Protein AF-A0A3B3BVE2-F1 (afdb_monomer_lite)

Radius of gyration: 45.49 Å; chains: 1; bounding box: 140×100×118 Å

Secondary structure (DSSP, 8-state):
-HHHHHHHHHHHHTTS-TTS-EEEEEEEEETTEEEEEEETTTEEEEEEGGGS-SSTTHHHHHHHH--TT-EEEEEEEEEEETTEEEEE--HHHHHHHHTT---SSGGG--TT-EEEEEEEEEETTEEEEE-GGG-EEEEETTTS-SSPPS-STTT--TT-EEEEEEEEEETTTTEEEEE--GGGS-PPTTHHHHHHHHHHHHHHHHHHHHHTSS--HHHHHHHH--TT-EEEEEEEEEETTEEEEE-TT-TT-EEEEEGGGGTT----TT-EEEEEEEEEETTTTEEEE---HHHHSPPPP--TT-EEEEEEEEE-SSEEEEEEGGG--EEEEES-SSTT----SGGGS--TT-EEEEEEEEEEETTTTSEEEEE-------------TT-S-PPPPPTT-EEEEEEEEE-SSEEEEEETTS-EEEEEGGGSS-GGG--TT--GGGGSPTT-EEEEEEEEEEEEE-TTS-TTTSTT-EEEEEEEE--GGGS-TT-------HHHHHTT--TT-EEEEEEEEEETTTTEEEEEEETTEEEEEEHHHH-S-GGGGG-GGGTS-TT-EEEEEEEEEEETTEEEEEESSS--S--TT-EEEEEEEEEETTTEEEEEPGGG-EEEEEGGGS-SS--TTGGGG--TT-EEEEEEEEEETTEEEEE--HHHH-TTS----SS----SGGG--TT-EEEEEEEEEETTEEEEESSSS-EEEE-TTTS-SB--SSHHHHHHHS-TT-EEEEEEEEEETTTTEEEEE--HHHHTS--SS-GGG-PPB---THHHHHHHHHHTTSSSSS--------------------------------------------------------------S---S---TT-----------------------------HHHHHHHHHHHHHHHHHHHHHTT-TTPPP-SHHHHHHHHHH-TT-HHHHHHHHHHHHHTT-HHHHHHHHHHHHHHS-TT-HHHHHHHHHHHHHHHHHHS-HHHHHHHHHHHHHHS-HHHHHHHHHHHHHHTT-HHHHHHHHHHHHHH-TT-HHHHHHHHHHHHHTT-HHHHHHHHHHHHHHS-HHHHHHHHHHHHHHHHHHS-HHHHHHHHHHHHHH-TT-HHHHHHHHHHHHHHS-HHHHHHHHHHHHTS---HHHHHHHHHHHHHHHHHHS-HHHHHHHHHHHHHHHHHHHHTTT-

pLDDT: mean 73.51, std 19.44, range [20.23, 94.06]

Structure (mmCIF, N/CA/C/O backbone):
data_AF-A0A3B3BVE2-F1
#
_entry.id   AF-A0A3B3BVE2-F1
#
loop_
_atom_site.group_PDB
_atom_site.id
_atom_site.type_symbol
_atom_site.label_atom_id
_atom_site.label_alt_id
_atom_site.label_comp_id
_atom_site.label_asym_id
_atom_site.label_entity_id
_atom_site.label_seq_id
_atom_site.pdbx_PDB_ins_code
_atom_site.Cartn_x
_atom_site.Cartn_y
_atom_site.Cartn_z
_atom_site.occupancy
_atom_site.B_iso_or_equiv
_atom_site.auth_seq_id
_atom_site.auth_comp_id
_atom_site.auth_asym_id
_atom_site.auth_atom_id
_atom_site.pdbx_PDB_model_num
ATOM 1 N N . MET A 1 1 ? -17.505 -46.685 -29.308 1.00 40.78 1 MET A N 1
ATOM 2 C CA . MET A 1 1 ? -16.064 -46.373 -29.452 1.00 40.78 1 MET A CA 1
ATOM 3 C C . MET A 1 1 ? -15.797 -44.874 -29.292 1.00 40.78 1 MET A C 1
ATOM 5 O O . MET A 1 1 ? -15.303 -44.512 -28.237 1.00 40.78 1 MET A O 1
ATOM 9 N N . PHE A 1 2 ? -16.202 -43.997 -30.226 1.00 32.66 2 PHE A N 1
ATOM 10 C CA . PHE A 1 2 ? -15.977 -42.533 -30.130 1.00 32.66 2 PHE A CA 1
ATOM 11 C C . PHE A 1 2 ? -16.432 -41.899 -28.797 1.00 32.66 2 PHE A C 1
ATOM 13 O O . PHE A 1 2 ? -15.668 -41.173 -28.171 1.00 32.66 2 PHE A O 1
ATOM 20 N N . VAL A 1 3 ? -17.637 -42.238 -28.315 1.00 38.22 3 VAL A N 1
ATOM 21 C CA . VAL A 1 3 ? -18.172 -41.732 -27.031 1.00 38.22 3 VAL A CA 1
ATOM 22 C C . VAL A 1 3 ? -17.287 -42.119 -25.839 1.00 38.22 3 VAL A C 1
ATOM 24 O O . VAL A 1 3 ? -17.034 -41.290 -24.974 1.00 38.22 3 VAL A O 1
ATOM 27 N N . CYS A 1 4 ? -16.738 -43.339 -25.820 1.00 32.22 4 CYS A N 1
ATOM 28 C CA . CYS A 1 4 ? -15.815 -43.791 -24.773 1.00 32.22 4 CYS A CA 1
ATOM 29 C C . CYS A 1 4 ? -14.507 -42.983 -24.780 1.00 32.22 4 CYS A C 1
ATOM 31 O O . CYS A 1 4 ? -13.952 -42.716 -23.720 1.00 32.22 4 CYS A O 1
ATOM 33 N N . PHE A 1 5 ? -14.041 -42.566 -25.962 1.00 35.00 5 PHE A N 1
ATOM 34 C CA . PHE A 1 5 ? -12.843 -41.738 -26.112 1.00 35.00 5 PHE A CA 1
ATOM 35 C C . PHE A 1 5 ? -13.049 -40.330 -25.526 1.00 35.00 5 PHE A C 1
ATOM 37 O O . PHE A 1 5 ? -12.175 -39.831 -24.821 1.00 35.00 5 PHE A O 1
ATOM 44 N N . LEU A 1 6 ? -14.231 -39.725 -25.721 1.00 37.25 6 LEU A N 1
ATOM 45 C CA . LEU A 1 6 ? -14.599 -38.493 -25.009 1.00 37.25 6 LEU A CA 1
ATOM 46 C C . LEU A 1 6 ? -14.728 -38.731 -23.497 1.00 37.25 6 LEU A C 1
ATOM 48 O O . LEU A 1 6 ? -14.179 -37.957 -22.719 1.00 37.25 6 LEU A O 1
ATOM 52 N N . PHE A 1 7 ? -15.405 -39.799 -23.066 1.00 33.47 7 PHE A N 1
ATOM 53 C CA . PHE A 1 7 ? -15.639 -40.056 -21.639 1.00 33.47 7 PHE A CA 1
ATOM 54 C C . PHE A 1 7 ? -14.341 -40.302 -20.850 1.00 33.47 7 PHE A C 1
ATOM 56 O O . PHE A 1 7 ? -14.232 -39.865 -19.705 1.00 33.47 7 PHE A O 1
ATOM 63 N N . LEU A 1 8 ? -13.339 -40.939 -21.466 1.00 35.56 8 LEU A N 1
ATOM 64 C CA . LEU A 1 8 ? -11.986 -41.060 -20.912 1.00 35.56 8 LEU A CA 1
ATOM 65 C C . LEU A 1 8 ? -11.240 -39.715 -20.926 1.00 35.56 8 LEU A C 1
ATOM 67 O O . LEU A 1 8 ? -10.664 -39.333 -19.912 1.00 35.56 8 LEU A O 1
ATOM 71 N N . SER A 1 9 ? -11.310 -38.959 -22.028 1.00 36.03 9 SER A N 1
ATOM 72 C CA . SER A 1 9 ? -10.666 -37.641 -22.145 1.00 36.03 9 SER A CA 1
ATOM 73 C C . SER A 1 9 ? -11.160 -36.638 -21.088 1.00 36.03 9 SER A C 1
ATOM 75 O O . SER A 1 9 ? -10.347 -35.999 -20.415 1.00 36.03 9 SER A O 1
ATOM 77 N N . LEU A 1 10 ? -12.478 -36.540 -20.872 1.00 34.50 10 LEU A N 1
ATOM 78 C CA . LEU A 1 10 ? -13.056 -35.646 -19.862 1.00 34.50 10 LEU A CA 1
ATOM 79 C C . LEU A 1 10 ? -12.710 -36.071 -18.423 1.00 34.50 10 LEU A C 1
ATOM 81 O O . LEU A 1 10 ? -12.356 -35.214 -17.614 1.00 34.50 10 LEU A O 1
ATOM 85 N N . ASN A 1 11 ? -12.744 -37.372 -18.107 1.00 34.22 11 ASN A N 1
ATOM 86 C CA . ASN A 1 11 ? -12.433 -37.870 -16.757 1.00 34.22 11 ASN A CA 1
ATOM 87 C C . ASN A 1 11 ? -10.931 -37.912 -16.422 1.00 34.22 11 ASN A C 1
ATOM 89 O O . ASN A 1 11 ? -10.573 -38.125 -15.261 1.00 34.22 11 ASN A O 1
ATOM 93 N N . PHE A 1 12 ? -10.043 -37.688 -17.397 1.00 39.94 12 PHE A N 1
ATOM 94 C CA . PHE A 1 12 ? -8.608 -37.558 -17.135 1.00 39.94 12 PHE A CA 1
ATOM 95 C C . PHE A 1 12 ? -8.149 -36.101 -16.967 1.00 39.94 12 PHE A C 1
ATOM 97 O O . PHE A 1 12 ? -7.270 -35.814 -16.151 1.00 39.94 12 PHE A O 1
ATOM 104 N N . LEU A 1 13 ? -8.799 -35.148 -17.647 1.00 40.28 13 LEU A N 1
ATOM 105 C CA . LEU A 1 13 ? -8.526 -33.709 -17.498 1.00 40.28 13 LEU A CA 1
ATOM 106 C C . LEU A 1 13 ? -8.767 -33.179 -16.068 1.00 40.28 13 LEU A C 1
ATOM 108 O O . LEU A 1 13 ? -8.146 -32.190 -15.669 1.00 40.28 13 LEU A O 1
ATOM 112 N N . SER A 1 14 ? -9.610 -33.850 -15.280 1.00 41.38 14 SER A N 1
ATOM 113 C CA . SER A 1 14 ? -9.799 -33.608 -13.841 1.00 41.38 14 SER A CA 1
ATOM 114 C C . SER A 1 14 ? -8.719 -34.254 -12.952 1.00 41.38 14 SER A C 1
ATOM 116 O O . SER A 1 14 ? -8.477 -33.785 -11.840 1.00 41.38 14 SER A O 1
ATOM 118 N N . ASN A 1 15 ? -8.047 -35.307 -13.429 1.00 36.84 15 ASN A N 1
ATOM 119 C CA . ASN A 1 15 ? -7.231 -36.227 -12.622 1.00 36.84 15 ASN A CA 1
ATOM 120 C C . ASN A 1 15 ? -5.725 -35.889 -12.602 1.00 36.84 15 ASN A C 1
ATOM 122 O O . ASN A 1 15 ? -4.990 -36.234 -11.661 1.00 36.84 15 ASN A O 1
ATOM 126 N N . VAL A 1 16 ? -5.258 -35.143 -13.609 1.00 46.97 16 VAL A N 1
ATOM 127 C CA . VAL A 1 16 ? -3.958 -34.460 -13.568 1.00 46.97 16 VAL A CA 1
ATOM 128 C C . VAL A 1 16 ? -4.049 -33.335 -12.534 1.00 46.97 16 VAL A C 1
ATOM 130 O O . VAL A 1 16 ? -4.433 -32.215 -12.863 1.00 46.97 16 VAL A O 1
ATOM 133 N N . SER A 1 17 ? -3.698 -33.573 -11.270 1.00 47.09 17 SER A N 1
ATOM 134 C CA . SER A 1 17 ? -3.596 -32.488 -10.281 1.00 47.09 17 SER A CA 1
ATOM 135 C C . SER A 1 17 ? -2.361 -31.617 -10.558 1.00 47.09 17 SER A C 1
ATOM 137 O O . SER A 1 17 ? -1.359 -32.093 -11.086 1.00 47.09 17 SER A O 1
ATOM 139 N N . ALA A 1 18 ? -2.410 -30.322 -10.226 1.00 50.25 18 ALA A N 1
ATOM 140 C CA . ALA A 1 18 ? -1.317 -29.381 -10.530 1.00 50.25 18 ALA A CA 1
ATOM 141 C C . ALA A 1 18 ? -0.024 -29.614 -9.714 1.00 50.25 18 ALA A C 1
ATOM 143 O O . ALA A 1 18 ? 0.969 -28.936 -9.943 1.00 50.25 18 ALA A O 1
ATOM 144 N N . ILE A 1 19 ? -0.050 -30.558 -8.767 1.00 50.97 19 ILE A N 1
ATOM 145 C CA . ILE A 1 19 ? 1.005 -30.812 -7.771 1.00 50.97 19 ILE A CA 1
ATOM 146 C C . ILE A 1 19 ? 1.781 -32.109 -8.093 1.00 50.97 19 ILE A C 1
ATOM 148 O O . ILE A 1 19 ? 2.886 -32.316 -7.597 1.00 50.97 19 ILE A O 1
ATOM 152 N N . LYS A 1 20 ? 1.246 -32.990 -8.954 1.00 60.72 20 LYS A N 1
ATOM 153 C CA . LYS A 1 20 ? 1.970 -34.186 -9.414 1.00 60.72 20 LYS A CA 1
ATOM 154 C C . LYS A 1 20 ? 3.120 -33.778 -10.343 1.00 60.72 20 LYS A C 1
ATOM 156 O O . LYS A 1 20 ? 2.935 -32.962 -11.246 1.00 60.72 20 LYS A O 1
ATOM 161 N N . LYS A 1 21 ? 4.292 -34.387 -10.143 1.00 69.25 21 LYS A N 1
ATOM 162 C CA . LYS A 1 21 ? 5.414 -34.318 -11.090 1.00 69.25 21 LYS A CA 1
ATOM 163 C C . LYS A 1 21 ? 5.018 -35.043 -12.373 1.00 69.25 21 LYS A C 1
ATOM 165 O O . LYS A 1 21 ? 4.484 -36.146 -12.301 1.00 69.25 21 LYS A O 1
ATOM 170 N N . LEU A 1 22 ? 5.290 -34.424 -13.515 1.00 80.19 22 LEU A N 1
ATOM 171 C CA . LEU A 1 22 ? 4.999 -34.964 -14.838 1.00 80.19 22 LEU A CA 1
ATOM 172 C C . LEU A 1 22 ? 6.296 -35.216 -15.608 1.00 80.19 22 LEU A C 1
ATOM 174 O O . LEU A 1 22 ? 7.315 -34.547 -15.395 1.00 80.19 22 LEU A O 1
ATOM 178 N N . GLU A 1 23 ? 6.217 -36.159 -16.538 1.00 84.56 23 GLU A N 1
ATOM 179 C CA . GLU A 1 23 ? 7.204 -36.361 -17.591 1.00 84.56 23 GLU A CA 1
ATOM 180 C C . GLU A 1 23 ? 6.601 -35.882 -18.911 1.00 84.56 23 GLU A C 1
ATOM 182 O O . GLU A 1 23 ? 5.413 -36.082 -19.170 1.00 84.56 23 GLU A O 1
ATOM 187 N N . ALA A 1 24 ? 7.396 -35.190 -19.721 1.00 86.31 24 ALA A N 1
ATOM 188 C CA . ALA A 1 24 ? 6.939 -34.589 -20.966 1.00 86.31 24 ALA A CA 1
ATOM 189 C C . ALA A 1 24 ? 7.918 -34.915 -22.096 1.00 86.31 24 ALA A C 1
ATOM 191 O O . ALA A 1 24 ? 9.091 -34.544 -22.034 1.00 86.31 24 ALA A O 1
ATOM 192 N N . LYS A 1 25 ? 7.435 -35.612 -23.123 1.00 89.06 25 LYS A N 1
ATOM 193 C CA . LYS A 1 25 ? 8.209 -35.992 -24.305 1.00 89.06 25 LYS A CA 1
ATOM 194 C C . LYS A 1 25 ? 8.235 -34.835 -25.300 1.00 89.06 25 LYS A C 1
ATOM 196 O O . LYS A 1 25 ? 7.187 -34.292 -25.635 1.00 89.06 25 LYS A O 1
ATOM 201 N N . VAL A 1 26 ? 9.408 -34.446 -25.788 1.00 88.88 26 VAL A N 1
ATOM 202 C CA . VAL A 1 26 ? 9.546 -33.400 -26.806 1.00 88.88 26 VAL A CA 1
ATOM 203 C C . VAL A 1 26 ? 8.989 -33.912 -28.127 1.00 88.88 26 VAL A C 1
ATOM 205 O O . VAL A 1 26 ? 9.474 -34.902 -28.667 1.00 88.88 26 VAL A O 1
ATOM 208 N N . VAL A 1 27 ? 7.984 -33.218 -28.654 1.00 87.44 27 VAL A N 1
ATOM 209 C CA . VAL A 1 27 ? 7.403 -33.498 -29.973 1.00 87.44 27 VAL A CA 1
ATOM 210 C C . VAL A 1 27 ? 8.099 -32.658 -31.028 1.00 87.44 27 VAL A C 1
ATOM 212 O O . VAL A 1 27 ? 8.423 -33.165 -32.095 1.00 87.44 27 VAL A O 1
ATOM 215 N N . LYS A 1 28 ? 8.301 -31.365 -30.737 1.00 86.31 28 LYS A N 1
ATOM 216 C CA . LYS A 1 28 ? 8.787 -30.405 -31.725 1.00 86.31 28 LYS A CA 1
ATOM 217 C C . LYS A 1 28 ? 9.534 -29.226 -31.108 1.00 86.31 28 LYS A C 1
ATOM 219 O O . LYS A 1 28 ? 9.073 -28.620 -30.133 1.00 86.31 28 LYS A O 1
ATOM 224 N N . LYS A 1 29 ? 10.666 -28.853 -31.707 1.00 87.44 29 LYS A N 1
ATOM 225 C CA . LYS A 1 29 ? 11.490 -27.709 -31.279 1.00 87.44 29 LYS A CA 1
ATOM 226 C C . LYS A 1 29 ? 11.051 -26.425 -31.999 1.00 87.44 29 LYS A C 1
ATOM 228 O O . LYS A 1 29 ? 10.972 -26.373 -33.223 1.00 87.44 29 LYS A O 1
ATOM 233 N N . SER A 1 30 ? 10.766 -25.358 -31.246 1.00 84.25 30 SER A N 1
ATOM 234 C CA . SER A 1 30 ? 10.434 -24.032 -31.796 1.00 84.25 30 SER A CA 1
ATOM 235 C C . SER A 1 30 ? 11.276 -22.926 -31.154 1.00 84.25 30 SER A C 1
ATOM 237 O O . SER A 1 30 ? 11.745 -23.059 -30.024 1.00 84.25 30 SER A O 1
ATOM 239 N N . VAL A 1 31 ? 11.426 -21.794 -31.849 1.00 76.81 31 VAL A N 1
ATOM 240 C CA . VAL A 1 31 ? 12.252 -20.649 -31.408 1.00 76.81 31 VAL A CA 1
ATOM 241 C C . VAL A 1 31 ? 11.823 -20.090 -30.038 1.00 76.81 31 VAL A C 1
ATOM 243 O O . VAL A 1 31 ? 12.654 -19.589 -29.286 1.00 76.81 31 VAL A O 1
ATOM 246 N N . ASN A 1 32 ? 10.537 -20.208 -29.683 1.00 75.94 32 ASN A N 1
ATOM 247 C CA . ASN A 1 32 ? 9.976 -19.654 -28.443 1.00 75.94 32 ASN A CA 1
ATOM 248 C C . ASN A 1 32 ? 9.721 -20.713 -27.346 1.00 75.94 32 ASN A C 1
ATOM 250 O O . ASN A 1 32 ? 9.298 -20.363 -26.239 1.00 75.94 32 ASN A O 1
ATOM 254 N N . GLY A 1 33 ? 9.946 -21.999 -27.632 1.00 84.81 33 GLY A N 1
ATOM 255 C CA . GLY A 1 33 ? 9.706 -23.097 -26.693 1.00 84.81 33 GLY A CA 1
ATOM 256 C C . GLY A 1 33 ? 9.638 -24.470 -27.350 1.00 84.81 33 GLY A C 1
ATOM 257 O O . GLY A 1 33 ? 9.761 -24.605 -28.566 1.00 84.81 33 GLY A O 1
ATOM 258 N N . LEU A 1 34 ? 9.408 -25.489 -26.533 1.00 87.94 34 LEU A N 1
ATOM 259 C CA . LEU A 1 34 ? 9.203 -26.866 -26.970 1.00 87.94 34 LEU A CA 1
ATOM 260 C C . LEU A 1 34 ? 7.700 -27.181 -26.958 1.00 87.94 34 LEU A C 1
ATOM 262 O O . LEU A 1 34 ? 7.009 -26.878 -25.980 1.00 87.94 34 LEU A O 1
ATOM 266 N N . GLU A 1 35 ? 7.200 -27.782 -28.037 1.00 87.62 35 GLU A N 1
ATOM 267 C CA . GLU A 1 35 ? 5.908 -28.476 -28.043 1.00 87.62 35 GLU A CA 1
ATOM 268 C C . GLU A 1 35 ? 6.170 -29.882 -27.477 1.00 87.62 35 GLU A C 1
ATOM 270 O O . GLU A 1 35 ? 7.076 -30.580 -27.946 1.00 87.62 35 GLU A O 1
ATOM 275 N N . VAL A 1 36 ? 5.449 -30.265 -26.420 1.00 88.56 36 VAL A N 1
ATOM 276 C CA . VAL A 1 36 ? 5.723 -31.479 -25.635 1.00 88.56 36 VAL A CA 1
ATOM 277 C C . VAL A 1 36 ? 4.432 -32.222 -25.291 1.00 88.56 36 VAL A C 1
ATOM 279 O O . VAL A 1 36 ? 3.435 -31.588 -24.949 1.00 88.56 36 VAL A O 1
ATOM 282 N N . ASP A 1 37 ? 4.463 -33.550 -25.327 1.00 87.12 37 ASP A N 1
ATOM 283 C CA . ASP A 1 37 ? 3.342 -34.414 -24.949 1.00 87.12 37 ASP A CA 1
ATOM 284 C C . ASP A 1 37 ? 3.560 -34.946 -23.528 1.00 87.12 37 ASP A C 1
ATOM 286 O O . ASP A 1 37 ? 4.605 -35.520 -23.212 1.00 87.12 37 ASP A O 1
ATOM 290 N N . ILE A 1 38 ? 2.586 -34.718 -22.645 1.00 85.12 38 ILE A N 1
ATOM 291 C CA . ILE A 1 38 ? 2.624 -35.178 -21.251 1.00 85.12 38 ILE A CA 1
ATOM 292 C C . ILE A 1 38 ? 2.372 -36.687 -21.224 1.00 85.12 38 ILE A C 1
ATOM 294 O O . ILE A 1 38 ? 1.342 -37.146 -21.712 1.00 85.12 38 ILE A O 1
ATOM 298 N N . LEU A 1 39 ? 3.291 -37.443 -20.623 1.00 81.69 39 LEU A N 1
ATOM 299 C CA . LEU A 1 39 ? 3.178 -38.891 -20.456 1.00 81.69 39 LEU A CA 1
ATOM 300 C C . LEU A 1 39 ? 2.410 -39.240 -19.162 1.00 81.69 39 LEU A C 1
ATOM 302 O O . LEU A 1 39 ? 2.547 -38.518 -18.168 1.00 81.69 39 LEU A O 1
ATOM 306 N N . PRO A 1 40 ? 1.650 -40.354 -19.132 1.00 70.88 40 PRO A N 1
ATOM 307 C CA . PRO A 1 40 ? 1.493 -41.352 -20.200 1.00 70.88 40 PRO A CA 1
ATOM 308 C C . PRO A 1 40 ? 0.458 -41.000 -21.288 1.00 70.88 40 PRO A C 1
ATOM 310 O O . PRO A 1 40 ? 0.451 -41.647 -22.327 1.00 70.88 40 PRO A O 1
ATOM 313 N N . ASP A 1 41 ? -0.399 -40.001 -21.076 1.00 66.81 41 ASP A N 1
ATOM 314 C CA . ASP A 1 41 ? -1.655 -39.810 -21.831 1.00 66.81 41 ASP A CA 1
ATOM 315 C C . ASP A 1 41 ? -1.533 -38.977 -23.131 1.00 66.81 41 ASP A C 1
ATOM 317 O O . ASP A 1 41 ? -2.537 -38.524 -23.680 1.00 66.81 41 ASP A O 1
ATOM 321 N N . GLU A 1 42 ? -0.303 -38.734 -23.593 1.00 77.31 42 GLU A N 1
ATOM 322 C CA . GLU A 1 42 ? 0.082 -37.962 -24.792 1.00 77.31 42 GLU A CA 1
ATOM 323 C C . GLU A 1 42 ? -0.623 -36.590 -24.940 1.00 77.31 42 GLU A C 1
ATOM 325 O O . GLU A 1 42 ? -0.978 -36.137 -26.032 1.00 77.31 42 GLU A O 1
ATOM 330 N N . ILE A 1 43 ? -0.826 -35.883 -23.820 1.00 81.56 43 ILE A N 1
ATOM 331 C CA . ILE A 1 43 ? -1.524 -34.587 -23.816 1.00 81.56 43 ILE A CA 1
ATOM 332 C C . ILE A 1 43 ? -0.574 -33.465 -24.257 1.00 81.56 43 ILE A C 1
ATOM 334 O O . ILE A 1 43 ? 0.318 -33.066 -23.502 1.00 81.56 43 ILE A O 1
ATOM 338 N N . ARG A 1 44 ? -0.835 -32.893 -25.439 1.00 83.75 44 ARG A N 1
ATOM 339 C CA . ARG A 1 44 ? -0.111 -31.735 -25.994 1.00 83.75 44 ARG A CA 1
ATOM 340 C C . ARG A 1 44 ? -0.088 -30.529 -25.058 1.00 83.75 44 ARG A C 1
ATOM 342 O O . ARG A 1 44 ? -1.126 -29.989 -24.667 1.00 83.75 44 ARG A O 1
ATOM 349 N N . ALA A 1 45 ? 1.114 -30.035 -24.793 1.00 87.06 45 ALA A N 1
ATOM 350 C CA . ALA A 1 45 ? 1.387 -28.846 -24.004 1.00 87.06 45 ALA A CA 1
ATOM 351 C C . ALA A 1 45 ? 2.584 -28.054 -24.563 1.00 87.06 45 ALA A C 1
ATOM 353 O O . ALA A 1 45 ? 3.315 -28.506 -25.445 1.00 87.06 45 ALA A O 1
ATOM 354 N N . VAL A 1 46 ? 2.792 -26.843 -24.041 1.00 88.88 46 VAL A N 1
ATOM 355 C CA . VAL A 1 46 ? 3.925 -25.982 -24.414 1.00 88.88 46 VAL A CA 1
ATOM 356 C C . VAL A 1 46 ? 4.815 -25.729 -23.201 1.00 88.88 46 VAL A C 1
ATOM 358 O O . VAL A 1 46 ? 4.338 -25.301 -22.145 1.00 88.88 46 VAL A O 1
ATOM 361 N N . LEU A 1 47 ? 6.120 -25.938 -23.376 1.00 89.25 47 LEU A N 1
ATOM 362 C CA . LEU A 1 47 ? 7.177 -25.605 -22.421 1.00 89.25 47 LEU A CA 1
ATOM 363 C C . LEU A 1 47 ? 8.028 -24.458 -23.009 1.00 89.25 47 LEU A C 1
ATOM 365 O O . LEU A 1 47 ? 8.919 -24.713 -23.823 1.00 89.25 47 LEU A O 1
ATOM 369 N N . PRO A 1 48 ? 7.752 -23.182 -22.667 1.00 88.06 48 PRO A N 1
ATOM 370 C CA . PRO A 1 48 ? 8.483 -22.046 -23.228 1.00 88.06 48 PRO A CA 1
ATOM 371 C C . PRO A 1 48 ? 9.970 -22.089 -22.863 1.00 88.06 48 PRO A C 1
ATOM 373 O O . PRO A 1 48 ? 10.318 -22.498 -21.756 1.00 88.06 48 PRO A O 1
ATOM 376 N N . THR A 1 49 ? 10.853 -21.590 -23.734 1.00 86.38 49 THR A N 1
ATOM 377 C CA . THR A 1 49 ? 12.317 -21.667 -23.529 1.00 86.38 49 THR A CA 1
ATOM 378 C C . THR A 1 49 ? 12.753 -21.075 -22.183 1.00 86.38 49 THR A C 1
ATOM 380 O O . THR A 1 49 ? 13.588 -21.637 -21.483 1.00 86.38 49 THR A O 1
ATOM 383 N N . MET A 1 50 ? 12.112 -19.979 -21.763 1.00 85.94 50 MET A N 1
ATOM 384 C CA . MET A 1 50 ? 12.367 -19.302 -20.483 1.00 85.94 50 MET A CA 1
ATOM 385 C C . MET A 1 50 ? 11.889 -20.057 -19.226 1.00 85.94 50 MET A C 1
ATOM 387 O O . MET A 1 50 ? 12.077 -19.560 -18.120 1.00 85.94 50 MET A O 1
ATOM 391 N N . HIS A 1 51 ? 11.229 -21.208 -19.376 1.00 87.25 51 HIS A N 1
ATOM 392 C CA . HIS A 1 51 ? 10.741 -22.061 -18.286 1.00 87.25 51 HIS A CA 1
ATOM 393 C C . HIS A 1 51 ? 11.581 -23.341 -18.093 1.00 87.25 51 HIS A C 1
ATOM 395 O O . HIS A 1 51 ? 11.232 -24.179 -17.256 1.00 87.25 51 HIS A O 1
ATOM 401 N N . LEU A 1 52 ? 12.691 -23.485 -18.830 1.00 86.19 52 LEU A N 1
ATOM 402 C CA . LEU A 1 52 ? 13.613 -24.623 -18.725 1.00 86.19 52 LEU A CA 1
ATOM 403 C C . LEU A 1 52 ? 14.488 -24.594 -17.457 1.00 86.19 52 LEU A C 1
ATOM 405 O O . LEU A 1 52 ? 14.837 -25.660 -16.960 1.00 86.19 52 LEU A O 1
ATOM 409 N N . SER A 1 53 ? 14.817 -23.408 -16.932 1.00 85.62 53 SER A N 1
ATOM 410 C CA . SER A 1 53 ? 15.666 -23.203 -15.745 1.00 85.62 53 SER A CA 1
ATOM 411 C C . SER A 1 53 ? 15.324 -21.886 -15.025 1.00 85.62 53 SER A C 1
ATOM 413 O O . SER A 1 53 ? 14.704 -20.993 -15.607 1.00 85.62 53 SER A O 1
ATOM 415 N N . ASP A 1 54 ? 15.723 -21.755 -13.755 1.00 81.81 54 ASP A N 1
ATOM 416 C CA . ASP A 1 54 ? 15.728 -20.487 -13.000 1.00 81.81 54 ASP A CA 1
ATOM 417 C C . ASP A 1 54 ? 16.974 -19.610 -13.278 1.00 81.81 54 ASP A C 1
ATOM 419 O O . ASP A 1 54 ? 17.086 -18.487 -12.770 1.00 81.81 54 ASP A O 1
ATOM 423 N N . HIS A 1 55 ? 17.908 -20.101 -14.096 1.00 83.25 55 HIS A N 1
ATOM 424 C CA . HIS A 1 55 ? 19.064 -19.376 -14.616 1.00 83.25 55 HIS A CA 1
ATOM 425 C C . HIS A 1 55 ? 18.845 -19.063 -16.094 1.00 83.25 55 HIS A C 1
ATOM 427 O O . HIS A 1 55 ? 18.835 -19.955 -16.947 1.00 83.25 55 HIS A O 1
ATOM 433 N N . THR A 1 56 ? 18.684 -17.779 -16.422 1.00 81.62 56 THR A N 1
ATOM 434 C CA . THR A 1 56 ? 18.423 -17.341 -17.802 1.00 81.62 56 THR A CA 1
ATOM 435 C C . THR A 1 56 ? 19.549 -17.760 -18.755 1.00 81.62 56 THR A C 1
ATOM 437 O O . THR A 1 56 ? 19.274 -18.057 -19.915 1.00 81.62 56 THR A O 1
ATOM 440 N N . SER A 1 57 ? 20.797 -17.848 -18.268 1.00 81.25 57 SER A N 1
ATOM 441 C CA . SER A 1 57 ? 21.954 -18.321 -19.047 1.00 81.25 57 SER A CA 1
ATOM 442 C C . SER A 1 57 ? 21.888 -19.807 -19.427 1.00 81.25 57 SER A C 1
ATOM 444 O O . SER A 1 57 ? 22.382 -20.187 -20.485 1.00 81.25 57 SER A O 1
ATOM 446 N N . ASN A 1 58 ? 21.221 -20.645 -18.624 1.00 85.31 58 ASN A N 1
ATOM 447 C CA . ASN A 1 58 ? 21.063 -22.075 -18.908 1.00 85.31 58 ASN A CA 1
ATOM 448 C C . ASN A 1 58 ? 19.952 -22.362 -19.923 1.00 85.31 58 ASN A C 1
ATOM 450 O O . ASN A 1 58 ? 19.981 -23.402 -20.574 1.00 85.31 58 ASN A O 1
ATOM 454 N N . CYS A 1 59 ? 18.971 -21.470 -20.080 1.00 84.81 59 CYS A N 1
ATOM 455 C CA . CYS A 1 59 ? 17.806 -21.730 -20.928 1.00 84.81 59 CYS A CA 1
ATOM 456 C C . CYS A 1 59 ? 18.157 -21.963 -22.420 1.00 84.81 59 CYS A C 1
ATOM 458 O O . CYS A 1 59 ? 17.631 -22.926 -22.980 1.00 84.81 59 CYS A O 1
ATOM 460 N N . PRO A 1 60 ? 19.060 -21.190 -23.067 1.00 84.19 60 PRO A N 1
ATOM 461 C CA . PRO A 1 60 ? 19.520 -21.486 -24.428 1.00 84.19 60 PRO A CA 1
ATOM 462 C C . PRO A 1 60 ? 20.324 -22.791 -24.527 1.00 84.19 60 PRO A C 1
ATOM 464 O O . PRO A 1 60 ? 20.095 -23.575 -25.440 1.00 84.19 60 PRO A O 1
ATOM 467 N N . LEU A 1 61 ? 21.215 -23.058 -23.562 1.00 82.69 61 LEU A N 1
ATOM 468 C CA . LEU A 1 61 ? 22.018 -24.290 -23.500 1.00 82.69 61 LEU A CA 1
ATOM 469 C C . LEU A 1 61 ? 21.137 -25.547 -23.387 1.00 82.69 61 LEU A C 1
ATOM 471 O O . LEU A 1 61 ? 21.352 -26.528 -24.094 1.00 82.69 61 LEU A O 1
ATOM 475 N N . LEU A 1 62 ? 20.115 -25.500 -22.527 1.00 84.62 62 LEU A N 1
ATOM 476 C CA . LEU A 1 62 ? 19.138 -26.577 -22.350 1.00 84.62 62 LEU A CA 1
ATOM 477 C C . LEU A 1 62 ? 18.264 -26.770 -23.595 1.00 84.62 62 LEU A C 1
ATOM 479 O O . LEU A 1 62 ? 17.996 -27.905 -23.972 1.00 84.62 62 LEU A O 1
ATOM 483 N N . TRP A 1 63 ? 17.835 -25.684 -24.244 1.00 86.38 63 TRP A N 1
ATOM 484 C CA . TRP A 1 63 ? 17.072 -25.749 -25.495 1.00 86.38 63 TRP A CA 1
ATOM 485 C C . TRP A 1 63 ? 17.896 -26.326 -26.648 1.00 86.38 63 TRP A C 1
ATOM 487 O O . TRP A 1 63 ? 17.340 -27.017 -27.499 1.00 86.38 63 TRP A O 1
ATOM 497 N N . GLU A 1 64 ? 19.210 -26.087 -26.669 1.00 81.88 64 GLU A N 1
ATOM 498 C CA . GLU A 1 64 ? 20.069 -26.614 -27.726 1.00 81.88 64 GLU A CA 1
ATOM 499 C C . GLU A 1 64 ? 20.438 -28.088 -27.537 1.00 81.88 64 GLU A C 1
ATOM 501 O O . GLU A 1 64 ? 20.400 -28.839 -28.508 1.00 81.88 64 GLU A O 1
ATOM 506 N N . GLY A 1 65 ? 20.674 -28.535 -26.298 1.00 78.50 65 GLY A N 1
ATOM 507 C CA . GLY A 1 65 ? 20.905 -29.955 -26.002 1.00 78.50 65 GLY A CA 1
ATOM 508 C C . GLY A 1 65 ? 19.683 -30.866 -26.210 1.00 78.50 65 GLY A C 1
ATOM 509 O O . GLY A 1 65 ? 19.860 -32.060 -26.451 1.00 78.50 65 GLY A O 1
ATOM 510 N N . LEU A 1 66 ? 18.460 -30.322 -26.128 1.00 85.12 66 LEU A N 1
ATOM 511 C CA . LEU A 1 66 ? 17.205 -31.070 -26.288 1.00 85.12 66 LEU A CA 1
ATOM 512 C C . LEU A 1 66 ? 16.809 -31.253 -27.764 1.00 85.12 66 LEU A C 1
ATOM 514 O O . LEU A 1 66 ? 16.840 -30.312 -28.563 1.00 85.12 66 LEU A O 1
ATOM 518 N N . GLN A 1 67 ? 16.379 -32.470 -28.096 1.00 81.62 67 GLN A N 1
ATOM 519 C CA . GLN A 1 67 ? 15.955 -32.914 -29.425 1.00 81.62 67 GLN A CA 1
ATOM 520 C C . GLN A 1 67 ? 14.538 -33.510 -29.401 1.00 81.62 67 GLN A C 1
ATOM 522 O O . GLN A 1 67 ? 13.955 -33.764 -28.347 1.00 81.62 67 GLN A O 1
ATOM 527 N N . GLU A 1 68 ? 13.958 -33.709 -30.582 1.00 84.06 68 GLU A N 1
ATOM 528 C CA . GLU A 1 68 ? 12.630 -34.306 -30.745 1.00 84.06 68 GLU A CA 1
ATOM 529 C C . GLU A 1 68 ? 12.687 -35.804 -30.391 1.00 84.06 68 GLU A C 1
ATOM 531 O O . GLU A 1 68 ? 13.563 -36.531 -30.853 1.00 84.06 68 GLU A O 1
ATOM 536 N N . GLY A 1 69 ? 11.781 -36.252 -29.519 1.00 81.56 69 GLY A N 1
ATOM 537 C CA . GLY A 1 69 ? 11.786 -37.579 -28.895 1.00 81.56 69 GLY A CA 1
ATOM 538 C C . GLY A 1 69 ? 12.269 -37.617 -27.436 1.00 81.56 69 GLY A C 1
ATOM 539 O O . GLY A 1 69 ? 11.909 -38.560 -26.731 1.00 81.56 69 GLY A O 1
ATOM 540 N N . ASP A 1 70 ? 13.011 -36.608 -26.958 1.00 85.69 70 ASP A N 1
ATOM 541 C CA . ASP A 1 70 ? 13.568 -36.577 -25.592 1.00 85.69 70 ASP A CA 1
ATOM 542 C C . ASP A 1 70 ? 12.491 -36.527 -24.499 1.00 85.69 70 ASP A C 1
ATOM 544 O O . ASP A 1 70 ? 11.527 -35.773 -24.607 1.00 85.69 70 ASP A O 1
ATOM 548 N N . VAL A 1 71 ? 12.677 -37.256 -23.392 1.00 85.62 71 VAL A N 1
ATOM 549 C CA . VAL A 1 71 ? 11.775 -37.193 -22.226 1.00 85.62 71 VAL A CA 1
ATOM 550 C C . VAL A 1 71 ? 12.330 -36.242 -21.165 1.00 85.62 71 VAL A C 1
ATOM 552 O O . VAL A 1 71 ? 13.397 -36.461 -20.592 1.00 85.62 71 VAL A O 1
ATOM 555 N N . ILE A 1 72 ? 11.579 -35.182 -20.867 1.00 86.25 72 ILE A N 1
ATOM 556 C CA . ILE A 1 72 ? 11.899 -34.196 -19.833 1.00 86.25 72 ILE A CA 1
ATOM 557 C C . ILE A 1 72 ? 11.148 -34.565 -18.549 1.00 86.25 72 ILE A C 1
ATOM 559 O O . ILE A 1 72 ? 9.925 -34.451 -18.483 1.00 86.25 72 ILE A O 1
ATOM 563 N N . SER A 1 73 ? 11.880 -34.964 -17.509 1.00 83.50 73 SER A N 1
ATOM 564 C CA . SER A 1 73 ? 11.319 -35.276 -16.187 1.00 83.50 73 SER A CA 1
ATOM 565 C C . SER A 1 73 ? 11.211 -34.047 -15.268 1.00 83.50 73 SER A C 1
ATOM 567 O O . SER A 1 73 ? 11.821 -32.999 -15.510 1.00 83.50 73 SER A O 1
ATOM 569 N N . ASN A 1 74 ? 10.459 -34.198 -14.168 1.00 80.75 74 ASN A N 1
ATOM 570 C CA . ASN A 1 74 ? 10.229 -33.182 -13.125 1.00 80.75 74 ASN A CA 1
ATOM 571 C C . ASN A 1 74 ? 9.543 -31.891 -13.623 1.00 80.75 74 ASN A C 1
ATOM 573 O O . ASN A 1 74 ? 9.779 -30.804 -13.089 1.00 80.75 74 ASN A O 1
ATOM 577 N N . VAL A 1 75 ? 8.678 -32.014 -14.629 1.00 84.38 75 VAL A N 1
ATOM 578 C CA . VAL A 1 75 ? 7.910 -30.905 -15.209 1.00 84.38 75 VAL A CA 1
ATOM 579 C C . VAL A 1 75 ? 6.589 -30.723 -14.448 1.00 84.38 75 VAL A C 1
ATOM 581 O O . VAL A 1 75 ? 6.017 -31.691 -13.950 1.00 84.38 75 VAL A O 1
ATOM 584 N N . VAL A 1 76 ? 6.092 -29.487 -14.335 1.00 84.69 76 VAL A N 1
ATOM 585 C CA . VAL A 1 76 ? 4.833 -29.164 -13.633 1.00 84.69 76 VAL A CA 1
ATOM 586 C C . VAL A 1 76 ? 3.953 -28.226 -14.464 1.00 84.69 76 VAL A C 1
ATOM 588 O O . VAL A 1 76 ? 4.444 -27.365 -15.195 1.00 84.69 76 VAL A O 1
ATOM 591 N N . CYS A 1 77 ? 2.633 -28.393 -14.362 1.00 80.56 77 CYS A N 1
ATOM 592 C CA . CYS A 1 77 ? 1.636 -27.590 -15.069 1.00 80.56 77 CYS A CA 1
ATOM 593 C C . CYS A 1 77 ? 1.364 -26.252 -14.359 1.00 80.56 77 CYS A C 1
ATOM 595 O O . CYS A 1 77 ? 0.959 -26.235 -13.201 1.00 80.56 77 CYS A O 1
ATOM 597 N N . VAL A 1 78 ? 1.547 -25.135 -15.072 1.00 78.56 78 VAL A N 1
ATOM 598 C CA . VAL A 1 78 ? 1.449 -23.767 -14.523 1.00 78.56 78 VAL A CA 1
ATOM 599 C C . VAL A 1 78 ? 0.182 -23.040 -14.963 1.00 78.56 78 VAL A C 1
ATOM 601 O O . VAL A 1 78 ? -0.349 -22.224 -14.211 1.00 78.56 78 VAL A O 1
ATOM 604 N N . ASN A 1 79 ? -0.310 -23.301 -16.177 1.00 76.81 79 ASN A N 1
ATOM 605 C CA . ASN A 1 79 ? -1.518 -22.667 -16.704 1.00 76.81 79 ASN A CA 1
ATOM 606 C C . ASN A 1 79 ? -2.375 -23.681 -17.472 1.00 76.81 79 ASN A C 1
ATOM 608 O O . ASN A 1 79 ? -1.847 -24.509 -18.219 1.00 76.81 79 ASN A O 1
ATOM 612 N N . ARG A 1 80 ? -3.695 -23.601 -17.272 1.00 68.06 80 ARG A N 1
ATOM 613 C CA . ARG A 1 80 ? -4.707 -24.518 -17.809 1.00 68.06 80 ARG A CA 1
ATOM 614 C C . ARG A 1 80 ? -5.831 -23.723 -18.454 1.00 68.06 80 ARG A C 1
ATOM 616 O O . ARG A 1 80 ? -6.845 -23.430 -17.826 1.00 68.06 80 ARG A O 1
ATOM 623 N N . LYS A 1 81 ? -5.663 -23.376 -19.727 1.00 64.69 81 LYS A N 1
ATOM 624 C CA . LYS A 1 81 ? -6.766 -22.879 -20.561 1.00 64.69 81 LYS A CA 1
ATOM 625 C C . LYS A 1 81 ? -7.203 -24.019 -21.469 1.00 64.69 81 LYS A C 1
ATOM 627 O O . LYS A 1 81 ? -6.346 -24.758 -21.934 1.00 64.69 81 LYS A O 1
ATOM 632 N N . LYS A 1 82 ? -8.510 -24.144 -21.744 1.00 52.47 82 LYS A N 1
ATOM 633 C CA . LYS A 1 82 ? -9.135 -25.306 -22.425 1.00 52.47 82 LYS A CA 1
ATOM 634 C C . LYS A 1 82 ? -8.516 -25.723 -23.780 1.00 52.47 82 LYS A C 1
ATOM 636 O O . LYS A 1 82 ? -8.864 -26.781 -24.281 1.00 52.47 82 LYS A O 1
ATOM 641 N N . LEU A 1 83 ? -7.631 -24.910 -24.367 1.00 54.50 83 LEU A N 1
ATOM 642 C CA . LEU A 1 83 ? -6.901 -25.191 -25.611 1.00 54.50 83 LEU A CA 1
ATOM 643 C C . LEU A 1 83 ? -5.364 -25.120 -25.476 1.00 54.50 83 LEU A C 1
ATOM 645 O O . LEU A 1 83 ? -4.668 -25.646 -26.333 1.00 54.50 83 LEU A O 1
ATOM 649 N N . ASN A 1 84 ? -4.829 -24.489 -24.420 1.00 69.94 84 ASN A N 1
ATOM 650 C CA . ASN A 1 84 ? -3.393 -24.246 -24.239 1.00 69.94 84 ASN A CA 1
ATOM 651 C C . ASN A 1 84 ? -2.975 -24.602 -22.801 1.00 69.94 84 ASN A C 1
ATOM 653 O O . ASN A 1 84 ? -3.291 -23.866 -21.858 1.00 69.94 84 ASN A O 1
ATOM 657 N N . ILE A 1 85 ? -2.213 -25.687 -22.647 1.00 82.88 85 ILE A N 1
ATOM 658 C CA . ILE A 1 85 ? -1.546 -26.063 -21.393 1.00 82.88 85 ILE A CA 1
ATOM 659 C C . ILE A 1 85 ? -0.115 -25.516 -21.414 1.00 82.88 85 ILE A C 1
ATOM 661 O O . ILE A 1 85 ? 0.605 -25.684 -22.399 1.00 82.88 85 ILE A O 1
ATOM 665 N N . THR A 1 86 ? 0.311 -24.858 -20.332 1.00 85.81 86 THR A N 1
ATOM 666 C CA . THR A 1 86 ? 1.683 -24.336 -20.191 1.00 85.81 86 THR A CA 1
ATOM 667 C C . THR A 1 86 ? 2.406 -25.015 -19.035 1.00 85.81 86 THR A C 1
ATOM 669 O O . THR A 1 86 ? 1.883 -25.074 -17.918 1.00 85.81 86 THR A O 1
ATOM 672 N N . LEU A 1 87 ? 3.612 -25.509 -19.311 1.00 87.56 87 LEU A N 1
ATOM 673 C CA . LEU A 1 87 ? 4.450 -26.258 -18.379 1.00 87.56 87 LEU A CA 1
ATOM 674 C C . LEU A 1 87 ? 5.675 -25.456 -17.912 1.00 87.56 87 LEU A C 1
ATOM 676 O O . LEU A 1 87 ? 6.095 -24.497 -18.560 1.00 87.56 87 LEU A O 1
ATOM 680 N N . THR A 1 88 ? 6.276 -25.880 -16.797 1.00 87.38 88 THR A N 1
ATOM 681 C CA . THR A 1 88 ? 7.554 -25.363 -16.292 1.00 87.38 88 THR A CA 1
ATOM 682 C C . THR A 1 88 ? 8.456 -26.473 -15.764 1.00 87.38 88 THR A C 1
ATOM 684 O O . THR A 1 88 ? 7.974 -27.424 -15.151 1.00 87.38 88 THR A O 1
ATOM 687 N N . LYS A 1 89 ? 9.771 -26.316 -15.952 1.00 87.00 89 LYS A N 1
ATOM 688 C CA . LYS A 1 89 ? 10.819 -27.153 -15.338 1.00 87.00 89 LYS A CA 1
ATOM 689 C C . LYS A 1 89 ? 11.506 -26.454 -14.147 1.00 87.00 89 LYS A C 1
ATOM 691 O O . LYS A 1 89 ? 12.121 -27.113 -13.317 1.00 87.00 89 LYS A O 1
ATOM 696 N N . LYS A 1 90 ? 11.358 -25.123 -14.040 1.00 87.31 90 LYS A N 1
ATOM 697 C CA . LYS A 1 90 ? 11.932 -24.248 -12.993 1.00 87.31 90 LYS A CA 1
ATOM 698 C C . LYS A 1 90 ? 11.858 -24.818 -11.562 1.00 87.31 90 LYS A C 1
ATOM 700 O O . LYS A 1 90 ? 10.755 -24.863 -11.001 1.00 87.31 90 LYS A O 1
ATOM 705 N N . PRO A 1 91 ? 12.999 -25.178 -10.940 1.00 82.62 91 PRO A N 1
ATOM 706 C CA . PRO A 1 91 ? 13.048 -25.728 -9.585 1.00 82.62 91 PRO A CA 1
ATOM 707 C C . PRO A 1 91 ? 12.349 -24.892 -8.501 1.00 82.62 91 PRO A C 1
ATOM 709 O O . PRO A 1 91 ? 11.683 -25.466 -7.641 1.00 82.62 91 PRO A O 1
ATOM 712 N N . MET A 1 92 ? 12.459 -23.560 -8.533 1.00 81.56 92 MET A N 1
ATOM 713 C CA . MET A 1 92 ? 11.891 -22.677 -7.504 1.00 81.56 92 MET A CA 1
ATOM 714 C C . MET A 1 92 ? 10.371 -22.530 -7.621 1.00 81.56 92 MET A C 1
ATOM 716 O O . MET A 1 92 ? 9.679 -22.529 -6.605 1.00 81.56 92 MET A O 1
ATOM 720 N N . LEU A 1 93 ? 9.832 -22.466 -8.847 1.00 80.31 93 LEU A N 1
ATOM 721 C CA . LEU A 1 93 ? 8.378 -22.507 -9.056 1.00 80.31 93 LEU A CA 1
ATOM 722 C C . LEU A 1 93 ? 7.812 -23.890 -8.708 1.00 80.31 93 LEU A C 1
ATOM 724 O O . LEU A 1 93 ? 6.741 -23.965 -8.113 1.00 80.31 93 LEU A O 1
ATOM 728 N N . ARG A 1 94 ? 8.538 -24.976 -9.019 1.00 81.06 94 ARG A N 1
ATOM 729 C CA . ARG A 1 94 ? 8.146 -26.335 -8.616 1.00 81.06 94 ARG A CA 1
ATOM 730 C C . ARG A 1 94 ? 8.074 -26.468 -7.093 1.00 81.06 94 ARG A C 1
ATOM 732 O O . ARG A 1 94 ? 7.036 -26.894 -6.601 1.00 81.06 94 ARG A O 1
ATOM 739 N N . ARG A 1 95 ? 9.113 -26.048 -6.357 1.00 76.50 95 ARG A N 1
ATOM 740 C CA . ARG A 1 95 ? 9.101 -26.036 -4.881 1.00 76.50 95 ARG A CA 1
ATOM 741 C C . ARG A 1 95 ? 7.911 -25.256 -4.327 1.00 76.50 95 ARG A C 1
ATOM 743 O O . ARG A 1 95 ? 7.186 -25.785 -3.501 1.00 76.50 95 ARG A O 1
ATOM 750 N N . ALA A 1 96 ? 7.634 -24.061 -4.848 1.00 75.50 96 ALA A N 1
ATOM 751 C CA . ALA A 1 96 ? 6.497 -23.263 -4.390 1.00 75.50 96 ALA A CA 1
ATOM 752 C C . ALA A 1 96 ? 5.119 -23.923 -4.652 1.00 75.50 96 ALA A C 1
ATOM 754 O O . ALA A 1 96 ? 4.199 -23.719 -3.858 1.00 75.50 96 ALA A O 1
ATOM 755 N N . LEU A 1 97 ? 4.966 -24.727 -5.720 1.00 73.38 97 LEU A N 1
ATOM 756 C CA . LEU A 1 97 ? 3.763 -25.553 -5.942 1.00 73.38 97 LEU A CA 1
ATOM 757 C C . LEU A 1 97 ? 3.712 -26.792 -5.032 1.00 73.38 97 LEU A C 1
ATOM 759 O O . LEU A 1 97 ? 2.627 -27.154 -4.585 1.00 73.38 97 LEU A O 1
ATOM 763 N N . GLU A 1 98 ? 4.852 -27.426 -4.749 1.00 70.56 98 GLU A N 1
ATOM 764 C CA . GLU A 1 98 ? 4.960 -28.573 -3.830 1.00 70.56 98 GLU A CA 1
ATOM 765 C C . GLU A 1 98 ? 4.711 -28.158 -2.362 1.00 70.56 98 GLU A C 1
ATOM 767 O O . GLU A 1 98 ? 4.071 -28.891 -1.613 1.00 70.56 98 GLU A O 1
ATOM 772 N N . GLU A 1 99 ? 5.147 -26.957 -1.967 1.00 68.25 99 GLU A N 1
ATOM 773 C CA . GLU A 1 99 ? 4.987 -26.363 -0.627 1.00 68.25 99 GLU A CA 1
ATOM 774 C C . GLU A 1 99 ? 3.625 -25.660 -0.421 1.00 68.25 99 GLU A C 1
ATOM 776 O O . GLU A 1 99 ? 3.320 -25.203 0.680 1.00 68.25 99 GLU A O 1
ATOM 781 N N . GLY A 1 100 ? 2.794 -25.548 -1.467 1.00 63.22 100 GLY A N 1
ATOM 782 C CA . GLY A 1 100 ? 1.451 -24.954 -1.393 1.00 63.22 100 GLY A CA 1
ATOM 783 C C . GLY A 1 100 ? 1.403 -23.430 -1.195 1.00 63.22 100 GLY A C 1
ATOM 784 O O . GLY A 1 100 ? 0.332 -22.881 -0.944 1.00 63.22 100 GLY A O 1
ATOM 785 N N . ALA A 1 101 ? 2.528 -22.723 -1.328 1.00 58.44 101 ALA A N 1
ATOM 786 C CA . ALA A 1 101 ? 2.670 -21.291 -1.034 1.00 58.44 101 ALA A CA 1
ATOM 787 C C . ALA A 1 101 ? 2.127 -20.360 -2.148 1.00 58.44 101 ALA A C 1
ATOM 789 O O . ALA A 1 101 ? 2.739 -19.342 -2.481 1.00 58.44 101 ALA A O 1
ATOM 790 N N . ILE A 1 102 ? 1.014 -20.734 -2.791 1.00 66.75 102 ILE A N 1
ATOM 791 C CA . ILE A 1 102 ? 0.530 -20.135 -4.043 1.00 66.75 102 ILE A CA 1
ATOM 792 C C . ILE A 1 102 ? -0.997 -20.015 -4.041 1.00 66.75 102 ILE A C 1
ATOM 794 O O . ILE A 1 102 ? -1.701 -21.010 -3.890 1.00 66.75 102 ILE A O 1
ATOM 798 N N . ALA A 1 103 ? -1.487 -18.804 -4.317 1.00 69.56 103 ALA A N 1
ATOM 799 C CA . ALA A 1 103 ? -2.883 -18.552 -4.659 1.00 69.56 103 ALA A CA 1
ATOM 800 C C . ALA A 1 103 ? -3.217 -19.113 -6.056 1.00 69.56 103 ALA A C 1
ATOM 802 O O . ALA A 1 103 ? -2.520 -18.820 -7.033 1.00 69.56 103 ALA A O 1
ATOM 803 N N . LYS A 1 104 ? -4.285 -19.906 -6.147 1.00 71.88 104 LYS A N 1
ATOM 804 C CA . LYS A 1 104 ? -4.873 -20.438 -7.386 1.00 71.88 104 LYS A CA 1
ATOM 805 C C . LYS A 1 104 ? -5.762 -19.403 -8.058 1.00 71.88 104 LYS A C 1
ATOM 807 O O . LYS A 1 104 ? -5.678 -19.201 -9.266 1.00 71.88 104 LYS A O 1
ATOM 812 N N . ASP A 1 105 ? -6.571 -18.729 -7.248 1.00 74.25 105 ASP A N 1
ATOM 813 C CA . ASP A 1 105 ? -7.522 -17.712 -7.676 1.00 74.25 105 ASP A CA 1
ATOM 814 C C . ASP A 1 105 ? -7.232 -16.362 -7.025 1.00 74.25 105 ASP A C 1
ATOM 816 O O . ASP A 1 105 ? -6.615 -16.260 -5.964 1.00 74.25 105 ASP A O 1
ATOM 820 N N . PHE A 1 106 ? -7.713 -15.296 -7.664 1.00 76.88 106 PHE A N 1
ATOM 821 C CA . PHE A 1 106 ? -7.495 -13.924 -7.200 1.00 76.88 106 PHE A CA 1
ATOM 822 C C . PHE A 1 106 ? -8.031 -13.693 -5.772 1.00 76.88 106 PHE A C 1
ATOM 824 O O . PHE A 1 106 ? -7.433 -12.938 -5.013 1.00 76.88 106 PHE A O 1
ATOM 831 N N . SER A 1 107 ? -9.106 -14.388 -5.387 1.00 76.25 107 SER A N 1
ATOM 832 C CA . SER A 1 107 ? -9.720 -14.325 -4.052 1.00 76.25 107 SER A CA 1
ATOM 833 C C . SER A 1 107 ? -8.864 -14.917 -2.922 1.00 76.25 107 SER A C 1
ATOM 835 O O . SER A 1 107 ? -9.124 -14.628 -1.759 1.00 76.25 107 SER A O 1
ATOM 837 N N . GLU A 1 108 ? -7.850 -15.732 -3.235 1.00 77.94 108 GLU A N 1
ATOM 838 C CA . GLU A 1 108 ? -6.896 -16.263 -2.245 1.00 77.94 108 GLU A CA 1
ATOM 839 C C . GLU A 1 108 ? -5.706 -15.303 -2.013 1.00 77.94 108 GLU A C 1
ATOM 841 O O . GLU A 1 108 ? -4.935 -15.468 -1.064 1.00 77.94 108 GLU A O 1
ATOM 846 N N . VAL A 1 109 ? -5.537 -14.285 -2.867 1.00 79.19 109 VAL A N 1
ATOM 847 C CA . VAL A 1 109 ? -4.433 -13.320 -2.786 1.00 79.19 109 VAL A CA 1
ATOM 848 C C . VAL A 1 109 ? -4.711 -12.309 -1.671 1.00 79.19 109 VAL A C 1
ATOM 850 O O . VAL A 1 109 ? -5.691 -11.575 -1.714 1.00 79.19 109 VAL A O 1
ATOM 853 N N . THR A 1 110 ? -3.815 -12.211 -0.687 1.00 75.12 110 THR A N 1
ATOM 854 C CA . THR A 1 110 ? -3.955 -11.273 0.444 1.00 75.12 110 THR A CA 1
ATOM 855 C C . THR A 1 110 ? -2.792 -10.284 0.528 1.00 75.12 110 THR A C 1
ATOM 857 O O . THR A 1 110 ? -1.649 -10.591 0.180 1.00 75.12 110 THR A O 1
ATOM 860 N N . VAL A 1 111 ? -3.059 -9.059 0.994 1.00 79.81 111 VAL A N 1
ATOM 861 C CA . VAL A 1 111 ? -2.018 -8.027 1.145 1.00 79.81 111 VAL A CA 1
ATOM 862 C C . VAL A 1 111 ? -1.009 -8.452 2.216 1.00 79.81 111 VAL A C 1
ATOM 864 O O . VAL A 1 111 ? -1.369 -8.734 3.355 1.00 79.81 111 VAL A O 1
ATOM 867 N N . GLY A 1 112 ? 0.273 -8.478 1.848 1.00 75.31 112 GLY A N 1
ATOM 868 C CA . GLY A 1 112 ? 1.370 -8.993 2.669 1.00 75.31 112 GLY A CA 1
ATOM 869 C C . GLY A 1 112 ? 1.811 -10.422 2.329 1.00 75.31 112 GLY A C 1
ATOM 870 O O . GLY A 1 112 ? 2.923 -10.790 2.718 1.00 75.31 112 GLY A O 1
ATOM 871 N N . MET A 1 113 ? 1.010 -11.185 1.572 1.00 77.69 113 MET A N 1
ATOM 872 C CA . MET A 1 113 ? 1.371 -12.514 1.060 1.00 77.69 113 MET A CA 1
ATOM 873 C C . MET A 1 113 ? 2.625 -12.442 0.178 1.00 77.69 113 MET A C 1
ATOM 875 O O . MET A 1 113 ? 2.841 -11.457 -0.535 1.00 77.69 113 MET A O 1
ATOM 879 N N . GLN A 1 114 ? 3.449 -13.488 0.223 1.00 83.25 114 GLN A N 1
ATOM 880 C CA . GLN A 1 114 ? 4.626 -13.652 -0.631 1.00 83.25 114 GLN A CA 1
ATOM 881 C C . GLN A 1 114 ? 4.359 -14.780 -1.631 1.00 83.25 114 GLN A C 1
ATOM 883 O O . GLN A 1 114 ? 3.855 -15.831 -1.249 1.00 83.25 114 GLN A O 1
ATOM 888 N N . LEU A 1 115 ? 4.671 -14.535 -2.901 1.00 85.44 115 LEU A N 1
ATOM 889 C CA . LEU A 1 115 ? 4.418 -15.418 -4.037 1.00 85.44 115 LEU A CA 1
ATOM 890 C C . LEU A 1 115 ? 5.689 -15.526 -4.891 1.00 85.44 115 LEU A C 1
ATOM 892 O O . LEU A 1 115 ? 6.451 -14.562 -5.009 1.00 85.44 115 LEU A O 1
ATOM 896 N N . VAL A 1 116 ? 5.902 -16.679 -5.526 1.00 87.00 116 VAL A N 1
ATOM 897 C CA . VAL A 1 116 ? 6.993 -16.879 -6.496 1.00 87.00 116 VAL A CA 1
ATOM 898 C C . VAL A 1 116 ? 6.428 -16.765 -7.909 1.00 87.00 116 VAL A C 1
ATOM 900 O O . VAL A 1 116 ? 5.455 -17.437 -8.249 1.00 87.00 116 VAL A O 1
ATOM 903 N N . GLY A 1 117 ? 7.026 -15.905 -8.730 1.00 88.56 117 GLY A N 1
ATOM 904 C CA . GLY A 1 117 ? 6.588 -15.647 -10.102 1.00 88.56 117 GLY A CA 1
ATOM 905 C C . GLY A 1 117 ? 7.762 -15.440 -11.053 1.00 88.56 117 GLY A C 1
ATOM 906 O O . GLY A 1 117 ? 8.926 -15.619 -10.687 1.00 88.56 117 GLY A O 1
ATOM 907 N N . TRP A 1 118 ? 7.470 -15.056 -12.292 1.00 90.75 118 TRP A N 1
ATOM 908 C CA . TRP A 1 118 ? 8.483 -14.740 -13.298 1.00 90.75 118 TRP A CA 1
ATOM 909 C C . TRP A 1 118 ? 8.149 -13.459 -14.062 1.00 90.75 118 TRP A C 1
ATOM 911 O O . TRP A 1 118 ? 6.991 -13.075 -14.228 1.00 90.75 118 TRP A O 1
ATOM 921 N N . VAL A 1 119 ? 9.185 -12.777 -14.543 1.00 91.75 119 VAL A N 1
ATOM 922 C CA . VAL A 1 119 ? 9.054 -11.544 -15.322 1.00 91.75 119 VAL A CA 1
ATOM 923 C C . VAL A 1 119 ? 8.469 -11.859 -16.702 1.00 91.75 119 VAL A C 1
ATOM 925 O O . VAL A 1 119 ? 9.165 -12.372 -17.578 1.00 91.75 119 VAL A O 1
ATOM 928 N N . LYS A 1 120 ? 7.191 -11.526 -16.914 1.00 88.38 120 LYS A N 1
ATOM 929 C CA . LYS A 1 120 ? 6.494 -11.716 -18.198 1.00 88.38 120 LYS A CA 1
ATOM 930 C C . LYS A 1 120 ? 6.770 -10.573 -19.173 1.00 88.38 120 LYS A C 1
ATOM 932 O O . LYS A 1 120 ? 6.882 -10.802 -20.373 1.00 88.38 120 LYS A O 1
ATOM 937 N N . ASN A 1 121 ? 6.828 -9.335 -18.677 1.00 88.19 121 ASN A N 1
ATOM 938 C CA . ASN A 1 121 ? 7.030 -8.150 -19.512 1.00 88.19 121 ASN A CA 1
ATOM 939 C C . ASN A 1 121 ? 7.685 -7.006 -18.720 1.00 88.19 121 ASN A C 1
ATOM 941 O O . ASN A 1 121 ? 7.433 -6.847 -17.525 1.00 88.19 121 ASN A O 1
ATOM 945 N N . ILE A 1 122 ? 8.496 -6.190 -19.391 1.00 89.00 122 ILE A N 1
ATOM 946 C CA . ILE A 1 122 ? 9.252 -5.081 -18.799 1.00 89.00 122 ILE A CA 1
ATOM 947 C C . ILE A 1 122 ? 8.822 -3.777 -19.477 1.00 89.00 122 ILE A C 1
ATOM 949 O O . ILE A 1 122 ? 8.891 -3.652 -20.697 1.00 89.00 122 ILE A O 1
ATOM 953 N N . MET A 1 123 ? 8.377 -2.801 -18.684 1.00 86.88 123 MET A N 1
ATOM 954 C CA . MET A 1 123 ? 7.961 -1.476 -19.149 1.00 86.88 123 MET A CA 1
ATOM 955 C C . MET A 1 123 ? 8.767 -0.373 -18.442 1.00 86.88 123 MET A C 1
ATOM 957 O O . MET A 1 123 ? 9.174 -0.553 -17.292 1.00 86.88 123 MET A O 1
ATOM 961 N N . PRO A 1 124 ? 8.937 0.821 -19.046 1.00 80.38 124 PRO A N 1
ATOM 962 C CA . PRO A 1 124 ? 9.707 1.917 -18.437 1.00 80.38 124 PRO A CA 1
ATOM 963 C C . PRO A 1 124 ? 9.208 2.387 -17.057 1.00 80.38 124 PRO A C 1
ATOM 965 O O . PRO A 1 124 ? 9.961 3.011 -16.307 1.00 80.38 124 PRO A O 1
ATOM 968 N N . TYR A 1 125 ? 7.944 2.102 -16.721 1.00 80.75 125 TYR A N 1
ATOM 969 C CA . TYR A 1 125 ? 7.303 2.447 -15.447 1.00 80.75 125 TYR A CA 1
ATOM 970 C C . TYR A 1 125 ? 7.237 1.288 -14.434 1.00 80.75 125 TYR A C 1
ATOM 972 O O . TYR A 1 125 ? 6.985 1.532 -13.251 1.00 80.75 125 TYR A O 1
ATOM 980 N N . GLY A 1 126 ? 7.424 0.038 -14.869 1.00 85.88 126 GLY A N 1
ATOM 981 C CA . GLY A 1 126 ? 7.067 -1.135 -14.073 1.00 85.88 126 GLY A CA 1
ATOM 982 C C . GLY A 1 126 ? 7.411 -2.473 -14.729 1.00 85.88 126 GLY A C 1
ATOM 983 O O . GLY A 1 126 ? 7.447 -2.584 -15.952 1.00 85.88 126 GLY A O 1
ATOM 984 N N . VAL A 1 127 ? 7.628 -3.501 -13.913 1.00 89.88 127 VAL A N 1
ATOM 985 C CA . VAL A 1 127 ? 7.805 -4.891 -14.358 1.00 89.88 127 VAL A CA 1
ATOM 986 C C . VAL A 1 127 ? 6.523 -5.672 -14.078 1.00 89.88 127 VAL A C 1
ATOM 988 O O . VAL A 1 127 ? 5.997 -5.623 -12.967 1.00 89.88 127 VAL A O 1
ATOM 991 N N . PHE A 1 128 ? 6.017 -6.392 -15.077 1.00 91.81 128 PHE A N 1
ATOM 992 C CA . PHE A 1 128 ? 4.883 -7.300 -14.919 1.00 91.81 128 PHE A CA 1
ATOM 993 C C . PHE A 1 128 ? 5.392 -8.692 -14.560 1.00 91.81 128 PHE A C 1
ATOM 995 O O . PHE A 1 128 ? 6.099 -9.328 -15.349 1.00 91.81 128 PHE A O 1
ATOM 1002 N N . VAL A 1 129 ? 5.008 -9.153 -13.373 1.00 91.56 129 VAL A N 1
ATOM 1003 C CA . VAL A 1 129 ? 5.298 -10.493 -12.867 1.00 91.56 129 VAL A CA 1
ATOM 1004 C C . VAL A 1 129 ? 4.053 -11.348 -13.054 1.00 91.56 129 VAL A C 1
ATOM 1006 O O . VAL A 1 129 ? 2.960 -10.978 -12.623 1.00 91.56 129 VAL A O 1
ATOM 1009 N N . GLU A 1 130 ? 4.220 -12.476 -13.730 1.00 89.31 130 GLU A N 1
ATOM 1010 C CA . GLU A 1 130 ? 3.197 -13.506 -13.841 1.00 89.31 130 GLU A CA 1
ATOM 1011 C C . GLU A 1 130 ? 3.455 -14.589 -12.799 1.00 89.31 130 GLU A C 1
ATOM 1013 O O . GLU A 1 130 ? 4.600 -14.925 -12.487 1.00 89.31 130 GLU A O 1
ATOM 1018 N N . PHE A 1 131 ? 2.366 -15.096 -12.243 1.00 88.81 131 PHE A N 1
ATOM 1019 C CA . PHE A 1 131 ? 2.348 -16.156 -11.251 1.00 88.81 131 PHE A CA 1
ATOM 1020 C C . PHE A 1 131 ? 1.600 -17.366 -11.830 1.00 88.81 131 PHE A C 1
ATOM 1022 O O . PHE A 1 131 ? 0.909 -17.245 -12.854 1.00 88.81 131 PHE A O 1
ATOM 1029 N N . PRO A 1 132 ? 1.710 -18.549 -11.202 1.00 83.38 132 PRO A N 1
ATOM 1030 C CA . PRO A 1 132 ? 0.923 -19.713 -11.592 1.00 83.38 132 PRO A CA 1
ATOM 1031 C C . PRO A 1 132 ? -0.583 -19.428 -11.636 1.00 83.38 132 PRO A C 1
ATOM 1033 O O . PRO A 1 132 ? -1.069 -18.438 -11.089 1.00 83.38 132 PRO A O 1
ATOM 1036 N N . TYR A 1 133 ? -1.308 -20.257 -12.387 1.00 78.44 133 TYR A N 1
ATOM 1037 C CA . TYR A 1 133 ? -2.728 -20.087 -12.724 1.00 78.44 133 TYR A CA 1
ATOM 1038 C C . TYR A 1 133 ? -3.050 -18.827 -13.567 1.00 78.44 133 TYR A C 1
ATOM 1040 O O . TYR A 1 133 ? -4.164 -18.673 -14.062 1.00 78.44 133 TYR A O 1
ATOM 1048 N N . GLY A 1 134 ? -2.052 -17.985 -13.877 1.00 77.62 134 GLY A N 1
ATOM 1049 C CA . GLY A 1 134 ? -2.181 -16.826 -14.770 1.00 77.62 134 GLY A CA 1
ATOM 1050 C C . GLY A 1 134 ? -2.508 -15.510 -14.064 1.00 77.62 134 GLY A C 1
ATOM 1051 O O . GLY A 1 134 ? -2.929 -14.557 -14.724 1.00 77.62 134 GLY A O 1
ATOM 1052 N N . LEU A 1 135 ? -2.314 -15.449 -12.745 1.00 85.06 135 LEU A N 1
ATOM 1053 C CA . LEU A 1 135 ? -2.384 -14.213 -11.968 1.00 85.06 135 LEU A CA 1
ATOM 1054 C C . LEU A 1 135 ? -1.250 -13.253 -12.383 1.00 85.06 135 LEU A C 1
ATOM 1056 O O . LEU A 1 135 ? -0.124 -13.676 -12.652 1.00 85.06 135 LEU A O 1
ATOM 1060 N N . LEU A 1 136 ? -1.541 -11.949 -12.440 1.00 87.44 136 LEU A N 1
ATOM 1061 C CA . LEU A 1 136 ? -0.619 -10.914 -12.930 1.00 87.44 136 LEU A CA 1
ATOM 1062 C C . LEU A 1 136 ? -0.491 -9.760 -11.930 1.00 87.44 136 LEU A C 1
ATOM 1064 O O . LEU A 1 136 ? -1.449 -9.022 -11.696 1.00 87.44 136 LEU A O 1
ATOM 1068 N N . GLY A 1 137 ? 0.719 -9.576 -11.398 1.00 88.88 137 GLY A N 1
ATOM 1069 C CA . GLY A 1 137 ? 1.076 -8.466 -10.516 1.00 88.88 137 GLY A CA 1
ATOM 1070 C C . GLY A 1 137 ? 1.980 -7.444 -11.208 1.00 88.88 137 GLY A C 1
ATOM 1071 O O . GLY A 1 137 ? 2.815 -7.791 -12.048 1.00 88.88 137 GLY A O 1
ATOM 1072 N N . LEU A 1 138 ? 1.842 -6.169 -10.842 1.00 91.19 138 LEU A N 1
ATOM 1073 C CA . LEU A 1 138 ? 2.702 -5.086 -11.334 1.00 91.19 138 LEU A CA 1
ATOM 1074 C C . LEU A 1 138 ? 3.655 -4.602 -10.233 1.00 91.19 138 LEU A C 1
ATOM 1076 O O . LEU A 1 138 ? 3.213 -4.147 -9.179 1.00 91.19 138 LEU A O 1
ATOM 1080 N N . ALA A 1 139 ? 4.957 -4.642 -10.512 1.00 90.00 139 ALA A N 1
ATOM 1081 C CA . ALA A 1 139 ? 6.004 -4.022 -9.708 1.00 90.00 139 ALA A CA 1
ATOM 1082 C C . ALA A 1 139 ? 6.340 -2.623 -10.268 1.00 90.00 139 ALA A C 1
ATOM 1084 O O . ALA A 1 139 ? 7.078 -2.530 -11.254 1.00 90.00 139 ALA A O 1
ATOM 1085 N N . PRO A 1 140 ? 5.812 -1.517 -9.706 1.00 85.94 140 PRO A N 1
ATOM 1086 C CA . PRO A 1 140 ? 6.169 -0.168 -10.146 1.00 85.94 140 PRO A CA 1
ATOM 1087 C C . PRO A 1 140 ? 7.635 0.157 -9.822 1.00 85.94 140 PRO A C 1
ATOM 1089 O O . PRO A 1 140 ? 8.225 -0.421 -8.910 1.00 85.94 140 PRO A O 1
ATOM 1092 N N . LYS A 1 141 ? 8.226 1.133 -10.523 1.00 83.12 141 LYS A N 1
ATOM 1093 C CA . LYS A 1 141 ? 9.654 1.500 -10.393 1.00 83.12 141 LYS A CA 1
ATOM 1094 C C . LYS A 1 141 ? 10.133 1.827 -8.964 1.00 83.12 141 LYS A C 1
ATOM 1096 O O . LYS A 1 141 ? 11.306 1.636 -8.666 1.00 83.12 141 LYS A O 1
ATOM 1101 N N . SER A 1 142 ? 9.244 2.259 -8.069 1.00 79.00 142 SER A N 1
ATOM 1102 C CA . SER A 1 142 ? 9.521 2.501 -6.640 1.00 79.00 142 SER A CA 1
ATOM 1103 C C . SER A 1 142 ? 9.547 1.238 -5.758 1.00 79.00 142 SER A C 1
ATOM 1105 O O . SER A 1 142 ? 9.954 1.311 -4.598 1.00 79.00 142 SER A O 1
ATOM 1107 N N . ALA A 1 143 ? 9.107 0.093 -6.285 1.00 81.31 143 ALA A N 1
ATOM 1108 C CA . ALA A 1 143 ? 8.953 -1.174 -5.570 1.00 81.31 143 ALA A CA 1
ATOM 1109 C C . ALA A 1 143 ? 9.777 -2.328 -6.179 1.00 81.31 143 ALA A C 1
ATOM 1111 O O . ALA A 1 143 ? 9.713 -3.449 -5.685 1.00 81.31 143 ALA A O 1
ATOM 1112 N N . MET A 1 144 ? 10.561 -2.084 -7.235 1.00 80.94 144 MET A N 1
ATOM 1113 C CA . MET A 1 144 ? 11.396 -3.123 -7.857 1.00 80.94 144 MET A CA 1
ATOM 1114 C C . MET A 1 144 ? 12.647 -3.483 -7.042 1.00 80.94 144 MET A C 1
ATOM 1116 O O . MET A 1 144 ? 13.105 -4.617 -7.096 1.00 80.94 144 MET A O 1
ATOM 1120 N N . SER A 1 145 ? 13.241 -2.516 -6.341 1.00 80.69 145 SER A N 1
ATOM 1121 C CA . SER A 1 145 ? 14.558 -2.668 -5.714 1.00 80.69 145 SER A CA 1
ATOM 1122 C C . SER A 1 145 ? 14.806 -1.613 -4.640 1.00 80.69 145 SER A C 1
ATOM 1124 O O . SER A 1 145 ? 14.207 -0.538 -4.646 1.00 80.69 145 SER A O 1
ATOM 1126 N N . ASP A 1 146 ? 15.740 -1.904 -3.737 1.00 73.38 146 ASP A N 1
ATOM 1127 C CA . ASP A 1 146 ? 16.174 -0.985 -2.676 1.00 73.38 146 ASP A CA 1
ATOM 1128 C C . ASP A 1 146 ? 17.172 0.076 -3.194 1.00 73.38 146 ASP A C 1
ATOM 1130 O O . ASP A 1 146 ? 17.218 1.222 -2.728 1.00 73.38 146 ASP A O 1
ATOM 1134 N N . LYS A 1 147 ? 17.950 -0.284 -4.223 1.00 75.12 147 LYS A N 1
ATOM 1135 C CA . LYS A 1 147 ? 18.789 0.633 -5.012 1.00 75.12 147 LYS A CA 1
ATOM 1136 C C . LYS A 1 147 ? 17.934 1.364 -6.056 1.00 75.12 147 LYS A C 1
ATOM 1138 O O . LYS A 1 147 ? 16.883 0.869 -6.461 1.00 75.12 147 LYS A O 1
ATOM 1143 N N . PHE A 1 148 ? 18.369 2.551 -6.487 1.00 68.44 148 PHE A N 1
ATOM 1144 C CA . PHE A 1 148 ? 17.657 3.310 -7.523 1.00 68.44 148 PHE A CA 1
ATOM 1145 C C . PHE A 1 148 ? 18.023 2.774 -8.910 1.00 68.44 148 PHE A C 1
ATOM 1147 O O . PHE A 1 148 ? 19.194 2.760 -9.277 1.00 68.44 148 PHE A O 1
ATOM 1154 N N . ILE A 1 149 ? 17.018 2.368 -9.685 1.00 71.88 149 ILE A N 1
ATOM 1155 C CA . ILE A 1 149 ? 17.192 1.910 -11.065 1.00 71.88 149 ILE A CA 1
ATOM 1156 C C . ILE A 1 149 ? 17.060 3.102 -12.019 1.00 71.88 149 ILE A C 1
ATOM 1158 O O . ILE A 1 149 ? 16.006 3.737 -12.091 1.00 71.88 149 ILE A O 1
ATOM 1162 N N . SER A 1 150 ? 18.100 3.376 -12.805 1.00 69.31 150 SER A N 1
ATOM 1163 C CA . SER A 1 150 ? 18.054 4.348 -13.904 1.00 69.31 150 SER A CA 1
ATOM 1164 C C . SER A 1 150 ? 17.180 3.831 -15.054 1.00 69.31 150 SER A C 1
ATOM 1166 O O . SER A 1 150 ? 16.134 4.422 -15.334 1.00 69.31 150 SER A O 1
ATOM 1168 N N . ASP A 1 151 ? 17.538 2.687 -15.638 1.00 74.94 151 ASP A N 1
ATOM 1169 C CA . ASP A 1 151 ? 16.799 1.979 -16.689 1.00 74.94 151 ASP A CA 1
ATOM 1170 C C . ASP A 1 151 ? 16.365 0.578 -16.224 1.00 74.94 151 ASP A C 1
ATOM 1172 O O . ASP A 1 151 ? 17.159 -0.203 -15.708 1.00 74.94 151 ASP A O 1
ATOM 1176 N N . VAL A 1 152 ? 15.085 0.259 -16.421 1.00 79.31 152 VAL A N 1
ATOM 1177 C CA . VAL A 1 152 ? 14.480 -1.022 -16.020 1.00 79.31 152 VAL A CA 1
ATOM 1178 C C . VAL A 1 152 ? 14.964 -2.174 -16.911 1.00 79.31 152 VAL A C 1
ATOM 1180 O O . VAL A 1 152 ? 15.089 -3.307 -16.449 1.00 79.31 152 VAL A O 1
ATOM 1183 N N . THR A 1 153 ? 15.276 -1.881 -18.173 1.00 78.06 153 THR A N 1
ATOM 1184 C CA . THR A 1 153 ? 15.629 -2.868 -19.208 1.00 78.06 153 THR A CA 1
ATOM 1185 C C . THR A 1 153 ? 16.990 -3.525 -18.965 1.00 78.06 153 THR A C 1
ATOM 1187 O O . THR A 1 153 ? 17.212 -4.661 -19.370 1.00 78.06 153 THR A O 1
ATOM 1190 N N . SER A 1 154 ? 17.895 -2.828 -18.276 1.00 74.81 154 SER A N 1
ATOM 1191 C CA . SER A 1 154 ? 19.195 -3.349 -17.827 1.00 74.81 154 SER A CA 1
ATOM 1192 C C . SER A 1 154 ? 19.166 -3.960 -16.418 1.00 74.81 154 SER A C 1
ATOM 1194 O O . SER A 1 154 ? 20.143 -4.586 -16.006 1.00 74.81 154 SER A O 1
ATOM 1196 N N . ALA A 1 155 ? 18.061 -3.801 -15.682 1.00 76.62 155 ALA A N 1
ATOM 1197 C CA . ALA A 1 155 ? 17.900 -4.285 -14.312 1.00 76.62 155 ALA A CA 1
ATOM 1198 C C . ALA A 1 155 ? 17.314 -5.705 -14.222 1.00 76.62 155 ALA A C 1
ATOM 1200 O O . ALA A 1 155 ? 17.746 -6.494 -13.380 1.00 76.62 155 ALA A O 1
ATOM 1201 N N . PHE A 1 156 ? 16.346 -6.025 -15.086 1.00 83.31 156 PHE A N 1
ATOM 1202 C CA . PHE A 1 156 ? 15.634 -7.306 -15.112 1.00 83.31 156 PHE A CA 1
ATOM 1203 C C . PHE A 1 156 ? 15.677 -7.937 -16.504 1.00 83.31 156 PHE A C 1
ATOM 1205 O O . PHE A 1 156 ? 15.766 -7.236 -17.509 1.00 83.31 156 PHE A O 1
ATOM 1212 N N . GLN A 1 157 ? 15.564 -9.263 -16.565 1.00 84.00 157 GLN A N 1
ATOM 1213 C CA . GLN A 1 157 ? 15.462 -10.013 -17.820 1.00 84.00 157 GLN A CA 1
ATOM 1214 C C . GLN A 1 157 ? 14.070 -10.636 -17.975 1.00 84.00 157 GLN A C 1
ATOM 1216 O O . GLN A 1 157 ? 13.447 -11.045 -16.994 1.00 84.00 157 GLN A O 1
ATOM 1221 N N . LEU A 1 158 ? 13.582 -10.735 -19.215 1.00 87.38 158 LEU A N 1
ATOM 1222 C CA . LEU A 1 158 ? 12.364 -11.493 -19.515 1.00 87.38 158 LEU A CA 1
ATOM 1223 C C . LEU A 1 158 ? 12.572 -12.963 -19.132 1.00 87.38 158 LEU A C 1
ATOM 1225 O O . LEU A 1 158 ? 13.612 -13.545 -19.430 1.00 87.38 158 LEU A O 1
ATOM 1229 N N . GLY A 1 159 ? 11.594 -13.548 -18.446 1.00 84.12 159 GLY A N 1
ATOM 1230 C CA . GLY A 1 159 ? 11.685 -14.905 -17.918 1.00 84.12 159 GLY A CA 1
ATOM 1231 C C . GLY A 1 159 ? 12.446 -15.049 -16.596 1.00 84.12 159 GLY A C 1
ATOM 1232 O O . GLY A 1 159 ? 12.448 -16.147 -16.050 1.00 84.12 159 GLY A O 1
ATOM 1233 N N . GLN A 1 160 ? 13.041 -13.993 -16.027 1.00 87.31 160 GLN A N 1
ATOM 1234 C CA . GLN A 1 160 ? 13.700 -14.067 -14.714 1.00 87.31 160 GLN A CA 1
ATOM 1235 C C . GLN A 1 160 ? 12.698 -14.472 -13.618 1.00 87.31 160 GLN A C 1
ATOM 1237 O O . GLN A 1 160 ? 11.635 -13.860 -13.497 1.00 87.31 160 GLN A O 1
ATOM 1242 N N . THR A 1 161 ? 13.026 -15.484 -12.811 1.00 88.44 161 THR A N 1
ATOM 1243 C CA . THR A 1 161 ? 12.234 -15.863 -11.625 1.00 88.44 161 THR A CA 1
ATOM 1244 C C . THR A 1 161 ? 12.473 -14.866 -10.494 1.00 88.44 161 THR A C 1
ATOM 1246 O O . THR A 1 161 ? 13.615 -14.483 -10.239 1.00 88.44 161 THR A O 1
ATOM 1249 N N . VAL A 1 162 ? 11.405 -14.439 -9.819 1.00 89.38 162 VAL A N 1
ATOM 1250 C CA . VAL A 1 162 ? 11.441 -13.440 -8.743 1.00 89.38 162 VAL A CA 1
ATOM 1251 C C . VAL A 1 162 ? 10.497 -13.815 -7.600 1.00 89.38 162 VAL A C 1
ATOM 1253 O O . VAL A 1 162 ? 9.401 -14.337 -7.817 1.00 89.38 162 VAL A O 1
ATOM 1256 N N . PHE A 1 163 ? 10.905 -13.495 -6.373 1.00 87.44 163 PHE A N 1
ATOM 1257 C CA . PHE A 1 163 ? 9.992 -13.432 -5.232 1.00 87.44 163 PHE A CA 1
ATOM 1258 C C . PHE A 1 163 ? 9.228 -12.109 -5.276 1.00 87.44 163 PHE A C 1
ATOM 1260 O O . PHE A 1 163 ? 9.814 -11.065 -5.563 1.00 87.44 163 PHE A O 1
ATOM 1267 N N . ALA A 1 164 ? 7.939 -12.121 -4.966 1.00 87.81 164 ALA A N 1
ATOM 1268 C CA . ALA A 1 164 ? 7.113 -10.925 -4.989 1.00 87.81 164 ALA A CA 1
ATOM 1269 C C . ALA A 1 164 ? 6.164 -10.901 -3.793 1.00 87.81 164 ALA A C 1
ATOM 1271 O O . ALA A 1 164 ? 5.513 -11.896 -3.484 1.00 87.81 164 ALA A O 1
ATOM 1272 N N . LYS A 1 165 ? 6.058 -9.751 -3.130 1.00 86.62 165 LYS A N 1
ATOM 1273 C CA . LYS A 1 165 ? 5.144 -9.560 -2.001 1.00 86.62 165 LYS A CA 1
ATOM 1274 C C . LYS A 1 165 ? 4.008 -8.628 -2.386 1.00 86.62 165 LYS A C 1
ATOM 1276 O O . LYS A 1 165 ? 4.263 -7.540 -2.900 1.00 86.62 165 LYS A O 1
ATOM 1281 N N . VAL A 1 166 ? 2.770 -9.035 -2.127 1.00 85.00 166 VAL A N 1
ATOM 1282 C CA . VAL A 1 166 ? 1.563 -8.253 -2.428 1.00 85.00 166 VAL A CA 1
ATOM 1283 C C . VAL A 1 166 ? 1.528 -7.010 -1.537 1.00 85.00 166 VAL A C 1
ATOM 1285 O O . VAL A 1 166 ? 1.569 -7.125 -0.312 1.00 85.00 166 VAL A O 1
ATOM 1288 N N . THR A 1 167 ? 1.462 -5.819 -2.135 1.00 81.00 167 THR A N 1
ATOM 1289 C CA . THR A 1 167 ? 1.454 -4.532 -1.408 1.00 81.00 167 THR A CA 1
ATOM 1290 C C . THR A 1 167 ? 0.117 -3.807 -1.467 1.00 81.00 167 THR A C 1
ATOM 1292 O O . THR A 1 167 ? -0.207 -3.078 -0.532 1.00 81.00 167 THR A O 1
ATOM 1295 N N . ASN A 1 168 ? -0.652 -3.994 -2.540 1.00 78.62 168 ASN A N 1
ATOM 1296 C CA . ASN A 1 168 ? -1.993 -3.439 -2.709 1.00 78.62 168 ASN A CA 1
ATOM 1297 C C . ASN A 1 168 ? -2.795 -4.309 -3.690 1.00 78.62 168 ASN A C 1
ATOM 1299 O O . ASN A 1 168 ? -2.197 -4.974 -4.539 1.00 78.62 168 ASN A O 1
ATOM 1303 N N . LEU A 1 169 ? -4.121 -4.296 -3.595 1.00 81.19 169 LEU A N 1
ATOM 1304 C CA . LEU A 1 169 ? -5.014 -5.199 -4.318 1.00 81.19 169 LEU A CA 1
ATOM 1305 C C . LEU A 1 169 ? -6.267 -4.430 -4.777 1.00 81.19 169 LEU A C 1
ATOM 1307 O O . LEU A 1 169 ? -6.859 -3.682 -4.008 1.00 81.19 169 LEU A O 1
ATOM 1311 N N . ASP A 1 170 ? -6.613 -4.568 -6.056 1.00 76.06 170 ASP A N 1
ATOM 1312 C CA . ASP A 1 170 ? -7.712 -3.891 -6.754 1.00 76.06 170 ASP A CA 1
ATOM 1313 C C . ASP A 1 170 ? -8.696 -4.967 -7.235 1.00 76.06 170 ASP A C 1
ATOM 1315 O O . ASP A 1 170 ? -8.495 -5.597 -8.283 1.00 76.06 170 ASP A O 1
ATOM 1319 N N . GLU A 1 171 ? -9.713 -5.229 -6.409 1.00 78.88 171 GLU A N 1
ATOM 1320 C CA . GLU A 1 171 ? -10.679 -6.316 -6.609 1.00 78.88 171 GLU A CA 1
ATOM 1321 C C . GLU A 1 171 ? -11.531 -6.100 -7.862 1.00 78.88 171 GLU A C 1
ATOM 1323 O O . GLU A 1 171 ? -11.641 -7.003 -8.694 1.00 78.88 171 GLU A O 1
ATOM 1328 N N . GLU A 1 172 ? -12.028 -4.873 -8.061 1.00 69.00 172 GLU A N 1
ATOM 1329 C CA . GLU A 1 172 ? -12.827 -4.466 -9.227 1.00 69.00 172 GLU A CA 1
ATOM 1330 C C . GLU A 1 172 ? -12.156 -4.834 -10.558 1.00 69.00 172 GLU A C 1
ATOM 1332 O O . GLU A 1 172 ? -12.810 -5.269 -11.506 1.00 69.00 172 GLU A O 1
ATOM 1337 N N . LYS A 1 173 ? -10.834 -4.630 -10.651 1.00 70.06 173 LYS A N 1
ATOM 1338 C CA . LYS A 1 173 ? -10.072 -4.789 -11.900 1.00 70.06 173 LYS A CA 1
ATOM 1339 C C . LYS A 1 173 ? -9.297 -6.105 -11.951 1.00 70.06 173 LYS A C 1
ATOM 1341 O O . LYS A 1 173 ? -8.581 -6.318 -12.936 1.00 70.06 173 LYS A O 1
ATOM 1346 N N . ARG A 1 174 ? -9.422 -6.957 -10.919 1.00 75.12 174 ARG A N 1
ATOM 1347 C CA . ARG A 1 174 ? -8.649 -8.194 -10.691 1.00 75.12 174 ARG A CA 1
ATOM 1348 C C . ARG A 1 174 ? -7.142 -7.985 -10.889 1.00 75.12 174 ARG A C 1
ATOM 1350 O O . ARG A 1 174 ? -6.495 -8.685 -11.670 1.00 75.12 174 ARG A O 1
ATOM 1357 N N . ARG A 1 175 ? -6.581 -6.968 -10.226 1.00 79.75 175 ARG A N 1
ATOM 1358 C CA . ARG A 1 175 ? -5.157 -6.585 -10.318 1.00 79.75 175 ARG A CA 1
ATOM 1359 C C . ARG A 1 175 ? -4.549 -6.417 -8.936 1.00 79.75 175 ARG A C 1
ATOM 1361 O O . ARG A 1 175 ? -5.231 -6.026 -8.000 1.00 79.75 175 ARG A O 1
ATOM 1368 N N . PHE A 1 176 ? -3.248 -6.649 -8.813 1.00 85.31 176 PHE A N 1
ATOM 1369 C CA . PHE A 1 176 ? -2.519 -6.365 -7.580 1.00 85.31 176 PHE A CA 1
ATOM 1370 C C . PHE A 1 176 ? -1.143 -5.757 -7.865 1.00 85.31 176 PHE A C 1
ATOM 1372 O O . PHE A 1 176 ? -0.524 -5.989 -8.908 1.00 85.31 176 PHE A O 1
ATOM 1379 N N . LEU A 1 177 ? -0.682 -4.926 -6.933 1.00 86.50 177 LEU A N 1
ATOM 1380 C CA . LEU A 1 177 ? 0.662 -4.365 -6.930 1.00 86.50 177 LEU A CA 1
ATOM 1381 C C . LEU A 1 177 ? 1.563 -5.235 -6.061 1.00 86.50 177 LEU A C 1
ATOM 1383 O O . LEU A 1 177 ? 1.159 -5.696 -4.991 1.00 86.50 177 LEU A O 1
ATOM 1387 N N . VAL A 1 178 ? 2.798 -5.432 -6.515 1.00 89.19 178 VAL A N 1
ATOM 1388 C CA . VAL A 1 178 ? 3.803 -6.216 -5.796 1.00 89.19 178 VAL A CA 1
ATOM 1389 C C . VAL A 1 178 ? 5.088 -5.424 -5.580 1.00 89.19 178 VAL A C 1
ATOM 1391 O O . VAL A 1 178 ? 5.428 -4.530 -6.355 1.00 89.19 178 VAL A O 1
ATOM 1394 N N . THR A 1 179 ? 5.815 -5.758 -4.518 1.00 87.31 179 THR A N 1
ATOM 1395 C CA . THR A 1 179 ? 7.198 -5.324 -4.298 1.00 87.31 179 THR A CA 1
ATOM 1396 C C . THR A 1 179 ? 8.151 -6.489 -4.540 1.00 87.31 179 THR A C 1
ATOM 1398 O O . THR A 1 179 ? 7.854 -7.626 -4.169 1.00 87.31 179 THR A O 1
ATOM 1401 N N . LEU A 1 180 ? 9.278 -6.189 -5.185 1.00 86.56 180 LEU A N 1
ATOM 1402 C CA . LEU A 1 180 ? 10.399 -7.096 -5.450 1.00 86.56 180 LEU A CA 1
ATOM 1403 C C . LEU A 1 180 ? 11.639 -6.720 -4.612 1.00 86.56 180 LEU A C 1
ATOM 1405 O O . LEU A 1 180 ? 12.671 -7.384 -4.707 1.00 86.56 180 LEU A O 1
ATOM 1409 N N . LYS A 1 181 ? 11.545 -5.673 -3.778 1.00 82.19 181 LYS A N 1
ATOM 1410 C CA . LYS A 1 181 ? 12.606 -5.248 -2.854 1.00 82.19 181 LYS A CA 1
ATOM 1411 C C . LYS A 1 181 ? 13.065 -6.385 -1.949 1.00 82.19 181 LYS A C 1
ATOM 1413 O O . LYS A 1 181 ? 12.244 -7.068 -1.338 1.00 82.19 181 LYS A O 1
ATOM 1418 N N . ILE A 1 182 ? 14.376 -6.498 -1.772 1.00 80.25 182 ILE A N 1
ATOM 1419 C CA . ILE A 1 182 ? 14.987 -7.509 -0.906 1.00 80.25 182 ILE A CA 1
ATOM 1420 C C . ILE A 1 182 ? 14.699 -7.170 0.564 1.00 80.25 182 ILE A C 1
ATOM 1422 O O . ILE A 1 182 ? 14.452 -8.069 1.356 1.00 80.25 182 ILE A O 1
ATOM 1426 N N . SER A 1 183 ? 14.633 -5.880 0.924 1.00 74.12 183 SER A N 1
ATOM 1427 C CA . SER A 1 183 ? 14.331 -5.449 2.303 1.00 74.12 183 SER A CA 1
ATOM 1428 C C . SER A 1 183 ? 12.900 -5.739 2.784 1.00 74.12 183 SER A C 1
ATOM 1430 O O . SER A 1 183 ? 12.659 -5.768 3.989 1.00 74.12 183 SER A O 1
ATOM 1432 N N . GLU A 1 184 ? 11.939 -5.943 1.873 1.00 67.75 184 GLU A N 1
ATOM 1433 C CA . GLU A 1 184 ? 10.522 -6.145 2.219 1.00 67.75 184 GLU A CA 1
ATOM 1434 C C . GLU A 1 184 ? 10.072 -7.621 2.104 1.00 67.75 184 GLU A C 1
ATOM 1436 O O . GLU A 1 184 ? 8.959 -7.953 2.531 1.00 67.75 184 GLU A O 1
ATOM 1441 N N . ILE A 1 185 ? 10.935 -8.497 1.572 1.00 71.44 185 ILE A N 1
ATOM 1442 C CA . ILE A 1 185 ? 10.724 -9.933 1.311 1.00 71.44 185 ILE A CA 1
ATOM 1443 C C . ILE A 1 185 ? 11.498 -10.774 2.338 1.00 71.44 185 ILE A C 1
ATOM 1445 O O . ILE A 1 185 ? 12.556 -10.372 2.812 1.00 71.44 185 ILE A O 1
ATOM 1449 N N . ILE A 1 186 ? 10.979 -11.955 2.685 1.00 64.94 186 ILE A N 1
ATOM 1450 C CA . ILE A 1 186 ? 11.666 -12.919 3.554 1.00 64.94 186 ILE A CA 1
ATOM 1451 C C . ILE A 1 186 ? 12.240 -14.021 2.660 1.00 64.94 186 ILE A C 1
ATOM 1453 O O . ILE A 1 186 ? 11.508 -14.898 2.207 1.00 64.94 186 ILE A O 1
ATOM 1457 N N . SER A 1 187 ? 13.546 -13.982 2.396 1.00 57.12 187 SER A N 1
ATOM 1458 C CA . SER A 1 187 ? 14.236 -15.078 1.710 1.00 57.12 187 SER A CA 1
ATOM 1459 C C . SER A 1 187 ? 14.313 -16.307 2.627 1.00 57.12 187 SER A C 1
ATOM 1461 O O . SER A 1 187 ? 14.815 -16.160 3.745 1.00 57.12 187 SER A O 1
ATOM 1463 N N . PRO A 1 188 ? 13.910 -17.514 2.188 1.00 53.16 188 PRO A N 1
ATOM 1464 C CA . PRO A 1 188 ? 14.180 -18.725 2.954 1.00 53.16 188 PRO A CA 1
ATOM 1465 C C . PRO A 1 188 ? 15.694 -18.966 3.033 1.00 53.16 188 PRO A C 1
ATOM 1467 O O . PRO A 1 188 ? 16.414 -18.811 2.038 1.00 53.16 188 PRO A O 1
ATOM 1470 N N . GLU A 1 189 ? 16.179 -19.325 4.216 1.00 41.47 189 GLU A N 1
ATOM 1471 C CA . GLU A 1 189 ? 17.599 -19.574 4.478 1.00 41.47 189 GLU A CA 1
ATOM 1472 C C . GLU A 1 189 ? 18.083 -20.823 3.698 1.00 41.47 189 GLU A C 1
ATOM 1474 O O . GLU A 1 189 ? 17.313 -21.749 3.450 1.00 41.47 189 GLU A O 1
ATOM 1479 N N . GLY A 1 190 ? 19.343 -20.837 3.238 1.00 50.72 190 GLY A N 1
ATOM 1480 C CA . GLY A 1 190 ? 19.933 -21.962 2.476 1.00 50.72 190 GLY A CA 1
ATOM 1481 C C . GLY A 1 190 ? 19.782 -21.936 0.939 1.00 50.72 190 GLY A C 1
ATOM 1482 O O . GLY A 1 190 ? 20.310 -22.810 0.247 1.00 50.72 190 GLY A O 1
ATOM 1483 N N . ASN A 1 191 ? 19.119 -20.929 0.356 1.00 60.38 191 ASN A N 1
ATOM 1484 C CA . ASN A 1 191 ? 18.857 -20.896 -1.096 1.00 60.38 191 ASN A CA 1
ATOM 1485 C C . ASN A 1 191 ? 20.083 -20.652 -2.005 1.00 60.38 191 ASN A C 1
ATOM 1487 O O . ASN A 1 191 ? 20.038 -21.029 -3.172 1.00 60.38 191 ASN A O 1
ATOM 1491 N N . ILE A 1 192 ? 21.167 -20.021 -1.533 1.00 66.31 192 ILE A N 1
ATOM 1492 C CA . ILE A 1 192 ? 22.273 -19.591 -2.422 1.00 66.31 192 ILE A CA 1
ATOM 1493 C C . ILE A 1 192 ? 23.081 -20.790 -2.942 1.00 66.31 192 ILE A C 1
ATOM 1495 O O . ILE A 1 192 ? 23.239 -20.960 -4.149 1.00 66.31 192 ILE A O 1
ATOM 1499 N N . GLN A 1 193 ? 23.556 -21.654 -2.040 1.00 71.44 193 GLN A N 1
ATOM 1500 C CA . GLN A 1 193 ? 24.350 -22.835 -2.404 1.00 71.44 193 GLN A CA 1
ATOM 1501 C C . GLN A 1 193 ? 23.523 -23.825 -3.229 1.00 71.44 193 GLN A C 1
ATOM 1503 O O . GLN A 1 193 ? 23.963 -24.256 -4.290 1.00 71.44 193 GLN A O 1
ATOM 1508 N N . THR A 1 194 ? 22.288 -24.110 -2.804 1.00 75.50 194 THR A N 1
ATOM 1509 C CA . THR A 1 194 ? 21.389 -25.015 -3.538 1.00 75.50 194 THR A CA 1
ATOM 1510 C C . THR A 1 194 ? 21.035 -24.480 -4.929 1.00 75.50 194 THR A C 1
ATOM 1512 O O . THR A 1 194 ? 20.984 -25.254 -5.883 1.00 75.50 194 THR A O 1
ATOM 1515 N N . ARG A 1 195 ? 20.882 -23.157 -5.103 1.00 76.38 195 ARG A N 1
ATOM 1516 C CA . ARG A 1 195 ? 20.722 -22.541 -6.429 1.00 76.38 195 ARG A CA 1
ATOM 1517 C C . ARG A 1 195 ? 21.982 -22.676 -7.290 1.00 76.38 195 ARG A C 1
ATOM 1519 O O . ARG A 1 195 ? 21.850 -22.974 -8.475 1.00 76.38 195 ARG A O 1
ATOM 1526 N N . LEU A 1 196 ? 23.175 -22.449 -6.737 1.00 79.94 196 LEU A N 1
ATOM 1527 C CA . LEU A 1 196 ? 24.434 -22.602 -7.477 1.00 79.94 196 LEU A CA 1
ATOM 1528 C C . LEU A 1 196 ? 24.634 -24.052 -7.946 1.00 79.94 196 LEU A C 1
ATOM 1530 O O . LEU A 1 196 ? 24.895 -24.271 -9.126 1.00 79.94 196 LEU A O 1
ATOM 1534 N N . VAL A 1 197 ? 24.434 -25.025 -7.051 1.00 79.56 197 VAL A N 1
ATOM 1535 C CA . VAL A 1 197 ? 24.529 -26.462 -7.356 1.00 79.56 197 VAL A CA 1
ATOM 1536 C C . VAL A 1 197 ? 23.537 -26.858 -8.453 1.00 79.56 197 VAL A C 1
ATOM 1538 O O . VAL A 1 197 ? 23.964 -27.408 -9.465 1.00 79.56 197 VAL A O 1
ATOM 1541 N N . ASN A 1 198 ? 22.254 -26.488 -8.341 1.00 80.19 198 ASN A N 1
ATOM 1542 C CA . ASN A 1 198 ? 21.256 -26.760 -9.387 1.00 80.19 198 ASN A CA 1
ATOM 1543 C C . ASN A 1 198 ? 21.683 -26.194 -10.759 1.00 80.19 198 ASN A C 1
ATOM 1545 O O . ASN A 1 198 ? 21.634 -26.895 -11.768 1.00 80.19 198 ASN A O 1
ATOM 1549 N N . GLY A 1 199 ? 22.153 -24.940 -10.801 1.00 81.62 199 GLY A N 1
ATOM 1550 C CA . GLY A 1 199 ? 22.566 -24.274 -12.045 1.00 81.62 199 GLY A CA 1
ATOM 1551 C C . GLY A 1 199 ? 23.837 -24.851 -12.688 1.00 81.62 199 GLY A C 1
ATOM 1552 O O . GLY A 1 199 ? 24.067 -24.639 -13.883 1.00 81.62 199 GLY A O 1
ATOM 1553 N N . LEU A 1 200 ? 24.650 -25.584 -11.920 1.00 81.38 200 LEU A N 1
ATOM 1554 C CA . LEU A 1 200 ? 25.821 -26.323 -12.401 1.00 81.38 200 LEU A CA 1
ATOM 1555 C C . LEU A 1 200 ? 25.467 -27.765 -12.794 1.00 81.38 200 LEU A C 1
ATOM 1557 O O . LEU A 1 200 ? 25.940 -28.229 -13.829 1.00 81.38 200 LEU A O 1
ATOM 1561 N N . GLN A 1 201 ? 24.573 -28.434 -12.058 1.00 83.00 201 GLN A N 1
ATOM 1562 C CA . GLN A 1 201 ? 24.003 -29.732 -12.443 1.00 83.00 201 GLN A CA 1
ATOM 1563 C C . GLN A 1 201 ? 23.271 -29.647 -13.794 1.00 83.00 201 GLN A C 1
ATOM 1565 O O . GLN A 1 201 ? 23.454 -30.515 -14.642 1.00 83.00 201 GLN A O 1
ATOM 1570 N N . GLU A 1 202 ? 22.525 -28.567 -14.051 1.00 84.06 202 GLU A N 1
ATOM 1571 C CA . GLU A 1 202 ? 21.919 -28.297 -15.364 1.00 84.06 202 GLU A CA 1
ATOM 1572 C C . GLU A 1 202 ? 22.970 -28.176 -16.486 1.00 84.06 202 GLU A C 1
ATOM 1574 O O . GLU A 1 202 ? 22.814 -28.790 -17.541 1.00 84.06 202 GLU A O 1
ATOM 1579 N N . ARG A 1 203 ? 24.070 -27.436 -16.259 1.00 82.12 203 ARG A N 1
ATOM 1580 C CA . ARG A 1 203 ? 25.183 -27.317 -17.228 1.00 82.12 203 ARG A CA 1
ATOM 1581 C C . ARG A 1 203 ? 25.908 -28.658 -17.439 1.00 82.12 203 ARG A C 1
ATOM 1583 O O . ARG A 1 203 ? 26.302 -28.956 -18.566 1.00 82.12 203 ARG A O 1
ATOM 1590 N N . LYS A 1 204 ? 26.060 -29.474 -16.388 1.00 82.25 204 LYS A N 1
ATOM 1591 C CA . LYS A 1 204 ? 26.631 -30.831 -16.453 1.00 82.25 204 LYS A CA 1
ATOM 1592 C C . LYS A 1 204 ? 25.748 -31.765 -17.288 1.00 82.25 204 LYS A C 1
ATOM 1594 O O . LYS A 1 204 ? 26.255 -32.371 -18.225 1.00 82.25 204 LYS A O 1
ATOM 1599 N N . ALA A 1 205 ? 24.438 -31.784 -17.042 1.00 81.81 205 ALA A N 1
ATOM 1600 C CA . ALA A 1 205 ? 23.493 -32.576 -17.828 1.00 81.81 205 ALA A CA 1
ATOM 1601 C C . ALA A 1 205 ? 23.496 -32.182 -19.319 1.00 81.81 205 ALA A C 1
ATOM 1603 O O . ALA A 1 205 ? 23.424 -33.052 -20.181 1.00 81.81 205 ALA A O 1
ATOM 1604 N N . VAL A 1 206 ? 23.640 -30.889 -19.652 1.00 81.62 206 VAL A N 1
ATOM 1605 C CA . VAL A 1 206 ? 23.809 -30.450 -21.054 1.00 81.62 206 VAL A CA 1
ATOM 1606 C C . VAL A 1 206 ? 25.107 -30.987 -21.667 1.00 81.62 206 VAL A C 1
ATOM 1608 O O . VAL A 1 206 ? 25.070 -31.493 -22.785 1.00 81.62 206 VAL A O 1
ATOM 1611 N N . LYS A 1 207 ? 26.239 -30.942 -20.948 1.00 80.19 207 LYS A N 1
ATOM 1612 C CA . LYS A 1 207 ? 27.503 -31.550 -21.412 1.00 80.19 207 LYS A CA 1
ATOM 1613 C C . LYS A 1 207 ? 27.359 -33.054 -21.659 1.00 80.19 207 LYS A C 1
ATOM 1615 O O . LYS A 1 207 ? 27.803 -33.537 -22.695 1.00 80.19 207 LYS A O 1
ATOM 1620 N N . GLU A 1 208 ? 26.709 -33.772 -20.747 1.00 79.31 208 GLU A N 1
ATOM 1621 C CA . GLU A 1 208 ? 26.479 -35.217 -20.855 1.00 79.31 208 GLU A CA 1
ATOM 1622 C C . GLU A 1 208 ? 25.586 -35.548 -22.064 1.00 79.31 208 GLU A C 1
ATOM 1624 O O . GLU A 1 208 ? 25.987 -36.349 -22.910 1.00 79.31 208 GLU A O 1
ATOM 1629 N N . MET A 1 209 ? 24.453 -34.852 -22.234 1.00 78.62 209 MET A N 1
ATOM 1630 C CA . MET A 1 209 ? 23.576 -34.999 -23.409 1.00 78.62 209 MET A CA 1
ATOM 1631 C C . MET A 1 209 ? 24.305 -34.717 -24.731 1.00 78.62 209 MET A C 1
ATOM 1633 O O . MET A 1 209 ? 24.096 -35.445 -25.697 1.00 78.62 209 MET A O 1
ATOM 1637 N N . LEU A 1 210 ? 25.182 -33.706 -24.781 1.00 75.31 210 LEU A N 1
ATOM 1638 C CA . LEU A 1 210 ? 25.977 -33.390 -25.976 1.00 75.31 210 LEU A CA 1
ATOM 1639 C C . LEU A 1 210 ? 27.103 -34.407 -26.237 1.00 75.31 210 LEU A C 1
ATOM 1641 O O . LEU A 1 210 ? 27.436 -34.648 -27.393 1.00 75.31 210 LEU A O 1
ATOM 1645 N N . SER A 1 211 ? 27.675 -35.024 -25.197 1.00 72.12 211 SER A N 1
ATOM 1646 C CA . SER A 1 211 ? 28.716 -36.057 -25.350 1.00 72.12 211 SER A CA 1
ATOM 1647 C C . SER A 1 211 ? 28.186 -37.425 -25.797 1.00 72.12 211 SER A C 1
ATOM 1649 O O . SER A 1 211 ? 28.933 -38.201 -26.382 1.00 72.12 211 SER A O 1
ATOM 1651 N N . LEU A 1 212 ? 26.907 -37.718 -25.534 1.00 70.19 212 LEU A N 1
ATOM 1652 C CA . LEU A 1 212 ? 26.253 -39.000 -25.838 1.00 70.19 212 LEU A CA 1
ATOM 1653 C C . LEU A 1 212 ? 25.602 -39.043 -27.234 1.00 70.19 212 LEU A C 1
ATOM 1655 O O . LEU A 1 212 ? 24.869 -39.982 -27.538 1.00 70.19 212 LEU A O 1
ATOM 1659 N N . ARG A 1 213 ? 25.805 -38.010 -28.059 1.00 66.81 213 ARG A N 1
ATOM 1660 C CA . ARG A 1 213 ? 25.151 -37.815 -29.365 1.00 66.81 213 ARG A CA 1
ATOM 1661 C C . ARG A 1 213 ? 26.197 -37.605 -30.461 1.00 66.81 213 ARG A C 1
ATOM 1663 O O . ARG A 1 213 ? 27.337 -37.239 -30.166 1.00 66.81 213 ARG A O 1
ATOM 1670 N N . ASP A 1 214 ? 25.786 -37.785 -31.718 1.00 52.56 214 ASP A N 1
ATOM 1671 C CA . ASP A 1 214 ? 26.609 -37.604 -32.929 1.00 52.56 214 ASP A CA 1
ATOM 1672 C C . ASP A 1 214 ? 26.904 -36.119 -33.239 1.00 52.56 214 ASP A C 1
ATOM 1674 O O . ASP A 1 214 ? 26.681 -35.605 -34.337 1.00 52.56 214 ASP A O 1
ATOM 1678 N N . ALA A 1 215 ? 27.389 -35.399 -32.231 1.00 56.38 215 ALA A N 1
ATOM 1679 C CA . ALA A 1 215 ? 27.952 -34.069 -32.357 1.00 56.38 215 ALA A CA 1
ATOM 1680 C C . ALA A 1 215 ? 29.423 -34.168 -32.806 1.00 56.38 215 ALA A C 1
ATOM 1682 O O . ALA A 1 215 ? 30.075 -35.198 -32.635 1.00 56.38 215 ALA A O 1
ATOM 1683 N N . THR A 1 216 ? 29.972 -33.100 -33.391 1.00 65.50 216 THR A N 1
ATOM 1684 C CA . THR A 1 216 ? 31.347 -33.111 -33.918 1.00 65.50 216 THR A CA 1
ATOM 1685 C C . THR A 1 216 ? 32.381 -33.439 -32.834 1.00 65.50 216 THR A C 1
ATOM 1687 O O . THR A 1 216 ? 32.215 -33.087 -31.663 1.00 65.50 216 THR A O 1
ATOM 1690 N N . GLU A 1 217 ? 33.499 -34.050 -33.237 1.00 70.50 217 GLU A N 1
ATOM 1691 C CA . GLU A 1 217 ? 34.640 -34.380 -32.364 1.00 70.50 217 GLU A CA 1
ATOM 1692 C C . GLU A 1 217 ? 35.084 -33.177 -31.502 1.00 70.50 217 GLU A C 1
ATOM 1694 O O . GLU A 1 217 ? 35.382 -33.316 -30.316 1.00 70.50 217 GLU A O 1
ATOM 1699 N N . LEU A 1 218 ? 35.032 -31.967 -32.070 1.00 73.75 218 LEU A N 1
ATOM 1700 C CA . LEU A 1 218 ? 35.236 -30.688 -31.383 1.00 73.75 218 LEU A CA 1
ATOM 1701 C C . LEU A 1 218 ? 34.288 -30.530 -30.177 1.00 73.75 218 LEU A C 1
ATOM 1703 O O . LEU A 1 218 ? 34.742 -30.265 -29.064 1.00 73.75 218 LEU A O 1
ATOM 1707 N N . THR A 1 219 ? 32.979 -30.709 -30.369 1.00 72.31 219 THR A N 1
ATOM 1708 C CA . THR A 1 219 ? 31.980 -30.560 -29.296 1.00 72.31 219 THR A CA 1
ATOM 1709 C C . THR A 1 219 ? 32.054 -31.647 -28.225 1.00 72.31 219 THR A C 1
ATOM 1711 O O . THR A 1 219 ? 31.891 -31.322 -27.049 1.00 72.31 219 THR A O 1
ATOM 1714 N N . GLN A 1 220 ? 32.388 -32.894 -28.578 1.00 73.94 220 GLN A N 1
ATOM 1715 C CA . GLN A 1 220 ? 32.656 -33.948 -27.589 1.00 73.94 220 GLN A CA 1
ATOM 1716 C C . GLN A 1 220 ? 33.895 -33.602 -26.739 1.00 73.94 220 GLN A C 1
ATOM 1718 O O . GLN A 1 220 ? 33.840 -33.651 -25.506 1.00 73.94 220 GLN A O 1
ATOM 1723 N N . ASN A 1 221 ? 34.978 -33.134 -27.373 1.00 79.12 221 ASN A N 1
ATOM 1724 C CA . ASN A 1 221 ? 36.177 -32.670 -26.670 1.00 79.12 221 ASN A CA 1
ATOM 1725 C C . ASN A 1 221 ? 35.910 -31.440 -25.776 1.00 79.12 221 ASN A C 1
ATOM 1727 O O . ASN A 1 221 ? 36.441 -31.383 -24.669 1.00 79.12 221 ASN A O 1
ATOM 1731 N N . LEU A 1 222 ? 35.059 -30.483 -26.181 1.00 79.38 222 LEU A N 1
ATOM 1732 C CA . LEU A 1 222 ? 34.645 -29.353 -25.325 1.00 79.38 222 LEU A CA 1
ATOM 1733 C C . LEU A 1 222 ? 33.735 -29.777 -24.156 1.00 79.38 222 LEU A C 1
ATOM 1735 O O . LEU A 1 222 ? 33.821 -29.207 -23.060 1.00 79.38 222 LEU A O 1
ATOM 1739 N N . ALA A 1 223 ? 32.862 -30.766 -24.365 1.00 76.38 223 ALA A N 1
ATOM 1740 C CA . ALA A 1 223 ? 31.987 -31.291 -23.321 1.00 76.38 223 ALA A CA 1
ATOM 1741 C C . ALA A 1 223 ? 32.800 -31.930 -22.183 1.00 76.38 223 ALA A C 1
ATOM 1743 O O . ALA A 1 223 ? 32.513 -31.650 -21.016 1.00 76.38 223 ALA A O 1
ATOM 1744 N N . ALA A 1 224 ? 33.864 -32.669 -22.517 1.00 78.62 224 ALA A N 1
ATOM 1745 C CA . ALA A 1 224 ? 34.756 -33.330 -21.562 1.00 78.62 224 ALA A CA 1
ATOM 1746 C C . ALA A 1 224 ? 35.542 -32.374 -20.635 1.00 78.62 224 ALA A C 1
ATOM 1748 O O . ALA A 1 224 ? 35.877 -32.760 -19.518 1.00 78.62 224 ALA A O 1
ATOM 1749 N N . LEU A 1 225 ? 35.814 -31.130 -21.059 1.00 81.62 225 LEU A N 1
ATOM 1750 C CA . LEU A 1 225 ? 36.653 -30.189 -20.299 1.00 81.62 225 LEU A CA 1
ATOM 1751 C C . LEU A 1 225 ? 36.053 -29.782 -18.944 1.00 81.62 225 LEU A C 1
ATOM 1753 O O . LEU A 1 225 ? 34.899 -29.340 -18.865 1.00 81.62 225 LEU A O 1
ATOM 1757 N N . SER A 1 226 ? 36.881 -29.806 -17.900 1.00 79.38 226 SER A N 1
ATOM 1758 C CA . SER A 1 226 ? 36.529 -29.372 -16.537 1.00 79.38 226 SER A CA 1
ATOM 1759 C C . SER A 1 226 ? 37.233 -28.068 -16.116 1.00 79.38 226 SER A C 1
ATOM 1761 O O . SER A 1 226 ? 38.271 -27.681 -16.659 1.00 79.38 226 SER A O 1
ATOM 1763 N N . VAL A 1 227 ? 36.660 -27.336 -15.150 1.00 82.62 227 VAL A N 1
ATOM 1764 C CA . VAL A 1 227 ? 37.254 -26.080 -14.646 1.00 82.62 227 VAL A CA 1
ATOM 1765 C C . VAL A 1 227 ? 38.485 -26.397 -13.792 1.00 82.62 227 VAL A C 1
ATOM 1767 O O . VAL A 1 227 ? 38.421 -27.163 -12.835 1.00 82.62 227 VAL A O 1
ATOM 1770 N N . GLY A 1 228 ? 39.621 -25.785 -14.128 1.00 78.19 228 GLY A N 1
ATOM 1771 C CA . GLY A 1 228 ? 40.922 -26.053 -13.512 1.00 78.19 228 GLY A CA 1
ATOM 1772 C C . GLY A 1 228 ? 41.717 -27.203 -14.143 1.00 78.19 228 GLY A C 1
ATOM 1773 O O . GLY A 1 228 ? 42.837 -27.469 -13.699 1.00 78.19 228 GLY A O 1
ATOM 1774 N N . GLU A 1 229 ? 41.198 -27.851 -15.189 1.00 82.88 229 GLU A N 1
ATOM 1775 C CA . GLU A 1 229 ? 41.948 -28.818 -15.996 1.00 82.88 229 GLU A CA 1
ATOM 1776 C C . GLU A 1 229 ? 43.105 -28.141 -16.744 1.00 82.88 229 GLU A C 1
ATOM 1778 O O . GLU A 1 229 ? 42.967 -27.014 -17.219 1.00 82.88 229 GLU A O 1
ATOM 1783 N N . ARG A 1 230 ? 44.262 -28.808 -16.855 1.00 84.06 230 ARG A N 1
ATOM 1784 C CA . ARG A 1 230 ? 45.469 -28.239 -17.479 1.00 84.06 230 ARG A CA 1
ATOM 1785 C C . ARG A 1 230 ? 45.606 -28.669 -18.936 1.00 84.06 230 ARG A C 1
ATOM 1787 O O . ARG A 1 230 ? 46.063 -29.777 -19.219 1.00 84.06 230 ARG A O 1
ATOM 1794 N N . LEU A 1 231 ? 45.283 -27.763 -19.855 1.00 83.94 231 LEU A N 1
ATOM 1795 C CA . LEU A 1 231 ? 45.462 -27.976 -21.289 1.00 83.94 231 LEU A CA 1
ATOM 1796 C C . LEU A 1 231 ? 46.891 -27.669 -21.736 1.00 83.94 231 LEU A C 1
ATOM 1798 O O . LEU A 1 231 ? 47.513 -26.711 -21.277 1.00 83.94 231 LEU A O 1
ATOM 1802 N N . LYS A 1 232 ? 47.388 -28.471 -22.685 1.00 84.44 232 LYS A N 1
ATOM 1803 C CA . LYS A 1 232 ? 48.604 -28.184 -23.455 1.00 84.44 232 LYS A CA 1
ATOM 1804 C C . LYS A 1 232 ? 48.212 -27.352 -24.676 1.00 84.44 232 LYS A C 1
ATOM 1806 O O . LYS A 1 232 ? 47.357 -27.765 -25.460 1.00 84.44 232 LYS A O 1
ATOM 1811 N N . LEU A 1 233 ? 48.829 -26.186 -24.807 1.00 85.56 233 LEU A N 1
ATOM 1812 C CA . LEU A 1 233 ? 48.492 -25.150 -25.777 1.00 85.56 233 LEU A CA 1
ATOM 1813 C C . LEU A 1 233 ? 49.738 -24.698 -26.547 1.00 85.56 233 LEU A C 1
ATOM 1815 O O . LEU A 1 233 ? 50.856 -24.761 -26.032 1.00 85.56 233 LEU A O 1
ATOM 1819 N N . THR A 1 234 ? 49.536 -24.186 -27.755 1.00 84.19 234 THR A N 1
ATOM 1820 C CA . THR A 1 234 ? 50.530 -23.432 -28.533 1.00 84.19 234 THR A CA 1
ATOM 1821 C C . THR A 1 234 ? 50.052 -21.993 -28.705 1.00 84.19 234 THR A C 1
ATOM 1823 O O . THR A 1 234 ? 48.879 -21.764 -28.994 1.00 84.19 234 THR A O 1
ATOM 1826 N N . VAL A 1 235 ? 50.935 -21.011 -28.500 1.00 84.00 235 VAL A N 1
ATOM 1827 C CA . VAL A 1 235 ? 50.620 -19.592 -28.750 1.00 84.00 235 VAL A CA 1
ATOM 1828 C C . VAL A 1 235 ? 50.481 -19.371 -30.256 1.00 84.00 235 VAL A C 1
ATOM 1830 O O . VAL A 1 235 ? 51.440 -19.593 -30.994 1.00 84.00 235 VAL A O 1
ATOM 1833 N N . ASP A 1 236 ? 49.313 -18.912 -30.703 1.00 82.00 236 ASP A N 1
ATOM 1834 C CA . ASP A 1 236 ? 49.020 -18.696 -32.125 1.00 82.00 236 ASP A CA 1
ATOM 1835 C C . ASP A 1 236 ? 49.192 -17.227 -32.530 1.00 82.00 236 ASP A C 1
ATOM 1837 O O . ASP A 1 236 ? 49.901 -16.902 -33.478 1.00 82.00 236 ASP A O 1
ATOM 1841 N N . SER A 1 237 ? 48.589 -16.311 -31.771 1.00 79.56 237 SER A N 1
ATOM 1842 C CA . SER A 1 237 ? 48.810 -14.873 -31.940 1.00 79.56 237 SER A CA 1
ATOM 1843 C C . SER A 1 237 ? 48.605 -14.118 -30.630 1.00 79.56 237 SER A C 1
ATOM 1845 O O . SER A 1 237 ? 47.781 -14.494 -29.796 1.00 79.56 237 SER A O 1
ATOM 1847 N N . VAL A 1 238 ? 49.359 -13.035 -30.449 1.00 78.94 238 VAL A N 1
ATOM 1848 C CA . VAL A 1 238 ? 49.263 -12.141 -29.289 1.00 78.94 238 VAL A CA 1
ATOM 1849 C C . VAL A 1 238 ? 48.927 -10.740 -29.795 1.00 78.94 238 VAL A C 1
ATOM 1851 O O . VAL A 1 238 ? 49.572 -10.237 -30.712 1.00 78.94 238 VAL A O 1
ATOM 1854 N N . LYS A 1 239 ? 47.900 -10.124 -29.208 1.00 75.62 239 LYS A N 1
ATOM 1855 C CA . LYS A 1 239 ? 47.464 -8.740 -29.440 1.00 75.62 239 LYS A CA 1
ATOM 1856 C C . LYS A 1 239 ? 47.507 -7.987 -28.107 1.00 75.62 239 LYS A C 1
ATOM 1858 O O . LYS A 1 239 ? 47.428 -8.608 -27.048 1.00 75.62 239 LYS A O 1
ATOM 1863 N N . ASP A 1 240 ? 47.538 -6.654 -28.130 1.00 63.12 240 ASP A N 1
ATOM 1864 C CA . ASP A 1 240 ? 47.767 -5.791 -26.945 1.00 63.12 240 ASP A CA 1
ATOM 1865 C C . ASP A 1 240 ? 46.769 -5.955 -25.773 1.00 63.12 240 ASP A C 1
ATOM 1867 O O . ASP A 1 240 ? 46.954 -5.384 -24.688 1.00 63.12 240 ASP A O 1
ATOM 1871 N N . SER A 1 241 ? 45.689 -6.710 -25.987 1.00 68.50 241 SER A N 1
ATOM 1872 C CA . SER A 1 241 ? 44.616 -7.003 -25.033 1.00 68.50 241 SER A CA 1
ATOM 1873 C C . SER A 1 241 ? 44.310 -8.497 -24.827 1.00 68.50 241 SER A C 1
ATOM 1875 O O . SER A 1 241 ? 43.662 -8.835 -23.833 1.00 68.50 241 SER A O 1
ATOM 1877 N N . THR A 1 242 ? 44.738 -9.391 -25.727 1.00 79.50 242 THR A N 1
ATOM 1878 C CA . THR A 1 242 ? 44.341 -10.816 -25.756 1.00 79.50 242 THR A CA 1
ATOM 1879 C C . THR A 1 242 ? 45.390 -11.695 -26.444 1.00 79.50 242 THR A C 1
ATOM 1881 O O . THR A 1 242 ? 46.012 -11.270 -27.415 1.00 79.50 242 THR A O 1
ATOM 1884 N N . ALA A 1 243 ? 45.547 -12.937 -25.981 1.00 82.06 243 ALA A N 1
ATOM 1885 C CA . ALA A 1 243 ? 46.281 -13.979 -26.702 1.00 82.06 243 ALA A CA 1
ATOM 1886 C C . ALA A 1 243 ? 45.342 -15.102 -27.152 1.00 82.06 243 ALA A C 1
ATOM 1888 O O . ALA A 1 243 ? 44.485 -15.555 -26.387 1.00 82.06 243 ALA A O 1
ATOM 1889 N N . MET A 1 244 ? 45.552 -15.543 -28.391 1.00 82.81 244 MET A N 1
ATOM 1890 C CA . MET A 1 244 ? 44.936 -16.714 -29.005 1.00 82.81 244 MET A CA 1
ATOM 1891 C C . MET A 1 244 ? 45.876 -17.910 -28.880 1.00 82.81 244 MET A C 1
ATOM 1893 O O . MET A 1 244 ? 47.078 -17.797 -29.146 1.00 82.81 244 MET A O 1
ATOM 1897 N N . PHE A 1 245 ? 45.315 -19.069 -28.555 1.00 84.25 245 PHE A N 1
ATOM 1898 C CA . PHE A 1 245 ? 46.044 -20.331 -28.511 1.00 84.25 245 PHE A CA 1
ATOM 1899 C C . PHE A 1 245 ? 45.387 -21.372 -29.416 1.00 84.25 245 PHE A C 1
ATOM 1901 O O . PHE A 1 245 ? 44.172 -21.372 -29.615 1.00 84.25 245 PHE A O 1
ATOM 1908 N N . LYS A 1 246 ? 46.202 -22.301 -29.913 1.00 80.38 246 LYS A N 1
ATOM 1909 C CA . LYS A 1 246 ? 45.763 -23.546 -30.549 1.00 80.38 246 LYS A CA 1
ATOM 1910 C C . LYS A 1 246 ? 46.022 -24.719 -29.604 1.00 80.38 246 LYS A C 1
ATOM 1912 O O . LYS A 1 246 ? 46.922 -24.669 -28.762 1.00 80.38 246 LYS A O 1
ATOM 1917 N N . SER A 1 247 ? 45.240 -25.785 -29.735 1.00 79.62 247 SER A N 1
ATOM 1918 C CA . SER A 1 247 ? 45.466 -27.043 -29.021 1.00 79.62 247 SER A CA 1
ATOM 1919 C C . SER A 1 247 ? 45.155 -28.216 -29.932 1.00 79.62 247 SER A C 1
ATOM 1921 O O . SER A 1 247 ? 44.117 -28.228 -30.590 1.00 79.62 247 SER A O 1
ATOM 1923 N N . ASP A 1 248 ? 46.026 -29.219 -29.905 1.00 74.12 248 ASP A N 1
ATOM 1924 C CA . ASP A 1 248 ? 45.935 -30.427 -30.732 1.00 74.12 248 ASP A CA 1
ATOM 1925 C C . ASP A 1 248 ? 44.659 -31.251 -30.437 1.00 74.12 248 ASP A C 1
ATOM 1927 O O . ASP A 1 248 ? 44.270 -32.091 -31.237 1.00 74.12 248 ASP A O 1
ATOM 1931 N N . ARG A 1 249 ? 43.994 -30.998 -29.296 1.00 69.19 249 ARG A N 1
ATOM 1932 C CA . ARG A 1 249 ? 42.716 -31.614 -28.878 1.00 69.19 249 ARG A CA 1
ATOM 1933 C C . ARG A 1 249 ? 41.463 -30.792 -29.204 1.00 69.19 249 ARG A C 1
ATOM 1935 O O . ARG A 1 249 ? 40.359 -31.246 -28.931 1.00 69.19 249 ARG A O 1
ATOM 1942 N N . LEU A 1 250 ? 41.613 -29.556 -29.681 1.00 73.50 250 LEU A N 1
ATOM 1943 C CA . LEU A 1 250 ? 40.519 -28.584 -29.822 1.00 73.50 250 LEU A CA 1
ATOM 1944 C C . LEU A 1 250 ? 40.574 -27.902 -31.197 1.00 73.50 250 LEU A C 1
ATOM 1946 O O . LEU A 1 250 ? 40.502 -26.679 -31.322 1.00 73.50 250 LEU A O 1
ATOM 1950 N N . THR A 1 251 ? 40.743 -28.709 -32.242 1.00 67.12 251 THR A N 1
ATOM 1951 C CA . THR A 1 251 ? 40.810 -28.268 -33.638 1.00 67.12 251 THR A CA 1
ATOM 1952 C C . THR A 1 251 ? 39.511 -27.587 -34.073 1.00 67.12 251 THR A C 1
ATOM 1954 O O . THR A 1 251 ? 38.518 -28.249 -34.358 1.00 67.12 251 THR A O 1
ATOM 1957 N N . GLY A 1 252 ? 39.534 -26.252 -34.122 1.00 66.75 252 GLY A N 1
ATOM 1958 C CA . GLY A 1 252 ? 38.409 -25.398 -34.521 1.00 66.75 252 GLY A CA 1
ATOM 1959 C C . GLY A 1 252 ? 37.820 -24.539 -33.396 1.00 66.75 252 GLY A C 1
ATOM 1960 O O . GLY A 1 252 ? 37.095 -23.597 -33.696 1.00 66.75 252 GLY A O 1
ATOM 1961 N N . ALA A 1 253 ? 38.154 -24.800 -32.127 1.00 77.00 253 ALA A N 1
ATOM 1962 C CA . ALA A 1 253 ? 37.704 -23.982 -30.997 1.00 77.00 253 ALA A CA 1
ATOM 1963 C C . ALA A 1 253 ? 38.652 -22.797 -30.726 1.00 77.00 253 ALA A C 1
ATOM 1965 O O . ALA A 1 253 ? 39.870 -22.894 -30.899 1.00 77.00 253 ALA A O 1
ATOM 1966 N N . THR A 1 254 ? 38.111 -21.676 -30.246 1.00 81.75 254 THR A N 1
ATOM 1967 C CA . THR A 1 254 ? 38.874 -20.449 -29.964 1.00 81.75 254 THR A CA 1
ATOM 1968 C C . THR A 1 254 ? 39.340 -20.395 -28.509 1.00 81.75 254 THR A C 1
ATOM 1970 O O . THR A 1 254 ? 38.585 -20.030 -27.606 1.00 81.75 254 THR A O 1
ATOM 1973 N N . VAL A 1 255 ? 40.611 -20.735 -28.268 1.00 85.56 255 VAL A N 1
ATOM 1974 C CA . VAL A 1 255 ? 41.219 -20.682 -26.927 1.00 85.56 255 VAL A CA 1
ATOM 1975 C C . VAL A 1 255 ? 41.806 -19.288 -26.656 1.00 85.56 255 VAL A C 1
ATOM 1977 O O . VAL A 1 255 ? 42.611 -18.783 -27.440 1.00 85.56 255 VAL A O 1
ATOM 1980 N N . LEU A 1 256 ? 41.404 -18.668 -25.543 1.00 86.12 256 LEU A N 1
ATOM 1981 C CA . LEU A 1 256 ? 41.568 -17.238 -25.252 1.00 86.12 256 LEU A CA 1
ATOM 1982 C C . LEU A 1 256 ? 42.140 -16.973 -23.848 1.00 86.12 256 LEU A C 1
ATOM 1984 O O . LEU A 1 256 ? 41.575 -17.420 -22.848 1.00 86.12 256 LEU A O 1
ATOM 1988 N N . ALA A 1 257 ? 43.178 -16.134 -23.760 1.00 84.00 257 ALA A N 1
ATOM 1989 C CA . ALA A 1 257 ? 43.594 -15.481 -22.511 1.00 84.00 257 ALA A CA 1
ATOM 1990 C C . ALA A 1 257 ? 43.447 -13.953 -22.608 1.00 84.00 257 ALA A C 1
ATOM 1992 O O . ALA A 1 257 ? 43.789 -13.339 -23.621 1.00 84.00 257 ALA A O 1
ATOM 1993 N N . SER A 1 258 ? 42.958 -13.321 -21.537 1.00 82.88 258 SER A N 1
ATOM 1994 C CA . SER A 1 258 ? 42.825 -11.859 -21.451 1.00 82.88 258 SER A CA 1
ATOM 1995 C C . SER A 1 258 ? 44.116 -11.187 -20.965 1.00 82.88 258 SER A C 1
ATOM 1997 O O . SER A 1 258 ? 44.973 -11.826 -20.355 1.00 82.88 258 SER A O 1
ATOM 1999 N N . LYS A 1 259 ? 44.232 -9.865 -21.151 1.00 80.56 259 LYS A N 1
ATOM 2000 C CA . LYS A 1 259 ? 45.350 -9.043 -20.644 1.00 80.56 259 LYS A CA 1
ATOM 2001 C C . LYS A 1 259 ? 45.676 -9.257 -19.159 1.00 80.56 259 LYS A C 1
ATOM 2003 O O . LYS A 1 259 ? 46.842 -9.185 -18.782 1.00 80.56 259 LYS A O 1
ATOM 2008 N N . TRP A 1 260 ? 44.672 -9.531 -18.323 1.00 78.31 260 TRP A N 1
ATOM 2009 C CA . TRP A 1 260 ? 44.880 -9.822 -16.898 1.00 78.31 260 TRP A CA 1
ATOM 2010 C C . TRP A 1 260 ? 45.582 -11.170 -16.683 1.00 78.31 260 TRP A C 1
ATOM 2012 O O . TRP A 1 260 ? 46.450 -11.274 -15.824 1.00 78.31 260 TRP A O 1
ATOM 2022 N N . HIS A 1 261 ? 45.269 -12.165 -17.516 1.00 78.94 261 HIS A N 1
ATOM 2023 C CA . HIS A 1 261 ? 45.793 -13.535 -17.448 1.00 78.94 261 HIS A CA 1
ATOM 2024 C C . HIS A 1 261 ? 47.177 -13.736 -18.074 1.00 78.94 261 HIS A C 1
ATOM 2026 O O . HIS A 1 261 ? 47.742 -14.822 -17.966 1.00 78.94 261 HIS A O 1
ATOM 2032 N N . MET A 1 262 ? 47.723 -12.694 -18.705 1.00 72.81 262 MET A N 1
ATOM 2033 C CA . MET A 1 262 ? 49.092 -12.640 -19.240 1.00 72.81 262 MET A CA 1
ATOM 2034 C C . MET A 1 262 ? 50.040 -11.804 -18.357 1.00 72.81 262 MET A C 1
ATOM 2036 O O . MET A 1 262 ? 51.207 -11.604 -18.692 1.00 72.81 262 MET A O 1
ATOM 2040 N N . LYS A 1 263 ? 49.548 -11.252 -17.240 1.00 69.12 263 LYS A N 1
ATOM 2041 C CA . LYS A 1 263 ? 50.288 -10.277 -16.434 1.00 69.12 263 LYS A CA 1
ATOM 2042 C C . LYS A 1 263 ? 51.510 -10.922 -15.768 1.00 69.12 263 LYS A C 1
ATOM 2044 O O . LYS A 1 263 ? 51.372 -11.690 -14.824 1.00 69.12 263 LYS A O 1
ATOM 2049 N N . GLY A 1 264 ? 52.701 -10.549 -16.239 1.00 62.00 264 GLY A N 1
ATOM 2050 C CA . GLY A 1 264 ? 53.984 -11.061 -15.742 1.00 62.00 264 GLY A CA 1
ATOM 2051 C C . GLY A 1 264 ? 54.617 -12.167 -16.594 1.00 62.00 264 GLY A C 1
ATOM 2052 O O . GLY A 1 264 ? 55.663 -12.675 -16.205 1.00 62.00 264 GLY A O 1
ATOM 2053 N N . VAL A 1 265 ? 54.032 -12.528 -17.746 1.00 71.62 265 VAL A N 1
ATOM 2054 C CA . VAL A 1 265 ? 54.584 -13.549 -18.656 1.00 71.62 265 VAL A CA 1
ATOM 2055 C C . VAL A 1 265 ? 54.721 -12.988 -20.074 1.00 71.62 265 VAL A C 1
ATOM 2057 O O . VAL A 1 265 ? 53.738 -12.580 -20.688 1.00 71.62 265 VAL A O 1
ATOM 2060 N N . SER A 1 266 ? 55.939 -12.996 -20.620 1.00 67.00 266 SER A N 1
ATOM 2061 C CA . SER A 1 266 ? 56.204 -12.678 -22.028 1.00 67.00 266 SER A CA 1
ATOM 2062 C C . SER A 1 266 ? 55.977 -13.916 -22.901 1.00 67.00 266 SER A C 1
ATOM 2064 O O . SER A 1 266 ? 56.802 -14.831 -22.898 1.00 67.00 266 SER A O 1
ATOM 2066 N N . LEU A 1 267 ? 54.863 -13.948 -23.635 1.00 74.94 267 LEU A N 1
ATOM 2067 C CA . LEU A 1 267 ? 54.518 -15.037 -24.554 1.00 74.94 267 LEU A CA 1
ATOM 2068 C C . LEU A 1 267 ? 55.118 -14.799 -25.944 1.00 74.94 267 LEU A C 1
ATOM 2070 O O . LEU A 1 267 ? 54.948 -13.719 -26.510 1.00 74.94 267 LEU A O 1
ATOM 2074 N N . THR A 1 268 ? 55.758 -15.818 -26.518 1.00 76.56 268 THR A N 1
ATOM 2075 C CA . THR A 1 268 ? 56.221 -15.808 -27.916 1.00 76.56 268 THR A CA 1
ATOM 2076 C C . THR A 1 268 ? 55.362 -16.720 -28.790 1.00 76.56 268 THR A C 1
ATOM 2078 O O . THR A 1 268 ? 54.860 -17.750 -28.341 1.00 76.56 268 THR A O 1
ATOM 2081 N N . VAL A 1 269 ? 55.162 -16.345 -30.057 1.00 79.38 269 VAL A N 1
ATOM 2082 C CA . VAL A 1 269 ? 54.387 -17.153 -31.017 1.00 79.38 269 VAL A CA 1
ATOM 2083 C C . VAL A 1 269 ? 55.072 -18.508 -31.232 1.00 79.38 269 VAL A C 1
ATOM 2085 O O . VAL A 1 269 ? 56.294 -18.582 -31.344 1.00 79.38 269 VAL A O 1
ATOM 2088 N N . GLY A 1 270 ? 54.289 -19.589 -31.244 1.00 73.69 270 GLY A N 1
ATOM 2089 C CA . GLY A 1 270 ? 54.775 -20.970 -31.305 1.00 73.69 270 GLY A CA 1
ATOM 2090 C C . GLY A 1 270 ? 55.197 -21.576 -29.957 1.00 73.69 270 GLY A C 1
ATOM 2091 O O . GLY A 1 270 ? 55.435 -22.784 -29.888 1.00 73.69 270 GLY A O 1
ATOM 2092 N N . GLN A 1 271 ? 55.255 -20.798 -28.869 1.00 82.75 271 GLN A N 1
ATOM 2093 C CA . GLN A 1 271 ? 55.598 -21.315 -27.540 1.00 82.75 271 GLN A CA 1
ATOM 2094 C C . GLN A 1 271 ? 54.566 -22.349 -27.063 1.00 82.75 271 GLN A C 1
ATOM 2096 O O . GLN A 1 271 ? 53.357 -22.104 -27.105 1.00 82.75 271 GLN A O 1
ATOM 2101 N N . LYS A 1 272 ? 55.043 -23.498 -26.562 1.00 82.19 272 LYS A N 1
ATOM 2102 C CA . LYS A 1 272 ? 54.202 -24.497 -25.888 1.00 82.19 272 LYS A CA 1
ATOM 2103 C C . LYS A 1 272 ? 54.012 -24.122 -24.420 1.00 82.19 272 LYS A C 1
ATOM 2105 O O . LYS A 1 272 ? 54.983 -23.951 -23.687 1.00 82.19 272 LYS A O 1
ATOM 2110 N N . VAL A 1 273 ? 52.755 -24.010 -24.002 1.00 82.94 273 VAL A N 1
ATOM 2111 C CA . VAL A 1 273 ? 52.327 -23.559 -22.670 1.00 82.94 273 VAL A CA 1
ATOM 2112 C C . VAL A 1 273 ? 51.358 -24.589 -22.086 1.00 82.94 273 VAL A C 1
ATOM 2114 O O . VAL A 1 273 ? 50.584 -25.209 -22.812 1.00 82.94 273 VAL A O 1
ATOM 2117 N N . SER A 1 274 ? 51.400 -24.789 -20.770 1.00 83.25 274 SER A N 1
ATOM 2118 C CA . SER A 1 274 ? 50.351 -25.498 -20.030 1.00 83.25 274 SER A CA 1
ATOM 2119 C C . SER A 1 274 ? 49.526 -24.462 -19.273 1.00 83.25 274 SER A C 1
ATOM 2121 O O . SER A 1 274 ? 50.119 -23.571 -18.667 1.00 83.25 274 SER A O 1
ATOM 2123 N N . ALA A 1 275 ? 48.198 -24.539 -19.341 1.00 84.38 275 ALA A N 1
ATOM 2124 C CA . ALA A 1 275 ? 47.304 -23.517 -18.794 1.00 84.38 275 ALA A CA 1
ATOM 2125 C C . ALA A 1 275 ? 46.036 -24.143 -18.180 1.00 84.38 275 ALA A C 1
ATOM 2127 O O . ALA A 1 275 ? 45.428 -25.005 -18.823 1.00 84.38 275 ALA A O 1
ATOM 2128 N N . PRO A 1 276 ? 45.603 -23.737 -16.968 1.00 86.06 276 PRO A N 1
ATOM 2129 C CA . PRO A 1 276 ? 44.300 -24.116 -16.434 1.00 86.06 276 PRO A CA 1
ATOM 2130 C C . PRO A 1 276 ? 43.143 -23.484 -17.225 1.00 86.06 276 PRO A C 1
ATOM 2132 O O . PRO A 1 276 ? 43.145 -22.281 -17.509 1.00 86.06 276 PRO A O 1
ATOM 2135 N N . VAL A 1 277 ? 42.123 -24.294 -17.513 1.00 86.88 277 VAL A N 1
ATOM 2136 C CA . VAL A 1 277 ? 40.817 -23.854 -18.021 1.00 86.88 277 VAL A CA 1
ATOM 2137 C C . VAL A 1 277 ? 40.081 -23.067 -16.936 1.00 86.88 277 VAL A C 1
ATOM 2139 O O . VAL A 1 277 ? 39.913 -23.545 -15.815 1.00 86.88 277 VAL A O 1
ATOM 2142 N N . LEU A 1 278 ? 39.614 -21.867 -17.274 1.00 84.44 278 LEU A N 1
ATOM 2143 C CA . LEU A 1 278 ? 38.743 -21.054 -16.426 1.00 84.44 278 LEU A CA 1
ATOM 2144 C C . LEU A 1 278 ? 37.269 -21.321 -16.735 1.00 84.44 278 LEU A C 1
ATOM 2146 O O . LEU A 1 278 ? 36.478 -21.521 -15.821 1.00 84.44 278 LEU A O 1
ATOM 2150 N N . HIS A 1 279 ? 36.898 -21.307 -18.016 1.00 84.88 279 HIS A N 1
ATOM 2151 C CA . HIS A 1 279 ? 35.522 -21.497 -18.471 1.00 84.88 279 HIS A CA 1
ATOM 2152 C C . HIS A 1 279 ? 35.492 -22.003 -19.922 1.00 84.88 279 HIS A C 1
ATOM 2154 O O . HIS A 1 279 ? 36.424 -21.764 -20.690 1.00 84.88 279 HIS A O 1
ATOM 2160 N N . VAL A 1 280 ? 34.413 -22.696 -20.285 1.00 82.94 280 VAL A N 1
ATOM 2161 C CA . VAL A 1 280 ? 34.137 -23.235 -21.620 1.00 82.94 280 VAL A CA 1
ATOM 2162 C C . VAL A 1 280 ? 32.724 -22.813 -22.001 1.00 82.94 280 VAL A C 1
ATOM 2164 O O . VAL A 1 280 ? 31.766 -23.260 -21.367 1.00 82.94 280 VAL A O 1
ATOM 2167 N N . ASP A 1 281 ? 32.607 -21.976 -23.028 1.00 81.50 281 ASP A N 1
ATOM 2168 C CA . ASP A 1 281 ? 31.328 -21.629 -23.640 1.00 81.50 281 ASP A CA 1
ATOM 2169 C C . ASP A 1 281 ? 31.085 -22.543 -24.847 1.00 81.50 281 ASP A C 1
ATOM 2171 O O . ASP A 1 281 ? 31.806 -22.507 -25.848 1.00 81.50 281 ASP A O 1
ATOM 2175 N N . LEU A 1 282 ? 30.054 -23.378 -24.729 1.00 77.69 282 LEU A N 1
ATOM 2176 C CA . LEU A 1 282 ? 29.654 -24.348 -25.747 1.00 77.69 282 LEU A CA 1
ATOM 2177 C C . LEU A 1 282 ? 28.915 -23.696 -26.928 1.00 77.69 282 LEU A C 1
ATOM 2179 O O . LEU A 1 282 ? 28.931 -24.262 -28.015 1.00 77.69 282 LEU A O 1
ATOM 2183 N N . LEU A 1 283 ? 28.297 -22.521 -26.743 1.00 77.06 283 LEU A N 1
ATOM 2184 C CA . LEU A 1 283 ? 27.532 -21.832 -27.792 1.00 77.06 283 LEU A CA 1
ATOM 2185 C C . LEU A 1 283 ? 28.435 -21.010 -28.717 1.00 77.06 283 LEU A C 1
ATOM 2187 O O . LEU A 1 283 ? 28.194 -20.959 -29.920 1.00 77.06 283 LEU A O 1
ATOM 2191 N N . SER A 1 284 ? 29.482 -20.379 -28.175 1.00 77.94 284 SER A N 1
ATOM 2192 C CA . SER A 1 284 ? 30.490 -19.657 -28.971 1.00 77.94 284 SER A CA 1
ATOM 2193 C C . SER A 1 284 ? 31.740 -20.485 -29.294 1.00 77.94 284 SER A C 1
ATOM 2195 O O . SER A 1 284 ? 32.658 -19.982 -29.941 1.00 77.94 284 SER A O 1
ATOM 2197 N N . THR A 1 285 ? 31.808 -21.745 -28.846 1.00 81.81 285 THR A N 1
ATOM 2198 C CA . THR A 1 285 ? 32.987 -22.634 -28.951 1.00 81.81 285 THR A CA 1
ATOM 2199 C C . THR A 1 285 ? 34.289 -22.023 -28.401 1.00 81.81 285 THR A C 1
ATOM 2201 O O . THR A 1 285 ? 35.392 -22.352 -28.843 1.00 81.81 285 THR A O 1
ATOM 2204 N N . CYS A 1 286 ? 34.170 -21.126 -27.416 1.00 83.88 286 CYS A N 1
ATOM 2205 C CA . CYS A 1 286 ? 35.290 -20.418 -26.798 1.00 83.88 286 CYS A CA 1
ATOM 2206 C C . CYS A 1 286 ? 35.760 -21.102 -25.505 1.00 83.88 286 CYS A C 1
ATOM 2208 O O . CYS A 1 286 ? 34.957 -21.460 -24.642 1.00 83.88 286 CYS A O 1
ATOM 2210 N N . VAL A 1 287 ? 37.080 -21.205 -25.321 1.00 85.69 287 VAL A N 1
ATOM 2211 C CA . VAL A 1 287 ? 37.697 -21.717 -24.084 1.00 85.69 287 VAL A CA 1
ATOM 2212 C C . VAL A 1 287 ? 38.565 -20.634 -23.455 1.00 85.69 287 VAL A C 1
ATOM 2214 O O . VAL A 1 287 ? 39.574 -20.221 -24.024 1.00 85.69 287 VAL A O 1
ATOM 2217 N N . TYR A 1 288 ? 38.197 -20.188 -22.258 1.00 86.19 288 TYR A N 1
ATOM 2218 C CA . TYR A 1 288 ? 38.959 -19.202 -21.498 1.00 86.19 288 TYR A CA 1
ATOM 2219 C C . TYR A 1 288 ? 40.009 -19.890 -20.629 1.00 86.19 288 TYR A C 1
ATOM 2221 O O . TYR A 1 288 ? 39.683 -20.786 -19.849 1.00 86.19 288 TYR A O 1
ATOM 2229 N N . VAL A 1 289 ? 41.261 -19.444 -20.724 1.00 86.56 289 VAL A N 1
ATOM 2230 C CA . VAL A 1 289 ? 42.413 -20.014 -20.003 1.00 86.56 289 VAL A CA 1
ATOM 2231 C C . VAL A 1 289 ? 43.226 -18.931 -19.290 1.00 86.56 289 VAL A C 1
ATOM 2233 O O . VAL A 1 289 ? 43.159 -17.751 -19.648 1.00 86.56 289 VAL A O 1
ATOM 2236 N N . SER A 1 290 ? 44.011 -19.326 -18.283 1.00 84.94 290 SER A N 1
ATOM 2237 C CA . SER A 1 290 ? 44.957 -18.432 -17.601 1.00 84.94 290 SER A CA 1
ATOM 2238 C C . SER A 1 290 ? 46.403 -18.897 -17.733 1.00 84.94 290 SER A C 1
ATOM 2240 O O . SER A 1 290 ? 46.666 -20.094 -17.717 1.00 84.94 290 SER A O 1
ATOM 2242 N N . VAL A 1 291 ? 47.346 -17.953 -17.813 1.00 82.75 291 VAL A N 1
ATOM 2243 C CA . VAL A 1 291 ? 48.798 -18.221 -17.810 1.00 82.75 291 VAL A CA 1
ATOM 2244 C C . VAL A 1 291 ? 49.474 -17.576 -16.584 1.00 82.75 291 VAL A C 1
ATOM 2246 O O . VAL A 1 291 ? 50.687 -17.391 -16.544 1.00 82.75 291 VAL A O 1
ATOM 2249 N N . LEU A 1 292 ? 48.696 -17.231 -15.550 1.00 80.38 292 LEU A N 1
ATOM 2250 C CA . LEU A 1 292 ? 49.224 -16.656 -14.311 1.00 80.38 292 LEU A CA 1
ATOM 2251 C C . LEU A 1 292 ? 50.063 -17.685 -13.522 1.00 80.38 292 LEU A C 1
ATOM 2253 O O . LEU A 1 292 ? 49.545 -18.765 -13.213 1.00 80.38 292 LEU A O 1
ATOM 2257 N N . PRO A 1 293 ? 51.312 -17.358 -13.120 1.00 70.94 293 PRO A N 1
ATOM 2258 C CA . PRO A 1 293 ? 52.170 -18.259 -12.342 1.00 70.94 293 PRO A CA 1
ATOM 2259 C C . PRO A 1 293 ? 51.511 -18.799 -11.063 1.00 70.94 293 PRO A C 1
ATOM 2261 O O . PRO A 1 293 ? 51.641 -19.984 -10.755 1.00 70.94 293 PRO A O 1
ATOM 2264 N N . ASP A 1 294 ? 50.730 -17.963 -10.375 1.00 70.56 294 ASP A N 1
ATOM 2265 C CA . ASP A 1 294 ? 50.020 -18.287 -9.129 1.00 70.56 294 ASP A CA 1
ATOM 2266 C C . ASP A 1 294 ? 49.059 -19.489 -9.274 1.00 70.56 294 ASP A C 1
ATOM 2268 O O . ASP A 1 294 ? 48.827 -20.229 -8.318 1.00 70.56 294 ASP A O 1
ATOM 2272 N N . LEU A 1 295 ? 48.517 -19.718 -10.479 1.00 72.56 295 LEU A N 1
ATOM 2273 C CA . LEU A 1 295 ? 47.598 -20.825 -10.791 1.00 72.56 295 LEU A CA 1
ATOM 2274 C C . LEU A 1 295 ? 48.326 -22.074 -11.332 1.00 72.56 295 LEU A C 1
ATOM 2276 O O . LEU A 1 295 ? 47.742 -23.158 -11.438 1.00 72.56 295 LEU A O 1
ATOM 2280 N N . MET A 1 296 ? 49.617 -21.946 -11.652 1.00 68.69 296 MET A N 1
ATOM 2281 C CA . MET A 1 296 ? 50.455 -23.018 -12.201 1.00 68.69 296 MET A CA 1
ATOM 2282 C C . MET A 1 296 ? 51.159 -23.866 -11.132 1.00 68.69 296 MET A C 1
ATOM 2284 O O . MET A 1 296 ? 51.618 -24.974 -11.436 1.00 68.69 296 MET A O 1
ATOM 2288 N N . GLY A 1 297 ? 51.183 -23.402 -9.878 1.00 66.81 297 GLY A N 1
ATOM 2289 C CA . GLY A 1 297 ? 51.752 -24.113 -8.728 1.00 66.81 297 GLY A CA 1
ATOM 2290 C C . GLY A 1 297 ? 51.096 -25.469 -8.408 1.00 66.81 297 GLY A C 1
ATOM 2291 O O . GLY A 1 297 ? 50.173 -25.927 -9.085 1.00 66.81 297 GLY A O 1
ATOM 2292 N N . LYS A 1 298 ? 51.582 -26.141 -7.357 1.00 66.88 298 LYS A N 1
ATOM 2293 C CA . LYS A 1 298 ? 50.937 -27.349 -6.809 1.00 66.88 298 LYS A CA 1
ATOM 2294 C C . LYS A 1 298 ? 49.748 -26.939 -5.931 1.00 66.88 298 LYS A C 1
ATOM 2296 O O . LYS A 1 298 ? 49.897 -26.024 -5.123 1.00 66.88 298 LYS A O 1
ATOM 2301 N N . LYS A 1 299 ? 48.606 -27.633 -6.053 1.00 72.56 299 LYS A N 1
ATOM 2302 C CA . LYS A 1 299 ? 47.444 -27.428 -5.168 1.00 72.56 299 LYS A CA 1
ATOM 2303 C C . LYS A 1 299 ? 47.863 -27.654 -3.706 1.00 72.56 299 LYS A C 1
ATOM 2305 O O . LYS A 1 299 ? 48.430 -28.701 -3.397 1.00 72.56 299 LYS A O 1
ATOM 2310 N N . LYS A 1 300 ? 47.585 -26.693 -2.820 1.00 75.25 300 LYS A N 1
ATOM 2311 C CA . LYS A 1 300 ? 47.719 -26.853 -1.356 1.00 75.25 300 LYS A CA 1
ATOM 2312 C C . LYS A 1 300 ? 46.413 -27.403 -0.771 1.00 75.25 300 LYS A C 1
ATOM 2314 O O . LYS A 1 300 ? 45.354 -27.212 -1.370 1.00 75.25 300 LYS A O 1
ATOM 2319 N N . THR A 1 301 ? 46.476 -28.056 0.387 1.00 73.88 301 THR A N 1
ATOM 2320 C CA . THR A 1 301 ? 45.284 -28.441 1.161 1.00 73.88 301 THR A CA 1
ATOM 2321 C C . THR A 1 301 ? 44.539 -27.208 1.683 1.00 73.88 301 THR A C 1
ATOM 2323 O O . THR A 1 301 ? 45.125 -26.135 1.852 1.00 73.88 301 THR A O 1
ATOM 2326 N N . LEU A 1 302 ? 43.235 -27.361 1.917 1.00 76.44 302 LEU A N 1
ATOM 2327 C CA . LEU A 1 302 ? 42.371 -26.347 2.520 1.00 76.44 302 LEU A CA 1
ATOM 2328 C C . LEU A 1 302 ? 41.841 -26.854 3.857 1.00 76.44 302 LEU A C 1
ATOM 2330 O O . LEU A 1 302 ? 41.605 -28.050 4.013 1.00 76.44 302 LEU A O 1
ATOM 2334 N N . ASN A 1 303 ? 41.616 -25.927 4.782 1.00 76.62 303 ASN A N 1
ATOM 2335 C CA . ASN A 1 303 ? 40.987 -26.198 6.064 1.00 76.62 303 ASN A CA 1
ATOM 2336 C C . ASN A 1 303 ? 39.542 -25.687 6.016 1.00 76.62 303 ASN A C 1
ATOM 2338 O O . ASN A 1 303 ? 39.291 -24.547 5.616 1.00 76.62 303 ASN A O 1
ATOM 2342 N N . GLU A 1 304 ? 38.595 -26.511 6.443 1.00 79.94 304 GLU A N 1
ATOM 2343 C CA . GLU A 1 304 ? 37.176 -26.152 6.474 1.00 79.94 304 GLU A CA 1
ATOM 2344 C C . GLU A 1 304 ? 36.886 -25.149 7.596 1.00 79.94 304 GLU A C 1
ATOM 2346 O O . GLU A 1 304 ? 37.604 -25.069 8.596 1.00 79.94 304 GLU A O 1
ATOM 2351 N N . GLY A 1 305 ? 35.886 -24.292 7.397 1.00 72.50 305 GLY A N 1
ATOM 2352 C CA . GLY A 1 305 ? 35.566 -23.185 8.299 1.00 72.50 305 GLY A CA 1
ATOM 2353 C C . GLY A 1 305 ? 36.569 -22.020 8.288 1.00 72.50 305 GLY A C 1
ATOM 2354 O O . GLY A 1 305 ? 36.217 -20.935 8.756 1.00 72.50 305 GLY A O 1
ATOM 2355 N N . TYR A 1 306 ? 37.775 -22.177 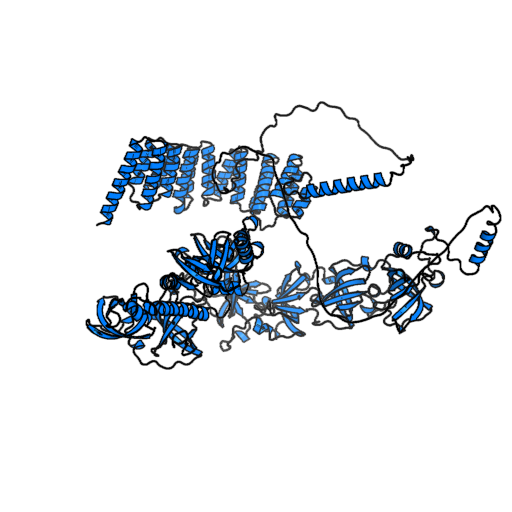7.730 1.00 78.88 306 TYR A N 1
ATOM 2356 C CA . TYR A 1 306 ? 38.765 -21.098 7.635 1.00 78.88 306 TYR A CA 1
ATOM 2357 C C . TYR A 1 306 ? 38.402 -20.059 6.566 1.00 78.88 306 TYR A C 1
ATOM 2359 O O . TYR A 1 306 ? 37.752 -20.348 5.556 1.00 78.88 306 TYR A O 1
ATOM 2367 N N . ARG A 1 307 ? 38.863 -18.821 6.790 1.00 81.62 307 ARG A N 1
ATOM 2368 C CA . ARG A 1 307 ? 38.721 -17.708 5.846 1.00 81.62 307 ARG A CA 1
ATOM 2369 C C . ARG A 1 307 ? 39.965 -17.559 4.975 1.00 81.62 307 ARG A C 1
ATOM 2371 O O . ARG A 1 307 ? 41.077 -17.478 5.488 1.00 81.62 307 ARG A O 1
ATOM 2378 N N . TYR A 1 308 ? 39.750 -17.456 3.668 1.00 83.44 308 TYR A N 1
ATOM 2379 C CA . TYR A 1 308 ? 40.780 -17.296 2.642 1.00 83.44 308 TYR A CA 1
ATOM 2380 C C . TYR A 1 308 ? 40.507 -16.045 1.796 1.00 83.44 308 TYR A C 1
ATOM 2382 O O . TYR A 1 308 ? 39.370 -15.583 1.689 1.00 83.44 308 TYR A O 1
ATOM 2390 N N . THR A 1 309 ? 41.544 -15.503 1.157 1.00 84.75 309 THR A N 1
ATOM 2391 C CA . THR A 1 309 ? 41.400 -14.401 0.191 1.00 84.75 309 THR A CA 1
ATOM 2392 C C . THR A 1 309 ? 41.153 -14.971 -1.203 1.00 84.75 309 THR A C 1
ATOM 2394 O O . THR A 1 309 ? 42.085 -15.442 -1.855 1.00 84.75 309 THR A O 1
ATOM 2397 N N . ALA A 1 310 ? 39.909 -14.913 -1.676 1.00 86.31 310 ALA A N 1
ATOM 2398 C CA . ALA A 1 310 ? 39.569 -15.239 -3.054 1.00 86.31 310 ALA A CA 1
ATOM 2399 C C . ALA A 1 310 ? 39.948 -14.095 -4.005 1.00 86.31 310 ALA A C 1
ATOM 2401 O O . ALA A 1 310 ? 39.911 -12.915 -3.639 1.00 86.31 310 ALA A O 1
ATOM 2402 N N . THR A 1 311 ? 40.281 -14.440 -5.248 1.00 87.06 311 THR A N 1
ATOM 2403 C CA . THR A 1 311 ? 40.552 -13.480 -6.325 1.00 87.06 311 THR A CA 1
ATOM 2404 C C . THR A 1 311 ? 39.779 -13.868 -7.582 1.00 87.06 311 THR A C 1
ATOM 2406 O O . THR A 1 311 ? 39.800 -15.033 -7.978 1.00 87.06 311 THR A O 1
ATOM 2409 N N . VAL A 1 312 ? 39.055 -12.925 -8.191 1.00 87.88 312 VAL A N 1
ATOM 2410 C CA . VAL A 1 312 ? 38.214 -13.194 -9.372 1.00 87.88 312 VAL A CA 1
ATOM 2411 C C . VAL A 1 312 ? 39.076 -13.431 -10.610 1.00 87.88 312 VAL A C 1
ATOM 2413 O O . VAL A 1 312 ? 39.871 -12.569 -10.973 1.00 87.88 312 VAL A O 1
ATOM 2416 N N . GLN A 1 313 ? 38.881 -14.564 -11.288 1.00 85.38 313 GLN A N 1
ATOM 2417 C CA . GLN A 1 313 ? 39.619 -14.946 -12.499 1.00 85.38 313 GLN A CA 1
ATOM 2418 C C . GLN A 1 313 ? 38.741 -14.898 -13.762 1.00 85.38 313 GLN A C 1
ATOM 2420 O O . GLN A 1 313 ? 39.208 -14.488 -14.824 1.00 85.38 313 GLN A O 1
ATOM 2425 N N . HIS A 1 314 ? 37.461 -15.265 -13.666 1.00 85.44 314 HIS A N 1
ATOM 2426 C CA . HIS A 1 314 ? 36.492 -15.167 -14.766 1.00 85.44 314 HIS A CA 1
ATOM 2427 C C . HIS A 1 314 ? 35.095 -14.827 -14.228 1.00 85.44 314 HIS A C 1
ATOM 2429 O O . HIS A 1 314 ? 34.793 -15.135 -13.076 1.00 85.44 314 HIS A O 1
ATOM 2435 N N . VAL A 1 315 ? 34.252 -14.186 -15.042 1.00 84.19 315 VAL A N 1
ATOM 2436 C CA . VAL A 1 315 ? 32.895 -13.755 -14.668 1.00 84.19 315 VAL A CA 1
ATOM 2437 C C . VAL A 1 315 ? 31.952 -14.010 -15.845 1.00 84.19 315 VAL A C 1
ATOM 2439 O O . VAL A 1 315 ? 32.059 -13.334 -16.866 1.00 84.19 315 VAL A O 1
ATOM 2442 N N . ASP A 1 316 ? 31.041 -14.968 -15.681 1.00 80.31 316 ASP A N 1
ATOM 2443 C CA . ASP A 1 316 ? 29.841 -15.141 -16.508 1.00 80.31 316 ASP A CA 1
ATOM 2444 C C . ASP A 1 316 ? 28.683 -14.337 -15.865 1.00 80.31 316 ASP A C 1
ATOM 2446 O O . ASP A 1 316 ? 28.777 -13.780 -14.771 1.00 80.31 316 ASP A O 1
ATOM 2450 N N . THR A 1 317 ? 27.563 -14.265 -16.564 1.00 75.38 317 THR A N 1
ATOM 2451 C CA . THR A 1 317 ? 26.272 -13.707 -16.162 1.00 75.38 317 THR A CA 1
ATOM 2452 C C . THR A 1 317 ? 25.766 -14.184 -14.792 1.00 75.38 317 THR A C 1
ATOM 2454 O O . THR A 1 317 ? 25.379 -13.351 -13.966 1.00 75.38 317 THR A O 1
ATOM 2457 N N . ASP A 1 318 ? 25.765 -15.497 -14.537 1.00 75.44 318 ASP A N 1
ATOM 2458 C CA . ASP A 1 318 ? 25.181 -16.111 -13.331 1.00 75.44 318 ASP A CA 1
ATOM 2459 C C . ASP A 1 318 ? 26.222 -16.638 -12.318 1.00 75.44 318 ASP A C 1
ATOM 2461 O O . ASP A 1 318 ? 25.889 -16.804 -11.141 1.00 75.44 318 ASP A O 1
ATOM 2465 N N . PHE A 1 319 ? 27.476 -16.873 -12.722 1.00 83.69 319 PHE A N 1
ATOM 2466 C CA . PHE A 1 319 ? 28.551 -17.351 -11.836 1.00 83.69 319 PHE A CA 1
ATOM 2467 C C . PHE A 1 319 ? 29.910 -16.705 -12.153 1.00 83.69 319 PHE A C 1
ATOM 2469 O O . PHE A 1 319 ? 30.154 -16.225 -13.257 1.00 83.69 319 PHE A O 1
ATOM 2476 N N . ALA A 1 320 ? 30.817 -16.707 -11.179 1.00 85.69 320 ALA A N 1
ATOM 2477 C CA . ALA A 1 320 ? 32.198 -16.272 -11.340 1.00 85.69 320 ALA A CA 1
ATOM 2478 C C . ALA A 1 320 ? 33.161 -17.365 -10.863 1.00 85.69 320 ALA A C 1
ATOM 2480 O O . ALA A 1 320 ? 32.883 -18.089 -9.906 1.00 85.69 320 ALA A O 1
ATOM 2481 N N . VAL A 1 321 ? 34.308 -17.469 -11.530 1.00 86.88 321 VAL A N 1
ATOM 2482 C CA . VAL A 1 321 ? 35.384 -18.403 -11.183 1.00 86.88 321 VAL A CA 1
ATOM 2483 C C . VAL A 1 321 ? 36.455 -17.631 -10.430 1.00 86.88 321 VAL A C 1
ATOM 2485 O O . VAL A 1 321 ? 36.949 -16.606 -10.914 1.00 86.88 321 VAL A O 1
ATOM 2488 N N . VAL A 1 322 ? 36.807 -18.108 -9.239 1.00 87.81 322 VAL A N 1
ATOM 2489 C CA . VAL A 1 322 ? 37.715 -17.432 -8.306 1.00 87.81 322 VAL A CA 1
ATOM 2490 C C . VAL A 1 322 ? 38.799 -18.392 -7.822 1.00 87.81 322 VAL A C 1
ATOM 2492 O O . VAL A 1 322 ? 38.565 -19.596 -7.716 1.00 87.81 322 VAL A O 1
ATOM 2495 N N . SER A 1 323 ? 39.994 -17.876 -7.536 1.00 87.69 323 SER A N 1
ATOM 2496 C CA . SER A 1 323 ? 41.099 -18.658 -6.968 1.00 87.69 323 SER A CA 1
ATOM 2497 C C . SER A 1 323 ? 41.390 -18.283 -5.518 1.00 87.69 323 SER A C 1
ATOM 2499 O O . SER A 1 323 ? 41.329 -17.109 -5.145 1.00 87.69 323 SER A O 1
ATOM 2501 N N . LEU A 1 324 ? 41.723 -19.286 -4.704 1.00 84.06 324 LEU A N 1
ATOM 2502 C CA . LEU A 1 324 ? 41.917 -19.166 -3.255 1.00 84.06 324 LEU A CA 1
ATOM 2503 C C . LEU A 1 324 ? 43.368 -18.811 -2.896 1.00 84.06 324 LEU A C 1
ATOM 2505 O O . LEU A 1 324 ? 44.117 -19.652 -2.395 1.00 84.06 324 LEU A O 1
ATOM 2509 N N . GLY A 1 325 ? 43.770 -17.565 -3.162 1.00 75.38 325 GLY A N 1
ATOM 2510 C CA . GLY A 1 325 ? 45.114 -17.055 -2.863 1.00 75.38 325 GLY A CA 1
ATOM 2511 C C . GLY A 1 325 ? 46.231 -17.985 -3.353 1.00 75.38 325 GLY A C 1
ATOM 2512 O O . GLY A 1 325 ? 46.145 -18.574 -4.430 1.00 75.38 325 GLY A O 1
ATOM 2513 N N . ASP A 1 326 ? 47.253 -18.171 -2.522 1.00 67.50 326 ASP A N 1
ATOM 2514 C CA . ASP A 1 326 ? 48.473 -18.921 -2.846 1.00 67.50 326 ASP A CA 1
ATOM 2515 C C . ASP A 1 326 ? 48.282 -20.456 -2.874 1.00 67.50 326 ASP A C 1
ATOM 2517 O O . ASP A 1 326 ? 49.262 -21.201 -2.775 1.00 67.50 326 ASP A O 1
ATOM 2521 N N . THR A 1 327 ? 47.048 -20.968 -2.916 1.00 72.62 327 THR A N 1
ATOM 2522 C CA . THR A 1 327 ? 46.762 -22.418 -2.887 1.00 72.62 327 THR A CA 1
ATOM 2523 C C . THR A 1 327 ? 46.724 -23.069 -4.268 1.00 72.62 327 THR A C 1
ATOM 2525 O O . THR A 1 327 ? 46.644 -24.295 -4.343 1.00 72.62 327 THR A O 1
ATOM 2528 N N . ALA A 1 328 ? 46.761 -22.270 -5.344 1.00 70.69 328 ALA A N 1
ATOM 2529 C CA . ALA A 1 328 ? 46.556 -22.686 -6.738 1.00 70.69 328 ALA A CA 1
ATOM 2530 C C . ALA A 1 328 ? 45.234 -23.453 -6.994 1.00 70.69 328 ALA A C 1
ATOM 2532 O O . ALA A 1 328 ? 45.090 -24.131 -8.014 1.00 70.69 328 ALA A O 1
ATOM 2533 N N . GLN A 1 329 ? 44.257 -23.354 -6.083 1.00 78.56 329 GLN A N 1
ATOM 2534 C CA . GLN A 1 329 ? 42.917 -23.912 -6.262 1.00 78.56 329 GLN A CA 1
ATOM 2535 C C . GLN A 1 329 ? 41.975 -22.899 -6.925 1.00 78.56 329 GLN A C 1
ATOM 2537 O O . GLN A 1 329 ? 41.982 -21.716 -6.578 1.00 78.56 329 GLN A O 1
ATOM 2542 N N . LEU A 1 330 ? 41.153 -23.387 -7.858 1.00 83.44 330 LEU A N 1
ATOM 2543 C CA . LEU A 1 330 ? 40.042 -22.668 -8.487 1.00 83.44 330 LEU A CA 1
ATOM 2544 C C . LEU A 1 330 ? 38.713 -23.166 -7.903 1.00 83.44 330 LEU A C 1
ATOM 2546 O O . LEU A 1 330 ? 38.607 -24.310 -7.474 1.00 83.44 330 LEU A O 1
ATOM 2550 N N . THR A 1 331 ? 37.715 -22.290 -7.887 1.00 83.06 331 THR A N 1
ATOM 2551 C CA . THR A 1 331 ? 36.390 -22.494 -7.280 1.00 83.06 331 THR A CA 1
ATOM 2552 C C . THR A 1 331 ? 35.343 -21.691 -8.045 1.00 83.06 331 THR A C 1
ATOM 2554 O O . THR A 1 331 ? 35.685 -20.719 -8.724 1.00 83.06 331 THR A O 1
ATOM 2557 N N . VAL A 1 332 ? 34.070 -22.069 -7.923 1.00 83.88 332 VAL A N 1
ATOM 2558 C CA . VAL A 1 332 ? 32.944 -21.359 -8.546 1.00 83.88 332 VAL A CA 1
ATOM 2559 C C . VAL A 1 332 ? 32.067 -20.733 -7.462 1.00 83.88 332 VAL A C 1
ATOM 2561 O O . VAL A 1 332 ? 31.745 -21.381 -6.470 1.00 83.88 332 VAL A O 1
ATOM 2564 N N . ILE A 1 333 ? 31.661 -19.479 -7.661 1.00 84.25 333 ILE A N 1
ATOM 2565 C CA . ILE A 1 333 ? 30.694 -18.763 -6.816 1.00 84.25 333 ILE A CA 1
ATOM 2566 C C . ILE A 1 333 ? 29.568 -18.168 -7.668 1.00 84.25 333 ILE A C 1
ATOM 2568 O O . ILE A 1 333 ? 29.756 -17.893 -8.851 1.00 84.25 333 ILE A O 1
ATOM 2572 N N . GLN A 1 334 ? 28.399 -17.920 -7.077 1.00 80.06 334 GLN A N 1
ATOM 2573 C CA . GLN A 1 334 ? 27.311 -17.223 -7.772 1.00 80.06 334 GLN A CA 1
ATOM 2574 C C . GLN A 1 334 ? 27.584 -15.706 -7.857 1.00 80.06 334 GLN A C 1
ATOM 2576 O O . GLN A 1 334 ? 28.124 -15.133 -6.913 1.00 80.06 334 GLN A O 1
ATOM 2581 N N . THR A 1 335 ? 27.200 -15.039 -8.957 1.00 77.44 335 THR A N 1
ATOM 2582 C CA . THR A 1 335 ? 27.358 -13.569 -9.110 1.00 77.44 335 THR A CA 1
ATOM 2583 C C . THR A 1 335 ? 26.315 -12.745 -8.360 1.00 77.44 335 THR A C 1
ATOM 2585 O O . THR A 1 335 ? 26.499 -11.539 -8.192 1.00 77.44 335 THR A O 1
ATOM 2588 N N . ARG A 1 336 ? 25.210 -13.372 -7.942 1.00 75.69 336 ARG A N 1
ATOM 2589 C CA . ARG A 1 336 ? 24.091 -12.741 -7.235 1.00 75.69 336 ARG A CA 1
ATOM 2590 C C . ARG A 1 336 ? 23.681 -13.594 -6.047 1.00 75.69 336 ARG A C 1
ATOM 2592 O O . ARG A 1 336 ? 23.462 -14.795 -6.204 1.00 75.69 336 ARG A O 1
ATOM 2599 N N . ASN A 1 337 ? 23.487 -12.953 -4.904 1.00 73.88 337 ASN A N 1
ATOM 2600 C CA . ASN A 1 337 ? 23.108 -13.591 -3.649 1.00 73.88 337 ASN A CA 1
ATOM 2601 C C . ASN A 1 337 ? 21.580 -13.690 -3.484 1.00 73.88 337 ASN A C 1
ATOM 2603 O O . ASN A 1 337 ? 21.103 -14.432 -2.628 1.00 73.88 337 ASN A O 1
ATOM 2607 N N . HIS A 1 338 ? 20.791 -12.992 -4.313 1.00 76.31 338 HIS A N 1
ATOM 2608 C CA . HIS A 1 338 ? 19.328 -13.108 -4.326 1.00 76.31 338 HIS A CA 1
ATOM 2609 C C . HIS A 1 338 ? 18.740 -13.121 -5.752 1.00 76.31 338 HIS A C 1
ATOM 2611 O O . HIS A 1 338 ? 19.296 -12.530 -6.677 1.00 76.31 338 HIS A O 1
ATOM 2617 N N . LEU A 1 339 ? 17.583 -13.773 -5.944 1.00 75.38 339 LEU A N 1
ATOM 2618 C CA . LEU A 1 339 ? 16.881 -13.835 -7.243 1.00 75.38 339 LEU A CA 1
ATOM 2619 C C . LEU A 1 339 ? 16.451 -12.449 -7.752 1.00 75.38 339 LEU A C 1
ATOM 2621 O O . LEU A 1 339 ? 16.532 -12.168 -8.948 1.00 75.38 339 LEU A O 1
ATOM 2625 N N . ASN A 1 340 ? 16.064 -11.567 -6.829 1.00 82.38 340 ASN A N 1
ATOM 2626 C CA . ASN A 1 340 ? 15.667 -10.189 -7.127 1.00 82.38 340 ASN A CA 1
ATOM 2627 C C . ASN A 1 340 ? 16.856 -9.207 -7.102 1.00 82.38 340 ASN A C 1
ATOM 2629 O O . ASN A 1 340 ? 16.646 -7.997 -7.042 1.00 82.38 340 ASN A O 1
ATOM 2633 N N . GLU A 1 341 ? 18.104 -9.684 -7.064 1.00 76.62 341 GLU A N 1
ATOM 2634 C CA . GLU A 1 341 ? 19.254 -8.785 -6.980 1.00 76.62 341 GLU A CA 1
ATOM 2635 C C . GLU A 1 341 ? 19.526 -8.079 -8.315 1.00 76.62 341 GLU A C 1
ATOM 2637 O O . GLU A 1 341 ? 19.796 -8.700 -9.351 1.00 76.62 341 GLU A O 1
ATOM 2642 N N . VAL A 1 342 ? 19.461 -6.747 -8.253 1.00 71.00 342 VAL A N 1
ATOM 2643 C CA . VAL A 1 342 ? 19.704 -5.828 -9.364 1.00 71.00 342 VAL A CA 1
ATOM 2644 C C . VAL A 1 342 ? 21.050 -5.137 -9.154 1.00 71.00 342 VAL A C 1
ATOM 2646 O O . VAL A 1 342 ? 21.216 -4.335 -8.231 1.00 71.00 342 VAL A O 1
ATOM 2649 N N . VAL A 1 343 ? 22.012 -5.418 -10.035 1.00 64.12 343 VAL A N 1
ATOM 2650 C CA . VAL A 1 343 ? 23.380 -4.884 -9.943 1.00 64.12 343 VAL A CA 1
ATOM 2651 C C . VAL A 1 343 ? 23.486 -3.553 -10.701 1.00 64.12 343 VAL A C 1
ATOM 2653 O O . VAL A 1 343 ? 23.891 -3.499 -11.869 1.00 64.12 343 VAL A O 1
ATOM 2656 N N . THR A 1 344 ? 23.062 -2.480 -10.023 1.00 53.09 344 THR A N 1
ATOM 2657 C CA . THR A 1 344 ? 22.924 -1.116 -10.571 1.00 53.09 344 THR A CA 1
ATOM 2658 C C . THR A 1 344 ? 24.238 -0.352 -10.746 1.00 53.09 344 THR A C 1
ATOM 2660 O O . THR A 1 344 ? 24.311 0.512 -11.614 1.00 53.09 344 THR A O 1
ATOM 2663 N N . GLU A 1 345 ? 25.261 -0.630 -9.934 1.00 54.50 345 GLU A N 1
ATOM 2664 C CA . GLU A 1 345 ? 26.555 0.071 -9.965 1.00 54.50 345 GLU A CA 1
ATOM 2665 C C . GLU A 1 345 ? 27.660 -0.847 -10.511 1.00 54.50 345 GLU A C 1
ATOM 2667 O O . GLU A 1 345 ? 27.649 -2.055 -10.270 1.00 54.50 345 GLU A O 1
ATOM 2672 N N . ALA A 1 346 ? 28.639 -0.288 -11.233 1.00 49.38 346 ALA A N 1
ATOM 2673 C CA . ALA A 1 346 ? 29.789 -1.056 -11.727 1.00 49.38 346 ALA A CA 1
ATOM 2674 C C . ALA A 1 346 ? 30.647 -1.601 -10.568 1.00 49.38 346 ALA A C 1
ATOM 2676 O O . ALA A 1 346 ? 31.034 -2.762 -10.577 1.00 49.38 346 ALA A O 1
ATOM 2677 N N . SER A 1 347 ? 30.822 -0.806 -9.509 1.00 51.22 347 SER A N 1
ATOM 2678 C CA . SER A 1 347 ? 31.509 -1.166 -8.259 1.00 51.22 347 SER A CA 1
ATOM 2679 C C . SER A 1 347 ? 30.890 -2.343 -7.492 1.00 51.22 347 SER A C 1
ATOM 2681 O O . SER A 1 347 ? 31.574 -2.963 -6.675 1.00 51.22 347 SER A O 1
ATOM 2683 N N . ASP A 1 348 ? 29.624 -2.681 -7.749 1.00 57.31 348 ASP A N 1
ATOM 2684 C CA . ASP A 1 348 ? 28.969 -3.864 -7.177 1.00 57.31 348 ASP A CA 1
ATOM 2685 C C . ASP A 1 348 ? 29.176 -5.129 -8.027 1.00 57.31 348 ASP A C 1
ATOM 2687 O O . ASP A 1 348 ? 28.903 -6.232 -7.556 1.00 57.31 348 ASP A O 1
ATOM 2691 N N . ARG A 1 349 ? 29.666 -5.005 -9.267 1.00 65.56 349 ARG A N 1
ATOM 2692 C CA . ARG A 1 349 ? 29.958 -6.158 -10.126 1.00 65.56 349 ARG A CA 1
ATOM 2693 C C . ARG A 1 349 ? 31.242 -6.843 -9.665 1.00 65.56 349 ARG A C 1
ATOM 2695 O O . ARG A 1 349 ? 32.188 -6.212 -9.182 1.00 65.56 349 ARG A O 1
ATOM 2702 N N . LEU A 1 350 ? 31.284 -8.162 -9.819 1.00 74.31 350 LEU A N 1
ATOM 2703 C CA . LEU A 1 350 ? 32.546 -8.889 -9.770 1.00 74.31 350 LEU A CA 1
ATOM 2704 C C . LEU A 1 350 ? 33.329 -8.539 -11.039 1.00 74.31 350 LEU A C 1
ATOM 2706 O O . LEU A 1 350 ? 32.816 -8.671 -12.147 1.00 74.31 350 LEU A O 1
ATOM 2710 N N . GLU A 1 351 ? 34.563 -8.078 -10.864 1.00 79.81 351 GLU A N 1
ATOM 2711 C CA . GLU A 1 351 ? 35.491 -7.744 -11.944 1.00 79.81 351 GLU A CA 1
ATOM 2712 C C . GLU A 1 351 ? 36.747 -8.605 -11.801 1.00 79.81 351 GLU A C 1
ATOM 2714 O O . GLU A 1 351 ? 37.195 -8.877 -10.682 1.00 79.81 351 GLU A O 1
ATOM 2719 N N . VAL A 1 352 ? 37.324 -9.040 -12.924 1.00 83.06 352 VAL A N 1
ATOM 2720 C CA . VAL A 1 352 ? 38.536 -9.874 -12.936 1.00 83.06 352 VAL A CA 1
ATOM 2721 C C . VAL A 1 352 ? 39.685 -9.136 -12.240 1.00 83.06 352 VAL A C 1
ATOM 2723 O O . VAL A 1 352 ? 39.987 -7.988 -12.557 1.00 83.06 352 VAL A O 1
ATOM 2726 N N . GLY A 1 353 ? 40.310 -9.805 -11.271 1.00 78.69 353 GLY A N 1
ATOM 2727 C CA . GLY A 1 353 ? 41.356 -9.257 -10.409 1.00 78.69 353 GLY A CA 1
ATOM 2728 C C . GLY A 1 353 ? 40.889 -8.738 -9.044 1.00 78.69 353 GLY A C 1
ATOM 2729 O O . GLY A 1 353 ? 41.729 -8.530 -8.164 1.00 78.69 353 GLY A O 1
ATOM 2730 N N . ARG A 1 354 ? 39.577 -8.564 -8.816 1.00 83.75 354 ARG A N 1
ATOM 2731 C CA . ARG A 1 354 ? 39.025 -8.160 -7.508 1.00 83.75 354 ARG A CA 1
ATOM 2732 C C . ARG A 1 354 ? 39.354 -9.215 -6.444 1.00 83.75 354 ARG A C 1
ATOM 2734 O O . ARG A 1 354 ? 39.132 -10.405 -6.668 1.00 83.75 354 ARG A O 1
ATOM 2741 N N . LYS A 1 355 ? 39.861 -8.783 -5.281 1.00 84.75 355 LYS A N 1
ATOM 2742 C CA . LYS A 1 355 ? 40.149 -9.648 -4.120 1.00 84.75 355 LYS A CA 1
ATOM 2743 C C . LYS A 1 355 ? 39.115 -9.438 -3.010 1.00 84.75 355 LYS A C 1
ATOM 2745 O O . LYS A 1 355 ? 38.701 -8.302 -2.785 1.00 84.75 355 LYS A O 1
ATOM 2750 N N . PHE A 1 356 ? 38.705 -10.505 -2.326 1.00 85.00 356 PHE A N 1
ATOM 2751 C CA . PHE A 1 356 ? 37.742 -10.462 -1.213 1.00 85.00 356 PHE A CA 1
ATOM 2752 C C . PHE A 1 356 ? 37.884 -11.692 -0.300 1.00 85.00 356 PHE A C 1
ATOM 2754 O O . PHE A 1 356 ? 38.490 -12.690 -0.684 1.00 85.00 356 PHE A O 1
ATOM 2761 N N . SER A 1 357 ? 37.352 -11.625 0.921 1.00 82.69 357 SER A N 1
ATOM 2762 C CA . SER A 1 357 ? 37.378 -12.742 1.873 1.00 82.69 357 SER A CA 1
ATOM 2763 C C . SER A 1 357 ? 36.231 -13.726 1.635 1.00 82.69 357 SER A C 1
ATOM 2765 O O . SER A 1 357 ? 35.077 -13.310 1.545 1.00 82.69 357 SER A O 1
ATOM 2767 N N . VAL A 1 358 ? 36.540 -15.021 1.628 1.00 83.69 358 VAL A N 1
ATOM 2768 C CA . VAL A 1 358 ? 35.579 -16.135 1.551 1.00 83.69 358 VAL A CA 1
ATOM 2769 C C . VAL A 1 358 ? 35.825 -17.114 2.690 1.00 83.69 358 VAL A C 1
ATOM 2771 O O . VAL A 1 358 ? 36.931 -17.158 3.229 1.00 83.69 358 VAL A O 1
ATOM 2774 N N . GLN A 1 359 ? 34.825 -17.913 3.043 1.00 83.06 359 GLN A N 1
ATOM 2775 C CA . GLN A 1 359 ? 34.960 -19.018 3.988 1.00 83.06 359 GLN A CA 1
ATOM 2776 C C . GLN A 1 359 ? 34.770 -20.345 3.243 1.00 83.06 359 GLN A C 1
ATOM 2778 O O . GLN A 1 359 ? 33.851 -20.483 2.434 1.00 83.06 359 GLN A O 1
ATOM 2783 N N . VAL A 1 360 ? 35.657 -21.311 3.490 1.00 82.38 360 VAL A N 1
ATOM 2784 C CA . VAL A 1 360 ? 35.500 -22.674 2.959 1.00 82.38 360 VAL A CA 1
ATOM 2785 C C . VAL A 1 360 ? 34.436 -23.378 3.792 1.00 82.38 360 VAL A C 1
ATOM 2787 O O . VAL A 1 360 ? 34.572 -23.470 5.012 1.00 82.38 360 VAL A O 1
ATOM 2790 N N . VAL A 1 361 ? 33.372 -23.839 3.138 1.00 79.56 361 VAL A N 1
ATOM 2791 C CA . VAL A 1 361 ? 32.299 -24.624 3.769 1.00 79.56 361 VAL A CA 1
ATOM 2792 C C . VAL A 1 361 ? 32.626 -26.110 3.696 1.00 79.56 361 VAL A C 1
ATOM 2794 O O . VAL A 1 361 ? 32.449 -26.811 4.682 1.00 79.56 361 VAL A O 1
ATOM 2797 N N . GLU A 1 362 ? 33.157 -26.550 2.557 1.00 78.12 362 GLU A N 1
ATOM 2798 C CA . GLU A 1 362 ? 33.566 -27.929 2.288 1.00 78.12 362 GLU A CA 1
ATOM 2799 C C . GLU A 1 362 ? 34.810 -27.897 1.391 1.00 78.12 362 GLU A C 1
ATOM 2801 O O . GLU A 1 362 ? 34.871 -27.124 0.426 1.00 78.12 362 GLU A O 1
ATOM 2806 N N . ALA A 1 363 ? 35.824 -28.699 1.709 1.00 71.12 363 ALA A N 1
ATOM 2807 C CA . ALA A 1 363 ? 37.115 -28.654 1.025 1.00 71.12 363 ALA A CA 1
ATOM 2808 C C . ALA A 1 363 ? 37.088 -29.273 -0.387 1.00 71.12 363 ALA A C 1
ATOM 2810 O O . ALA A 1 363 ? 37.961 -28.956 -1.197 1.00 71.12 363 ALA A O 1
ATOM 2811 N N . SER A 1 364 ? 36.113 -30.138 -0.689 1.00 76.88 364 SER A N 1
ATOM 2812 C CA . SER A 1 364 ? 35.960 -30.822 -1.982 1.00 76.88 364 SER A CA 1
ATOM 2813 C C . SER A 1 364 ? 34.525 -31.337 -2.168 1.00 76.88 364 SER A C 1
ATOM 2815 O O . SER A 1 364 ? 34.213 -32.439 -1.730 1.00 76.88 364 SER A O 1
ATOM 2817 N N . CYS A 1 365 ? 33.679 -30.571 -2.858 1.00 74.69 365 CYS A N 1
ATOM 2818 C CA . CYS A 1 365 ? 32.287 -30.933 -3.150 1.00 74.69 365 CYS A CA 1
ATOM 2819 C C . CYS A 1 365 ? 32.195 -31.807 -4.420 1.00 74.69 365 CYS A C 1
ATOM 2821 O O . CYS A 1 365 ? 32.761 -31.453 -5.463 1.00 74.69 365 CYS A O 1
ATOM 2823 N N . GLU A 1 366 ? 31.469 -32.930 -4.370 1.00 72.75 366 GLU A N 1
ATOM 2824 C CA . GLU A 1 366 ? 31.313 -33.840 -5.520 1.00 72.75 366 GLU A CA 1
ATOM 2825 C C . GLU A 1 366 ? 30.517 -33.196 -6.668 1.00 72.75 366 GLU A C 1
ATOM 2827 O O . GLU A 1 366 ? 30.897 -33.309 -7.840 1.00 72.75 366 GLU A O 1
ATOM 2832 N N . GLU A 1 367 ? 29.462 -32.440 -6.354 1.00 69.62 367 GLU A N 1
ATOM 2833 C CA . GLU A 1 367 ? 28.649 -31.712 -7.334 1.00 69.62 367 GLU A CA 1
ATOM 2834 C C . GLU A 1 367 ? 29.431 -30.600 -8.048 1.00 69.62 367 GLU A C 1
ATOM 2836 O O . GLU A 1 367 ? 29.085 -30.226 -9.172 1.00 69.62 367 GLU A O 1
ATOM 2841 N N . LEU A 1 368 ? 30.514 -30.110 -7.434 1.00 66.75 368 LEU A N 1
ATOM 2842 C CA . LEU A 1 368 ? 31.471 -29.174 -8.029 1.00 66.75 368 LEU A CA 1
ATOM 2843 C C . LEU A 1 368 ? 32.666 -29.875 -8.707 1.00 66.75 368 LEU A C 1
ATOM 2845 O O . LEU A 1 368 ? 33.670 -29.221 -8.979 1.00 66.75 368 LEU A O 1
ATOM 2849 N N . GLN A 1 369 ? 32.584 -31.182 -8.992 1.00 65.00 369 GLN A N 1
ATOM 2850 C CA . GLN A 1 369 ? 33.668 -31.988 -9.586 1.00 65.00 369 GLN A CA 1
ATOM 2851 C C . GLN A 1 369 ? 34.963 -31.999 -8.741 1.00 65.00 369 GLN A C 1
ATOM 2853 O O . GLN A 1 369 ? 36.071 -32.009 -9.280 1.00 65.00 369 GLN A O 1
ATOM 2858 N N . GLY A 1 370 ? 34.838 -31.982 -7.409 1.00 65.44 370 GLY A N 1
ATOM 2859 C CA . GLY A 1 370 ? 35.977 -31.949 -6.486 1.00 65.44 370 GLY A CA 1
ATOM 2860 C C . GLY A 1 370 ? 36.619 -30.565 -6.336 1.00 65.44 370 GLY A C 1
ATOM 2861 O O . GLY A 1 370 ? 37.792 -30.459 -5.968 1.00 65.44 370 GLY A O 1
ATOM 2862 N N . LEU A 1 371 ? 35.880 -29.493 -6.647 1.00 79.38 371 LEU A N 1
ATOM 2863 C CA . LEU A 1 371 ? 36.260 -28.129 -6.278 1.00 79.38 371 LEU A CA 1
ATOM 2864 C C . LEU A 1 371 ? 35.661 -27.755 -4.900 1.00 79.38 371 LEU A C 1
ATOM 2866 O O . LEU A 1 371 ? 34.574 -28.225 -4.556 1.00 79.38 371 LEU A O 1
ATOM 2870 N N . PRO A 1 372 ? 36.335 -26.905 -4.104 1.00 77.62 372 PRO A N 1
ATOM 2871 C CA . PRO A 1 372 ? 35.830 -26.466 -2.799 1.00 77.62 372 PRO A CA 1
ATOM 2872 C C . PRO A 1 372 ? 34.511 -25.681 -2.879 1.00 77.62 372 PRO A C 1
ATOM 2874 O O . PRO A 1 372 ? 34.348 -24.811 -3.742 1.00 77.62 372 PRO A O 1
ATOM 2877 N N . LEU A 1 373 ? 33.607 -25.908 -1.920 1.00 80.00 373 LEU A N 1
ATOM 2878 C CA . LEU A 1 373 ? 32.396 -25.104 -1.748 1.00 80.00 373 LEU A CA 1
ATOM 2879 C C . LEU A 1 373 ? 32.693 -23.887 -0.864 1.00 80.00 373 LEU A C 1
ATOM 2881 O O . LEU A 1 373 ? 33.186 -24.009 0.260 1.00 80.00 373 LEU A O 1
ATOM 2885 N N . LEU A 1 374 ? 32.350 -22.698 -1.359 1.00 80.12 374 LEU A N 1
ATOM 2886 C CA . LEU A 1 374 ? 32.600 -21.429 -0.677 1.00 80.12 374 LEU A CA 1
ATOM 2887 C C . LEU A 1 374 ? 31.304 -20.751 -0.237 1.00 80.12 374 LEU A C 1
ATOM 2889 O O . LEU A 1 374 ? 30.364 -20.617 -1.022 1.00 80.12 374 LEU A O 1
ATOM 2893 N N . SER A 1 375 ? 31.298 -20.221 0.984 1.00 75.19 375 SER A N 1
ATOM 2894 C CA . SER A 1 375 ? 30.389 -19.146 1.370 1.00 75.19 375 SER A CA 1
ATOM 2895 C C . SER A 1 375 ? 31.119 -17.807 1.260 1.00 75.19 375 SER A C 1
ATOM 2897 O O . SER A 1 375 ? 32.253 -17.630 1.715 1.00 75.19 375 SER A O 1
ATOM 2899 N N . TRP A 1 376 ? 30.468 -16.843 0.614 1.00 73.62 376 TRP A N 1
ATOM 2900 C CA . TRP A 1 376 ? 30.956 -15.474 0.529 1.00 73.62 376 TRP A CA 1
ATOM 2901 C C . TRP A 1 376 ? 29.791 -14.511 0.729 1.00 73.62 376 TRP A C 1
ATOM 2903 O O . TRP A 1 376 ? 28.746 -14.627 0.091 1.00 73.62 376 TRP A O 1
ATOM 2913 N N . GLU A 1 377 ? 29.972 -13.546 1.624 1.00 61.81 377 GLU A N 1
ATOM 2914 C CA . GLU A 1 377 ? 29.117 -12.369 1.652 1.00 61.81 377 GLU A CA 1
ATOM 2915 C C . GLU A 1 377 ? 29.738 -11.329 0.722 1.00 61.81 377 GLU A C 1
ATOM 2917 O O . GLU A 1 377 ? 30.931 -11.027 0.822 1.00 61.81 377 GLU A O 1
ATOM 2922 N N . SER A 1 378 ? 28.938 -10.756 -0.180 1.00 50.94 378 SER A N 1
ATOM 2923 C CA . SER A 1 378 ? 29.389 -9.586 -0.927 1.00 50.94 378 SER A CA 1
ATOM 2924 C C . SER A 1 378 ? 29.590 -8.450 0.063 1.00 50.94 378 SER A C 1
ATOM 2926 O O . SER A 1 378 ? 28.626 -7.940 0.636 1.00 50.94 378 SER A O 1
ATOM 2928 N N . SER A 1 379 ? 30.849 -8.057 0.277 1.00 35.59 379 SER A N 1
ATOM 2929 C CA . SER A 1 379 ? 31.236 -6.995 1.205 1.00 35.59 379 SER A CA 1
ATOM 2930 C C . SER A 1 379 ? 30.921 -5.602 0.645 1.00 35.59 379 SER A C 1
ATOM 2932 O O . SER A 1 379 ? 31.754 -4.691 0.675 1.00 35.59 379 SER A O 1
ATOM 2934 N N . ALA A 1 380 ? 29.698 -5.417 0.150 1.00 30.33 380 ALA A N 1
ATOM 2935 C CA . ALA A 1 380 ? 29.054 -4.129 0.266 1.00 30.33 380 ALA A CA 1
ATOM 2936 C C . ALA A 1 380 ? 29.074 -3.765 1.763 1.00 30.33 380 ALA A C 1
ATOM 2938 O O . ALA A 1 380 ? 28.558 -4.536 2.581 1.00 30.33 380 ALA A O 1
ATOM 2939 N N . PRO A 1 381 ? 29.659 -2.624 2.172 1.00 27.53 381 PRO A N 1
ATOM 2940 C CA . PRO A 1 381 ? 29.408 -2.134 3.518 1.00 27.53 381 PRO A CA 1
ATOM 2941 C C . PRO A 1 381 ? 27.892 -1.997 3.681 1.00 27.53 381 PRO A C 1
ATOM 2943 O O . PRO A 1 381 ? 27.204 -1.632 2.721 1.00 27.53 381 PRO A O 1
ATOM 2946 N N . LYS A 1 382 ? 27.358 -2.238 4.885 1.00 29.61 382 LYS A N 1
ATOM 2947 C CA . LYS A 1 382 ? 25.958 -1.914 5.201 1.00 29.61 382 LYS A CA 1
ATOM 2948 C C . LYS A 1 382 ? 25.780 -0.392 5.198 1.00 29.61 382 LYS A C 1
ATOM 2950 O O . LYS A 1 382 ? 25.693 0.245 6.244 1.00 29.61 382 LYS A O 1
ATOM 2955 N N . ARG A 1 383 ? 25.722 0.181 3.990 1.00 26.39 383 ARG A N 1
ATOM 2956 C CA . ARG A 1 383 ? 25.300 1.544 3.671 1.00 26.39 383 ARG A CA 1
ATOM 2957 C C . ARG A 1 383 ? 23.828 1.675 4.060 1.00 26.39 383 ARG A C 1
ATOM 2959 O O . ARG A 1 383 ? 22.931 1.661 3.220 1.00 26.39 383 ARG A O 1
ATOM 2966 N N . GLN A 1 384 ? 23.599 1.879 5.354 1.00 30.72 384 GLN A N 1
ATOM 2967 C CA . GLN A 1 384 ? 22.570 2.824 5.763 1.00 30.72 384 GLN A CA 1
ATOM 2968 C C . GLN A 1 384 ? 22.807 4.103 4.947 1.00 30.72 384 GLN A C 1
ATOM 2970 O O . GLN A 1 384 ? 23.945 4.560 4.816 1.00 30.72 384 GLN A O 1
ATOM 2975 N N . ARG A 1 385 ? 21.761 4.615 4.297 1.00 26.44 385 ARG A N 1
ATOM 2976 C CA . ARG A 1 385 ? 21.875 5.676 3.287 1.00 26.44 385 ARG A CA 1
ATOM 2977 C C . ARG A 1 385 ? 22.082 7.044 3.953 1.00 26.44 385 ARG A C 1
ATOM 2979 O O . ARG A 1 385 ? 21.199 7.895 3.964 1.00 26.44 385 ARG A O 1
ATOM 2986 N N . THR A 1 386 ? 23.269 7.267 4.509 1.00 31.86 386 THR A N 1
ATOM 2987 C CA . THR A 1 386 ? 23.696 8.572 5.022 1.00 31.86 386 THR A CA 1
ATOM 2988 C C . THR A 1 386 ? 24.294 9.420 3.903 1.00 31.86 386 THR A C 1
ATOM 2990 O O . THR A 1 386 ? 25.508 9.450 3.715 1.00 31.86 386 THR A O 1
ATOM 2993 N N . THR A 1 387 ? 23.435 10.146 3.189 1.00 30.48 387 THR A N 1
ATOM 2994 C CA . THR A 1 387 ? 23.815 11.388 2.497 1.00 30.48 387 THR A CA 1
ATOM 2995 C C . THR A 1 387 ? 22.682 12.397 2.601 1.00 30.48 387 THR A C 1
ATOM 2997 O O . THR A 1 387 ? 21.666 12.288 1.915 1.00 30.48 387 THR A O 1
ATOM 3000 N N . SER A 1 388 ? 22.883 13.423 3.421 1.00 30.08 388 SER A N 1
ATOM 3001 C CA . SER A 1 388 ? 22.291 14.730 3.164 1.00 30.08 388 SER A CA 1
ATOM 3002 C C . SER A 1 388 ? 22.959 15.319 1.920 1.00 30.08 388 SER A C 1
ATOM 3004 O O . SER A 1 388 ? 24.125 15.712 1.984 1.00 30.08 388 SER A O 1
ATOM 3006 N N . GLU A 1 389 ? 22.244 15.402 0.797 1.00 27.86 389 GLU A N 1
ATOM 3007 C CA . GLU A 1 389 ? 22.660 16.278 -0.303 1.00 27.86 389 GLU A CA 1
ATOM 3008 C C . GLU A 1 389 ? 22.593 17.724 0.208 1.00 27.86 389 GLU A C 1
ATOM 3010 O O . GLU A 1 389 ? 21.513 18.294 0.358 1.00 27.86 389 GLU A O 1
ATOM 3015 N N . GLY A 1 390 ? 23.745 18.282 0.592 1.00 29.91 390 GLY A N 1
ATOM 3016 C CA . GLY A 1 390 ? 23.777 19.580 1.269 1.00 29.91 390 GLY A CA 1
ATOM 3017 C C . GLY A 1 390 ? 25.047 19.954 2.035 1.00 29.91 390 GLY A C 1
ATOM 3018 O O . GLY A 1 390 ? 25.099 21.081 2.513 1.00 29.91 390 GLY A O 1
ATOM 3019 N N . GLN A 1 391 ? 26.065 19.090 2.152 1.00 28.61 391 GLN A N 1
ATOM 3020 C CA . GLN A 1 391 ? 27.408 19.505 2.596 1.00 28.61 391 GLN A CA 1
ATOM 3021 C C . GLN A 1 391 ? 28.493 18.487 2.216 1.00 28.61 391 GLN A C 1
ATOM 3023 O O . GLN A 1 391 ? 28.224 17.295 2.070 1.00 28.61 391 GLN A O 1
ATOM 3028 N N . VAL A 1 392 ? 29.724 18.971 2.034 1.00 28.05 392 VAL A N 1
ATOM 3029 C CA . VAL A 1 392 ? 30.889 18.165 1.644 1.00 28.05 392 VAL A CA 1
ATOM 3030 C C . VAL A 1 392 ? 31.678 17.766 2.893 1.00 28.05 392 VAL A C 1
ATOM 3032 O O . VAL A 1 392 ? 32.175 18.641 3.594 1.00 28.05 392 VAL A O 1
ATOM 3035 N N . GLY A 1 393 ? 31.869 16.460 3.119 1.00 32.72 393 GLY A N 1
ATOM 3036 C CA . GLY A 1 393 ? 33.030 15.969 3.876 1.00 32.72 393 GLY A CA 1
ATOM 3037 C C . GLY A 1 393 ? 32.844 15.440 5.306 1.00 32.72 393 GLY A C 1
ATOM 3038 O O . GLY A 1 393 ? 33.829 15.446 6.040 1.00 32.72 393 GLY A O 1
ATOM 3039 N N . SER A 1 394 ? 31.677 14.932 5.724 1.00 32.41 394 SER A N 1
ATOM 3040 C CA . SER A 1 394 ? 31.585 14.171 6.988 1.00 32.41 394 SER A CA 1
ATOM 3041 C C . SER A 1 394 ? 31.897 12.674 6.805 1.00 32.41 394 SER A C 1
ATOM 3043 O O . SER A 1 394 ? 31.481 12.033 5.837 1.00 32.41 394 SER A O 1
ATOM 3045 N N . ARG A 1 395 ? 32.645 12.099 7.758 1.00 37.94 395 ARG A N 1
ATOM 3046 C CA . ARG A 1 395 ? 32.765 10.643 7.944 1.00 37.94 395 ARG A CA 1
ATOM 3047 C C . ARG A 1 395 ? 31.598 10.178 8.817 1.00 37.94 395 ARG A C 1
ATOM 3049 O O . ARG A 1 395 ? 31.298 10.830 9.808 1.00 37.94 395 ARG A O 1
ATOM 3056 N N . GLY A 1 396 ? 30.966 9.056 8.477 1.00 48.34 396 GLY A N 1
ATOM 3057 C CA . GLY A 1 396 ? 29.920 8.471 9.320 1.00 48.34 396 GLY A CA 1
ATOM 3058 C C . GLY A 1 396 ? 30.496 7.856 10.600 1.00 48.34 396 GLY A C 1
ATOM 3059 O O . GLY A 1 396 ? 31.458 7.090 10.526 1.00 48.34 396 GLY A O 1
ATOM 3060 N N . HIS A 1 397 ? 29.891 8.177 11.746 1.00 61.44 397 HIS A N 1
ATOM 3061 C CA . HIS A 1 397 ? 30.233 7.613 13.060 1.00 61.44 397 HIS A CA 1
ATOM 3062 C C . HIS A 1 397 ? 30.009 6.099 13.096 1.00 61.44 397 HIS A C 1
ATOM 3064 O O . HIS A 1 397 ? 29.054 5.588 12.502 1.00 61.44 397 HIS A O 1
ATOM 3070 N N . ARG A 1 398 ? 30.869 5.375 13.810 1.00 57.38 398 ARG A N 1
ATOM 3071 C CA . ARG A 1 398 ? 30.783 3.921 13.985 1.00 57.38 398 ARG A CA 1
ATOM 3072 C C . ARG A 1 398 ? 30.210 3.586 15.358 1.00 57.38 398 ARG A C 1
ATOM 3074 O O . ARG A 1 398 ? 30.234 4.384 16.290 1.00 57.38 398 ARG A O 1
ATOM 3081 N N . PHE A 1 399 ? 29.704 2.366 15.478 1.00 62.00 399 PHE A N 1
ATOM 3082 C CA . PHE A 1 399 ? 29.336 1.789 16.766 1.00 62.00 399 PHE A CA 1
ATOM 3083 C C . PHE A 1 399 ? 30.562 1.750 17.696 1.00 62.00 399 PHE A C 1
ATOM 3085 O O . PHE A 1 399 ? 31.648 1.377 17.255 1.00 62.00 399 PHE A O 1
ATOM 3092 N N . GLY A 1 400 ? 30.385 2.131 18.962 1.00 65.56 400 GLY A N 1
ATOM 3093 C CA . GLY A 1 400 ? 31.449 2.189 19.966 1.00 65.56 400 GLY A CA 1
ATOM 3094 C C . GLY A 1 400 ? 32.242 3.501 20.021 1.00 65.56 400 GLY A C 1
ATOM 3095 O O . GLY A 1 400 ? 32.836 3.754 21.069 1.00 65.56 400 GLY A O 1
ATOM 3096 N N . ASP A 1 401 ? 32.215 4.343 18.973 1.00 73.88 401 ASP A N 1
ATOM 3097 C CA . ASP A 1 401 ? 32.896 5.651 18.963 1.00 73.88 401 ASP A CA 1
ATOM 3098 C C . ASP A 1 401 ? 32.345 6.552 20.103 1.00 73.88 401 ASP A C 1
ATOM 3100 O O . ASP A 1 401 ? 31.133 6.597 20.352 1.00 73.88 401 ASP A O 1
ATOM 3104 N N . ILE A 1 402 ? 33.232 7.279 20.796 1.00 81.19 402 ILE A N 1
ATOM 3105 C CA . ILE A 1 402 ? 32.887 8.289 21.816 1.00 81.19 402 ILE A CA 1
ATOM 3106 C C . ILE A 1 402 ? 32.927 9.671 21.162 1.00 81.19 402 ILE A C 1
ATOM 3108 O O . ILE A 1 402 ? 33.895 10.019 20.489 1.00 81.19 402 ILE A O 1
ATOM 3112 N N . LEU A 1 403 ? 31.875 10.465 21.361 1.00 83.31 403 LEU A N 1
ATOM 3113 C CA . LEU A 1 403 ? 31.664 11.742 20.687 1.00 83.31 403 LEU A CA 1
ATOM 3114 C C . LEU A 1 403 ? 31.310 12.846 21.690 1.00 83.31 403 LEU A C 1
ATOM 3116 O O . LEU A 1 403 ? 30.584 12.624 22.663 1.00 83.31 403 LEU A O 1
ATOM 3120 N N . GLN A 1 404 ? 31.780 14.063 21.420 1.00 84.81 404 GLN A N 1
ATOM 3121 C CA . GLN A 1 404 ? 31.256 15.274 22.049 1.00 84.81 404 GLN A CA 1
ATOM 3122 C C . GLN A 1 404 ? 29.945 15.679 21.367 1.00 84.81 404 GLN A C 1
ATOM 3124 O O . GLN A 1 404 ? 29.795 15.578 20.145 1.00 84.81 404 GLN A O 1
ATOM 3129 N N . ALA A 1 405 ? 28.978 16.140 22.156 1.00 85.38 405 ALA A N 1
ATOM 3130 C CA . ALA A 1 405 ? 27.663 16.512 21.658 1.00 85.38 405 ALA A CA 1
ATOM 3131 C C . ALA A 1 405 ? 27.071 17.701 22.421 1.00 85.38 405 ALA A C 1
ATOM 3133 O O . ALA A 1 405 ? 27.365 17.929 23.592 1.00 85.38 405 ALA A O 1
ATOM 3134 N N . THR A 1 406 ? 26.180 18.444 21.770 1.00 87.81 406 THR A N 1
ATOM 3135 C CA . THR A 1 406 ? 25.403 19.540 22.368 1.00 87.81 406 THR A CA 1
ATOM 3136 C C . THR A 1 406 ? 23.937 19.141 22.513 1.00 87.81 406 THR A C 1
ATOM 3138 O O . THR A 1 406 ? 23.362 18.496 21.636 1.00 87.81 406 THR A O 1
ATOM 3141 N N . VAL A 1 407 ? 23.300 19.505 23.626 1.00 89.06 407 VAL A N 1
ATOM 3142 C CA . VAL A 1 407 ? 21.900 19.133 23.886 1.00 89.06 407 VAL A CA 1
ATOM 3143 C C . VAL A 1 407 ? 20.949 20.052 23.117 1.00 89.06 407 VAL A C 1
ATOM 3145 O O . VAL A 1 407 ? 20.697 21.180 23.534 1.00 89.06 407 VAL A O 1
ATOM 3148 N N . SER A 1 408 ? 20.391 19.560 22.007 1.00 84.50 408 SER A N 1
ATOM 3149 C CA . SER A 1 408 ? 19.510 20.344 21.125 1.00 84.50 408 SER A CA 1
ATOM 3150 C C . SER A 1 408 ? 18.061 20.433 21.622 1.00 84.50 408 SER A C 1
ATOM 3152 O O . SER A 1 408 ? 17.425 21.475 21.490 1.00 84.50 408 SER A O 1
ATOM 3154 N N . SER A 1 409 ? 17.519 19.357 22.205 1.00 85.81 409 SER A N 1
ATOM 3155 C CA . SER A 1 409 ? 16.222 19.376 22.896 1.00 85.81 409 SER A CA 1
ATOM 3156 C C . SER A 1 409 ? 16.076 18.196 23.854 1.00 85.81 409 SER A C 1
ATOM 3158 O O . SER A 1 409 ? 16.603 17.110 23.612 1.00 85.81 409 SER A O 1
ATOM 3160 N N . VAL A 1 410 ? 15.321 18.401 24.932 1.00 86.38 410 VAL A N 1
ATOM 3161 C CA . VAL A 1 410 ? 14.979 17.369 25.919 1.00 86.38 410 VAL A CA 1
ATOM 3162 C C . VAL A 1 410 ? 13.492 17.049 25.774 1.00 86.38 410 VAL A C 1
ATOM 3164 O O . VAL A 1 410 ? 12.649 17.916 25.994 1.00 86.38 410 VAL A O 1
ATOM 3167 N N . LYS A 1 411 ? 13.159 15.813 25.388 1.00 85.25 411 LYS A N 1
ATOM 3168 C CA . LYS A 1 411 ? 11.788 15.274 25.417 1.00 85.25 411 LYS A CA 1
ATOM 3169 C C . LYS A 1 411 ? 11.675 14.305 26.599 1.00 85.25 411 LYS A C 1
ATOM 3171 O O . LYS A 1 411 ? 12.699 13.784 27.032 1.00 85.25 411 LYS A O 1
ATOM 3176 N N . PRO A 1 412 ? 10.467 13.995 27.105 1.00 82.44 412 PRO A N 1
ATOM 3177 C CA . PRO A 1 412 ? 10.341 13.175 28.313 1.00 82.44 412 PRO A CA 1
ATOM 3178 C C . PRO A 1 412 ? 10.904 11.749 28.180 1.00 82.44 412 PRO A C 1
ATOM 3180 O O . PRO A 1 412 ? 11.353 11.170 29.159 1.00 82.44 412 PRO A O 1
ATOM 3183 N N . THR A 1 413 ? 10.905 11.177 26.973 1.00 82.62 413 THR A N 1
ATOM 3184 C CA . THR A 1 413 ? 11.372 9.803 26.707 1.00 82.62 413 THR A CA 1
ATOM 3185 C C . THR A 1 413 ? 12.741 9.729 26.023 1.00 82.62 413 THR A C 1
ATOM 3187 O O . THR A 1 413 ? 13.357 8.662 25.996 1.00 82.62 413 THR A O 1
ATOM 3190 N N . CYS A 1 414 ? 13.235 10.836 25.459 1.00 87.00 414 CYS A N 1
ATOM 3191 C CA . CYS A 1 414 ? 14.539 10.889 24.801 1.00 87.00 414 CYS A CA 1
ATOM 3192 C C . CYS A 1 414 ? 15.115 12.309 24.720 1.00 87.00 414 CYS A C 1
ATOM 3194 O O . CYS A 1 414 ? 14.395 13.297 24.568 1.00 87.00 414 CYS A O 1
ATOM 3196 N N . ILE A 1 415 ? 16.440 12.405 24.757 1.00 86.75 415 ILE A N 1
ATOM 3197 C CA . ILE A 1 415 ? 17.179 13.648 24.527 1.00 86.75 415 ILE A CA 1
ATOM 3198 C C . ILE A 1 415 ? 17.695 13.630 23.088 1.00 86.75 415 ILE A C 1
ATOM 3200 O O . ILE A 1 415 ? 18.242 12.623 22.639 1.00 86.75 415 ILE A O 1
ATOM 3204 N N . GLN A 1 416 ? 17.521 14.729 22.352 1.00 86.94 416 GLN A N 1
ATOM 3205 C CA . GLN A 1 416 ? 18.085 14.892 21.012 1.00 86.94 416 GLN A CA 1
ATOM 3206 C C . GLN A 1 416 ? 19.385 15.689 21.103 1.00 86.94 416 GLN A C 1
ATOM 3208 O O . GLN A 1 416 ? 19.391 16.829 21.577 1.00 86.94 416 GLN A O 1
ATOM 3213 N N . LEU A 1 417 ? 20.474 15.106 20.615 1.00 87.81 417 LEU A N 1
ATOM 3214 C CA . LEU A 1 417 ? 21.804 15.704 20.632 1.00 87.81 417 LEU A CA 1
ATOM 3215 C C . LEU A 1 417 ? 22.210 16.153 19.224 1.00 87.81 417 LEU A C 1
ATOM 3217 O O . LEU A 1 417 ? 21.877 15.492 18.241 1.00 87.81 417 LEU A O 1
ATOM 3221 N N . THR A 1 418 ? 22.936 17.261 19.133 1.00 85.88 418 THR A N 1
ATOM 3222 C CA . THR A 1 418 ? 23.640 17.716 17.928 1.00 85.88 418 THR A CA 1
ATOM 3223 C C . THR A 1 418 ? 25.129 17.441 18.097 1.00 85.88 418 THR A C 1
ATOM 3225 O O . THR A 1 418 ? 25.762 17.971 19.012 1.00 85.88 418 THR A O 1
ATOM 3228 N N . LEU A 1 419 ? 25.658 16.564 17.249 1.00 84.19 419 LEU A N 1
ATOM 3229 C CA . LEU A 1 419 ? 27.062 16.154 17.227 1.00 84.19 419 LEU A CA 1
ATOM 3230 C C . LEU A 1 419 ? 27.921 17.230 16.540 1.00 84.19 419 LEU A C 1
ATOM 3232 O O . LEU A 1 419 ? 27.395 18.101 15.845 1.00 84.19 419 LEU A O 1
ATOM 3236 N N . GLU A 1 420 ? 29.240 17.193 16.744 1.00 75.75 420 GLU A N 1
ATOM 3237 C CA . GLU A 1 420 ? 30.160 18.224 16.224 1.00 75.75 420 GLU A CA 1
ATOM 3238 C C . GLU A 1 420 ? 30.240 18.273 14.684 1.00 75.75 420 GLU A C 1
ATOM 3240 O O . GLU A 1 420 ? 30.589 19.307 14.121 1.00 75.75 420 GLU A O 1
ATOM 3245 N N . ASP A 1 421 ? 29.828 17.207 13.989 1.00 67.19 421 ASP A N 1
ATOM 3246 C CA . ASP A 1 421 ? 29.666 17.165 12.526 1.00 67.19 421 ASP A CA 1
ATOM 3247 C C . ASP A 1 421 ? 28.332 17.764 12.026 1.00 67.19 421 ASP A C 1
ATOM 3249 O O . ASP A 1 421 ? 28.021 17.694 10.837 1.00 67.19 421 ASP A O 1
ATOM 3253 N N . GLY A 1 422 ? 27.507 18.306 12.928 1.00 66.69 422 GLY A N 1
ATOM 3254 C CA . GLY A 1 422 ? 26.170 18.826 12.634 1.00 66.69 422 GLY A CA 1
ATOM 3255 C C . GLY A 1 422 ? 25.076 17.757 12.513 1.00 66.69 422 GLY A C 1
ATOM 3256 O O . GLY A 1 422 ? 23.905 18.102 12.315 1.00 66.69 422 GLY A O 1
ATOM 3257 N N . SER A 1 423 ? 25.407 16.468 12.651 1.00 74.56 423 SER A N 1
ATOM 3258 C CA . SER A 1 423 ? 24.416 15.390 12.635 1.00 74.56 423 SER A CA 1
ATOM 3259 C C . SER A 1 423 ? 23.606 15.335 13.941 1.00 74.56 423 SER A C 1
ATOM 3261 O O . SER A 1 423 ? 23.942 15.955 14.955 1.00 74.56 423 SER A O 1
ATOM 3263 N N . LYS A 1 424 ? 22.475 14.620 13.913 1.00 81.38 424 LYS A N 1
ATOM 3264 C CA . LYS A 1 424 ? 21.554 14.505 15.054 1.00 81.38 424 LYS A CA 1
ATOM 3265 C C . LYS A 1 424 ? 21.578 13.092 15.612 1.00 81.38 424 LYS A C 1
ATOM 3267 O O . LYS A 1 424 ? 21.222 12.171 14.887 1.00 81.38 424 LYS A O 1
ATOM 3272 N N . GLY A 1 425 ? 21.905 12.949 16.893 1.00 82.44 425 GLY A N 1
ATOM 3273 C CA . GLY A 1 425 ? 21.777 11.704 17.654 1.00 82.44 425 GLY A CA 1
ATOM 3274 C C . GLY A 1 425 ? 20.613 11.735 18.648 1.00 82.44 425 GLY A C 1
ATOM 3275 O O . GLY A 1 425 ? 20.009 12.785 18.900 1.00 82.44 425 GLY A O 1
ATOM 3276 N N . SER A 1 426 ? 20.298 10.584 19.242 1.00 86.44 426 SER A N 1
ATOM 3277 C CA . SER A 1 426 ? 19.285 10.480 20.300 1.00 86.44 426 SER A CA 1
ATOM 3278 C C . SER A 1 426 ? 19.696 9.560 21.445 1.00 86.44 426 SER A C 1
ATOM 3280 O O . SER A 1 426 ? 20.090 8.420 21.222 1.00 86.44 426 SER A O 1
ATOM 3282 N N . VAL A 1 427 ? 19.521 10.035 22.676 1.00 87.12 427 VAL A N 1
ATOM 3283 C CA . VAL A 1 427 ? 19.698 9.260 23.913 1.00 87.12 427 VAL A CA 1
ATOM 3284 C C . VAL A 1 427 ? 18.319 8.854 24.429 1.00 87.12 427 VAL A C 1
ATOM 3286 O O . VAL A 1 427 ? 17.455 9.716 24.607 1.00 87.12 427 VAL A O 1
ATOM 3289 N N . HIS A 1 428 ? 18.086 7.564 24.677 1.00 86.38 428 HIS A N 1
ATOM 3290 C CA . HIS A 1 428 ? 16.870 7.097 25.357 1.00 86.38 428 HIS A CA 1
ATOM 3291 C C . HIS A 1 428 ? 16.944 7.394 26.861 1.00 86.38 428 HIS A C 1
ATOM 3293 O O . HIS A 1 428 ? 18.025 7.342 27.441 1.00 86.38 428 HIS A O 1
ATOM 3299 N N . VAL A 1 429 ? 15.808 7.654 27.516 1.00 85.44 429 VAL A N 1
ATOM 3300 C CA . VAL A 1 429 ? 15.754 7.991 28.955 1.00 85.44 429 VAL A CA 1
ATOM 3301 C C . VAL A 1 429 ? 16.471 6.978 29.867 1.00 85.44 429 VAL A C 1
ATOM 3303 O O . VAL A 1 429 ? 17.111 7.384 30.834 1.00 85.44 429 VAL A O 1
ATOM 3306 N N . SER A 1 430 ? 16.467 5.685 29.521 1.00 85.44 430 SER A N 1
ATOM 3307 C CA . SER A 1 430 ? 17.192 4.636 30.265 1.00 85.44 430 SER A CA 1
ATOM 3308 C C . SER A 1 430 ? 18.699 4.542 29.987 1.00 85.44 430 SER A C 1
ATOM 3310 O O . SER A 1 430 ? 19.366 3.662 30.519 1.00 85.44 430 SER A O 1
ATOM 3312 N N . GLN A 1 431 ? 19.250 5.428 29.155 1.00 86.38 431 GLN A N 1
ATOM 3313 C CA . GLN A 1 431 ? 20.682 5.521 28.848 1.00 86.38 431 GLN A CA 1
ATOM 3314 C C . GLN A 1 431 ? 21.278 6.864 29.318 1.00 86.38 431 GLN A C 1
ATOM 3316 O O . GLN A 1 431 ? 22.259 7.339 28.751 1.00 86.38 431 GLN A O 1
ATOM 3321 N N . ILE A 1 432 ? 20.674 7.481 30.344 1.00 84.62 432 ILE A N 1
ATOM 3322 C CA . ILE A 1 432 ? 21.136 8.734 30.976 1.00 84.62 432 ILE A CA 1
ATOM 3323 C C . ILE A 1 432 ? 21.802 8.469 32.334 1.00 84.62 432 ILE A C 1
ATOM 3325 O O . ILE A 1 432 ? 22.806 9.087 32.662 1.00 84.62 432 ILE A O 1
ATOM 3329 N N . MET A 1 433 ? 21.235 7.560 33.130 1.00 81.94 433 MET A N 1
ATOM 3330 C CA . MET A 1 433 ? 21.675 7.229 34.489 1.00 81.94 433 MET A CA 1
ATOM 3331 C C . MET A 1 433 ? 21.647 5.712 34.685 1.00 81.94 433 MET A C 1
ATOM 3333 O O . MET A 1 433 ? 20.912 5.009 33.990 1.00 81.94 433 MET A O 1
ATOM 3337 N N . GLU A 1 434 ? 22.421 5.217 35.646 1.00 79.75 434 GLU A N 1
ATOM 3338 C CA . GLU A 1 434 ? 22.401 3.807 36.048 1.00 79.75 434 GLU A CA 1
ATOM 3339 C C . GLU A 1 434 ? 21.082 3.456 36.760 1.00 79.75 434 GLU A C 1
ATOM 3341 O O . GLU A 1 434 ? 20.556 4.309 37.484 1.00 79.75 434 GLU A O 1
ATOM 3346 N N . PRO A 1 435 ? 20.532 2.234 36.588 1.00 73.31 435 PRO A N 1
ATOM 3347 C CA . PRO A 1 435 ? 19.223 1.861 37.134 1.00 73.31 435 PRO A CA 1
ATOM 3348 C C . PRO A 1 435 ? 19.074 2.110 38.639 1.00 73.31 435 PRO A C 1
ATOM 3350 O O . PRO A 1 435 ? 18.030 2.599 39.072 1.00 73.31 435 PRO A O 1
ATOM 3353 N N . ASP A 1 436 ? 20.125 1.846 39.416 1.00 73.19 436 ASP A N 1
ATOM 3354 C CA . ASP A 1 436 ? 20.124 1.951 40.881 1.00 73.19 436 ASP A CA 1
ATOM 3355 C C . ASP A 1 436 ? 20.075 3.405 41.387 1.00 73.19 436 ASP A C 1
ATOM 3357 O O . ASP A 1 436 ? 19.643 3.673 42.509 1.00 73.19 436 ASP A O 1
ATOM 3361 N N . LEU A 1 437 ? 20.447 4.369 40.536 1.00 75.00 437 LEU A N 1
ATOM 3362 C CA . LEU A 1 437 ? 20.378 5.804 40.829 1.00 75.00 437 LEU A CA 1
ATOM 3363 C C . LEU A 1 437 ? 19.010 6.421 40.467 1.00 75.00 437 LEU A C 1
ATOM 3365 O O . LEU A 1 437 ? 18.743 7.581 40.801 1.00 75.00 437 LEU A O 1
ATOM 3369 N N . VAL A 1 438 ? 18.122 5.677 39.793 1.00 79.75 438 VAL A N 1
ATOM 3370 C CA . VAL A 1 438 ? 16.820 6.180 39.327 1.00 79.75 438 VAL A CA 1
ATOM 3371 C C . VAL A 1 438 ? 15.760 6.082 40.428 1.00 79.75 438 VAL A C 1
ATOM 3373 O O . VAL A 1 438 ? 15.195 5.026 40.711 1.00 79.75 438 VAL A O 1
ATOM 3376 N N . ARG A 1 439 ? 15.404 7.231 41.013 1.00 80.25 439 ARG A N 1
ATOM 3377 C CA . ARG A 1 439 ? 14.296 7.329 41.979 1.00 80.25 439 ARG A CA 1
ATOM 3378 C C . ARG A 1 439 ? 12.943 7.122 41.286 1.00 80.25 439 ARG A C 1
ATOM 3380 O O . ARG A 1 439 ? 12.663 7.754 40.264 1.00 80.25 439 ARG A O 1
ATOM 3387 N N . ILE A 1 440 ? 12.076 6.290 41.864 1.00 82.19 440 ILE A N 1
ATOM 3388 C CA . ILE A 1 440 ? 10.710 6.062 41.362 1.00 82.19 440 ILE A CA 1
ATOM 3389 C C . ILE A 1 440 ? 9.943 7.397 41.348 1.00 82.19 440 ILE A C 1
ATOM 3391 O O . ILE A 1 440 ? 10.042 8.187 42.285 1.00 82.19 440 ILE A O 1
ATOM 3395 N N . GLY A 1 441 ? 9.203 7.669 40.272 1.00 79.50 441 GLY A N 1
ATOM 3396 C CA . GLY A 1 441 ? 8.474 8.925 40.067 1.00 79.50 441 GLY A CA 1
ATOM 3397 C C . GLY A 1 441 ? 9.319 10.099 39.556 1.00 79.50 441 GLY A C 1
ATOM 3398 O O . GLY A 1 441 ? 8.750 11.141 39.237 1.00 79.50 441 GLY A O 1
ATOM 3399 N N . SER A 1 442 ? 10.644 9.949 39.442 1.00 85.75 442 SER A N 1
ATOM 3400 C CA . SER A 1 442 ? 11.519 10.961 38.832 1.00 85.75 442 SER A CA 1
ATOM 3401 C C . SER A 1 442 ? 11.510 10.904 37.297 1.00 85.75 442 SER A C 1
ATOM 3403 O O . SER A 1 442 ? 10.958 9.982 36.694 1.00 85.75 442 SER A O 1
ATOM 3405 N N . PHE A 1 443 ? 12.134 11.901 36.667 1.00 85.94 443 PHE A N 1
ATOM 3406 C CA . PHE A 1 443 ? 12.290 12.022 35.217 1.00 85.94 443 PHE A CA 1
ATOM 3407 C C . PHE A 1 443 ? 13.789 12.187 34.916 1.00 85.94 443 PHE A C 1
ATOM 3409 O O . PHE A 1 443 ? 14.278 13.314 34.976 1.00 85.94 443 PHE A O 1
ATOM 3416 N N . PRO A 1 444 ? 14.558 11.120 34.613 1.00 82.56 444 PRO A N 1
ATOM 3417 C CA . PRO A 1 444 ? 16.015 11.234 34.447 1.00 82.56 444 PRO A CA 1
ATOM 3418 C C . PRO A 1 444 ? 16.448 12.265 33.397 1.00 82.56 444 PRO A C 1
ATOM 3420 O O . PRO A 1 444 ? 17.503 12.882 33.526 1.00 82.56 444 PRO A O 1
ATOM 3423 N N . THR A 1 445 ? 15.596 12.532 32.403 1.00 83.25 445 THR A N 1
ATOM 3424 C CA . THR A 1 445 ? 15.785 13.585 31.396 1.00 83.25 445 THR A CA 1
ATOM 3425 C C . THR A 1 445 ? 15.934 14.996 31.974 1.00 83.25 445 THR A C 1
ATOM 3427 O O . THR A 1 445 ? 16.550 15.829 31.321 1.00 83.25 445 THR A O 1
ATOM 3430 N N . SER A 1 446 ? 15.415 15.293 33.175 1.00 82.25 446 SER A N 1
ATOM 3431 C CA . SER A 1 446 ? 15.543 16.626 33.791 1.00 82.25 446 SER A CA 1
ATOM 3432 C C . SER A 1 446 ? 16.909 16.890 34.438 1.00 82.25 446 SER A C 1
ATOM 3434 O O . SER A 1 446 ? 17.146 18.003 34.904 1.00 82.25 446 SER A O 1
ATOM 3436 N N . SER A 1 447 ? 17.802 15.893 34.485 1.00 79.62 447 SER A N 1
ATOM 3437 C CA . SER A 1 447 ? 19.205 16.084 34.891 1.00 79.62 447 SER A CA 1
ATOM 3438 C C . SER A 1 447 ? 20.015 16.866 33.848 1.00 79.62 447 SER A C 1
ATOM 3440 O O . SER A 1 447 ? 20.955 17.579 34.195 1.00 79.62 447 SER A O 1
ATOM 3442 N N . VAL A 1 448 ? 19.618 16.778 32.574 1.00 83.19 448 VAL A N 1
ATOM 3443 C CA . VAL A 1 448 ? 20.322 17.362 31.431 1.00 83.19 448 VAL A CA 1
ATOM 3444 C C . VAL A 1 448 ? 19.627 18.654 30.993 1.00 83.19 448 VAL A C 1
ATOM 3446 O O . VAL A 1 448 ? 18.406 18.700 30.843 1.00 83.19 448 VAL A O 1
ATOM 3449 N N . LYS A 1 449 ? 20.402 19.720 30.760 1.00 85.06 449 LYS A N 1
ATOM 3450 C CA . LYS A 1 449 ? 19.886 21.030 30.329 1.00 85.06 449 LYS A CA 1
ATOM 3451 C C . LYS A 1 449 ? 20.060 21.216 28.822 1.00 85.06 449 LYS A C 1
ATOM 3453 O O . LYS A 1 449 ? 21.049 20.780 28.244 1.00 85.06 449 LYS A O 1
ATOM 3458 N N . VAL A 1 450 ? 19.120 21.908 28.178 1.00 86.94 450 VAL A N 1
ATOM 3459 C CA . VAL A 1 450 ? 19.275 22.316 26.770 1.00 86.94 450 VAL A CA 1
ATOM 3460 C C . VAL A 1 450 ? 20.486 23.249 26.646 1.00 86.94 450 VAL A C 1
ATOM 3462 O O . VAL A 1 450 ? 20.681 24.126 27.484 1.00 86.94 450 VAL A O 1
ATOM 3465 N N . GLY A 1 451 ? 21.313 23.034 25.622 1.00 81.44 451 GLY A N 1
ATOM 3466 C CA . GLY A 1 451 ? 22.538 23.792 25.362 1.00 81.44 451 GLY A CA 1
ATOM 3467 C C . GLY A 1 451 ? 23.807 23.297 26.070 1.00 81.44 451 GLY A C 1
ATOM 3468 O O . GLY A 1 451 ? 24.888 23.761 25.714 1.00 81.44 451 GLY A O 1
ATOM 3469 N N . SER A 1 452 ? 23.744 22.352 27.020 1.00 87.25 452 SER A N 1
ATOM 3470 C CA . SER A 1 452 ? 24.972 21.808 27.627 1.00 87.25 452 SER A CA 1
ATOM 3471 C C . SER A 1 452 ? 25.761 20.941 26.639 1.00 87.25 452 SER A C 1
ATOM 3473 O O . SER A 1 452 ? 25.170 20.248 25.806 1.00 87.25 452 SER A O 1
ATOM 3475 N N . ARG A 1 453 ? 27.095 20.937 26.763 1.00 86.75 453 ARG A N 1
ATOM 3476 C CA . ARG A 1 453 ? 27.958 19.920 26.144 1.00 86.75 453 ARG A CA 1
ATOM 3477 C C . ARG A 1 453 ? 27.943 18.646 26.991 1.00 86.75 453 ARG A C 1
ATOM 3479 O O . ARG A 1 453 ? 27.933 18.740 28.216 1.00 86.75 453 ARG A O 1
ATOM 3486 N N . VAL A 1 454 ? 27.922 17.485 26.344 1.00 86.44 454 VAL A N 1
ATOM 3487 C CA . VAL A 1 454 ? 27.926 16.154 26.969 1.00 86.44 454 VAL A CA 1
ATOM 3488 C C . VAL A 1 454 ? 28.783 15.187 26.148 1.00 86.44 454 VAL A C 1
ATOM 3490 O O . VAL A 1 454 ? 28.761 15.231 24.918 1.00 86.44 454 VAL A O 1
ATOM 3493 N N . THR A 1 455 ? 29.510 14.300 26.824 1.00 86.44 455 THR A N 1
ATOM 3494 C CA . THR A 1 455 ? 30.173 13.139 26.216 1.00 86.44 455 THR A CA 1
ATOM 3495 C C . THR A 1 455 ? 29.168 12.006 26.033 1.00 86.44 455 THR A C 1
ATOM 3497 O O . THR A 1 455 ? 28.407 11.698 26.949 1.00 86.44 455 THR A O 1
ATOM 3500 N N . ALA A 1 456 ? 29.145 11.389 24.852 1.00 84.38 456 ALA A N 1
ATOM 3501 C CA . ALA A 1 456 ? 28.189 10.339 24.518 1.00 84.38 456 ALA A CA 1
ATOM 3502 C C . ALA A 1 456 ? 28.826 9.251 23.643 1.00 84.38 456 ALA A C 1
ATOM 3504 O O . ALA A 1 456 ? 29.541 9.565 22.693 1.00 84.38 456 ALA A O 1
ATOM 3505 N N . ARG A 1 457 ? 28.542 7.972 23.918 1.00 83.44 457 ARG A N 1
ATOM 3506 C CA . ARG A 1 457 ? 29.075 6.832 23.141 1.00 83.44 457 ARG A CA 1
ATOM 3507 C C . ARG A 1 457 ? 28.004 6.213 22.243 1.00 83.44 457 ARG A C 1
ATOM 3509 O O . ARG A 1 457 ? 26.849 6.088 22.661 1.00 83.44 457 ARG A O 1
ATOM 3516 N N . VAL A 1 458 ? 28.370 5.833 21.018 1.00 79.94 458 VAL A N 1
ATOM 3517 C CA . VAL A 1 458 ? 27.442 5.263 20.023 1.00 79.94 458 VAL A CA 1
ATOM 3518 C C . VAL A 1 458 ? 27.092 3.813 20.365 1.00 79.94 458 VAL A C 1
ATOM 3520 O O . VAL A 1 458 ? 27.951 2.936 20.311 1.00 79.94 458 VAL A O 1
ATOM 3523 N N . ILE A 1 459 ? 25.814 3.553 20.658 1.00 74.69 459 ILE A N 1
ATOM 3524 C CA . ILE A 1 459 ? 25.280 2.227 21.034 1.00 74.69 459 ILE A CA 1
ATOM 3525 C C . ILE A 1 459 ? 24.354 1.607 19.977 1.00 74.69 459 ILE A C 1
ATOM 3527 O O . ILE A 1 459 ? 23.889 0.482 20.150 1.00 74.69 459 ILE A O 1
ATOM 3531 N N . GLY A 1 460 ? 24.047 2.318 18.891 1.00 72.31 460 GLY A N 1
ATOM 3532 C CA . GLY A 1 460 ? 23.162 1.814 17.842 1.00 72.31 460 GLY A CA 1
ATOM 3533 C C . GLY A 1 460 ? 22.752 2.878 16.831 1.00 72.31 460 GLY A C 1
ATOM 3534 O O . GLY A 1 460 ? 23.321 3.967 16.779 1.00 72.31 460 GLY A O 1
ATOM 3535 N N . GLY A 1 461 ? 21.735 2.570 16.029 1.00 70.69 461 GLY A N 1
ATOM 3536 C CA . GLY A 1 461 ? 21.155 3.501 15.066 1.00 70.69 461 GLY A CA 1
ATOM 3537 C C . GLY A 1 461 ? 19.683 3.190 14.824 1.00 70.69 461 GLY A C 1
ATOM 3538 O O . GLY A 1 461 ? 19.328 2.055 14.513 1.00 70.69 461 GLY A O 1
ATOM 3539 N N . ARG A 1 462 ? 18.831 4.204 14.966 1.00 64.31 462 ARG A N 1
ATOM 3540 C CA . ARG A 1 462 ? 17.376 4.102 14.863 1.00 64.31 462 ARG A CA 1
ATOM 3541 C C . ARG A 1 462 ? 16.874 4.743 13.583 1.00 64.31 462 ARG A C 1
ATOM 3543 O O . ARG A 1 462 ? 17.115 5.923 13.341 1.00 64.31 462 ARG A O 1
ATOM 3550 N N . GLU A 1 463 ? 16.129 3.987 12.788 1.00 55.84 463 GLU A N 1
ATOM 3551 C CA . GLU A 1 463 ? 15.476 4.522 11.595 1.00 55.84 463 GLU A CA 1
ATOM 3552 C C . GLU A 1 463 ? 14.355 5.503 11.965 1.00 55.84 463 GLU A C 1
ATOM 3554 O O . GLU A 1 463 ? 13.454 5.196 12.749 1.00 55.84 463 GLU A O 1
ATOM 3559 N N . ALA A 1 464 ? 14.407 6.694 11.371 1.00 51.66 464 ALA A N 1
ATOM 3560 C CA . ALA A 1 464 ? 13.396 7.731 11.480 1.00 51.66 464 ALA A CA 1
ATOM 3561 C C . ALA A 1 464 ? 12.915 8.129 10.079 1.00 51.66 464 ALA A C 1
ATOM 3563 O O . ALA A 1 464 ? 13.713 8.467 9.207 1.00 51.66 464 ALA A O 1
ATOM 3564 N N . SER A 1 465 ? 11.602 8.111 9.848 1.00 49.81 465 SER A N 1
ATOM 3565 C CA . SER A 1 465 ? 11.006 8.596 8.601 1.00 49.81 465 SER A CA 1
ATOM 3566 C C . SER A 1 465 ? 10.876 10.119 8.620 1.00 49.81 465 SER A C 1
ATOM 3568 O O . SER A 1 465 ? 10.199 10.674 9.489 1.00 49.81 465 SER A O 1
ATOM 3570 N N . SER A 1 466 ? 11.467 10.811 7.645 1.00 43.97 466 SER A N 1
ATOM 3571 C CA . SER A 1 466 ? 11.274 12.258 7.504 1.00 43.97 466 SER A CA 1
ATOM 3572 C C . SER A 1 466 ? 9.975 12.556 6.748 1.00 43.97 466 SER A C 1
ATOM 3574 O O . SER A 1 466 ? 9.850 12.230 5.569 1.00 43.97 466 SER A O 1
ATOM 3576 N N . HIS A 1 467 ? 9.058 13.281 7.391 1.00 47.19 467 HIS A N 1
ATOM 3577 C CA . HIS A 1 467 ? 7.876 13.876 6.749 1.00 47.19 467 HIS A CA 1
ATOM 3578 C C . HIS A 1 467 ? 8.191 15.192 6.002 1.00 47.19 467 HIS A C 1
ATOM 3580 O O . HIS A 1 467 ? 7.283 15.931 5.641 1.00 47.19 467 HIS A O 1
ATOM 3586 N N . ARG A 1 468 ? 9.476 15.516 5.776 1.00 42.50 468 ARG A N 1
ATOM 3587 C CA . ARG A 1 468 ? 9.910 16.752 5.095 1.00 42.50 468 ARG A CA 1
ATOM 3588 C C . ARG A 1 468 ? 9.722 16.708 3.569 1.00 42.50 468 ARG A C 1
ATOM 3590 O O . ARG A 1 468 ? 9.902 17.722 2.906 1.00 42.50 468 ARG A O 1
ATOM 3597 N N . PHE A 1 469 ? 9.359 15.546 3.029 1.00 44.81 469 PHE A N 1
ATOM 3598 C CA . PHE A 1 469 ? 9.089 15.312 1.613 1.00 44.81 469 PHE A CA 1
ATOM 3599 C C . PHE A 1 469 ? 7.743 14.599 1.458 1.00 44.81 469 PHE A C 1
ATOM 3601 O O . PHE A 1 469 ? 7.378 13.773 2.296 1.00 44.81 469 PHE A O 1
ATOM 3608 N N . LEU A 1 470 ? 7.013 14.908 0.383 1.00 39.22 470 LEU A N 1
ATOM 3609 C CA . LEU A 1 470 ? 5.714 14.295 0.102 1.00 39.22 470 LEU A CA 1
ATOM 3610 C C . LEU A 1 470 ? 5.866 12.783 -0.174 1.00 39.22 470 LEU A C 1
ATOM 3612 O O . LEU A 1 470 ? 6.832 12.388 -0.840 1.00 39.22 470 LEU A O 1
ATOM 3616 N N . PRO A 1 471 ? 4.910 11.929 0.256 1.00 33.28 471 PRO A N 1
ATOM 3617 C CA . PRO A 1 471 ? 5.004 10.472 0.090 1.00 33.28 471 PRO A CA 1
ATOM 3618 C C . PRO A 1 471 ? 5.195 10.012 -1.361 1.00 33.28 471 PRO A C 1
ATOM 3620 O O . PRO A 1 471 ? 5.860 9.009 -1.607 1.00 33.28 471 PRO A O 1
ATOM 3623 N N . PHE A 1 472 ? 4.646 10.764 -2.320 1.00 36.44 472 PHE A N 1
ATOM 3624 C CA . PHE A 1 472 ? 4.774 10.505 -3.756 1.00 36.44 472 PHE A CA 1
ATOM 3625 C C . PHE A 1 472 ? 6.162 10.843 -4.319 1.00 36.44 472 PHE A C 1
ATOM 3627 O O . PHE A 1 472 ? 6.589 10.233 -5.296 1.00 36.44 472 PHE A O 1
ATOM 3634 N N . SER A 1 473 ? 6.877 11.797 -3.714 1.00 36.47 473 SER A N 1
ATOM 3635 C CA . SER A 1 473 ? 8.229 12.188 -4.131 1.00 36.47 473 SER A CA 1
ATOM 3636 C C . SER A 1 473 ? 9.273 11.210 -3.597 1.00 36.47 473 SER A C 1
ATOM 3638 O O . SER A 1 473 ? 10.141 10.756 -4.344 1.00 36.47 473 SER A O 1
ATOM 3640 N N . HIS A 1 474 ? 9.192 10.884 -2.304 1.00 38.69 474 HIS A N 1
ATOM 3641 C CA . HIS A 1 474 ? 10.121 9.993 -1.605 1.00 38.69 474 HIS A CA 1
ATOM 3642 C C . HIS A 1 474 ? 9.331 9.017 -0.709 1.00 38.69 474 HIS A C 1
ATOM 3644 O O . HIS A 1 474 ? 9.102 9.314 0.470 1.00 38.69 474 HIS A O 1
ATOM 3650 N N . PRO A 1 475 ? 8.901 7.849 -1.227 1.00 40.81 475 PRO A N 1
ATOM 3651 C CA . PRO A 1 475 ? 8.122 6.886 -0.453 1.00 40.81 475 PRO A CA 1
ATOM 3652 C C . PRO A 1 475 ? 8.979 6.274 0.664 1.00 40.81 475 PRO A C 1
ATOM 3654 O O . PRO A 1 475 ? 9.758 5.353 0.432 1.00 40.81 475 PRO A O 1
ATOM 3657 N N . ARG A 1 476 ? 8.802 6.801 1.885 1.00 44.16 476 ARG A N 1
ATOM 3658 C CA . ARG A 1 476 ? 9.583 6.497 3.100 1.00 44.16 476 ARG A CA 1
ATOM 3659 C C . ARG A 1 476 ? 11.082 6.804 2.953 1.00 44.16 476 ARG A C 1
ATOM 3661 O O . ARG A 1 476 ? 11.911 5.902 2.967 1.00 44.16 476 ARG A O 1
ATOM 3668 N N . PHE A 1 477 ? 11.444 8.090 2.915 1.00 40.62 477 PHE A N 1
ATOM 3669 C CA . PHE A 1 477 ? 12.815 8.499 3.255 1.00 40.62 477 PHE A CA 1
ATOM 3670 C C . PHE A 1 477 ? 13.072 8.228 4.749 1.00 40.62 477 PHE A C 1
ATOM 3672 O O . PHE A 1 477 ? 12.735 9.051 5.609 1.00 40.62 477 PHE A O 1
ATOM 3679 N N . THR A 1 478 ? 13.615 7.049 5.059 1.00 45.53 478 THR A N 1
ATOM 3680 C CA . THR A 1 478 ? 14.172 6.725 6.374 1.00 45.53 478 THR A CA 1
ATOM 3681 C C . THR A 1 478 ? 15.644 7.117 6.427 1.00 45.53 478 THR A C 1
ATOM 3683 O O . THR A 1 478 ? 16.421 6.826 5.519 1.00 45.53 478 THR A O 1
ATOM 3686 N N . TYR A 1 479 ? 16.027 7.793 7.505 1.00 53.97 479 TYR A N 1
ATOM 3687 C CA . TYR A 1 479 ? 17.415 8.089 7.845 1.00 53.97 479 TYR A CA 1
ATOM 3688 C C . TYR A 1 479 ? 17.703 7.525 9.234 1.00 53.97 479 TYR A C 1
ATOM 3690 O O . TYR A 1 479 ? 16.831 7.552 10.106 1.00 53.97 479 TYR A O 1
ATOM 3698 N N . THR A 1 480 ? 18.901 6.989 9.455 1.00 59.53 480 THR A N 1
ATOM 3699 C CA . THR A 1 480 ? 19.293 6.509 10.781 1.00 59.53 480 THR A CA 1
ATOM 3700 C C . THR A 1 480 ? 19.822 7.647 11.644 1.00 59.53 480 THR A C 1
ATOM 3702 O O . THR A 1 480 ? 20.722 8.392 11.265 1.00 59.53 480 THR A O 1
ATOM 3705 N N . ILE A 1 481 ? 19.224 7.778 12.824 1.00 72.94 481 ILE A N 1
ATOM 3706 C CA . ILE A 1 481 ? 19.682 8.625 13.922 1.00 72.94 481 ILE A CA 1
ATOM 3707 C C . ILE A 1 481 ? 20.579 7.740 14.798 1.00 72.94 481 ILE A C 1
ATOM 3709 O O . ILE A 1 481 ? 20.074 6.724 15.282 1.00 72.94 481 ILE A O 1
ATOM 3713 N N . PRO A 1 482 ? 21.872 8.053 15.015 1.00 75.44 482 PRO A N 1
ATOM 3714 C CA . PRO A 1 482 ? 22.690 7.307 15.966 1.00 75.44 482 PRO A CA 1
ATOM 3715 C C . PRO A 1 482 ? 22.051 7.343 17.359 1.00 75.44 482 PRO A C 1
ATOM 3717 O O . PRO A 1 482 ? 21.711 8.413 17.877 1.00 75.44 482 PRO A O 1
ATOM 3720 N N . GLU A 1 483 ? 21.875 6.165 17.956 1.00 81.25 483 GLU A N 1
ATOM 3721 C CA . GLU A 1 483 ? 21.465 6.044 19.352 1.00 81.25 483 GLU A CA 1
ATOM 3722 C C . GLU A 1 483 ? 22.702 6.058 20.249 1.00 81.25 483 GLU A C 1
ATOM 3724 O O . GLU A 1 483 ? 23.711 5.404 19.970 1.00 81.25 483 GLU A O 1
ATOM 3729 N N . LEU A 1 484 ? 22.623 6.859 21.308 1.00 86.19 484 LEU A N 1
ATOM 3730 C CA . LEU A 1 484 ? 23.754 7.264 22.134 1.00 86.19 484 LEU A CA 1
ATOM 3731 C C . LEU A 1 484 ? 23.485 6.949 23.616 1.00 86.19 484 LEU A C 1
ATOM 3733 O O . LEU A 1 484 ? 22.335 6.982 24.060 1.00 86.19 484 LEU A O 1
ATOM 3737 N N . THR A 1 485 ? 24.541 6.688 24.390 1.00 84.88 485 THR A N 1
ATOM 3738 C CA . THR A 1 485 ? 24.482 6.569 25.859 1.00 84.88 485 THR A CA 1
ATOM 3739 C C . THR A 1 485 ? 25.287 7.670 26.547 1.00 84.88 485 THR A C 1
ATOM 3741 O O . THR A 1 485 ? 26.325 8.088 26.034 1.00 84.88 485 THR A O 1
ATOM 3744 N N . LEU A 1 486 ? 24.791 8.124 27.701 1.00 83.88 486 LEU A N 1
ATOM 3745 C CA . LEU A 1 486 ? 25.435 9.068 28.624 1.00 83.88 486 LEU A CA 1
ATOM 3746 C C . LEU A 1 486 ? 25.778 8.411 29.979 1.00 83.88 486 LEU A C 1
ATOM 3748 O O . LEU A 1 486 ? 26.247 9.098 30.881 1.00 83.88 486 LEU A O 1
ATOM 3752 N N . ILE A 1 487 ? 25.515 7.106 30.152 1.00 84.12 487 ILE A N 1
ATOM 3753 C CA . ILE A 1 487 ? 25.797 6.392 31.409 1.00 84.12 487 ILE A CA 1
ATOM 3754 C C . ILE A 1 487 ? 27.317 6.380 31.655 1.00 84.12 487 ILE A C 1
ATOM 3756 O O . ILE A 1 487 ? 28.023 5.824 30.811 1.00 84.12 487 ILE A O 1
ATOM 3760 N N . PRO A 1 488 ? 27.826 6.904 32.792 1.00 79.38 488 PRO A N 1
ATOM 3761 C CA . PRO A 1 488 ? 29.263 7.023 33.047 1.00 79.38 488 PRO A CA 1
ATOM 3762 C C . PRO A 1 488 ? 30.043 5.717 32.856 1.00 79.38 488 PRO A C 1
ATOM 3764 O O . PRO A 1 488 ? 30.969 5.686 32.053 1.00 79.38 488 PRO A O 1
ATOM 3767 N N . SER A 1 489 ? 29.595 4.614 33.466 1.00 78.12 489 SER A N 1
ATOM 3768 C CA . SER A 1 489 ? 30.209 3.275 33.357 1.00 78.12 489 SER A CA 1
ATOM 3769 C C . SER A 1 489 ? 30.170 2.634 31.960 1.00 78.12 489 SER A C 1
ATOM 3771 O O . SER A 1 489 ? 30.658 1.522 31.776 1.00 78.12 489 SER A O 1
ATOM 3773 N N . LYS A 1 490 ? 29.590 3.302 30.953 1.00 73.81 490 LYS A N 1
ATOM 3774 C CA . LYS A 1 490 ? 29.620 2.875 29.542 1.00 73.81 490 LYS A CA 1
ATOM 3775 C C . LYS A 1 490 ? 30.490 3.771 28.659 1.00 73.81 490 LYS A C 1
ATOM 3777 O O . LYS A 1 490 ? 30.678 3.448 27.483 1.00 73.81 490 LYS A O 1
ATOM 3782 N N . LEU A 1 491 ? 30.998 4.885 29.191 1.00 76.69 491 LEU A N 1
ATOM 3783 C CA . LEU A 1 491 ? 31.849 5.826 28.460 1.00 76.69 491 LEU A CA 1
ATOM 3784 C C . LEU A 1 491 ? 33.329 5.408 28.442 1.00 76.69 491 LEU A C 1
ATOM 3786 O O . LEU A 1 491 ? 34.074 5.958 27.641 1.00 76.69 491 LEU A O 1
ATOM 3790 N N . ASP A 1 492 ? 33.747 4.427 29.248 1.00 70.56 492 ASP A N 1
ATOM 3791 C CA . ASP A 1 492 ? 35.133 3.946 29.268 1.00 70.56 492 ASP A CA 1
ATOM 3792 C C . ASP A 1 492 ? 35.506 3.149 28.003 1.00 70.56 492 ASP A C 1
ATOM 3794 O O . ASP A 1 492 ? 34.805 2.216 27.591 1.00 70.56 492 ASP A O 1
ATOM 3798 N N . GLU A 1 493 ? 36.654 3.488 27.408 1.00 58.28 493 GLU A N 1
ATOM 3799 C CA . GLU A 1 493 ? 37.152 2.893 26.156 1.00 58.28 493 GLU A CA 1
ATOM 3800 C C . GLU A 1 493 ? 37.451 1.391 26.276 1.00 58.28 493 GLU A C 1
ATOM 3802 O O . GLU A 1 493 ? 37.218 0.643 25.330 1.00 58.28 493 GLU A O 1
ATOM 3807 N N . ASN A 1 494 ? 37.886 0.934 27.456 1.00 55.69 494 ASN A N 1
ATOM 3808 C CA . ASN A 1 494 ? 38.282 -0.457 27.723 1.00 55.69 494 ASN A CA 1
ATOM 3809 C C . ASN A 1 494 ? 37.108 -1.455 27.810 1.00 55.69 494 ASN A C 1
ATOM 3811 O O . ASN A 1 494 ? 37.332 -2.637 28.065 1.00 55.69 494 ASN A O 1
ATOM 3815 N N . ILE A 1 495 ? 35.860 -1.000 27.650 1.00 58.81 495 ILE A N 1
ATOM 3816 C CA . ILE A 1 495 ? 34.667 -1.850 27.747 1.00 58.81 495 ILE A CA 1
ATOM 3817 C C . ILE A 1 495 ? 34.136 -2.152 26.344 1.00 58.81 495 ILE A C 1
ATOM 3819 O O . ILE A 1 495 ? 33.557 -1.278 25.689 1.00 58.81 495 ILE A O 1
ATOM 3823 N N . ASP A 1 496 ? 34.282 -3.407 25.916 1.00 49.47 496 ASP A N 1
ATOM 3824 C CA . ASP A 1 496 ? 33.600 -3.950 24.740 1.00 49.47 496 ASP A CA 1
ATOM 3825 C C . ASP A 1 496 ? 32.106 -4.140 25.039 1.00 49.47 496 ASP A C 1
ATOM 3827 O O . ASP A 1 496 ? 31.698 -4.986 25.835 1.00 49.47 496 ASP A O 1
ATOM 3831 N N . LEU A 1 497 ? 31.268 -3.346 24.372 1.00 57.69 497 LEU A N 1
ATOM 3832 C CA . LEU A 1 497 ? 29.812 -3.459 24.426 1.00 57.69 497 LEU A CA 1
ATOM 3833 C C . LEU A 1 497 ? 29.328 -4.187 23.163 1.00 57.69 497 LEU A C 1
ATOM 3835 O O . LEU A 1 497 ? 29.205 -3.542 22.125 1.00 57.69 497 LEU A O 1
ATOM 3839 N N . PRO A 1 498 ? 29.034 -5.501 23.184 1.00 54.78 498 PRO A N 1
ATOM 3840 C CA . PRO A 1 498 ? 28.485 -6.172 22.008 1.00 54.78 498 PRO A CA 1
ATOM 3841 C C . PRO A 1 498 ? 27.100 -5.600 21.637 1.00 54.78 498 PRO A C 1
ATOM 3843 O O . PRO A 1 498 ? 26.355 -5.156 22.517 1.00 54.78 498 PRO A O 1
ATOM 3846 N N . PRO A 1 499 ? 26.697 -5.626 20.351 1.00 55.81 499 PRO A N 1
ATOM 3847 C CA . PRO A 1 499 ? 25.380 -5.163 19.908 1.00 55.81 499 PRO A CA 1
ATOM 3848 C C . PRO A 1 499 ? 24.274 -6.175 20.274 1.00 55.81 499 PRO A C 1
ATOM 3850 O O . PRO A 1 499 ? 23.738 -6.875 19.412 1.00 55.81 499 PRO A O 1
ATOM 3853 N N . VAL A 1 500 ? 23.946 -6.256 21.570 1.00 56.62 500 VAL A N 1
ATOM 3854 C CA . VAL A 1 500 ? 22.963 -7.194 22.142 1.00 56.62 500 VAL A CA 1
ATOM 3855 C C . VAL A 1 500 ? 21.577 -6.977 21.527 1.00 56.62 500 VAL A C 1
ATOM 3857 O O . VAL A 1 500 ? 21.000 -5.886 21.614 1.00 56.62 500 VAL A O 1
ATOM 3860 N N . LYS A 1 501 ? 21.014 -8.028 20.926 1.00 61.44 501 LYS A N 1
ATOM 3861 C CA . LYS A 1 501 ? 19.703 -7.994 20.267 1.00 61.44 501 LYS A CA 1
ATOM 3862 C C . LYS A 1 501 ? 18.575 -7.937 21.300 1.00 61.44 501 LYS A C 1
ATOM 3864 O O . LYS A 1 501 ? 18.697 -8.415 22.423 1.00 61.44 501 LYS A O 1
ATOM 3869 N N . ALA A 1 502 ? 17.411 -7.433 20.883 1.00 60.22 502 ALA A N 1
ATOM 3870 C CA . ALA A 1 502 ? 16.231 -7.333 21.749 1.00 60.22 502 ALA A CA 1
ATOM 3871 C C . ALA A 1 502 ? 15.801 -8.676 22.382 1.00 60.22 502 ALA A C 1
ATOM 3873 O O . ALA A 1 502 ? 15.297 -8.673 23.497 1.00 60.22 502 ALA A O 1
ATOM 3874 N N . LYS A 1 503 ? 16.020 -9.814 21.701 1.00 60.91 503 LYS A N 1
ATOM 3875 C CA . LYS A 1 503 ? 15.732 -11.161 22.233 1.00 60.91 503 LYS A CA 1
ATOM 3876 C C . LYS A 1 503 ? 16.650 -11.538 23.398 1.00 60.91 503 LYS A C 1
ATOM 3878 O O . LYS A 1 503 ? 16.168 -11.879 24.468 1.00 60.91 503 LYS A O 1
ATOM 3883 N N . GLU A 1 504 ? 17.954 -11.362 23.206 1.00 66.62 504 GLU A N 1
ATOM 3884 C CA . GLU A 1 504 ? 18.993 -11.657 24.200 1.00 66.62 504 GLU A CA 1
ATOM 3885 C C . GLU A 1 504 ? 18.770 -10.842 25.496 1.00 66.62 504 GLU A C 1
ATOM 3887 O O . GLU A 1 504 ? 18.990 -11.349 26.590 1.00 66.62 504 GLU A O 1
ATOM 3892 N N . LYS A 1 505 ? 18.237 -9.610 25.398 1.00 71.06 505 LYS A N 1
ATOM 3893 C CA . LYS A 1 505 ? 17.821 -8.806 26.569 1.00 71.06 505 LYS A CA 1
ATOM 3894 C C . LYS A 1 505 ? 16.517 -9.264 27.240 1.00 71.06 505 LYS A C 1
ATOM 3896 O O . LYS A 1 505 ? 16.311 -8.939 28.405 1.00 71.06 505 LYS A O 1
ATOM 3901 N N . LEU A 1 506 ? 15.621 -9.951 26.528 1.00 70.62 506 LEU A N 1
ATOM 3902 C CA . LEU A 1 506 ? 14.363 -10.477 27.082 1.00 70.62 506 LEU A CA 1
ATOM 3903 C C . LEU A 1 506 ? 14.592 -11.792 27.837 1.00 70.62 506 LEU A C 1
ATOM 3905 O O . LEU A 1 506 ? 14.006 -11.996 28.894 1.00 70.62 506 LEU A O 1
ATOM 3909 N N . GLU A 1 507 ? 15.474 -12.649 27.319 1.00 70.06 507 GLU A N 1
ATOM 3910 C CA . GLU A 1 507 ? 15.806 -13.973 27.872 1.00 70.06 507 GLU A CA 1
ATOM 3911 C C . GLU A 1 507 ? 16.498 -13.913 29.254 1.00 70.06 507 GLU A C 1
ATOM 3913 O O . GLU A 1 507 ? 16.531 -14.910 29.973 1.00 70.06 507 GLU A O 1
ATOM 3918 N N . LEU A 1 508 ? 16.993 -12.735 29.658 1.00 76.44 508 LEU A N 1
ATOM 3919 C CA . LEU A 1 508 ? 17.573 -12.475 30.983 1.00 76.44 508 LEU A CA 1
ATOM 3920 C C . LEU A 1 508 ? 16.543 -12.385 32.124 1.00 76.44 508 LEU A C 1
ATOM 3922 O O . LEU A 1 508 ? 16.934 -12.518 33.282 1.00 76.44 508 LEU A O 1
ATOM 3926 N N . TYR A 1 509 ? 15.262 -12.147 31.824 1.00 78.69 509 TYR A N 1
ATOM 3927 C CA . TYR A 1 509 ? 14.224 -11.865 32.825 1.00 78.69 509 TYR A CA 1
ATOM 3928 C C . TYR A 1 509 ? 13.139 -12.945 32.862 1.00 78.69 509 TYR A C 1
ATOM 3930 O O . TYR A 1 509 ? 12.788 -13.545 31.845 1.00 78.69 509 TYR A O 1
ATOM 3938 N N . LYS A 1 510 ? 12.570 -13.174 34.046 1.00 81.44 510 LYS A N 1
ATOM 3939 C CA . LYS A 1 510 ? 11.542 -14.186 34.323 1.00 81.44 510 LYS A CA 1
ATOM 3940 C C . LYS A 1 510 ? 10.276 -13.543 34.891 1.00 81.44 510 LYS A C 1
ATOM 3942 O O . LYS A 1 510 ? 10.285 -12.424 35.397 1.00 81.44 510 LYS A O 1
ATOM 3947 N N . ALA A 1 511 ? 9.158 -14.264 34.805 1.00 82.12 511 ALA A N 1
ATOM 3948 C CA . ALA A 1 511 ? 7.910 -13.840 35.436 1.00 82.12 511 ALA A CA 1
ATOM 3949 C C . ALA A 1 511 ? 8.092 -13.730 36.962 1.00 82.12 511 ALA A C 1
ATOM 3951 O O . ALA A 1 511 ? 8.584 -14.661 37.597 1.00 82.12 511 ALA A O 1
ATOM 3952 N N . GLY A 1 512 ? 7.691 -12.591 37.528 1.00 81.19 512 GLY A N 1
ATOM 3953 C CA . GLY A 1 512 ? 7.905 -12.214 38.929 1.00 81.19 512 GLY A CA 1
ATOM 3954 C C . GLY A 1 512 ? 8.920 -11.081 39.135 1.00 81.19 512 GLY A C 1
ATOM 3955 O O . GLY A 1 512 ? 8.753 -10.314 40.086 1.00 81.19 512 GLY A O 1
ATOM 3956 N N . ASP A 1 513 ? 9.907 -10.929 38.243 1.00 86.62 513 ASP A N 1
ATOM 3957 C CA . ASP A 1 513 ? 11.020 -9.977 38.400 1.00 86.62 513 ASP A CA 1
ATOM 3958 C C . ASP A 1 513 ? 10.556 -8.510 38.425 1.00 86.62 513 ASP A C 1
ATOM 3960 O O . ASP A 1 513 ? 9.654 -8.116 37.681 1.00 86.62 513 ASP A O 1
ATOM 3964 N N . GLU A 1 514 ? 11.199 -7.674 39.250 1.00 86.56 514 GLU A N 1
ATOM 3965 C CA . GLU A 1 514 ? 10.957 -6.225 39.312 1.00 86.56 514 GLU A CA 1
ATOM 3966 C C . GLU A 1 514 ? 11.910 -5.451 38.384 1.00 86.56 514 GLU A C 1
ATOM 3968 O O . GLU A 1 514 ? 13.124 -5.471 38.570 1.00 86.56 514 GLU A O 1
ATOM 3973 N N . ILE A 1 515 ? 11.357 -4.712 37.415 1.00 87.94 515 ILE A N 1
ATOM 3974 C CA . ILE A 1 515 ? 12.111 -3.928 36.422 1.00 87.94 515 ILE A CA 1
ATOM 3975 C C . ILE A 1 515 ? 11.750 -2.438 36.525 1.00 87.94 515 ILE A C 1
ATOM 3977 O O . ILE A 1 515 ? 10.577 -2.059 36.625 1.00 87.94 515 ILE A O 1
ATOM 3981 N N . THR A 1 516 ? 12.759 -1.567 36.453 1.00 87.69 516 THR A N 1
ATOM 3982 C CA . THR A 1 516 ? 12.587 -0.117 36.273 1.00 87.69 516 THR A CA 1
ATOM 3983 C C . THR A 1 516 ? 12.288 0.208 34.806 1.00 87.69 516 THR A C 1
ATOM 3985 O O . THR A 1 516 ? 13.069 -0.071 33.901 1.00 87.69 516 THR A O 1
ATOM 3988 N N . CYS A 1 517 ? 11.120 0.794 34.555 1.00 88.62 517 CYS A N 1
ATOM 3989 C CA . CYS A 1 517 ? 10.622 1.133 33.223 1.00 88.62 517 CYS A CA 1
ATOM 3990 C C . CYS A 1 517 ? 10.281 2.626 33.142 1.00 88.62 517 CYS A C 1
ATOM 3992 O O . CYS A 1 517 ? 9.948 3.253 34.148 1.00 88.62 517 CYS A O 1
ATOM 3994 N N . PHE A 1 518 ? 10.296 3.196 31.936 1.00 89.31 518 PHE A N 1
ATOM 3995 C CA . PHE A 1 518 ? 9.933 4.598 31.715 1.00 89.31 518 PHE A CA 1
ATOM 3996 C C . PHE A 1 518 ? 8.637 4.710 30.918 1.00 89.31 518 PHE A C 1
ATOM 3998 O O . PHE A 1 518 ? 8.447 4.012 29.925 1.00 89.31 518 PHE A O 1
ATOM 4005 N N . VAL A 1 519 ? 7.722 5.576 31.350 1.00 89.06 519 VAL A N 1
ATOM 4006 C CA . VAL A 1 519 ? 6.397 5.718 30.726 1.00 89.06 519 VAL A CA 1
ATOM 4007 C C . VAL A 1 519 ? 6.522 6.351 29.337 1.00 89.06 519 VAL A C 1
ATOM 4009 O O . VAL A 1 519 ? 6.964 7.496 29.224 1.00 89.06 519 VAL A O 1
ATOM 4012 N N . SER A 1 520 ? 6.132 5.634 28.277 1.00 86.31 520 SER A N 1
ATOM 4013 C CA . SER A 1 520 ? 6.402 6.057 26.895 1.00 86.31 520 SER A CA 1
ATOM 4014 C C . SER A 1 520 ? 5.171 6.591 26.155 1.00 86.31 520 SER A C 1
ATOM 4016 O O . SER A 1 520 ? 5.265 7.645 25.520 1.00 86.31 520 SER A O 1
ATOM 4018 N N . LYS A 1 521 ? 4.015 5.919 26.256 1.00 86.75 521 LYS A N 1
ATOM 4019 C CA . LYS A 1 521 ? 2.737 6.353 25.658 1.00 86.75 521 LYS A CA 1
ATOM 4020 C C . LYS A 1 521 ? 1.540 5.665 26.328 1.00 86.75 521 LYS A C 1
ATOM 4022 O O . LYS A 1 521 ? 1.600 4.481 26.628 1.00 86.75 521 LYS A O 1
ATOM 4027 N N . PHE A 1 522 ? 0.408 6.356 26.474 1.00 85.50 522 PHE A N 1
ATOM 4028 C CA . PHE A 1 522 ? -0.884 5.705 26.735 1.00 85.50 522 PHE A CA 1
ATOM 4029 C C . PHE A 1 522 ? -1.659 5.481 25.424 1.00 85.50 522 PHE A C 1
ATOM 4031 O O . PHE A 1 522 ? -1.735 6.379 24.581 1.00 85.50 522 PHE A O 1
ATOM 4038 N N . HIS A 1 523 ? -2.230 4.289 25.233 1.00 82.31 523 HIS A N 1
ATOM 4039 C CA . HIS A 1 523 ? -3.076 3.957 24.079 1.00 82.31 523 HIS A CA 1
ATOM 4040 C C . HIS A 1 523 ? -4.530 3.831 24.535 1.00 82.31 523 HIS A C 1
ATOM 4042 O O . HIS A 1 523 ? -4.906 2.824 25.139 1.00 82.31 523 HIS A O 1
ATOM 4048 N N . ALA A 1 524 ? -5.342 4.849 24.235 1.00 77.00 524 ALA A N 1
ATOM 4049 C CA . ALA A 1 524 ? -6.747 4.918 24.640 1.00 77.00 524 ALA A CA 1
ATOM 4050 C C . ALA A 1 524 ? -7.573 3.738 24.097 1.00 77.00 524 ALA A C 1
ATOM 4052 O O . ALA A 1 524 ? -8.248 3.064 24.873 1.00 77.00 524 ALA A O 1
ATOM 4053 N N . ASP A 1 525 ? -7.434 3.427 22.804 1.00 74.31 525 ASP A N 1
ATOM 4054 C CA . ASP A 1 525 ? -8.186 2.380 22.088 1.00 74.31 525 ASP A CA 1
ATOM 4055 C C . ASP A 1 525 ? -8.058 0.993 22.740 1.00 74.31 525 ASP A C 1
ATOM 4057 O O . ASP A 1 525 ? -8.998 0.203 22.751 1.00 74.31 525 ASP A O 1
ATOM 4061 N N . ARG A 1 526 ? -6.879 0.700 23.305 1.00 74.00 526 ARG A N 1
ATOM 4062 C CA . ARG A 1 526 ? -6.555 -0.565 23.990 1.00 74.00 526 ARG A CA 1
ATOM 4063 C C . ARG A 1 526 ? -6.592 -0.448 25.517 1.00 74.00 526 ARG A C 1
ATOM 4065 O O . ARG A 1 526 ? -6.309 -1.425 26.205 1.00 74.00 526 ARG A O 1
ATOM 4072 N N . ARG A 1 527 ? -6.889 0.748 26.044 1.00 80.31 527 ARG A N 1
ATOM 4073 C CA . ARG A 1 527 ? -6.790 1.140 27.463 1.00 80.31 527 ARG A CA 1
ATOM 4074 C C . ARG A 1 527 ? -5.483 0.660 28.129 1.00 80.31 527 ARG A C 1
ATOM 4076 O O . ARG A 1 527 ? -5.494 0.190 29.263 1.00 80.31 527 ARG A O 1
ATOM 4083 N N . SER A 1 528 ? -4.356 0.756 27.419 1.00 86.50 528 SER A N 1
ATOM 4084 C CA . SER A 1 528 ? -3.069 0.162 27.825 1.00 86.50 528 SER A CA 1
ATOM 4085 C C . SER A 1 528 ? -1.934 1.186 27.863 1.00 86.50 528 SER A C 1
ATOM 4087 O O . SER A 1 528 ? -1.797 1.993 26.938 1.00 86.50 528 SER A O 1
ATOM 4089 N N . LEU A 1 529 ? -1.077 1.106 28.880 1.00 87.31 529 LEU A N 1
ATOM 4090 C CA . LEU A 1 529 ? 0.128 1.926 29.003 1.00 87.31 529 LEU A CA 1
ATOM 4091 C C . LEU A 1 529 ? 1.321 1.198 28.375 1.00 87.31 529 LEU A C 1
ATOM 4093 O O . LEU A 1 529 ? 1.613 0.056 28.722 1.00 87.31 529 LEU A O 1
ATOM 4097 N N . GLU A 1 530 ? 2.009 1.866 27.459 1.00 88.44 530 GLU A N 1
ATOM 4098 C CA . GLU A 1 530 ? 3.302 1.448 26.929 1.00 88.44 530 GLU A CA 1
ATOM 4099 C C . GLU A 1 530 ? 4.418 2.068 27.781 1.00 88.44 530 GLU A C 1
ATOM 4101 O O . GLU A 1 530 ? 4.380 3.253 28.139 1.00 88.44 530 GLU A O 1
ATOM 4106 N N . VAL A 1 531 ? 5.405 1.245 28.125 1.00 89.12 531 VAL A N 1
ATOM 4107 C CA . VAL A 1 531 ? 6.580 1.619 28.918 1.00 89.12 531 VAL A CA 1
ATOM 4108 C C . VAL A 1 531 ? 7.841 1.048 28.264 1.00 89.12 531 VAL A C 1
ATOM 4110 O O . VAL A 1 531 ? 7.778 0.030 27.577 1.00 89.12 531 VAL A O 1
ATOM 4113 N N . THR A 1 532 ? 8.995 1.685 28.442 1.00 87.12 532 THR A N 1
ATOM 4114 C CA . THR A 1 532 ? 10.268 1.265 27.832 1.00 87.12 532 THR A CA 1
ATOM 4115 C C . THR A 1 532 ? 11.374 1.154 28.886 1.00 87.12 532 THR A C 1
ATOM 4117 O O . THR A 1 532 ? 11.818 2.181 29.400 1.00 87.12 532 THR A O 1
ATOM 4120 N N . PRO A 1 533 ? 11.849 -0.059 29.238 1.00 84.31 533 PRO A N 1
ATOM 4121 C CA . PRO A 1 533 ? 13.067 -0.221 30.039 1.00 84.31 533 PRO A CA 1
ATOM 4122 C C . PRO A 1 533 ? 14.344 0.035 29.216 1.00 84.31 533 PRO A C 1
ATOM 4124 O O . PRO A 1 533 ? 15.322 0.571 29.725 1.00 84.31 533 PRO A O 1
ATOM 4127 N N . ASP A 1 534 ? 14.343 -0.275 27.918 1.00 79.62 534 ASP A N 1
ATOM 4128 C CA . ASP A 1 534 ? 15.508 -0.194 27.027 1.00 79.62 534 ASP A CA 1
ATOM 4129 C C . ASP A 1 534 ? 15.068 0.316 25.642 1.00 79.62 534 ASP A C 1
ATOM 4131 O O . ASP A 1 534 ? 13.946 0.005 25.239 1.00 79.62 534 ASP A O 1
ATOM 4135 N N . PRO A 1 535 ? 15.886 1.078 24.885 1.00 75.75 535 PRO A N 1
ATOM 4136 C CA . PRO A 1 535 ? 15.513 1.521 23.536 1.00 75.75 535 PRO A CA 1
ATOM 4137 C C . PRO A 1 535 ? 15.093 0.380 22.591 1.00 75.75 535 PRO A C 1
ATOM 4139 O O . PRO A 1 535 ? 14.232 0.591 21.736 1.00 75.75 535 PRO A O 1
ATOM 4142 N N . CYS A 1 536 ? 15.637 -0.831 22.767 1.00 72.75 536 CYS A N 1
ATOM 4143 C CA . CYS A 1 536 ? 15.313 -1.998 21.943 1.00 72.75 536 CYS A CA 1
ATOM 4144 C C . CYS A 1 536 ? 14.096 -2.807 22.435 1.00 72.75 536 CYS A C 1
ATOM 4146 O O . CYS A 1 536 ? 13.701 -3.753 21.752 1.00 72.75 536 CYS A O 1
ATOM 4148 N N . VAL A 1 537 ? 13.514 -2.495 23.604 1.00 80.62 537 VAL A N 1
ATOM 4149 C CA . VAL A 1 537 ? 12.484 -3.331 24.253 1.00 80.62 537 VAL A CA 1
ATOM 4150 C C . VAL A 1 537 ? 11.288 -2.490 24.706 1.00 80.62 537 VAL A C 1
ATOM 4152 O O . VAL A 1 537 ? 11.423 -1.536 25.469 1.00 80.62 537 VAL A O 1
ATOM 4155 N N . THR A 1 538 ? 10.085 -2.882 24.277 1.00 84.19 538 THR A N 1
ATOM 4156 C CA . THR A 1 538 ? 8.821 -2.243 24.693 1.00 84.19 538 THR A CA 1
ATOM 4157 C C . THR A 1 538 ? 8.046 -3.150 25.645 1.00 84.19 538 THR A C 1
ATOM 4159 O O . THR A 1 538 ? 8.004 -4.363 25.465 1.00 84.19 538 THR A O 1
ATOM 4162 N N . GLY A 1 539 ? 7.432 -2.572 26.672 1.00 86.62 539 GLY A N 1
ATOM 4163 C CA . GLY A 1 539 ? 6.566 -3.260 27.625 1.00 86.62 539 GLY A CA 1
ATOM 4164 C C . GLY A 1 539 ? 5.150 -2.691 27.598 1.00 86.62 539 GLY A C 1
ATOM 4165 O O . GLY A 1 539 ? 4.952 -1.510 27.308 1.00 86.62 539 GLY A O 1
ATOM 4166 N N . THR A 1 540 ? 4.157 -3.522 27.901 1.00 88.62 540 THR A N 1
ATOM 4167 C CA . THR A 1 540 ? 2.739 -3.133 27.919 1.00 88.62 540 THR A CA 1
ATOM 4168 C C . THR A 1 540 ? 2.065 -3.526 29.228 1.00 88.62 540 THR A C 1
ATOM 4170 O O . THR A 1 540 ? 2.137 -4.685 29.637 1.00 88.62 540 THR A O 1
ATOM 4173 N N . VAL A 1 541 ? 1.365 -2.568 29.839 1.00 87.50 541 VAL A N 1
ATOM 4174 C CA . VAL A 1 541 ? 0.542 -2.737 31.045 1.00 87.50 541 VAL A CA 1
ATOM 4175 C C . VAL A 1 541 ? -0.932 -2.565 30.656 1.00 87.50 541 VAL A C 1
ATOM 4177 O O . VAL A 1 541 ? -1.316 -1.542 30.084 1.00 87.50 541 VAL A O 1
ATOM 4180 N N . GLU A 1 542 ? -1.772 -3.557 30.951 1.00 85.50 542 GLU A N 1
ATOM 4181 C CA . GLU A 1 542 ? -3.231 -3.479 30.765 1.00 85.50 542 GLU A CA 1
ATOM 4182 C C . GLU A 1 542 ? -3.892 -2.642 31.877 1.00 85.50 542 GLU A C 1
ATOM 4184 O O . GLU A 1 542 ? -3.422 -2.660 33.009 1.00 85.50 542 GLU A O 1
ATOM 4189 N N . LEU A 1 543 ? -5.017 -1.963 31.598 1.00 83.56 543 LEU A N 1
ATOM 4190 C CA . LEU A 1 543 ? -5.776 -1.141 32.560 1.00 83.56 543 LEU A CA 1
ATOM 4191 C C . LEU A 1 543 ? -5.924 -1.756 33.964 1.00 83.56 543 LEU A C 1
ATOM 4193 O O . LEU A 1 543 ? -5.704 -1.075 34.964 1.00 83.56 543 LEU A O 1
ATOM 4197 N N . LEU A 1 544 ? -6.268 -3.046 34.033 1.00 82.69 544 LEU A N 1
ATOM 4198 C CA . LEU A 1 544 ? -6.483 -3.785 35.285 1.00 82.69 544 LEU A CA 1
ATOM 4199 C C . LEU A 1 544 ? -5.186 -4.020 36.088 1.00 82.69 544 LEU A C 1
ATOM 4201 O O . LEU A 1 544 ? -5.245 -4.305 37.279 1.00 82.69 544 LEU A O 1
ATOM 4205 N N . ALA A 1 545 ? -4.026 -3.877 35.443 1.00 82.56 545 ALA A N 1
ATOM 4206 C CA . ALA A 1 545 ? -2.689 -3.942 36.030 1.00 82.56 545 ALA A CA 1
ATOM 4207 C C . ALA A 1 545 ? -2.013 -2.555 36.154 1.00 82.56 545 ALA A C 1
ATOM 4209 O O . ALA A 1 545 ? -0.901 -2.464 36.671 1.00 82.56 545 ALA A O 1
ATOM 4210 N N . ILE A 1 546 ? -2.676 -1.475 35.710 1.00 83.75 546 ILE A N 1
ATOM 4211 C CA . ILE A 1 546 ? -2.299 -0.072 35.977 1.00 83.75 546 ILE A CA 1
ATOM 4212 C C . ILE A 1 546 ? -2.930 0.417 37.295 1.00 83.75 546 ILE A C 1
ATOM 4214 O O . ILE A 1 546 ? -2.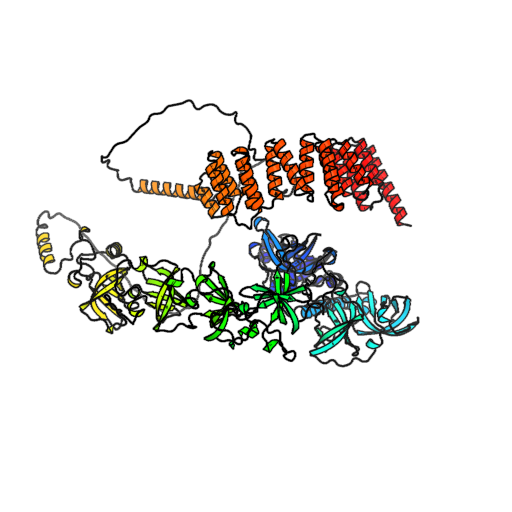335 1.223 38.005 1.00 83.75 546 ILE A O 1
ATOM 4218 N N . ILE A 1 547 ? -4.158 -0.018 37.601 1.00 82.62 547 ILE A N 1
ATOM 4219 C CA . ILE A 1 547 ? -5.037 0.644 38.577 1.00 82.62 547 ILE A CA 1
ATOM 4220 C C . ILE A 1 547 ? -5.369 -0.259 39.770 1.00 82.62 547 ILE A C 1
ATOM 4222 O O . ILE A 1 547 ? -5.864 -1.367 39.593 1.00 82.62 547 ILE A O 1
ATOM 4226 N N . SER A 1 548 ? -5.237 0.281 40.987 1.00 73.94 548 SER A N 1
ATOM 4227 C CA . SER A 1 548 ? -5.771 -0.328 42.222 1.00 73.94 548 SER A CA 1
ATOM 4228 C C . SER A 1 548 ? -7.130 0.253 42.660 1.00 73.94 548 SER A C 1
ATOM 4230 O O . SER A 1 548 ? -7.918 -0.431 43.318 1.00 73.94 548 SER A O 1
ATOM 4232 N N . ASP A 1 549 ? -7.440 1.505 42.293 1.00 75.44 549 ASP A N 1
ATOM 4233 C CA . ASP A 1 549 ? -8.638 2.248 42.723 1.00 75.44 549 ASP A CA 1
ATOM 4234 C C . ASP A 1 549 ? -9.579 2.639 41.577 1.00 75.44 549 ASP A C 1
ATOM 4236 O O . ASP A 1 549 ? -9.208 3.372 40.662 1.00 75.44 549 ASP A O 1
ATOM 4240 N N . LEU A 1 550 ? -10.852 2.241 41.698 1.00 76.06 550 LEU A N 1
ATOM 4241 C CA . LEU A 1 550 ? -11.916 2.486 40.711 1.00 76.06 550 LEU A CA 1
ATOM 4242 C C . LEU A 1 550 ? -12.071 3.965 40.308 1.00 76.06 550 LEU A C 1
ATOM 4244 O O . LEU A 1 550 ? -12.378 4.248 39.153 1.00 76.06 550 LEU A O 1
ATOM 4248 N N . LYS A 1 551 ? -11.815 4.912 41.224 1.00 73.38 551 LYS A N 1
ATOM 4249 C CA . LYS A 1 551 ? -11.873 6.363 40.947 1.00 73.38 551 LYS A CA 1
ATOM 4250 C C . LYS A 1 551 ? -10.943 6.786 39.805 1.00 73.38 551 LYS A C 1
ATOM 4252 O O . LYS A 1 551 ? -11.259 7.706 39.058 1.00 73.38 551 LYS A O 1
ATOM 4257 N N . ASN A 1 552 ? -9.814 6.100 39.660 1.00 75.38 552 ASN A N 1
ATOM 4258 C CA . ASN A 1 552 ? -8.762 6.472 38.724 1.00 75.38 552 ASN A CA 1
ATOM 4259 C C . ASN A 1 552 ? -9.029 5.944 37.301 1.00 75.38 552 ASN A C 1
ATOM 4261 O O . ASN A 1 552 ? -8.329 6.316 36.362 1.00 75.38 552 ASN A O 1
ATOM 4265 N N . ALA A 1 553 ? -10.054 5.103 37.123 1.00 68.19 553 ALA A N 1
ATOM 4266 C CA . ALA A 1 553 ? -10.350 4.446 35.855 1.00 68.19 553 ALA A CA 1
ATOM 4267 C C . ALA A 1 553 ? -10.984 5.347 34.785 1.00 68.19 553 ALA A C 1
ATOM 4269 O O . ALA A 1 553 ? -10.919 5.000 33.608 1.00 68.19 553 ALA A O 1
ATOM 4270 N N . LEU A 1 554 ? -11.543 6.507 35.155 1.00 70.88 554 LEU A N 1
ATOM 4271 C CA . LEU A 1 554 ? -11.998 7.500 34.171 1.00 70.88 554 LEU A CA 1
ATOM 4272 C C . LEU A 1 554 ? -10.822 8.170 33.438 1.00 70.88 554 LEU A C 1
ATOM 4274 O O . LEU A 1 554 ? -10.975 8.559 32.287 1.00 70.88 554 LEU A O 1
ATOM 4278 N N . HIS A 1 555 ? -9.660 8.303 34.090 1.00 73.31 555 HIS A N 1
ATOM 4279 C CA . HIS A 1 555 ? -8.488 8.991 33.537 1.00 73.31 555 HIS A CA 1
ATOM 4280 C C . HIS A 1 555 ? -7.155 8.321 33.939 1.00 73.31 555 HIS A C 1
ATOM 4282 O O . HIS A 1 555 ? -6.332 8.951 34.613 1.00 73.31 555 HIS A O 1
ATOM 4288 N N . PRO A 1 556 ? -6.885 7.071 33.507 1.00 74.38 556 PRO A N 1
ATOM 4289 C CA . PRO A 1 556 ? -5.587 6.408 33.715 1.00 74.38 556 PRO A CA 1
ATOM 4290 C C . PRO A 1 556 ? -4.397 7.254 33.232 1.00 74.38 556 PRO A C 1
ATOM 4292 O O . PRO A 1 556 ? -3.345 7.275 33.864 1.00 74.38 556 PRO A O 1
ATOM 4295 N N . GLU A 1 557 ? -4.594 8.008 32.149 1.00 73.06 557 GLU A N 1
ATOM 4296 C CA . GLU A 1 557 ? -3.640 8.959 31.560 1.00 73.06 557 GLU A CA 1
ATOM 4297 C C . GLU A 1 557 ? -3.125 10.041 32.534 1.00 73.06 557 GLU A C 1
ATOM 4299 O O . GLU A 1 557 ? -2.041 10.581 32.331 1.00 73.06 557 GLU A O 1
ATOM 4304 N N . LYS A 1 558 ? -3.882 10.369 33.595 1.00 79.94 558 LYS A N 1
ATOM 4305 C CA . LYS A 1 558 ? -3.525 11.417 34.570 1.00 79.94 558 LYS A CA 1
ATOM 4306 C C . LYS A 1 558 ? -2.664 10.889 35.723 1.00 79.94 558 LYS A C 1
ATOM 4308 O O . LYS A 1 558 ? -2.093 11.692 36.457 1.00 79.94 558 LYS A O 1
ATOM 4313 N N . LEU A 1 559 ? -2.555 9.565 35.880 1.00 79.56 559 LEU A N 1
ATOM 4314 C CA . LEU A 1 559 ? -1.754 8.918 36.930 1.00 79.56 559 LEU A CA 1
ATOM 4315 C C . LEU A 1 559 ? -0.250 8.937 36.630 1.00 79.56 559 LEU A C 1
ATOM 4317 O O . LEU A 1 559 ? 0.563 9.064 37.543 1.00 79.56 559 LEU A O 1
ATOM 4321 N N . TYR A 1 560 ? 0.108 8.789 35.353 1.00 84.00 560 TYR A N 1
ATOM 4322 C CA . TYR A 1 560 ? 1.474 8.541 34.903 1.00 84.00 560 TYR A CA 1
ATOM 4323 C C . TYR A 1 560 ? 1.850 9.520 33.796 1.00 84.00 560 TYR A C 1
ATOM 4325 O O . TYR A 1 560 ? 1.268 9.510 32.711 1.00 84.00 560 TYR A O 1
ATOM 4333 N N . LYS A 1 561 ? 2.843 10.370 34.059 1.00 84.19 561 LYS A N 1
ATOM 4334 C CA . LYS A 1 561 ? 3.347 11.343 33.085 1.00 84.19 561 LYS A CA 1
ATOM 4335 C C . LYS A 1 561 ? 4.362 10.674 32.157 1.00 84.19 561 LYS A C 1
ATOM 4337 O O . LYS A 1 561 ? 5.113 9.797 32.575 1.00 84.19 561 LYS A O 1
ATOM 4342 N N . LEU A 1 562 ? 4.425 11.117 30.902 1.00 85.94 562 LEU A N 1
ATOM 4343 C CA . LEU A 1 562 ? 5.438 10.638 29.954 1.00 85.94 562 LEU A CA 1
ATOM 4344 C C . LEU A 1 562 ? 6.849 10.903 30.508 1.00 85.94 562 LEU A C 1
ATOM 4346 O O . LEU A 1 562 ? 7.089 11.958 31.093 1.00 85.94 562 LEU A O 1
ATOM 4350 N N . GLY A 1 563 ? 7.769 9.955 30.332 1.00 81.62 563 GLY A N 1
ATOM 4351 C CA . GLY A 1 563 ? 9.137 10.013 30.861 1.00 81.62 563 GLY A CA 1
ATOM 4352 C C . GLY A 1 563 ? 9.302 9.646 32.339 1.00 81.62 563 GLY A C 1
ATOM 4353 O O . GLY A 1 563 ? 10.432 9.556 32.815 1.00 81.62 563 GLY A O 1
ATOM 4354 N N . GLN A 1 564 ? 8.207 9.428 33.073 1.00 88.38 564 GLN A N 1
ATOM 4355 C CA . GLN A 1 564 ? 8.250 9.091 34.496 1.00 88.38 564 GLN A CA 1
ATOM 4356 C C . GLN A 1 564 ? 8.850 7.695 34.712 1.00 88.38 564 GLN A C 1
ATOM 4358 O O . GLN A 1 564 ? 8.447 6.731 34.056 1.00 88.38 564 GLN A O 1
ATOM 4363 N N . ALA A 1 565 ? 9.774 7.583 35.665 1.00 87.94 565 ALA A N 1
ATOM 4364 C CA . ALA A 1 565 ? 10.297 6.311 36.145 1.00 87.94 565 ALA A CA 1
ATOM 4365 C C . ALA A 1 565 ? 9.231 5.567 36.965 1.00 87.94 565 ALA A C 1
ATOM 4367 O O . ALA A 1 565 ? 8.736 6.082 37.973 1.00 87.94 565 ALA A O 1
ATOM 4368 N N . VAL A 1 566 ? 8.897 4.344 36.563 1.00 88.44 566 VAL A N 1
ATOM 4369 C CA . VAL A 1 566 ? 7.969 3.447 37.265 1.00 88.44 566 VAL A CA 1
ATOM 4370 C C . VAL A 1 566 ? 8.631 2.092 37.495 1.00 88.44 566 VAL A C 1
ATOM 4372 O O . VAL A 1 566 ? 9.431 1.638 36.681 1.00 88.44 566 VAL A O 1
ATOM 4375 N N . ARG A 1 567 ? 8.302 1.428 38.605 1.00 88.44 567 ARG A N 1
ATOM 4376 C CA . ARG A 1 567 ? 8.690 0.032 38.824 1.00 88.44 567 ARG A CA 1
ATOM 4377 C C . ARG A 1 567 ? 7.519 -0.866 38.440 1.00 88.44 567 ARG A C 1
ATOM 4379 O O . ARG A 1 567 ? 6.396 -0.598 38.861 1.00 88.44 567 ARG A O 1
ATOM 4386 N N . ALA A 1 568 ? 7.782 -1.897 37.648 1.00 87.88 568 ALA A N 1
ATOM 4387 C CA . ALA A 1 568 ? 6.789 -2.872 37.216 1.00 87.88 568 ALA A CA 1
ATOM 4388 C C . ALA A 1 568 ? 7.298 -4.296 37.461 1.00 87.88 568 ALA A C 1
ATOM 4390 O O . ALA A 1 568 ? 8.505 -4.526 37.417 1.00 87.88 568 ALA A O 1
ATOM 4391 N N . LYS A 1 569 ? 6.387 -5.250 37.677 1.00 88.62 569 LYS A N 1
ATOM 4392 C CA . LYS A 1 569 ? 6.723 -6.681 37.666 1.00 88.62 569 LYS A CA 1
ATOM 4393 C C . LYS A 1 569 ? 6.476 -7.309 36.306 1.00 88.62 569 LYS A C 1
ATOM 4395 O O . LYS A 1 569 ? 5.485 -6.978 35.650 1.00 88.62 569 LYS A O 1
ATOM 4400 N N . VAL A 1 570 ? 7.346 -8.237 35.921 1.00 88.06 570 VAL A N 1
ATOM 4401 C CA . VAL A 1 570 ? 7.164 -9.092 34.745 1.00 88.06 570 VAL A CA 1
ATOM 4402 C C . VAL A 1 570 ? 6.041 -10.090 35.006 1.00 88.06 570 VAL A C 1
ATOM 4404 O O . VAL A 1 570 ? 6.069 -10.831 35.986 1.00 88.06 570 VAL A O 1
ATOM 4407 N N . VAL A 1 571 ? 5.055 -10.107 34.112 1.00 84.56 571 VAL A N 1
ATOM 4408 C CA . VAL A 1 571 ? 3.977 -11.106 34.069 1.00 84.56 571 VAL A CA 1
ATOM 4409 C C . VAL A 1 571 ? 4.332 -12.185 33.049 1.00 84.56 571 VAL A C 1
ATOM 4411 O O . VAL A 1 571 ? 4.291 -13.371 33.354 1.00 84.56 571 VAL A O 1
ATOM 4414 N N . GLU A 1 572 ? 4.721 -11.764 31.844 1.00 81.00 572 GLU A N 1
ATOM 4415 C CA . GLU A 1 572 ? 5.034 -12.639 30.713 1.00 81.00 572 GLU A CA 1
ATOM 4416 C C . GLU A 1 572 ? 6.113 -11.991 29.832 1.00 81.00 572 GLU A C 1
ATOM 4418 O O . GLU A 1 572 ? 6.166 -10.764 29.686 1.00 81.00 572 GLU A O 1
ATOM 4423 N N . VAL A 1 573 ? 6.961 -12.816 29.217 1.00 81.19 573 VAL A N 1
ATOM 4424 C CA . VAL A 1 573 ? 8.008 -12.394 28.277 1.00 81.19 573 VAL A CA 1
ATOM 4425 C C . VAL A 1 573 ? 7.621 -12.875 26.878 1.00 81.19 573 VAL A C 1
ATOM 4427 O O . VAL A 1 573 ? 7.809 -14.038 26.530 1.00 81.19 573 VAL A O 1
ATOM 4430 N N . SER A 1 574 ? 7.054 -11.985 26.063 1.00 73.19 574 SER A N 1
ATOM 4431 C CA . SER A 1 574 ? 6.602 -12.324 24.713 1.00 73.19 574 SER A CA 1
ATOM 4432 C C . SER A 1 574 ? 7.750 -12.219 23.709 1.00 73.19 574 SER A C 1
ATOM 4434 O O . SER A 1 574 ? 8.365 -11.165 23.541 1.00 73.19 574 SER A O 1
ATOM 4436 N N . ALA A 1 575 ? 8.033 -13.315 23.004 1.00 59.84 575 ALA A N 1
ATOM 4437 C CA . ALA A 1 575 ? 9.111 -13.381 22.014 1.00 59.84 575 ALA A CA 1
ATOM 4438 C C . ALA A 1 575 ? 8.717 -12.851 20.616 1.00 59.84 575 ALA A C 1
ATOM 4440 O O . ALA A 1 575 ? 9.590 -12.621 19.772 1.00 59.84 575 ALA A O 1
ATOM 4441 N N . LYS A 1 576 ? 7.413 -12.694 20.331 1.00 54.31 576 LYS A N 1
ATOM 4442 C CA . LYS A 1 576 ? 6.867 -12.336 19.007 1.00 54.31 576 LYS A CA 1
ATOM 4443 C C . LYS A 1 576 ? 5.565 -11.513 19.148 1.00 54.31 576 LYS A C 1
ATOM 4445 O O . LYS A 1 576 ? 4.499 -12.114 19.251 1.00 54.31 576 LYS A O 1
ATOM 4450 N N . PRO A 1 577 ? 5.600 -10.165 19.076 1.00 63.22 577 PRO A N 1
ATOM 4451 C CA . PRO A 1 577 ? 6.779 -9.295 19.005 1.00 63.22 577 PRO A CA 1
ATOM 4452 C C . PRO A 1 577 ? 7.571 -9.279 20.328 1.00 63.22 577 PRO A C 1
ATOM 4454 O O . PRO A 1 577 ? 6.981 -9.563 21.364 1.00 63.22 577 PRO A O 1
ATOM 4457 N N . PRO A 1 578 ? 8.867 -8.906 20.313 1.00 69.50 578 PRO A N 1
ATOM 4458 C CA . PRO A 1 578 ? 9.710 -8.839 21.512 1.00 69.50 578 PRO A CA 1
ATOM 4459 C C . PRO A 1 578 ? 9.184 -7.794 22.512 1.00 69.50 578 PRO A C 1
ATOM 4461 O O . PRO A 1 578 ? 9.424 -6.593 22.345 1.00 69.50 578 PRO A O 1
ATOM 4464 N N . ARG A 1 579 ? 8.428 -8.244 23.523 1.00 80.94 579 ARG A N 1
ATOM 4465 C CA . ARG A 1 579 ? 7.733 -7.383 24.491 1.00 80.94 579 ARG A CA 1
ATOM 4466 C C . ARG A 1 579 ? 7.563 -8.009 25.869 1.00 80.94 579 ARG A C 1
ATOM 4468 O O . ARG A 1 579 ? 7.251 -9.187 25.985 1.00 80.94 579 ARG A O 1
ATOM 4475 N N . PHE A 1 580 ? 7.632 -7.180 26.908 1.00 84.81 580 PHE A N 1
ATOM 4476 C CA . PHE A 1 580 ? 7.188 -7.565 28.250 1.00 84.81 580 PHE A CA 1
ATOM 4477 C C . PHE A 1 580 ? 5.690 -7.291 28.448 1.00 84.81 580 PHE A C 1
ATOM 4479 O O . PHE A 1 580 ? 5.217 -6.184 28.175 1.00 84.81 580 PHE A O 1
ATOM 4486 N N . VAL A 1 581 ? 4.959 -8.252 29.012 1.00 85.38 581 VAL A N 1
ATOM 4487 C CA . VAL A 1 581 ? 3.683 -7.983 29.690 1.00 85.38 581 VAL A CA 1
ATOM 4488 C C . VAL A 1 581 ? 4.015 -7.636 31.138 1.00 85.38 581 VAL A C 1
ATOM 4490 O O . VAL A 1 581 ? 4.698 -8.397 31.825 1.00 85.38 581 VAL A O 1
ATOM 4493 N N . LEU A 1 582 ? 3.582 -6.458 31.583 1.00 87.94 582 LEU A N 1
ATOM 4494 C CA . LEU A 1 582 ? 4.022 -5.848 32.836 1.00 87.94 582 LEU A CA 1
ATOM 4495 C C . LEU A 1 582 ? 2.843 -5.483 33.743 1.00 87.94 582 LEU A C 1
ATOM 4497 O O . LEU A 1 582 ? 1.730 -5.245 33.275 1.00 87.94 582 LEU A O 1
ATOM 4501 N N . SER A 1 583 ? 3.116 -5.391 35.045 1.00 87.06 583 SER A N 1
ATOM 4502 C CA . SER A 1 583 ? 2.145 -5.025 36.079 1.00 87.06 583 SER A CA 1
ATOM 4503 C C . SER A 1 583 ? 2.672 -3.926 37.002 1.00 87.06 583 SER A C 1
ATOM 4505 O O . SER A 1 583 ? 3.773 -4.041 37.541 1.00 87.06 583 SER A O 1
ATOM 4507 N N . LEU A 1 584 ? 1.876 -2.871 37.208 1.00 83.62 584 LEU A N 1
ATOM 4508 C CA . LEU A 1 584 ? 2.166 -1.755 38.122 1.00 83.62 584 LEU A CA 1
ATOM 4509 C C . LEU A 1 584 ? 1.458 -1.899 39.480 1.00 83.62 584 LEU A C 1
ATOM 4511 O O . LEU A 1 584 ? 1.808 -1.197 40.424 1.00 83.62 584 LEU A O 1
ATOM 4515 N N . THR A 1 585 ? 0.507 -2.830 39.617 1.00 78.94 585 THR A N 1
ATOM 4516 C CA . THR A 1 585 ? -0.159 -3.138 40.899 1.00 78.94 585 THR A CA 1
ATOM 4517 C C . THR A 1 585 ? 0.687 -4.022 41.826 1.00 78.94 585 THR A C 1
ATOM 4519 O O . THR A 1 585 ? 0.256 -4.334 42.933 1.00 78.94 585 THR A O 1
ATOM 4522 N N . GLY A 1 586 ? 1.882 -4.450 41.398 1.00 70.56 586 GLY A N 1
ATOM 4523 C CA . GLY A 1 586 ? 2.800 -5.293 42.183 1.00 70.56 586 GLY A CA 1
ATOM 4524 C C . GLY A 1 586 ? 2.425 -6.782 42.247 1.00 70.56 586 GLY A C 1
ATOM 4525 O O . GLY A 1 586 ? 3.184 -7.578 42.809 1.00 70.56 586 GLY A O 1
ATOM 4526 N N . VAL A 1 587 ? 1.298 -7.157 41.636 1.00 77.44 587 VAL A N 1
ATOM 4527 C CA . VAL A 1 587 ? 0.806 -8.532 41.461 1.00 77.44 587 VAL A CA 1
ATOM 4528 C C . VAL A 1 587 ? 1.234 -9.043 40.081 1.00 77.44 587 VAL A C 1
ATOM 4530 O O . VAL A 1 587 ? 1.078 -8.316 39.103 1.00 77.44 587 VAL A O 1
ATOM 4533 N N . HIS A 1 588 ? 1.752 -10.271 39.987 1.00 77.38 588 HIS A N 1
ATOM 4534 C CA . HIS A 1 588 ? 2.173 -10.894 38.716 1.00 77.38 588 HIS A CA 1
ATOM 4535 C C . HIS A 1 588 ? 1.362 -12.153 38.345 1.00 77.38 588 HIS A C 1
ATOM 4537 O O . HIS A 1 588 ? 1.365 -12.573 37.193 1.00 77.38 588 HIS A O 1
ATOM 4543 N N . LYS A 1 589 ? 0.652 -12.742 39.315 1.00 80.56 589 LYS A N 1
ATOM 4544 C CA . LYS A 1 589 ? -0.195 -13.934 39.189 1.00 80.56 589 LYS A CA 1
ATOM 4545 C C . LYS A 1 589 ? -1.433 -13.754 40.076 1.00 80.56 589 LYS A C 1
ATOM 4547 O O . LYS A 1 589 ? -1.372 -13.021 41.059 1.00 80.56 589 LYS A O 1
ATOM 4552 N N . LEU A 1 590 ? -2.555 -14.374 39.714 1.00 82.44 590 LEU A N 1
ATOM 4553 C CA . LEU A 1 590 ? -3.781 -14.373 40.521 1.00 82.44 590 LEU A CA 1
ATOM 4554 C C . LEU A 1 590 ? -3.776 -15.562 41.492 1.00 82.44 590 LEU A C 1
ATOM 4556 O O . LEU A 1 590 ? -3.391 -16.665 41.106 1.00 82.44 590 LEU A O 1
ATOM 4560 N N . GLU A 1 591 ? -4.212 -15.329 42.730 1.00 82.69 591 GLU A N 1
ATOM 4561 C CA . GLU A 1 591 ? -4.221 -16.305 43.828 1.00 82.69 591 GLU A CA 1
ATOM 4562 C C . GLU A 1 591 ? -5.583 -16.293 44.542 1.00 82.69 591 GLU A C 1
ATOM 4564 O O . GLU A 1 591 ? -6.264 -15.263 44.589 1.00 82.69 591 GLU A O 1
ATOM 4569 N N . GLU A 1 592 ? -5.998 -17.440 45.083 1.00 83.69 592 GLU A N 1
ATOM 4570 C CA . GLU A 1 592 ? -7.260 -17.579 45.821 1.00 83.69 592 GLU A CA 1
ATOM 4571 C C . GLU A 1 592 ? -7.255 -16.723 47.098 1.00 83.69 592 GLU A C 1
ATOM 4573 O O . GLU A 1 592 ? -6.236 -16.571 47.769 1.00 83.69 592 GLU A O 1
ATOM 4578 N N . GLY A 1 593 ? -8.394 -16.106 47.423 1.00 79.31 593 GLY A N 1
ATOM 4579 C CA . GLY A 1 593 ? -8.523 -15.191 48.561 1.00 79.31 593 GLY A CA 1
ATOM 4580 C C . GLY A 1 593 ? -8.065 -13.746 48.309 1.00 79.31 593 GLY A C 1
ATOM 4581 O O . GLY A 1 593 ? -8.348 -12.873 49.131 1.00 79.31 593 GLY A O 1
ATOM 4582 N N . CYS A 1 594 ? -7.414 -13.446 47.180 1.00 81.50 594 CYS A N 1
ATOM 4583 C CA . CYS A 1 594 ? -7.056 -12.072 46.817 1.00 81.50 594 CYS A CA 1
ATOM 4584 C C . CYS A 1 594 ? -8.244 -11.282 46.233 1.00 81.50 594 CYS A C 1
ATOM 4586 O O . CYS A 1 594 ? -9.103 -11.817 45.527 1.00 81.50 594 CYS A O 1
ATOM 4588 N N . SER A 1 595 ? -8.263 -9.963 46.458 1.00 83.81 595 SER A N 1
ATOM 4589 C CA . SER A 1 595 ? -9.197 -9.042 45.793 1.00 83.81 595 SER A CA 1
ATOM 4590 C C . SER A 1 595 ? -8.520 -8.291 44.644 1.00 83.81 595 SER A C 1
ATOM 4592 O O . SER A 1 595 ? -7.444 -7.724 44.833 1.00 83.81 595 SER A O 1
ATOM 4594 N N . THR A 1 596 ? -9.158 -8.234 43.475 1.00 86.06 596 THR A N 1
ATOM 4595 C CA . THR A 1 596 ? -8.620 -7.614 42.249 1.00 86.06 596 THR A CA 1
ATOM 4596 C C . THR A 1 596 ? -9.678 -6.783 41.513 1.00 86.06 596 THR A C 1
ATOM 4598 O O . THR A 1 596 ? -10.866 -6.830 41.841 1.00 86.06 596 THR A O 1
ATOM 4601 N N . LEU A 1 597 ? -9.265 -5.970 40.532 1.00 87.44 597 LEU A N 1
ATOM 4602 C CA . LEU A 1 597 ? -10.198 -5.313 39.610 1.00 87.44 597 LEU A CA 1
ATOM 4603 C C . LEU A 1 597 ? -10.499 -6.223 38.419 1.00 87.44 597 LEU A C 1
ATOM 4605 O O . LEU A 1 597 ? -9.587 -6.792 37.825 1.00 87.44 597 LEU A O 1
ATOM 4609 N N . GLY A 1 598 ? -11.771 -6.289 38.037 1.00 87.00 598 GLY A N 1
ATOM 4610 C CA . GLY A 1 598 ? -12.229 -6.948 36.820 1.00 87.00 598 GLY A CA 1
ATOM 4611 C C . GLY A 1 598 ? -13.180 -6.065 36.012 1.00 87.00 598 GLY A C 1
ATOM 4612 O O . GLY A 1 598 ? -13.730 -5.091 36.529 1.00 87.00 598 GLY A O 1
ATOM 4613 N N . MET A 1 599 ? -13.364 -6.397 34.735 1.00 87.12 599 MET A N 1
ATOM 4614 C CA . MET A 1 599 ? -14.235 -5.687 33.792 1.00 87.12 599 MET A CA 1
ATOM 4615 C C . MET A 1 599 ? -15.376 -6.597 33.322 1.00 87.12 599 MET A C 1
ATOM 4617 O O . MET A 1 599 ? -15.114 -7.693 32.832 1.00 87.12 599 MET A O 1
ATOM 4621 N N . VAL A 1 600 ? -16.631 -6.163 33.457 1.00 89.88 600 VAL A N 1
ATOM 4622 C CA . VAL A 1 600 ? -17.816 -6.943 33.056 1.00 89.88 600 VAL A CA 1
ATOM 4623 C C . VAL A 1 600 ? -17.870 -7.066 31.530 1.00 89.88 600 VAL A C 1
ATOM 4625 O O . VAL A 1 600 ? -18.114 -6.083 30.835 1.00 89.88 600 VAL A O 1
ATOM 4628 N N . THR A 1 601 ? -17.660 -8.267 30.990 1.00 86.88 601 THR A N 1
ATOM 4629 C CA . THR A 1 601 ? -17.630 -8.508 29.534 1.00 86.88 601 THR A CA 1
ATOM 4630 C C . THR A 1 601 ? -18.991 -8.889 28.964 1.00 86.88 601 THR A C 1
ATOM 4632 O O . THR A 1 601 ? -19.322 -8.490 27.846 1.00 86.88 601 THR A O 1
ATOM 4635 N N . ALA A 1 602 ? -19.781 -9.658 29.719 1.00 86.19 602 ALA A N 1
ATOM 4636 C CA . ALA A 1 602 ? -21.097 -10.133 29.307 1.00 86.19 602 ALA A CA 1
ATOM 4637 C C . ALA A 1 602 ? -22.008 -10.410 30.513 1.00 86.19 602 ALA A C 1
ATOM 4639 O O . ALA A 1 602 ? -21.579 -10.949 31.536 1.00 86.19 602 ALA A O 1
ATOM 4640 N N . ILE A 1 603 ? -23.291 -10.085 30.365 1.00 87.62 603 ILE A N 1
ATOM 4641 C CA . ILE A 1 603 ? -24.327 -10.239 31.393 1.00 87.62 603 ILE A CA 1
ATOM 4642 C C . ILE A 1 603 ? -25.259 -11.365 30.941 1.00 87.62 603 ILE A C 1
ATOM 4644 O O . ILE A 1 603 ? -25.891 -11.257 29.895 1.00 87.62 603 ILE A O 1
ATOM 4648 N N . HIS A 1 604 ? -25.332 -12.452 31.710 1.00 83.44 604 HIS A N 1
ATOM 4649 C CA . HIS A 1 604 ? -26.099 -13.653 31.372 1.00 83.44 604 HIS A CA 1
ATOM 4650 C C . HIS A 1 604 ? -27.285 -13.797 32.343 1.00 83.44 604 HIS A C 1
ATOM 4652 O O . HIS A 1 604 ? -27.069 -14.246 33.473 1.00 83.44 604 HIS A O 1
ATOM 4658 N N . PRO A 1 605 ? -28.534 -13.476 31.943 1.00 73.38 605 PRO A N 1
ATOM 4659 C CA . PRO A 1 605 ? -29.676 -13.373 32.861 1.00 73.38 605 PRO A CA 1
ATOM 4660 C C . PRO A 1 605 ? -29.935 -14.587 33.769 1.00 73.38 605 PRO A C 1
ATOM 4662 O O . PRO A 1 605 ? -30.405 -14.413 34.887 1.00 73.38 605 PRO A O 1
ATOM 4665 N N . GLN A 1 606 ? -29.607 -15.804 33.322 1.00 70.06 606 GLN A N 1
ATOM 4666 C CA . GLN A 1 606 ? -29.837 -17.056 34.065 1.00 70.06 606 GLN A CA 1
ATOM 4667 C C . GLN A 1 606 ? -28.619 -17.548 34.880 1.00 70.06 606 GLN A C 1
ATOM 4669 O O . GLN A 1 606 ? -28.744 -18.463 35.707 1.00 70.06 606 GLN A O 1
ATOM 4674 N N . LEU A 1 607 ? -27.430 -16.978 34.645 1.00 72.81 607 LEU A N 1
ATOM 4675 C CA . LEU A 1 607 ? -26.151 -17.467 35.184 1.00 72.81 607 LEU A CA 1
ATOM 4676 C C . LEU A 1 607 ? -25.455 -16.437 36.085 1.00 72.81 607 LEU A C 1
ATOM 4678 O O . LEU A 1 607 ? -25.005 -16.803 37.170 1.00 72.81 607 LEU A O 1
ATOM 4682 N N . GLY A 1 608 ? -25.405 -15.167 35.671 1.00 83.69 608 GLY A N 1
ATOM 4683 C CA . GLY A 1 608 ? -24.710 -14.093 36.382 1.00 83.69 608 GLY A CA 1
ATOM 4684 C C . GLY A 1 608 ? -23.866 -13.207 35.458 1.00 83.69 608 GLY A C 1
ATOM 4685 O O . GLY A 1 608 ? -24.234 -12.966 34.307 1.00 83.69 608 GLY A O 1
ATOM 4686 N N . LEU A 1 609 ? -22.735 -12.709 35.960 1.00 89.56 609 LEU A N 1
ATOM 4687 C CA . LEU A 1 609 ? -21.807 -11.862 35.198 1.00 89.56 609 LEU A CA 1
ATOM 4688 C C . LEU A 1 609 ? -20.584 -12.667 34.749 1.00 89.56 609 LEU A C 1
ATOM 4690 O O . LEU A 1 609 ? -20.018 -13.426 35.537 1.00 89.56 609 LEU A O 1
ATOM 4694 N N . GLN A 1 610 ? -20.130 -12.445 33.516 1.00 88.75 610 GLN A N 1
ATOM 4695 C CA . GLN A 1 610 ? -18.765 -12.768 33.103 1.00 88.75 610 GLN A CA 1
ATOM 4696 C C . GLN A 1 610 ? -17.882 -11.531 33.255 1.00 88.75 610 GLN A C 1
ATOM 4698 O O . GLN A 1 610 ? -18.279 -10.416 32.903 1.00 88.75 610 GLN A O 1
ATOM 4703 N N . VAL A 1 611 ? -16.684 -11.741 33.794 1.00 90.56 611 VAL A N 1
ATOM 4704 C CA . VAL A 1 611 ? -15.738 -10.686 34.149 1.00 90.56 611 VAL A CA 1
ATOM 4705 C C . VAL A 1 611 ? -14.354 -11.052 33.615 1.00 90.56 611 VAL A C 1
ATOM 4707 O O . VAL A 1 611 ? -13.845 -12.143 33.880 1.00 90.56 611 VAL A O 1
ATOM 4710 N N . LYS A 1 612 ? -13.724 -10.136 32.875 1.00 88.62 612 LYS A N 1
ATOM 4711 C CA . LYS A 1 612 ? -12.301 -10.217 32.531 1.00 88.62 612 LYS A CA 1
ATOM 4712 C C . LYS A 1 612 ? -11.468 -9.751 33.724 1.00 88.62 612 LYS A C 1
ATOM 4714 O O . LYS A 1 612 ? -11.725 -8.680 34.272 1.00 88.62 612 LYS A O 1
ATOM 4719 N N . LEU A 1 613 ? -10.477 -10.545 34.098 1.00 87.81 613 LEU A N 1
ATOM 4720 C CA . LEU A 1 613 ? -9.509 -10.290 35.163 1.00 87.81 613 LEU A CA 1
ATOM 4721 C C . LEU A 1 613 ? -8.172 -9.804 34.562 1.00 87.81 613 LEU A C 1
ATOM 4723 O O . LEU A 1 613 ? -8.010 -9.827 33.336 1.00 87.81 613 LEU A O 1
ATOM 4727 N N . PRO A 1 614 ? -7.200 -9.359 35.383 1.00 83.31 614 PRO A N 1
ATOM 4728 C CA . PRO A 1 614 ? -5.857 -9.059 34.898 1.00 83.31 614 PRO A CA 1
ATOM 4729 C C . PRO A 1 614 ? -5.210 -10.272 34.210 1.00 83.31 614 PRO A C 1
ATOM 4731 O O . PRO A 1 614 ? -5.590 -11.421 34.449 1.00 83.31 614 PRO A O 1
ATOM 4734 N N . PHE A 1 615 ? -4.195 -10.012 33.381 1.00 81.81 615 PHE A N 1
ATOM 4735 C CA . PHE A 1 615 ? -3.330 -11.044 32.783 1.00 81.81 615 PHE A CA 1
ATOM 4736 C C . PHE A 1 615 ? -4.090 -12.058 31.904 1.00 81.81 615 PHE A C 1
ATOM 4738 O O . PHE A 1 615 ? -3.740 -13.231 31.832 1.00 81.81 615 PHE A O 1
ATOM 4745 N N . GLY A 1 616 ? -5.171 -11.612 31.254 1.00 75.69 616 GLY A N 1
ATOM 4746 C CA . GLY A 1 616 ? -5.999 -12.456 30.383 1.00 75.69 616 GLY A CA 1
ATOM 4747 C C . GLY A 1 616 ? -6.935 -13.428 31.112 1.00 75.69 616 GLY A C 1
ATOM 4748 O O . GLY A 1 616 ? -7.686 -14.141 30.448 1.00 75.69 616 GLY A O 1
ATOM 4749 N N . GLY A 1 617 ? -6.945 -13.440 32.450 1.00 82.56 617 GLY A N 1
ATOM 4750 C CA . GLY A 1 617 ? -7.852 -14.279 33.228 1.00 82.56 617 GLY A CA 1
ATOM 4751 C C . GLY A 1 617 ? -9.327 -13.983 32.930 1.00 82.56 617 GLY A C 1
ATOM 4752 O O . GLY A 1 617 ? -9.714 -12.850 32.632 1.00 82.56 617 GLY A O 1
ATOM 4753 N N . SER A 1 618 ? -10.179 -15.000 33.053 1.00 87.94 618 SER A N 1
ATOM 4754 C CA . SER A 1 618 ? -11.635 -14.841 32.982 1.00 87.94 618 SER A CA 1
ATOM 4755 C C . SER A 1 618 ? -12.301 -15.473 34.197 1.00 87.94 618 SER A C 1
ATOM 4757 O O . SER A 1 618 ? -11.799 -16.453 34.752 1.00 87.94 618 SER A O 1
ATOM 4759 N N . GLY A 1 619 ? -13.422 -14.899 34.620 1.00 88.81 619 GLY A N 1
ATOM 4760 C CA . GLY A 1 619 ? -14.178 -15.396 35.757 1.00 88.81 619 GLY A CA 1
ATOM 4761 C C . GLY A 1 619 ? -15.677 -15.145 35.665 1.00 88.81 619 GLY A C 1
ATOM 4762 O O . GLY A 1 619 ? -16.164 -14.379 34.828 1.00 88.81 619 GLY A O 1
ATOM 4763 N N . THR A 1 620 ? -16.406 -15.826 36.539 1.00 90.31 620 THR A N 1
ATOM 4764 C CA . THR A 1 620 ? -17.865 -15.837 36.627 1.00 90.31 620 THR A CA 1
ATOM 4765 C C . THR A 1 620 ? -18.318 -15.451 38.029 1.00 90.31 620 THR A C 1
ATOM 4767 O O . THR A 1 620 ? -17.900 -16.055 39.015 1.00 90.31 620 THR A O 1
ATOM 4770 N N . VAL A 1 621 ? -19.203 -14.457 38.114 1.00 89.31 621 VAL A N 1
ATOM 4771 C CA . VAL A 1 621 ? -19.894 -14.070 39.351 1.00 89.31 621 VAL A CA 1
ATOM 4772 C C . VAL A 1 621 ? -21.292 -14.673 39.314 1.00 89.31 621 VAL A C 1
ATOM 4774 O O . VAL A 1 621 ? -22.070 -14.354 38.411 1.00 89.31 621 VAL A O 1
ATOM 4777 N N . SER A 1 622 ? -21.632 -15.522 40.287 1.00 87.06 622 SER A N 1
ATOM 4778 C CA . SER A 1 622 ? -22.995 -16.052 40.428 1.00 87.06 622 SER A CA 1
ATOM 4779 C C . SER A 1 622 ? -23.972 -14.940 40.847 1.00 87.06 622 SER A C 1
ATOM 4781 O O . SER A 1 622 ? -23.576 -13.976 41.498 1.00 87.06 622 SER A O 1
ATOM 4783 N N . VAL A 1 623 ? -25.270 -15.051 40.534 1.00 86.62 623 VAL A N 1
ATOM 4784 C CA . VAL A 1 623 ? -26.253 -14.035 40.985 1.00 86.62 623 VAL A CA 1
ATOM 4785 C C . VAL A 1 623 ? -26.281 -13.921 42.522 1.00 86.62 623 VAL A C 1
ATOM 4787 O O . VAL A 1 623 ? -26.364 -12.825 43.074 1.00 86.62 623 VAL A O 1
ATOM 4790 N N . THR A 1 624 ? -26.105 -15.045 43.220 1.00 85.56 624 THR A N 1
ATOM 4791 C CA . THR A 1 624 ? -25.975 -15.148 44.685 1.00 85.56 624 THR A CA 1
ATOM 4792 C C . THR A 1 624 ? -24.684 -14.532 45.256 1.00 85.56 624 THR A C 1
ATOM 4794 O O . THR A 1 624 ? -24.549 -14.395 46.472 1.00 85.56 624 THR A O 1
ATOM 4797 N N . ASP A 1 625 ? -23.745 -14.122 44.399 1.00 86.06 625 ASP A N 1
ATOM 4798 C CA . ASP A 1 625 ? -22.459 -13.502 44.742 1.00 86.06 625 ASP A CA 1
ATOM 4799 C C . ASP A 1 625 ? -22.385 -11.994 44.416 1.00 86.06 625 ASP A C 1
ATOM 4801 O O . ASP A 1 625 ? -21.344 -11.365 44.616 1.00 86.06 625 ASP A O 1
ATOM 4805 N N . LEU A 1 626 ? -23.483 -11.386 43.947 1.00 85.62 626 LEU A N 1
ATOM 4806 C CA . LEU A 1 626 ? -23.526 -9.963 43.581 1.00 85.62 626 LEU A CA 1
ATOM 4807 C C . LEU A 1 626 ? -23.555 -9.009 44.789 1.00 85.62 626 LEU A C 1
ATOM 4809 O O . LEU A 1 626 ? -23.002 -7.913 44.711 1.00 85.62 626 LEU A O 1
ATOM 4813 N N . ALA A 1 627 ? -24.238 -9.375 45.881 1.00 82.75 627 ALA A N 1
ATOM 4814 C CA . ALA A 1 627 ? -24.480 -8.488 47.023 1.00 82.75 627 ALA A CA 1
ATOM 4815 C C . ALA A 1 627 ? -24.862 -9.243 48.311 1.00 82.75 627 ALA A C 1
ATOM 4817 O O . ALA A 1 627 ? -25.458 -10.314 48.261 1.00 82.75 627 ALA A O 1
ATOM 4818 N N . ASP A 1 628 ? -24.621 -8.616 49.468 1.00 83.81 628 ASP A N 1
ATOM 4819 C CA . ASP A 1 628 ? -24.977 -9.122 50.814 1.00 83.81 628 ASP A CA 1
ATOM 4820 C C . ASP A 1 628 ? -26.478 -9.030 51.161 1.00 83.81 628 ASP A C 1
ATOM 4822 O O . ASP A 1 628 ? -26.906 -9.384 52.264 1.00 83.81 628 ASP A O 1
ATOM 4826 N N . ALA A 1 629 ? -27.272 -8.486 50.239 1.00 84.19 629 ALA A N 1
ATOM 4827 C CA . ALA A 1 629 ? -28.718 -8.380 50.335 1.00 84.19 629 ALA A CA 1
ATOM 4828 C C . ALA A 1 629 ? -29.321 -8.510 48.930 1.00 84.19 629 ALA A C 1
ATOM 4830 O O . ALA A 1 629 ? -29.131 -7.636 48.077 1.00 84.19 629 ALA A O 1
ATOM 4831 N N . TYR A 1 630 ? -30.056 -9.590 48.688 1.00 84.94 630 TYR A N 1
ATOM 4832 C CA . TYR A 1 630 ? -30.703 -9.877 47.415 1.00 84.94 630 TYR A CA 1
ATOM 4833 C C . TYR A 1 630 ? -31.862 -8.908 47.154 1.00 84.94 630 TYR A C 1
ATOM 4835 O O . TYR A 1 630 ? -32.681 -8.620 48.039 1.00 84.94 630 TYR A O 1
ATOM 4843 N N . ARG A 1 631 ? -31.931 -8.430 45.909 1.00 79.69 631 ARG A N 1
ATOM 4844 C CA . ARG A 1 631 ? -33.010 -7.616 45.330 1.00 79.69 631 ARG A CA 1
ATOM 4845 C C . ARG A 1 631 ? -33.427 -8.243 43.989 1.00 79.69 631 ARG A C 1
ATOM 4847 O O . ARG A 1 631 ? -32.582 -8.883 43.360 1.00 79.69 631 ARG A O 1
ATOM 4854 N N . PRO A 1 632 ? -34.670 -8.051 43.515 1.00 77.19 632 PRO A N 1
ATOM 4855 C CA . PRO A 1 632 ? -35.007 -8.364 42.128 1.00 77.19 632 PRO A CA 1
ATOM 4856 C C . PRO A 1 632 ? -34.115 -7.570 41.157 1.00 77.19 632 PRO A C 1
ATOM 4858 O O . PRO A 1 632 ? -33.629 -6.488 41.489 1.00 77.19 632 PRO A O 1
ATOM 4861 N N . ASN A 1 633 ? -33.904 -8.120 39.960 1.00 72.62 633 ASN A N 1
ATOM 4862 C CA . ASN A 1 633 ? -33.237 -7.474 38.823 1.00 72.62 633 ASN A CA 1
ATOM 4863 C C . ASN A 1 633 ? -31.819 -6.909 39.069 1.00 72.62 633 ASN A C 1
ATOM 4865 O O . ASN A 1 633 ? -31.376 -6.046 38.315 1.00 72.62 633 ASN A O 1
ATOM 4869 N N . GLN A 1 634 ? -31.051 -7.411 40.049 1.00 72.56 634 GLN A N 1
ATOM 4870 C CA . GLN A 1 634 ? -29.706 -6.879 40.362 1.00 72.56 634 GLN A CA 1
ATOM 4871 C C . GLN A 1 634 ? -28.752 -6.789 39.160 1.00 72.56 634 GLN A C 1
ATOM 4873 O O . GLN A 1 634 ? -27.951 -5.856 39.108 1.00 72.56 634 GLN A O 1
ATOM 4878 N N . LEU A 1 635 ? -28.875 -7.681 38.170 1.00 77.56 635 LEU A N 1
ATOM 4879 C CA . LEU A 1 635 ? -28.083 -7.641 36.935 1.00 77.56 635 LEU A CA 1
ATOM 4880 C C . LEU A 1 635 ? -28.273 -6.346 36.115 1.00 77.56 635 LEU A C 1
ATOM 4882 O O . LEU A 1 635 ? -27.337 -5.944 35.437 1.00 77.56 635 LEU A O 1
ATOM 4886 N N . GLN A 1 636 ? -29.413 -5.649 36.228 1.00 75.56 636 GLN A N 1
ATOM 4887 C CA . GLN A 1 636 ? -29.646 -4.340 35.586 1.00 75.56 636 GLN A CA 1
ATOM 4888 C C . GLN A 1 636 ? -28.806 -3.203 36.199 1.00 75.56 636 GLN A C 1
ATOM 4890 O O . GLN A 1 636 ? -28.686 -2.139 35.603 1.00 75.56 636 GLN A O 1
ATOM 4895 N N . THR A 1 637 ? -28.208 -3.417 37.378 1.00 79.81 637 THR A N 1
ATOM 4896 C CA . THR A 1 637 ? -27.289 -2.449 38.014 1.00 79.81 637 THR A CA 1
ATOM 4897 C C . THR A 1 637 ? -25.916 -2.429 37.334 1.00 79.81 637 THR A C 1
ATOM 4899 O O . THR A 1 637 ? -25.103 -1.549 37.618 1.00 79.81 637 THR A O 1
ATOM 4902 N N . PHE A 1 638 ? -25.638 -3.413 36.473 1.00 84.62 638 PHE A N 1
ATOM 4903 C CA . PHE A 1 638 ? -24.355 -3.578 35.808 1.00 84.62 638 PHE A CA 1
ATOM 4904 C C . PHE A 1 638 ? -24.468 -3.288 34.312 1.00 84.62 638 PHE A C 1
ATOM 4906 O O . PHE A 1 638 ? -25.426 -3.702 33.661 1.00 84.62 638 PHE A O 1
ATOM 4913 N N . SER A 1 639 ? -23.465 -2.613 33.756 1.00 85.88 639 SER A N 1
ATOM 4914 C CA . SER A 1 639 ? -23.317 -2.409 32.315 1.00 85.88 639 SER A CA 1
ATOM 4915 C C . SER A 1 639 ? -22.113 -3.173 31.763 1.00 85.88 639 SER A C 1
ATOM 4917 O O . SER A 1 639 ? -21.206 -3.582 32.493 1.00 85.88 639 SER A O 1
ATOM 4919 N N . LYS A 1 640 ? -22.099 -3.377 30.443 1.00 86.69 640 LYS A N 1
ATOM 4920 C CA . LYS A 1 640 ? -20.923 -3.900 29.746 1.00 86.69 640 LYS A CA 1
ATOM 4921 C C . LYS A 1 640 ? -19.750 -2.915 29.877 1.00 86.69 640 LYS A C 1
ATOM 4923 O O . LYS A 1 640 ? -19.948 -1.703 29.906 1.00 86.69 640 LYS A O 1
ATOM 4928 N N . ASP A 1 641 ? -18.540 -3.457 29.965 1.00 83.75 641 ASP A N 1
ATOM 4929 C CA . ASP A 1 641 ? -17.258 -2.756 30.106 1.00 83.75 641 ASP A CA 1
ATOM 4930 C C . ASP A 1 641 ? -17.109 -1.940 31.411 1.00 83.75 641 ASP A C 1
ATOM 4932 O O . ASP A 1 641 ? -16.141 -1.188 31.578 1.00 83.75 641 ASP A O 1
ATOM 4936 N N . GLN A 1 642 ? -18.025 -2.131 32.371 1.00 87.19 642 GLN A N 1
ATOM 4937 C CA . GLN A 1 642 ? -17.949 -1.584 33.726 1.00 87.19 642 GLN A CA 1
ATOM 4938 C C . GLN A 1 642 ? -16.855 -2.274 34.546 1.00 87.19 642 GLN A C 1
ATOM 4940 O O . GLN A 1 642 ? -16.696 -3.495 34.503 1.00 87.19 642 GLN A O 1
ATOM 4945 N N . LEU A 1 643 ? -16.133 -1.492 35.349 1.00 86.50 643 LEU A N 1
ATOM 4946 C CA . LEU A 1 643 ? -15.115 -1.992 36.271 1.00 86.50 643 LEU A CA 1
ATOM 4947 C C . LEU A 1 643 ? -15.696 -2.260 37.662 1.00 86.50 643 LEU A C 1
ATOM 4949 O O . LEU A 1 643 ? -16.408 -1.427 38.223 1.00 86.50 643 LEU A O 1
ATOM 4953 N N . VAL A 1 644 ? -15.348 -3.415 38.224 1.00 87.69 644 VAL A N 1
ATOM 4954 C CA . VAL A 1 644 ? -15.846 -3.930 39.504 1.00 87.69 644 VAL A CA 1
ATOM 4955 C C . VAL A 1 644 ? -14.698 -4.505 40.342 1.00 87.69 644 VAL A C 1
ATOM 4957 O O . VAL A 1 644 ? -13.739 -5.066 39.810 1.00 87.69 644 VAL A O 1
ATOM 4960 N N . ARG A 1 645 ? -14.781 -4.367 41.673 1.00 87.44 645 ARG A N 1
ATOM 4961 C CA . ARG A 1 645 ? -13.873 -5.049 42.613 1.00 87.44 645 ARG A CA 1
ATOM 4962 C C . ARG A 1 645 ? -14.377 -6.469 42.846 1.00 87.44 645 ARG A C 1
ATOM 4964 O O . ARG A 1 645 ? -15.513 -6.635 43.272 1.00 87.44 645 ARG A O 1
ATOM 4971 N N . CYS A 1 646 ? -13.534 -7.458 42.572 1.00 87.44 646 CYS A N 1
ATOM 4972 C CA . CYS A 1 646 ? -13.853 -8.879 42.658 1.00 87.44 646 CYS A CA 1
ATOM 4973 C C . CYS A 1 646 ? -12.989 -9.555 43.725 1.00 87.44 646 CYS A C 1
ATOM 4975 O O . CYS A 1 646 ? -11.795 -9.275 43.820 1.00 87.44 646 CYS A O 1
ATOM 4977 N N . PHE A 1 647 ? -13.574 -10.472 44.487 1.00 86.81 647 PHE A N 1
ATOM 4978 C CA . PHE A 1 647 ? -12.862 -11.391 45.372 1.00 86.81 647 PHE A CA 1
ATOM 4979 C C . PHE A 1 647 ? -12.696 -12.745 44.668 1.00 86.81 647 PHE A C 1
ATOM 4981 O O . PHE A 1 647 ? -13.687 -13.293 44.180 1.00 86.81 647 PHE A O 1
ATOM 4988 N N . LEU A 1 648 ? -11.467 -13.264 44.597 1.00 87.75 648 LEU A N 1
ATOM 4989 C CA . LEU A 1 648 ? -11.137 -14.552 43.976 1.00 87.75 648 LEU A CA 1
ATOM 4990 C C . LEU A 1 648 ? -11.490 -15.690 44.947 1.00 87.75 648 LEU A C 1
ATOM 4992 O O . LEU A 1 648 ? -10.947 -15.745 46.049 1.00 87.75 648 LEU A O 1
ATOM 4996 N N . LEU A 1 649 ? -12.421 -16.568 44.560 1.00 84.81 649 LEU A N 1
ATOM 4997 C CA . LEU A 1 649 ? -12.921 -17.647 45.422 1.00 84.81 649 LEU A CA 1
ATOM 4998 C C . LEU A 1 649 ? -12.178 -18.964 45.184 1.00 84.81 649 LEU A C 1
ATOM 5000 O O . LEU A 1 649 ? -11.528 -19.462 46.094 1.00 84.81 649 LEU A O 1
ATOM 5004 N N . CYS A 1 650 ? -12.299 -19.507 43.973 1.00 83.38 650 CYS A N 1
ATOM 5005 C CA . CYS A 1 650 ? -11.658 -20.742 43.524 1.00 83.38 650 CYS A CA 1
ATOM 5006 C C . CYS A 1 650 ? -11.500 -20.745 41.994 1.00 83.38 650 CYS A C 1
ATOM 5008 O O . CYS A 1 650 ? -12.201 -19.991 41.303 1.00 83.38 650 CYS A O 1
ATOM 5010 N N . GLN A 1 651 ? -10.605 -21.580 41.456 1.00 83.38 651 GLN A N 1
ATOM 5011 C CA . GLN A 1 651 ? -10.430 -21.756 40.007 1.00 83.38 651 GLN A CA 1
ATOM 5012 C C . GLN A 1 651 ? -10.924 -23.132 39.514 1.00 83.38 651 GLN A C 1
ATOM 5014 O O . GLN A 1 651 ? -10.400 -24.172 39.901 1.00 83.38 651 GLN A O 1
ATOM 5019 N N . GLU A 1 652 ? -11.885 -23.143 38.585 1.00 78.38 652 GLU A N 1
ATOM 5020 C CA . GLU A 1 652 ? -12.450 -24.349 37.958 1.00 78.38 652 GLU A CA 1
ATOM 5021 C C . GLU A 1 652 ? -12.322 -24.270 36.430 1.00 78.38 652 GLU A C 1
ATOM 5023 O O . GLU A 1 652 ? -12.703 -23.273 35.814 1.00 78.38 652 GLU A O 1
ATOM 5028 N N . ASN A 1 653 ? -11.805 -25.323 35.784 1.00 77.12 653 ASN A N 1
ATOM 5029 C CA . ASN A 1 653 ? -11.662 -25.404 34.318 1.00 77.12 653 ASN A CA 1
ATOM 5030 C C . ASN A 1 653 ? -10.997 -24.155 33.688 1.00 77.12 653 ASN A C 1
ATOM 5032 O O . ASN A 1 653 ? -11.410 -23.659 32.638 1.00 77.12 653 ASN A O 1
ATOM 5036 N N . GLY A 1 654 ? -9.986 -23.607 34.374 1.00 73.50 654 GLY A N 1
ATOM 5037 C CA . GLY A 1 654 ? -9.259 -22.394 33.980 1.00 73.50 654 GLY A CA 1
ATOM 5038 C C . GLY A 1 654 ? -9.977 -21.066 34.269 1.00 73.50 654 GLY A C 1
ATOM 5039 O O . GLY A 1 654 ? -9.352 -20.012 34.142 1.00 73.50 654 GLY A O 1
ATOM 5040 N N . LYS A 1 655 ? -11.243 -21.087 34.701 1.00 84.31 655 LYS A N 1
ATOM 5041 C CA . LYS A 1 655 ? -12.055 -19.901 35.014 1.00 84.31 655 LYS A CA 1
ATOM 5042 C C . LYS A 1 655 ? -12.149 -19.679 36.520 1.00 84.31 655 LYS A C 1
ATOM 5044 O O . LYS A 1 655 ? -12.202 -20.622 37.299 1.00 84.31 655 LYS A O 1
ATOM 5049 N N . TRP A 1 656 ? -12.187 -18.418 36.926 1.00 88.38 656 TRP A N 1
ATOM 5050 C CA . TRP A 1 656 ? -12.286 -18.030 38.332 1.00 88.38 656 TRP A CA 1
ATOM 5051 C C . TRP A 1 656 ? -13.736 -17.839 38.765 1.00 88.38 656 TRP A C 1
ATOM 5053 O O . TRP A 1 656 ? -14.463 -17.064 38.144 1.00 88.38 656 TRP A O 1
ATOM 5063 N N . HIS A 1 657 ? -14.149 -18.450 39.871 1.00 87.56 657 HIS A N 1
ATOM 5064 C CA . HIS A 1 657 ? -15.371 -18.029 40.554 1.00 87.56 657 HIS A CA 1
ATOM 5065 C C . HIS A 1 657 ? -15.093 -16.774 41.378 1.00 87.56 657 HIS A C 1
ATOM 5067 O O . HIS A 1 657 ? -14.078 -16.669 42.073 1.00 87.56 657 HIS A O 1
ATOM 5073 N N . LEU A 1 658 ? -15.988 -15.796 41.263 1.00 89.94 658 LEU A N 1
ATOM 5074 C CA . LEU A 1 658 ? -15.791 -14.441 41.772 1.00 89.94 658 LEU A CA 1
ATOM 5075 C C . LEU A 1 658 ? -16.956 -13.998 42.656 1.00 89.94 658 LEU A C 1
ATOM 5077 O O . LEU A 1 658 ? -18.116 -14.258 42.336 1.00 89.94 658 LEU A O 1
ATOM 5081 N N . SER A 1 659 ? -16.652 -13.249 43.719 1.00 88.75 659 SER A N 1
ATOM 5082 C CA . SER A 1 659 ? -17.664 -12.554 44.523 1.00 88.75 659 SER A CA 1
ATOM 5083 C C . SER A 1 659 ? -17.530 -11.036 44.434 1.00 88.75 659 SER A C 1
ATOM 5085 O O . SER A 1 659 ? -16.422 -10.499 44.483 1.00 88.75 659 SER A O 1
ATOM 5087 N N . LEU A 1 660 ? -18.666 -10.343 44.330 1.00 87.31 660 LEU A N 1
ATOM 5088 C CA . LEU A 1 660 ? -18.779 -8.881 44.428 1.00 87.31 660 LEU A CA 1
ATOM 5089 C C . LEU A 1 660 ? -19.358 -8.439 45.787 1.00 87.31 660 LEU A C 1
ATOM 5091 O O . LEU A 1 660 ? -19.499 -7.240 46.034 1.00 87.31 660 LEU A O 1
ATOM 5095 N N . ARG A 1 661 ? -19.681 -9.395 46.676 1.00 85.94 661 ARG A N 1
ATOM 5096 C CA . ARG A 1 661 ? -20.222 -9.170 48.026 1.00 85.94 661 ARG A CA 1
ATOM 5097 C C . ARG A 1 661 ? -19.386 -8.139 48.812 1.00 85.94 661 ARG A C 1
ATOM 5099 O O . ARG A 1 661 ? -18.226 -8.419 49.128 1.00 85.94 661 ARG A O 1
ATOM 5106 N N . PRO A 1 662 ? -19.948 -6.967 49.179 1.00 80.56 662 PRO A N 1
ATOM 5107 C CA . PRO A 1 662 ? -19.232 -5.944 49.947 1.00 80.56 662 PRO A CA 1
ATOM 5108 C C . PRO A 1 662 ? -18.598 -6.445 51.253 1.00 80.56 662 PRO A C 1
ATOM 5110 O O . PRO A 1 662 ? -17.520 -5.970 51.614 1.00 80.56 662 PRO A O 1
ATOM 5113 N N . SER A 1 663 ? -19.217 -7.421 51.925 1.00 78.44 663 SER A N 1
ATOM 5114 C CA . SER A 1 663 ? -18.682 -8.111 53.109 1.00 78.44 663 SER A CA 1
ATOM 5115 C C . SER A 1 663 ? -17.326 -8.788 52.865 1.00 78.44 663 SER A C 1
ATOM 5117 O O . SER A 1 663 ? -16.424 -8.657 53.691 1.00 78.44 663 SER A O 1
ATOM 5119 N N . ARG A 1 664 ? -17.148 -9.447 51.710 1.00 76.62 664 ARG A N 1
ATOM 5120 C CA . ARG A 1 664 ? -15.883 -10.073 51.287 1.00 76.62 664 ARG A CA 1
ATOM 5121 C C . ARG A 1 664 ? -14.842 -9.036 50.866 1.00 76.62 664 ARG A C 1
ATOM 5123 O O . ARG A 1 664 ? -13.658 -9.215 51.124 1.00 76.62 664 ARG A O 1
ATOM 5130 N N . LEU A 1 665 ? -15.277 -7.944 50.233 1.00 75.56 665 LEU A N 1
ATOM 5131 C CA . LEU A 1 665 ? -14.388 -6.899 49.711 1.00 75.56 665 LEU A CA 1
ATOM 5132 C C . LEU A 1 665 ? -13.838 -5.950 50.793 1.00 75.56 665 LEU A C 1
ATOM 5134 O O . LEU A 1 665 ? -12.755 -5.401 50.616 1.00 75.56 665 LEU A O 1
ATOM 5138 N N . ASN A 1 666 ? -14.564 -5.738 51.898 1.00 68.12 666 ASN A N 1
ATOM 5139 C CA . ASN A 1 666 ? -14.208 -4.780 52.955 1.00 68.12 666 ASN A CA 1
ATOM 5140 C C . ASN A 1 666 ? -14.240 -5.415 54.360 1.00 68.12 666 ASN A C 1
ATOM 5142 O O . ASN A 1 666 ? -14.973 -4.967 55.244 1.00 68.12 666 ASN A O 1
ATOM 5146 N N . SER A 1 667 ? -13.376 -6.405 54.610 1.00 57.88 667 SER A N 1
ATOM 5147 C CA . SER A 1 667 ? -13.289 -7.140 55.892 1.00 57.88 667 SER A CA 1
ATOM 5148 C C . SER A 1 667 ? -13.008 -6.288 57.153 1.00 57.88 667 SER A C 1
ATOM 5150 O O . SER A 1 667 ? -12.981 -6.829 58.255 1.00 57.88 667 SER A O 1
ATOM 5152 N N . LYS A 1 668 ? -12.782 -4.971 57.027 1.00 54.28 668 LYS A N 1
ATOM 5153 C CA . LYS A 1 668 ? -12.526 -4.049 58.152 1.00 54.28 668 LYS A CA 1
ATOM 5154 C C . LYS A 1 668 ? -13.790 -3.428 58.770 1.00 54.28 668 LYS A C 1
ATOM 5156 O O . LYS A 1 668 ? -13.694 -2.863 59.853 1.00 54.28 668 LYS A O 1
ATOM 5161 N N . GLN A 1 669 ? -14.949 -3.506 58.108 1.00 53.47 669 GLN A N 1
ATOM 5162 C CA . GLN A 1 669 ? -16.239 -3.042 58.648 1.00 53.47 669 GLN A CA 1
ATOM 5163 C C . GLN A 1 669 ? -17.390 -3.931 58.134 1.00 53.47 669 GLN A C 1
ATOM 5165 O O . GLN A 1 669 ? -17.994 -3.615 57.103 1.00 53.47 669 GLN A O 1
ATOM 5170 N N . PRO A 1 670 ? -17.720 -5.041 58.822 1.00 54.44 670 PRO A N 1
ATOM 5171 C CA . PRO A 1 670 ? -18.838 -5.892 58.432 1.00 54.44 670 PRO A CA 1
ATOM 5172 C C . PRO A 1 670 ? -20.171 -5.165 58.660 1.00 54.44 670 PRO A C 1
ATOM 5174 O O . PRO A 1 670 ? -20.605 -4.953 59.792 1.00 54.44 670 PRO A O 1
ATOM 5177 N N . LYS A 1 671 ? -20.854 -4.798 57.571 1.00 56.59 671 LYS A N 1
ATOM 5178 C CA . LYS A 1 671 ? -22.278 -4.440 57.628 1.00 56.59 671 LYS A CA 1
ATOM 5179 C C . LYS A 1 671 ? -23.099 -5.703 57.893 1.00 56.59 671 LYS A C 1
ATOM 5181 O O . LYS A 1 671 ? -22.728 -6.778 57.430 1.00 56.59 671 LYS A O 1
ATOM 5186 N N . ALA A 1 672 ? -24.230 -5.564 58.586 1.00 60.09 672 ALA A N 1
ATOM 5187 C CA . ALA A 1 672 ? -25.148 -6.676 58.826 1.00 60.09 672 ALA A CA 1
ATOM 5188 C C . ALA A 1 672 ? -25.605 -7.301 57.492 1.00 60.09 672 ALA A C 1
ATOM 5190 O O . ALA A 1 672 ? -26.296 -6.660 56.695 1.00 60.09 672 ALA A O 1
ATOM 5191 N N . VAL A 1 673 ? -25.183 -8.542 57.243 1.00 73.12 673 VAL A N 1
ATOM 5192 C CA . VAL A 1 673 ? -25.504 -9.302 56.028 1.00 73.12 673 VAL A CA 1
ATOM 5193 C C . VAL A 1 673 ? -26.952 -9.780 56.121 1.00 73.12 673 VAL A C 1
ATOM 5195 O O . VAL A 1 673 ? -27.332 -10.412 57.105 1.00 73.12 673 VAL A O 1
ATOM 5198 N N . LYS A 1 674 ? -27.771 -9.473 55.107 1.00 74.75 674 LYS A N 1
ATOM 5199 C CA . LYS A 1 674 ? -29.203 -9.821 55.099 1.00 74.75 674 LYS A CA 1
ATOM 5200 C C . LYS A 1 674 ? -29.477 -11.176 54.441 1.00 74.75 674 LYS A C 1
ATOM 5202 O O . LYS A 1 674 ? -30.489 -11.800 54.744 1.00 74.75 674 LYS A O 1
ATOM 5207 N N . ASP A 1 675 ? -28.593 -11.610 53.546 1.00 80.19 675 ASP A N 1
ATOM 5208 C CA . ASP A 1 675 ? -28.631 -12.924 52.902 1.00 80.19 675 ASP A CA 1
ATOM 5209 C C . ASP A 1 675 ? -27.244 -13.584 53.032 1.00 80.19 675 ASP A C 1
ATOM 5211 O O . ASP A 1 675 ? -26.321 -13.212 52.292 1.00 80.19 675 ASP A O 1
ATOM 5215 N N . PRO A 1 676 ? -27.043 -14.502 54.001 1.00 75.88 676 PRO A N 1
ATOM 5216 C CA . PRO A 1 676 ? -25.746 -15.140 54.218 1.00 75.88 676 PRO A CA 1
ATOM 5217 C C . PRO A 1 676 ? -25.283 -15.939 52.992 1.00 75.88 676 PRO A C 1
ATOM 5219 O O . PRO A 1 676 ? -26.078 -16.393 52.171 1.00 75.88 676 PRO A O 1
ATOM 5222 N N . GLU A 1 677 ? -23.968 -16.082 52.851 1.00 78.06 677 GLU A N 1
ATOM 5223 C CA . GLU A 1 677 ? -23.353 -16.911 51.814 1.00 78.06 677 GLU A CA 1
ATOM 5224 C C . GLU A 1 677 ? -23.315 -18.367 52.292 1.00 78.06 677 GLU A C 1
ATOM 5226 O O . GLU A 1 677 ? -22.560 -18.678 53.209 1.00 78.06 677 GLU A O 1
ATOM 5231 N N . VAL A 1 678 ? -24.111 -19.242 51.670 1.00 80.12 678 VAL A N 1
ATOM 5232 C CA . VAL A 1 678 ? -24.085 -20.693 51.930 1.00 80.12 678 VAL A CA 1
ATOM 5233 C C . VAL A 1 678 ? -22.952 -21.324 51.118 1.00 80.12 678 VAL A C 1
ATOM 5235 O O . VAL A 1 678 ? -22.974 -21.277 49.886 1.00 80.12 678 VAL A O 1
ATOM 5238 N N . LYS A 1 679 ? -21.959 -21.904 51.789 1.00 74.62 679 LYS A N 1
ATOM 5239 C CA . LYS A 1 679 ? -20.744 -22.482 51.191 1.00 74.62 679 LYS A C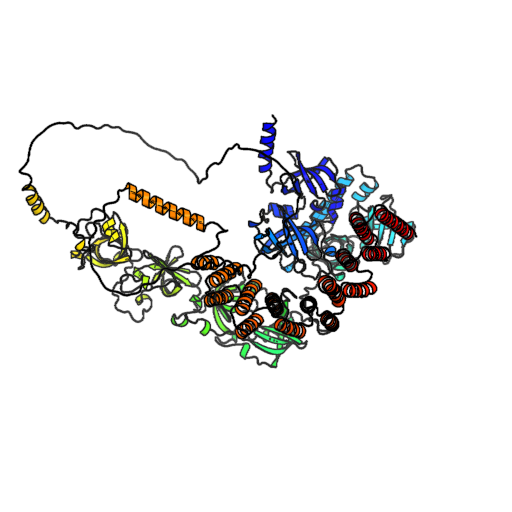A 1
ATOM 5240 C C . LYS A 1 679 ? -20.859 -23.986 50.952 1.00 74.62 679 LYS A C 1
ATOM 5242 O O . LYS A 1 679 ? -20.369 -24.464 49.935 1.00 74.62 679 LYS A O 1
ATOM 5247 N N . SER A 1 680 ? -21.500 -24.714 51.868 1.00 76.75 680 SER A N 1
ATOM 5248 C CA . SER A 1 680 ? -21.709 -26.167 51.794 1.00 76.75 680 SER A CA 1
ATOM 5249 C C . SER A 1 680 ? -23.121 -26.557 52.241 1.00 76.75 680 SER A C 1
ATOM 5251 O O . SER A 1 680 ? -23.863 -25.746 52.798 1.00 76.75 680 SER A O 1
ATOM 5253 N N . LEU A 1 681 ? -23.497 -27.817 52.004 1.00 76.56 681 LEU A N 1
ATOM 5254 C CA . LEU A 1 681 ? -24.791 -28.373 52.421 1.00 76.56 681 LEU A CA 1
ATOM 5255 C C . LEU A 1 681 ? -24.938 -28.485 53.951 1.00 76.56 681 LEU A C 1
ATOM 5257 O O . LEU A 1 681 ? -26.056 -28.622 54.438 1.00 76.56 681 LEU A O 1
ATOM 5261 N N . ASP A 1 682 ? -23.843 -28.411 54.714 1.00 76.25 682 ASP A N 1
ATOM 5262 C CA . ASP A 1 682 ? -23.850 -28.502 56.183 1.00 76.25 682 ASP A CA 1
ATOM 5263 C C . ASP A 1 682 ? -24.224 -27.183 56.879 1.00 76.25 682 ASP A C 1
ATOM 5265 O O . ASP A 1 682 ? -24.597 -27.187 58.049 1.00 76.25 682 ASP A O 1
ATOM 5269 N N . GLU A 1 683 ? -24.176 -26.054 56.161 1.00 77.12 683 GLU A N 1
ATOM 5270 C CA . GLU A 1 683 ? -24.668 -24.751 56.638 1.00 77.12 683 GLU A CA 1
ATOM 5271 C C . GLU A 1 683 ? -26.207 -24.607 56.488 1.00 77.12 683 GLU A C 1
ATOM 5273 O O . GLU A 1 683 ? -26.767 -23.559 56.819 1.00 77.12 683 GLU A O 1
ATOM 5278 N N . LEU A 1 684 ? -26.900 -25.646 55.994 1.00 81.19 684 LEU A N 1
ATOM 5279 C CA . LEU A 1 684 ? -28.350 -25.684 55.764 1.00 81.19 684 LEU A CA 1
ATOM 5280 C C . LEU A 1 684 ? -29.075 -26.577 56.784 1.00 81.19 684 LEU A C 1
ATOM 5282 O O . LEU A 1 684 ? -28.637 -27.687 57.079 1.00 81.19 684 LEU A O 1
ATOM 5286 N N . GLN A 1 685 ? -30.236 -26.128 57.267 1.00 81.19 685 GLN A N 1
ATOM 5287 C CA . GLN A 1 685 ? -31.085 -26.883 58.197 1.00 81.19 685 GLN A CA 1
ATOM 5288 C C . GLN A 1 685 ? -32.519 -27.040 57.670 1.00 81.19 685 GLN A C 1
ATOM 5290 O O . GLN A 1 685 ? -33.085 -26.131 57.062 1.00 81.19 685 GLN A O 1
ATOM 5295 N N . ALA A 1 686 ? -33.140 -28.194 57.929 1.00 81.19 686 ALA A N 1
ATOM 5296 C CA . ALA A 1 686 ? -34.552 -28.409 57.617 1.00 81.19 686 ALA A CA 1
ATOM 5297 C C . ALA A 1 686 ? -35.442 -27.450 58.433 1.00 81.19 686 ALA A C 1
ATOM 5299 O O . ALA A 1 686 ? -35.215 -27.229 59.621 1.00 81.19 686 ALA A O 1
ATOM 5300 N N . GLY A 1 687 ? -36.443 -26.854 57.785 1.00 78.69 687 GLY A N 1
ATOM 5301 C CA . GLY A 1 687 ? -37.290 -25.795 58.341 1.00 78.69 687 GLY A CA 1
ATOM 5302 C C . GLY A 1 687 ? -36.742 -24.369 58.185 1.00 78.69 687 GLY A C 1
ATOM 5303 O O . GLY A 1 687 ? -37.500 -23.418 58.380 1.00 78.69 687 GLY A O 1
ATOM 5304 N N . GLN A 1 688 ? -35.475 -24.189 57.794 1.00 86.12 688 GLN A N 1
ATOM 5305 C CA . GLN A 1 688 ? -34.857 -22.873 57.601 1.00 86.12 688 GLN A CA 1
ATOM 5306 C C . GLN A 1 688 ? -35.491 -22.118 56.420 1.00 86.12 688 GLN A C 1
ATOM 5308 O O . GLN A 1 688 ? -35.703 -22.688 55.347 1.00 86.12 688 GLN A O 1
ATOM 5313 N N . ILE A 1 689 ? -35.758 -20.819 56.597 1.00 85.88 689 ILE A N 1
ATOM 5314 C CA . ILE A 1 689 ? -36.241 -19.936 55.524 1.00 85.88 689 ILE A CA 1
ATOM 5315 C C . ILE A 1 689 ? -35.047 -19.220 54.883 1.00 85.88 689 ILE A C 1
ATOM 5317 O O . ILE A 1 689 ? -34.307 -18.504 55.556 1.00 85.88 689 ILE A O 1
ATOM 5321 N N . ILE A 1 690 ? -34.875 -19.399 53.573 1.00 87.19 690 ILE A N 1
ATOM 5322 C CA . ILE A 1 690 ? -33.768 -18.860 52.771 1.00 87.19 690 ILE A CA 1
ATOM 5323 C C . ILE A 1 690 ? -34.339 -18.206 51.510 1.00 87.19 690 ILE A C 1
ATOM 5325 O O . ILE A 1 690 ? -35.317 -18.685 50.932 1.00 87.19 690 ILE A O 1
ATOM 5329 N N . ARG A 1 691 ? -33.737 -17.099 51.064 1.00 87.12 691 ARG A N 1
ATOM 5330 C CA . ARG A 1 691 ? -34.085 -16.458 49.789 1.00 87.12 691 ARG A CA 1
ATOM 5331 C C . ARG A 1 691 ? -33.158 -16.927 48.672 1.00 87.12 691 ARG A C 1
ATOM 5333 O O . ARG A 1 691 ? -31.956 -17.044 48.883 1.00 87.12 691 ARG A O 1
ATOM 5340 N N . GLY A 1 692 ? -33.713 -17.159 47.488 1.00 86.50 692 GLY A N 1
ATOM 5341 C CA . GLY A 1 692 ? -32.975 -17.655 46.325 1.00 86.50 692 GLY A CA 1
ATOM 5342 C C . GLY A 1 692 ? -33.557 -17.158 45.005 1.00 86.50 692 GLY A C 1
ATOM 5343 O O . GLY A 1 692 ? -34.652 -16.594 44.964 1.00 86.50 692 GLY A O 1
ATOM 5344 N N . PHE A 1 693 ? -32.812 -17.363 43.920 1.00 88.19 693 PHE A N 1
ATOM 5345 C CA . PHE A 1 693 ? -33.190 -16.908 42.578 1.00 88.19 693 PHE A CA 1
ATOM 5346 C C . PHE A 1 693 ? -33.666 -18.080 41.712 1.00 88.19 693 PHE A C 1
ATOM 5348 O O . PHE A 1 693 ? -33.001 -19.116 41.665 1.00 88.19 693 PHE A O 1
ATOM 5355 N N . VAL A 1 694 ? -34.780 -17.933 40.990 1.00 87.12 694 VAL A N 1
ATOM 5356 C CA . VAL A 1 694 ? -35.280 -18.982 40.081 1.00 87.12 694 VAL A CA 1
ATOM 5357 C C . VAL A 1 694 ? -34.253 -19.260 38.977 1.00 87.12 694 VAL A C 1
ATOM 5359 O O . VAL A 1 694 ? -33.890 -18.369 38.210 1.00 87.12 694 VAL A O 1
ATOM 5362 N N . LYS A 1 695 ? -33.787 -20.509 38.889 1.00 84.56 695 LYS A N 1
ATOM 5363 C CA . LYS A 1 695 ? -32.864 -21.004 37.855 1.00 84.56 695 LYS A CA 1
ATOM 5364 C C . LYS A 1 695 ? -33.630 -21.417 36.598 1.00 84.56 695 LYS A C 1
ATOM 5366 O O . LYS A 1 695 ? -33.242 -21.031 35.501 1.00 84.56 695 LYS A O 1
ATOM 5371 N N . SER A 1 696 ? -34.707 -22.181 36.768 1.00 85.44 696 SER A N 1
ATOM 5372 C CA . SER A 1 696 ? -35.584 -22.649 35.688 1.00 85.44 696 SER A CA 1
ATOM 5373 C C . SER A 1 696 ? -36.915 -23.179 36.236 1.00 85.44 696 SER A C 1
ATOM 5375 O O . SER A 1 696 ? -37.020 -23.542 37.409 1.00 85.44 696 SER A O 1
ATOM 5377 N N . VAL A 1 697 ? -37.924 -23.255 35.369 1.00 85.00 697 VAL A N 1
ATOM 5378 C CA . VAL A 1 697 ? -39.199 -23.948 35.610 1.00 85.00 697 VAL A CA 1
ATOM 5379 C C . VAL A 1 697 ? -39.284 -25.112 34.623 1.00 85.00 697 VAL A C 1
ATOM 5381 O O . VAL A 1 697 ? -38.947 -24.940 33.454 1.00 85.00 697 VAL A O 1
ATOM 5384 N N . GLY A 1 698 ? -39.717 -26.289 35.072 1.00 82.25 698 GLY A N 1
ATOM 5385 C CA . GLY A 1 698 ? -39.930 -27.447 34.202 1.00 82.25 698 GLY A CA 1
ATOM 5386 C C . GLY A 1 698 ? -40.942 -28.433 34.781 1.00 82.25 698 GLY A C 1
ATOM 5387 O O . GLY A 1 698 ? -41.473 -28.232 35.871 1.00 82.25 698 GLY A O 1
ATOM 5388 N N . GLU A 1 699 ? -41.192 -29.530 34.066 1.00 77.25 699 GLU A N 1
ATOM 5389 C CA . GLU A 1 699 ? -42.172 -30.567 34.446 1.00 77.25 699 GLU A CA 1
ATOM 5390 C C . GLU A 1 699 ? -41.968 -31.123 35.861 1.00 77.25 699 GLU A C 1
ATOM 5392 O O . GLU A 1 699 ? -42.923 -31.440 36.565 1.00 77.25 699 GLU A O 1
ATOM 5397 N N . GLN A 1 700 ? -40.711 -31.213 36.295 1.00 75.06 700 GLN A N 1
ATOM 5398 C CA . GLN A 1 700 ? -40.334 -31.743 37.602 1.00 75.06 700 GLN A CA 1
ATOM 5399 C C . GLN A 1 700 ? -40.498 -30.738 38.763 1.00 75.06 700 GLN A C 1
ATOM 5401 O O . GLN A 1 700 ? -40.429 -31.149 39.928 1.00 75.06 700 GLN A O 1
ATOM 5406 N N . GLY A 1 701 ? -40.732 -29.452 38.477 1.00 84.44 701 GLY A N 1
ATOM 5407 C CA . GLY A 1 701 ? -40.892 -28.385 39.468 1.00 84.44 701 GLY A CA 1
ATOM 5408 C C . GLY A 1 701 ? -40.144 -27.093 39.119 1.00 84.44 701 GLY A C 1
ATOM 5409 O O . GLY A 1 701 ? -39.624 -26.919 38.015 1.00 84.44 701 GLY A O 1
ATOM 5410 N N . VAL A 1 702 ? -40.085 -26.185 40.093 1.00 86.25 702 VAL A N 1
ATOM 5411 C CA . VAL A 1 702 ? -39.320 -24.932 40.026 1.00 86.25 702 VAL A CA 1
ATOM 5412 C C . VAL A 1 702 ? -37.952 -25.157 40.669 1.00 86.25 702 VAL A C 1
ATOM 5414 O O . VAL A 1 702 ? -37.866 -25.575 41.824 1.00 86.25 702 VAL A O 1
ATOM 5417 N N . PHE A 1 703 ? -36.877 -24.869 39.939 1.00 88.50 703 PHE A N 1
ATOM 5418 C CA . PHE A 1 703 ? -35.504 -24.964 40.434 1.00 88.50 703 PHE A CA 1
ATOM 5419 C C . PHE A 1 703 ? -35.021 -23.595 40.906 1.00 88.50 703 PHE A C 1
ATOM 5421 O O . PHE A 1 703 ? -35.111 -22.608 40.173 1.00 88.50 703 PHE A O 1
ATOM 5428 N N . ILE A 1 704 ? -34.479 -23.529 42.122 1.00 88.31 704 ILE A N 1
ATOM 5429 C CA . ILE A 1 704 ? -34.106 -22.281 42.797 1.00 88.31 704 ILE A CA 1
ATOM 5430 C C . ILE A 1 704 ? -32.644 -22.367 43.230 1.00 88.31 704 ILE A C 1
ATOM 5432 O O . ILE A 1 704 ? -32.225 -23.295 43.920 1.00 88.31 704 ILE A O 1
ATOM 5436 N N . ARG A 1 705 ? -31.847 -21.389 42.802 1.00 87.38 705 ARG A N 1
ATOM 5437 C CA . ARG A 1 705 ? -30.434 -21.254 43.147 1.00 87.38 705 ARG A CA 1
ATOM 5438 C C . ARG A 1 705 ? -30.309 -20.644 44.545 1.00 87.38 705 ARG A C 1
ATOM 5440 O O . ARG A 1 705 ? -30.733 -19.506 44.755 1.00 87.38 705 ARG A O 1
ATOM 5447 N N . LEU A 1 706 ? -29.740 -21.417 45.472 1.00 86.00 706 LEU A N 1
ATOM 5448 C CA . LEU A 1 706 ? -29.484 -21.023 46.863 1.00 86.00 706 LEU A CA 1
ATOM 5449 C C . LEU A 1 706 ? -28.036 -20.540 47.041 1.00 86.00 706 LEU A C 1
ATOM 5451 O O . LEU A 1 706 ? -27.786 -19.581 47.767 1.00 86.00 706 LEU A O 1
ATOM 5455 N N . SER A 1 707 ? -27.098 -21.171 46.328 1.00 82.94 707 SER A N 1
ATOM 5456 C CA . SER A 1 707 ? -25.685 -20.784 46.244 1.00 82.94 707 SER A CA 1
ATOM 5457 C C . SER A 1 707 ? -25.153 -20.974 44.815 1.00 82.94 707 SER A C 1
ATOM 5459 O O . SER A 1 707 ? -25.904 -21.339 43.908 1.00 82.94 707 SER A O 1
ATOM 5461 N N . ARG A 1 708 ? -23.857 -20.731 44.592 1.00 78.88 708 ARG A N 1
ATOM 5462 C CA . ARG A 1 708 ? -23.195 -20.891 43.286 1.00 78.88 708 ARG A CA 1
ATOM 5463 C C . ARG A 1 708 ? -23.271 -22.331 42.754 1.00 78.88 708 ARG A C 1
ATOM 5465 O O . ARG A 1 708 ? -23.549 -22.510 41.570 1.00 78.88 708 ARG A O 1
ATOM 5472 N N . THR A 1 709 ? -23.117 -23.321 43.635 1.00 79.50 709 THR A N 1
ATOM 5473 C CA . THR A 1 709 ? -23.298 -24.760 43.365 1.00 79.50 709 THR A CA 1
ATOM 5474 C C . THR A 1 709 ? -24.720 -25.226 43.699 1.00 79.50 709 THR A C 1
ATOM 5476 O O . THR A 1 709 ? -25.430 -25.734 42.833 1.00 79.50 709 THR A O 1
ATOM 5479 N N . ILE A 1 710 ? -25.164 -25.005 44.943 1.00 84.81 710 ILE A N 1
ATOM 5480 C CA . ILE A 1 710 ? -26.396 -25.588 45.499 1.00 84.81 710 ILE A CA 1
ATOM 5481 C C . ILE A 1 710 ? -27.660 -25.015 44.833 1.00 84.81 710 ILE A C 1
ATOM 5483 O O . ILE A 1 710 ? -27.964 -23.817 44.935 1.00 84.81 710 ILE A O 1
ATOM 5487 N N . THR A 1 711 ? -28.458 -25.898 44.224 1.00 86.25 711 THR A N 1
ATOM 5488 C CA . THR A 1 711 ? -29.783 -25.573 43.672 1.00 86.25 711 THR A CA 1
ATOM 5489 C C . THR A 1 711 ? -30.854 -26.494 44.241 1.00 86.25 711 THR A C 1
ATOM 5491 O O . THR A 1 711 ? -30.817 -27.700 44.008 1.00 86.25 711 THR A O 1
ATOM 5494 N N . GLY A 1 712 ? -31.826 -25.919 44.948 1.00 87.50 712 GLY A N 1
ATOM 5495 C CA . GLY A 1 712 ? -32.979 -26.651 45.458 1.00 87.50 712 GLY A CA 1
ATOM 5496 C C . GLY A 1 712 ? -34.124 -26.752 44.447 1.00 87.50 712 GLY A C 1
ATOM 5497 O O . GLY A 1 712 ? -34.153 -26.053 43.429 1.00 87.50 712 GLY A O 1
ATOM 5498 N N . ARG A 1 713 ? -35.087 -27.625 44.743 1.00 88.69 713 ARG A N 1
ATOM 5499 C CA . ARG A 1 713 ? -36.248 -27.944 43.905 1.00 88.69 713 ARG A CA 1
ATOM 5500 C C . ARG A 1 713 ? -37.536 -27.803 44.713 1.00 88.69 713 ARG A C 1
ATOM 5502 O O . ARG A 1 713 ? -37.729 -28.511 45.698 1.00 88.69 713 ARG A O 1
ATOM 5509 N N . ALA A 1 714 ? -38.445 -26.949 44.253 1.00 87.56 714 ALA A N 1
ATOM 5510 C CA . ALA A 1 714 ? -39.826 -26.914 44.723 1.00 87.56 714 ALA A CA 1
ATOM 5511 C C . ALA A 1 714 ? -40.708 -27.744 43.778 1.00 87.56 714 ALA A C 1
ATOM 5513 O O . ALA A 1 714 ? -40.833 -27.433 42.590 1.00 87.56 714 ALA A O 1
ATOM 5514 N N . GLN A 1 715 ? -41.302 -28.826 44.285 1.00 85.31 715 GLN A N 1
ATOM 5515 C CA . GLN A 1 715 ? -42.212 -29.670 43.502 1.00 85.31 715 GLN A CA 1
ATOM 5516 C C . GLN A 1 715 ? -43.517 -28.924 43.173 1.00 85.31 715 GLN A C 1
ATOM 5518 O O . GLN A 1 715 ? -43.968 -28.112 43.974 1.00 85.31 715 GLN A O 1
ATOM 5523 N N . LEU A 1 716 ? -44.215 -29.294 42.088 1.00 80.19 716 LEU A N 1
ATOM 5524 C CA . LEU A 1 716 ? -45.520 -28.722 41.677 1.00 80.19 716 LEU A CA 1
ATOM 5525 C C . LEU A 1 716 ? -46.662 -28.838 42.718 1.00 80.19 716 LEU A C 1
ATOM 5527 O O . LEU A 1 716 ? -47.783 -28.391 42.467 1.00 80.19 716 LEU A O 1
ATOM 5531 N N . GLN A 1 717 ? -46.423 -29.494 43.857 1.00 80.44 717 GLN A N 1
ATOM 5532 C CA . GLN A 1 717 ? -47.330 -29.558 45.011 1.00 80.44 717 GLN A CA 1
ATOM 5533 C C . GLN A 1 717 ? -46.980 -28.532 46.103 1.00 80.44 717 GLN A C 1
ATOM 5535 O O . GLN A 1 717 ? -47.869 -28.094 46.821 1.00 80.44 717 GLN A O 1
ATOM 5540 N N . GLN A 1 718 ? -45.708 -28.131 46.185 1.00 81.56 718 GLN A N 1
ATOM 5541 C CA . GLN A 1 718 ? -45.137 -27.215 47.180 1.00 81.56 718 GLN A CA 1
ATOM 5542 C C . GLN A 1 718 ? -44.858 -25.813 46.595 1.00 81.56 718 GLN A C 1
ATOM 5544 O O . GLN A 1 718 ? -44.213 -24.983 47.231 1.00 81.56 718 GLN A O 1
ATOM 5549 N N . THR A 1 719 ? -45.304 -25.548 45.360 1.00 80.19 719 THR A N 1
ATOM 5550 C CA . THR A 1 719 ? -45.118 -24.269 44.654 1.00 80.19 719 THR A CA 1
ATOM 5551 C C . THR A 1 719 ? -46.247 -23.266 44.883 1.00 80.19 719 THR A C 1
ATOM 5553 O O . THR A 1 719 ? -45.971 -22.077 44.973 1.00 80.19 719 THR A O 1
ATOM 5556 N N . THR A 1 720 ? -47.504 -23.730 44.912 1.00 79.50 720 THR A N 1
ATOM 5557 C CA . THR A 1 720 ? -48.719 -22.891 44.843 1.00 79.50 720 THR A CA 1
ATOM 5558 C C . THR A 1 720 ? -49.932 -23.602 45.453 1.00 79.50 720 THR A C 1
ATOM 5560 O O . THR A 1 720 ? -50.098 -24.813 45.262 1.00 79.50 720 THR A O 1
ATOM 5563 N N . GLN A 1 721 ? -50.851 -22.855 46.071 1.00 77.19 721 GLN A N 1
ATOM 5564 C CA . GLN A 1 721 ? -52.120 -23.369 46.616 1.00 77.19 721 GLN A CA 1
ATOM 5565 C C . GLN A 1 721 ? -53.183 -23.697 45.546 1.00 77.19 721 GLN A C 1
ATOM 5567 O O . GLN A 1 721 ? -54.206 -24.316 45.843 1.00 77.19 721 GLN A O 1
ATOM 5572 N N . TYR A 1 722 ? -52.951 -23.302 44.293 1.00 78.56 722 TYR A N 1
ATOM 5573 C CA . TYR A 1 722 ? -53.816 -23.598 43.147 1.00 78.56 722 TYR A CA 1
ATOM 5574 C C . TYR A 1 722 ? -53.471 -24.940 42.489 1.00 78.56 722 TYR A C 1
ATOM 5576 O O . TYR A 1 722 ? -52.340 -25.429 42.572 1.00 78.56 722 TYR A O 1
ATOM 5584 N N . PHE A 1 723 ? -54.445 -25.541 41.804 1.00 73.69 723 PHE A N 1
ATOM 5585 C CA . PHE A 1 723 ? -54.204 -26.694 40.941 1.00 73.69 723 PHE A CA 1
ATOM 5586 C C . PHE A 1 723 ? -53.701 -26.235 39.564 1.00 73.69 723 PHE A C 1
ATOM 5588 O O . PHE A 1 723 ? -54.433 -25.601 38.804 1.00 73.69 723 PHE A O 1
ATOM 5595 N N . VAL A 1 724 ? -52.454 -26.583 39.240 1.00 68.88 724 VAL A N 1
ATOM 5596 C CA . VAL A 1 724 ? -51.795 -26.250 37.969 1.00 68.88 724 VAL A CA 1
ATOM 5597 C C . VAL A 1 724 ? -51.607 -27.522 37.141 1.00 68.88 724 VAL A C 1
ATOM 5599 O O . VAL A 1 724 ? -50.908 -28.440 37.566 1.00 68.88 724 VAL A O 1
ATOM 5602 N N . SER A 1 725 ? -52.225 -27.573 35.957 1.00 63.59 725 SER A N 1
ATOM 5603 C CA . SER A 1 725 ? -52.198 -28.745 35.063 1.00 63.59 725 SER A CA 1
ATOM 5604 C C . SER A 1 725 ? -50.925 -28.863 34.217 1.00 63.59 725 SER A C 1
ATOM 5606 O O . SER A 1 725 ? -50.581 -29.960 33.787 1.00 63.59 725 SER A O 1
ATOM 5608 N N . SER A 1 726 ? -50.246 -27.747 33.937 1.00 69.12 726 SER A N 1
ATOM 5609 C CA . SER A 1 726 ? -49.072 -27.683 33.059 1.00 69.12 726 SER A CA 1
ATOM 5610 C C . SER A 1 726 ? -48.048 -26.670 33.575 1.00 69.12 726 SER A C 1
ATOM 5612 O O . SER A 1 726 ? -48.397 -25.588 34.047 1.00 69.12 726 SER A O 1
ATOM 5614 N N . HIS A 1 727 ? -46.760 -27.007 33.467 1.00 73.81 727 HIS A N 1
ATOM 5615 C CA . HIS A 1 727 ? -45.667 -26.164 33.968 1.00 73.81 727 HIS A CA 1
ATOM 5616 C C . HIS A 1 727 ? -45.565 -24.805 33.245 1.00 73.81 727 HIS A C 1
ATOM 5618 O O . HIS A 1 727 ? -44.984 -23.868 33.786 1.00 73.81 727 HIS A O 1
ATOM 5624 N N . SER A 1 728 ? -46.168 -24.676 32.058 1.00 74.56 728 SER A N 1
ATOM 5625 C CA . SER A 1 728 ? -46.226 -23.450 31.254 1.00 74.56 728 SER A CA 1
ATOM 5626 C C . SER A 1 728 ? -46.834 -22.264 32.013 1.00 74.56 728 SER A C 1
ATOM 5628 O O . SER A 1 728 ? -46.284 -21.172 31.951 1.00 74.56 728 SER A O 1
ATOM 5630 N N . VAL A 1 729 ? -47.898 -22.489 32.798 1.00 75.81 729 VAL A N 1
ATOM 5631 C CA . VAL A 1 729 ? -48.557 -21.432 33.597 1.00 75.81 729 VAL A CA 1
ATOM 5632 C C . VAL A 1 729 ? -47.621 -20.888 34.681 1.00 75.81 729 VAL A C 1
ATOM 5634 O O . VAL A 1 729 ? -47.620 -19.698 34.981 1.00 75.81 729 VAL A O 1
ATOM 5637 N N . LEU A 1 730 ? -46.774 -21.748 35.257 1.00 77.06 730 LEU A N 1
ATOM 5638 C CA . LEU A 1 730 ? -45.741 -21.305 36.193 1.00 77.06 730 LEU A CA 1
ATOM 5639 C C . LEU A 1 730 ? -44.600 -20.592 35.464 1.00 77.06 730 LEU A C 1
ATOM 5641 O O . LEU A 1 730 ? -44.103 -19.607 35.986 1.00 77.06 730 LEU A O 1
ATOM 5645 N N . ALA A 1 731 ? -44.204 -21.035 34.268 1.00 78.31 731 ALA A N 1
ATOM 5646 C CA . ALA A 1 731 ? -43.151 -20.381 33.485 1.00 78.31 731 ALA A CA 1
ATOM 5647 C C . ALA A 1 731 ? -43.541 -18.971 32.990 1.00 78.31 731 ALA A C 1
ATOM 5649 O O . ALA A 1 731 ? -42.669 -18.118 32.848 1.00 78.31 731 ALA A O 1
ATOM 5650 N N . GLU A 1 732 ? -44.833 -18.713 32.766 1.00 77.94 732 GLU A N 1
ATOM 5651 C CA . GLU A 1 732 ? -45.367 -17.396 32.389 1.00 77.94 732 GLU A CA 1
ATOM 5652 C C . GLU A 1 732 ? -45.311 -16.383 33.549 1.00 77.94 732 GLU A C 1
ATOM 5654 O O . GLU A 1 732 ? -44.989 -15.214 33.340 1.00 77.94 732 GLU A O 1
ATOM 5659 N N . HIS A 1 733 ? -45.555 -16.831 34.787 1.00 77.62 733 HIS A N 1
ATOM 5660 C CA . HIS A 1 733 ? -45.575 -15.966 35.977 1.00 77.62 733 HIS A CA 1
ATOM 5661 C C . HIS A 1 733 ? -44.283 -15.984 36.818 1.00 77.62 733 HIS A C 1
ATOM 5663 O O . HIS A 1 733 ? -44.048 -15.054 37.589 1.00 77.62 733 HIS A O 1
ATOM 5669 N N . LEU A 1 734 ? -43.415 -16.988 36.650 1.00 80.50 734 LEU A N 1
ATOM 5670 C CA . LEU A 1 734 ? -42.060 -17.045 37.210 1.00 80.50 734 LEU A CA 1
ATOM 5671 C C . LEU A 1 734 ? -41.006 -16.825 36.113 1.00 80.50 734 LEU A C 1
ATOM 5673 O O . LEU A 1 734 ? -40.408 -17.796 35.632 1.00 80.50 734 LEU A O 1
ATOM 5677 N N . PRO A 1 735 ? -40.692 -15.567 35.752 1.00 78.38 735 PRO A N 1
ATOM 5678 C CA . PRO A 1 735 ? -39.527 -15.303 34.924 1.00 78.38 735 PRO A CA 1
ATOM 5679 C C . PRO A 1 735 ? -38.259 -15.816 35.634 1.00 78.38 735 PRO A C 1
ATOM 5681 O O . PRO A 1 735 ? -38.140 -15.697 36.864 1.00 78.38 735 PRO A O 1
ATOM 5684 N N . PRO A 1 736 ? -37.285 -16.378 34.895 1.00 79.50 736 PRO A N 1
ATOM 5685 C CA . PRO A 1 736 ? -36.016 -16.786 35.480 1.00 79.50 736 PRO A CA 1
ATOM 5686 C C . PRO A 1 736 ? -35.307 -15.580 36.105 1.00 79.50 736 PRO A C 1
ATOM 5688 O O . PRO A 1 736 ? -35.441 -14.446 35.647 1.00 79.50 736 PRO A O 1
ATOM 5691 N N . ASN A 1 737 ? -34.533 -15.839 37.157 1.00 79.62 737 ASN A N 1
ATOM 5692 C CA . ASN A 1 737 ? -33.891 -14.839 38.008 1.00 79.62 737 ASN A CA 1
ATOM 5693 C C . ASN A 1 737 ? -34.842 -13.956 38.849 1.00 79.62 737 ASN A C 1
ATOM 5695 O O . ASN A 1 737 ? -34.413 -12.954 39.427 1.00 79.62 737 ASN A O 1
ATOM 5699 N N . SER A 1 738 ? -36.116 -14.341 38.987 1.00 84.81 738 SER A N 1
ATOM 5700 C CA . SER A 1 738 ? -37.000 -13.820 40.041 1.00 84.81 738 SER A CA 1
ATOM 5701 C C . SER A 1 738 ? -36.510 -14.245 41.436 1.00 84.81 738 SER A C 1
ATOM 5703 O O . SER A 1 738 ? -35.966 -15.336 41.613 1.00 84.81 738 SER A O 1
ATOM 5705 N N . LEU A 1 739 ? -36.669 -13.359 42.426 1.00 85.88 739 LEU A N 1
ATOM 5706 C CA . LEU A 1 739 ? -36.227 -13.555 43.812 1.00 85.88 739 LEU A CA 1
ATOM 5707 C C . LEU A 1 739 ? -37.392 -14.055 44.673 1.00 85.88 739 LEU A C 1
ATOM 5709 O O . LEU A 1 739 ? -38.368 -13.327 44.856 1.00 85.88 739 LEU A O 1
ATOM 5713 N N . LEU A 1 740 ? -37.263 -15.252 45.245 1.00 85.94 740 LEU A N 1
ATOM 5714 C CA . LEU A 1 740 ? -38.292 -15.893 46.070 1.00 85.94 740 LEU A CA 1
ATOM 5715 C C . LEU A 1 740 ? -37.784 -16.166 47.493 1.00 85.94 740 LEU A C 1
ATOM 5717 O O . LEU A 1 740 ? -36.593 -16.402 47.706 1.00 85.94 740 LEU A O 1
ATOM 5721 N N . SER A 1 741 ? -38.699 -16.165 48.465 1.00 86.62 741 SER A N 1
ATOM 5722 C CA . SER A 1 741 ? -38.479 -16.779 49.782 1.00 86.62 741 SER A CA 1
ATOM 5723 C C . SER A 1 741 ? -38.865 -18.250 49.717 1.00 86.62 741 SER A C 1
ATOM 5725 O O . SER A 1 741 ? -39.934 -18.573 49.214 1.00 86.62 741 SER A O 1
ATOM 5727 N N . THR A 1 742 ? -38.022 -19.127 50.253 1.00 87.38 742 THR A N 1
ATOM 5728 C CA . THR A 1 742 ? -38.228 -20.581 50.273 1.00 87.38 742 THR A CA 1
ATOM 5729 C C . THR A 1 742 ? -38.003 -21.127 51.673 1.00 87.38 742 THR A C 1
ATOM 5731 O O . THR A 1 742 ? -37.188 -20.585 52.418 1.00 87.38 742 THR A O 1
ATOM 5734 N N . LYS A 1 743 ? -38.690 -22.213 52.023 1.00 87.75 743 LYS A N 1
ATOM 5735 C CA . LYS A 1 743 ? -38.438 -22.987 53.243 1.00 87.75 743 LYS A CA 1
ATOM 5736 C C . LYS A 1 743 ? -37.818 -24.329 52.867 1.00 87.75 743 LYS A C 1
ATOM 5738 O O . LYS A 1 743 ? -38.352 -25.017 51.998 1.00 87.75 743 LYS A O 1
ATOM 5743 N N . VAL A 1 744 ? -36.716 -24.700 53.511 1.00 88.44 744 VAL A N 1
ATOM 5744 C CA . VAL A 1 744 ? -36.074 -26.010 53.328 1.00 88.44 744 VAL A CA 1
ATOM 5745 C C . VAL A 1 744 ? -36.952 -27.098 53.950 1.00 88.44 744 VAL A C 1
ATOM 5747 O O . VAL A 1 744 ? -37.308 -27.002 55.123 1.00 88.44 744 VAL A O 1
ATOM 5750 N N . LEU A 1 745 ? -37.300 -28.128 53.177 1.00 84.62 745 LEU A N 1
ATOM 5751 C CA . LEU A 1 745 ? -38.068 -29.288 53.642 1.00 84.62 745 LEU A CA 1
ATOM 5752 C C . LEU A 1 745 ? -37.147 -30.466 53.980 1.00 84.62 745 LEU A C 1
ATOM 5754 O O . LEU A 1 745 ? -37.191 -30.985 55.093 1.00 84.62 745 LEU A O 1
ATOM 5758 N N . SER A 1 746 ? -36.301 -30.863 53.029 1.00 80.75 746 SER A N 1
ATOM 5759 C CA . SER A 1 746 ? -35.376 -31.994 53.137 1.00 80.75 746 SER A CA 1
ATOM 5760 C C . SER A 1 746 ? -34.047 -31.664 52.439 1.00 80.75 746 SER A C 1
ATOM 5762 O O . SER A 1 746 ? -33.985 -30.770 51.589 1.00 80.75 746 SER A O 1
ATOM 5764 N N . ILE A 1 747 ? -32.972 -32.355 52.826 1.00 83.06 747 ILE A N 1
ATOM 5765 C CA . ILE A 1 747 ? -31.623 -32.201 52.260 1.00 83.06 747 ILE A CA 1
ATOM 5766 C C . ILE A 1 747 ? -31.088 -33.607 51.957 1.00 83.06 747 ILE A C 1
ATOM 5768 O O . ILE A 1 747 ? -30.793 -34.371 52.876 1.00 83.06 747 ILE A O 1
ATOM 5772 N N . ASP A 1 748 ? -30.968 -33.947 50.676 1.00 78.38 748 ASP A N 1
ATOM 5773 C CA . ASP A 1 748 ? -30.406 -35.207 50.187 1.00 78.38 748 ASP A CA 1
ATOM 5774 C C . ASP A 1 748 ? -28.902 -35.024 49.935 1.00 78.38 748 ASP A C 1
ATOM 5776 O O . ASP A 1 748 ? -28.478 -34.511 48.894 1.00 78.38 748 ASP A O 1
ATOM 5780 N N . LYS A 1 749 ? -28.086 -35.423 50.921 1.00 73.38 749 LYS A N 1
ATOM 5781 C CA . LYS A 1 749 ? -26.621 -35.296 50.855 1.00 73.38 749 LYS A CA 1
ATOM 5782 C C . LYS A 1 749 ? -25.964 -36.228 49.831 1.00 73.38 749 LYS A C 1
ATOM 5784 O O . LYS A 1 749 ? -24.846 -35.945 49.422 1.00 73.38 749 LYS A O 1
ATOM 5789 N N . GLU A 1 750 ? -26.626 -37.303 49.399 1.00 65.81 750 GLU A N 1
ATOM 5790 C CA . GLU A 1 750 ? -26.058 -38.243 48.416 1.00 65.81 750 GLU A CA 1
ATOM 5791 C C . GLU A 1 750 ? -26.174 -37.726 46.977 1.00 65.81 750 GLU A C 1
ATOM 5793 O O . GLU A 1 750 ? -25.440 -38.174 46.098 1.00 65.81 750 GLU A O 1
ATOM 5798 N N . LYS A 1 751 ? -27.113 -36.805 46.722 1.00 64.38 751 LYS A N 1
ATOM 5799 C CA . LYS A 1 751 ? -27.430 -36.293 45.375 1.00 64.38 751 LYS A CA 1
ATOM 5800 C C . LYS A 1 751 ? -27.313 -34.768 45.253 1.00 64.38 751 LYS A C 1
ATOM 5802 O O . LYS A 1 751 ? -27.726 -34.212 44.242 1.00 64.38 751 LYS A O 1
ATOM 5807 N N . GLU A 1 752 ? -26.814 -34.102 46.295 1.00 65.31 752 GLU A N 1
ATOM 5808 C CA . GLU A 1 752 ? -26.714 -32.637 46.439 1.00 65.31 752 GLU A CA 1
ATOM 5809 C C . GLU A 1 752 ? -28.032 -31.851 46.239 1.00 65.31 752 GLU A C 1
ATOM 5811 O O . GLU A 1 752 ? -28.022 -30.644 45.975 1.00 65.31 752 GLU A O 1
ATOM 5816 N N . PHE A 1 753 ? -29.191 -32.503 46.393 1.00 76.06 753 PHE A N 1
ATOM 5817 C CA . PHE A 1 753 ? -30.498 -31.867 46.203 1.00 76.06 753 PHE A CA 1
ATOM 5818 C C . PHE A 1 753 ? -31.118 -31.397 47.522 1.00 76.06 753 PHE A C 1
ATOM 5820 O O . PHE A 1 753 ? -31.114 -32.093 48.533 1.00 76.06 753 PHE A O 1
ATOM 5827 N N . VAL A 1 754 ? -31.727 -30.212 47.480 1.00 85.62 754 VAL A N 1
ATOM 5828 C CA . VAL A 1 754 ? -32.494 -29.627 48.589 1.00 85.62 754 VAL A CA 1
ATOM 5829 C C . VAL A 1 754 ? -33.951 -29.497 48.153 1.00 85.62 754 VAL A C 1
ATOM 5831 O O . VAL A 1 754 ? -34.225 -28.849 47.140 1.00 85.62 754 VAL A O 1
ATOM 5834 N N . GLU A 1 755 ? -34.899 -30.077 48.885 1.00 85.88 755 GLU A N 1
ATOM 5835 C CA . GLU A 1 755 ? -36.323 -29.862 48.604 1.00 85.88 755 GLU A CA 1
ATOM 5836 C C . GLU A 1 755 ? -36.833 -28.597 49.290 1.00 85.88 755 GLU A C 1
ATOM 5838 O O . GLU A 1 755 ? -36.507 -28.315 50.446 1.00 85.88 755 GLU A O 1
ATOM 5843 N N . LEU A 1 756 ? -37.650 -27.831 48.566 1.00 88.88 756 LEU A N 1
ATOM 5844 C CA . LEU A 1 756 ? -38.106 -26.505 48.972 1.00 88.88 756 LEU A CA 1
ATOM 5845 C C . LEU A 1 756 ? -39.634 -26.386 48.924 1.00 88.88 756 LEU A C 1
ATOM 5847 O O . LEU A 1 756 ? -40.279 -26.902 48.011 1.00 88.88 756 LEU A O 1
ATOM 5851 N N . SER A 1 757 ? -40.193 -25.622 49.862 1.00 86.94 757 SER A N 1
ATOM 5852 C CA . SER A 1 757 ? -41.553 -25.080 49.778 1.00 86.94 757 SER A CA 1
ATOM 5853 C C . SER A 1 757 ? -41.531 -23.586 49.457 1.00 86.94 757 SER A C 1
ATOM 5855 O O . SER A 1 757 ? -40.697 -22.835 49.974 1.00 86.94 757 SER A O 1
ATOM 5857 N N . LEU A 1 758 ? -42.467 -23.174 48.603 1.00 84.50 758 LEU A N 1
ATOM 5858 C CA . LEU A 1 758 ? -42.825 -21.788 48.290 1.00 84.50 758 LEU A CA 1
ATOM 5859 C C . LEU A 1 758 ? -44.200 -21.403 48.863 1.00 84.50 758 LEU A C 1
ATOM 5861 O O . LEU A 1 758 ? -44.610 -20.254 48.716 1.00 84.50 758 LEU A O 1
ATOM 5865 N N . LEU A 1 759 ? -44.929 -22.341 49.483 1.00 83.19 759 LEU A N 1
ATOM 5866 C CA . LEU A 1 759 ? -46.322 -22.127 49.881 1.00 83.19 759 LEU A CA 1
ATOM 5867 C C . LEU A 1 759 ? -46.470 -20.913 50.822 1.00 83.19 759 LEU A C 1
ATOM 5869 O O . LEU A 1 759 ? -45.610 -20.707 51.688 1.00 83.19 759 LEU A O 1
ATOM 5873 N N . PRO A 1 760 ? -47.575 -20.143 50.735 1.00 79.75 760 PRO A N 1
ATOM 5874 C CA . PRO A 1 760 ? -47.810 -18.989 51.611 1.00 79.75 760 PRO A CA 1
ATOM 5875 C C . PRO A 1 760 ? -47.707 -19.316 53.106 1.00 79.75 760 PRO A C 1
ATOM 5877 O O . PRO A 1 760 ? -47.124 -18.557 53.880 1.00 79.75 760 PRO A O 1
ATOM 5880 N N . VAL A 1 761 ? -48.215 -20.495 53.485 1.00 77.12 761 VAL A N 1
ATOM 5881 C CA . VAL A 1 761 ? -48.219 -21.035 54.856 1.00 77.12 761 VAL A CA 1
ATOM 5882 C C . VAL A 1 761 ? -46.803 -21.324 55.374 1.00 77.12 761 VAL A C 1
ATOM 5884 O O . VAL A 1 761 ? -46.541 -21.173 56.563 1.00 77.12 761 VAL A O 1
ATOM 5887 N N . ASP A 1 762 ? -45.876 -21.708 54.492 1.00 78.88 762 ASP A N 1
ATOM 5888 C CA . ASP A 1 762 ? -44.488 -22.024 54.848 1.00 78.88 762 ASP A CA 1
ATOM 5889 C C . ASP A 1 762 ? -43.561 -20.802 54.829 1.00 78.88 762 ASP A C 1
ATOM 5891 O O . ASP A 1 762 ? -42.556 -20.780 55.539 1.00 78.88 762 ASP A O 1
ATOM 5895 N N . THR A 1 763 ? -43.863 -19.804 53.994 1.00 76.25 763 THR A N 1
ATOM 5896 C CA . THR A 1 763 ? -42.939 -18.701 53.675 1.00 76.25 763 THR A CA 1
ATOM 5897 C C . THR A 1 763 ? -43.346 -17.344 54.253 1.00 76.25 763 THR A C 1
ATOM 5899 O O . THR A 1 763 ? -42.520 -16.425 54.276 1.00 76.25 763 THR A O 1
ATOM 5902 N N . GLY A 1 764 ? -44.596 -17.181 54.704 1.00 70.00 764 GLY A N 1
ATOM 5903 C CA . GLY A 1 764 ? -45.123 -15.893 55.171 1.00 70.00 764 GLY A CA 1
ATOM 5904 C C . GLY A 1 764 ? -45.185 -14.835 54.060 1.00 70.00 764 GLY A C 1
ATOM 5905 O O . GLY A 1 764 ? -44.928 -13.647 54.299 1.00 70.00 764 GLY A O 1
ATOM 5906 N N . LYS A 1 765 ? -45.446 -15.269 52.820 1.00 78.38 765 LYS A N 1
ATOM 5907 C CA . LYS A 1 765 ? -45.519 -14.433 51.613 1.00 78.38 765 LYS A CA 1
ATOM 5908 C C . LYS A 1 765 ? -46.779 -14.741 50.797 1.00 78.38 765 LYS A C 1
ATOM 5910 O O . LYS A 1 765 ? -47.336 -15.822 50.957 1.00 78.38 765 LYS A O 1
ATOM 5915 N N . PRO A 1 766 ? -47.260 -13.795 49.965 1.00 73.44 766 PRO A N 1
ATOM 5916 C CA . PRO A 1 766 ? -48.337 -14.080 49.018 1.00 73.44 766 PRO A CA 1
ATOM 5917 C C . PRO A 1 766 ? -47.941 -15.218 48.069 1.00 73.44 766 PRO A C 1
ATOM 5919 O O . PRO A 1 766 ? -46.751 -15.445 47.838 1.00 73.44 766 PRO A O 1
ATOM 5922 N N . ASP A 1 767 ? -48.940 -15.918 47.529 1.00 79.50 767 ASP A N 1
ATOM 5923 C CA . ASP A 1 767 ? -48.713 -17.000 46.568 1.00 79.50 767 ASP A CA 1
ATOM 5924 C C . ASP A 1 767 ? -48.038 -16.468 45.291 1.00 79.50 767 ASP A C 1
ATOM 5926 O O . ASP A 1 767 ? -48.146 -15.296 44.925 1.00 79.50 767 ASP A O 1
ATOM 5930 N N . VAL A 1 768 ? -47.323 -17.363 44.621 1.00 78.12 768 VAL A N 1
ATOM 5931 C CA . VAL A 1 768 ? -46.549 -17.106 43.409 1.00 78.12 768 VAL A CA 1
ATOM 5932 C C . VAL A 1 768 ? -47.459 -16.839 42.202 1.00 78.12 768 VAL A C 1
ATOM 5934 O O . VAL A 1 768 ? -47.048 -16.167 41.258 1.00 78.12 768 VAL A O 1
ATOM 5937 N N . LEU A 1 769 ? -48.700 -17.340 42.233 1.00 76.88 769 LEU A N 1
ATOM 5938 C CA . LEU A 1 769 ? -49.729 -17.055 41.231 1.00 76.88 769 LEU A CA 1
ATOM 5939 C C . LEU A 1 769 ? -50.788 -16.075 41.774 1.00 76.88 769 LEU A C 1
ATOM 5941 O O . LEU A 1 769 ? -51.334 -16.314 42.855 1.00 76.88 769 LEU A O 1
ATOM 5945 N N . PRO A 1 770 ? -51.135 -15.003 41.032 1.00 71.62 770 PRO A N 1
ATOM 5946 C CA . PRO A 1 770 ? -52.135 -14.033 41.470 1.00 71.62 770 PRO A CA 1
ATOM 5947 C C . PRO A 1 770 ? -53.568 -14.592 41.417 1.00 71.62 770 PRO A C 1
ATOM 5949 O O . PRO A 1 770 ? -53.954 -15.301 40.486 1.00 71.62 770 PRO A O 1
ATOM 5952 N N . GLU A 1 771 ? -54.394 -14.189 42.387 1.00 63.97 771 GLU A N 1
ATOM 5953 C CA . GLU A 1 771 ? -55.810 -14.585 42.523 1.00 63.97 771 GLU A CA 1
ATOM 5954 C C . GLU A 1 771 ? -56.676 -14.256 41.291 1.00 63.97 771 GLU A C 1
ATOM 5956 O O . GLU A 1 771 ? -57.678 -14.926 41.025 1.00 63.97 771 GLU A O 1
ATOM 5961 N N . SER A 1 772 ? -56.269 -13.265 40.490 1.00 60.09 772 SER A N 1
ATOM 5962 C CA . SER A 1 772 ? -56.953 -12.844 39.259 1.00 60.09 772 SER A CA 1
ATOM 5963 C C . SER A 1 772 ? -57.102 -13.954 38.212 1.00 60.09 772 SER A C 1
ATOM 5965 O O . SER A 1 772 ? -58.024 -13.891 37.397 1.00 60.09 772 SER A O 1
ATOM 5967 N N . LEU A 1 773 ? -56.256 -14.991 38.254 1.00 61.41 773 LEU A N 1
ATOM 5968 C CA . LEU A 1 773 ? -56.291 -16.129 37.327 1.00 61.41 773 LEU A CA 1
ATOM 5969 C C . LEU A 1 773 ? -57.492 -17.069 37.536 1.00 61.41 773 LEU A C 1
ATOM 5971 O O . LEU A 1 773 ? -57.745 -17.920 36.684 1.00 61.41 773 LEU A O 1
ATOM 5975 N N . LYS A 1 774 ? -58.229 -16.948 38.654 1.00 58.78 774 LYS A N 1
ATOM 5976 C CA . LYS A 1 774 ? -59.418 -17.769 38.989 1.00 58.78 774 LYS A CA 1
ATOM 5977 C C . LYS A 1 774 ? -59.188 -19.291 38.904 1.00 58.78 774 LYS A C 1
ATOM 5979 O O . LYS A 1 774 ? -60.126 -20.057 38.677 1.00 58.78 774 LYS A O 1
ATOM 5984 N N . LEU A 1 775 ? -57.945 -19.737 39.098 1.00 68.12 775 LEU A N 1
ATOM 5985 C CA . LEU A 1 775 ? -57.588 -21.155 39.101 1.00 68.12 775 LEU A CA 1
ATOM 5986 C C . LEU A 1 775 ? -58.257 -21.879 40.284 1.00 68.12 775 LEU A C 1
ATOM 5988 O O . LEU A 1 775 ? -58.370 -21.306 41.371 1.00 68.12 775 LEU A O 1
ATOM 5992 N N . PRO A 1 776 ? -58.686 -23.143 40.120 1.00 61.72 776 PRO A N 1
ATOM 5993 C CA . PRO A 1 776 ? -59.297 -23.891 41.210 1.00 61.72 776 PRO A CA 1
ATOM 5994 C C . PRO A 1 776 ? -58.292 -24.114 42.349 1.00 61.72 776 PRO A C 1
ATOM 5996 O O . PRO A 1 776 ? -57.200 -24.652 42.145 1.00 61.72 776 PRO A O 1
ATOM 5999 N N . LEU A 1 777 ? -58.686 -23.720 43.563 1.00 61.19 777 LEU A N 1
ATOM 6000 C CA . LEU A 1 777 ? -57.943 -24.004 44.791 1.00 61.19 777 LEU A CA 1
ATOM 6001 C C . LEU A 1 777 ? -57.764 -25.516 44.969 1.00 61.19 777 LEU A C 1
ATOM 6003 O O . LEU A 1 777 ? -58.674 -26.312 44.716 1.00 61.19 777 LEU A O 1
ATOM 6007 N N . ARG A 1 778 ? -56.575 -25.921 45.415 1.00 59.41 778 ARG A N 1
ATOM 6008 C CA . ARG A 1 778 ? -56.181 -27.324 45.551 1.00 59.41 778 ARG A CA 1
ATOM 6009 C C . ARG A 1 778 ? -56.791 -27.924 46.821 1.00 59.41 778 ARG A C 1
ATOM 6011 O O . ARG A 1 778 ? -56.123 -28.027 47.843 1.00 59.41 778 ARG A O 1
ATOM 6018 N N . LEU A 1 779 ? -58.071 -28.302 46.738 1.00 49.72 779 LEU A N 1
ATOM 6019 C CA . LEU A 1 779 ? -58.899 -28.799 47.847 1.00 49.72 779 LEU A CA 1
ATOM 6020 C C . LEU A 1 779 ? -58.187 -29.885 48.680 1.00 49.72 779 LEU A C 1
ATOM 6022 O O . LEU A 1 779 ? -58.167 -31.063 48.308 1.00 49.72 779 LEU A O 1
ATOM 6026 N N . THR A 1 780 ? -57.640 -29.491 49.828 1.00 49.19 780 THR A N 1
ATOM 6027 C CA . THR A 1 780 ? -57.092 -30.399 50.836 1.00 49.19 780 THR A CA 1
ATOM 6028 C C . THR A 1 780 ? -58.226 -31.084 51.603 1.00 49.19 780 THR A C 1
ATOM 6030 O O . THR A 1 780 ? -59.254 -30.472 51.897 1.00 49.19 780 THR A O 1
ATOM 6033 N N . GLY A 1 781 ? -58.033 -32.377 51.895 1.00 48.06 781 GLY A N 1
ATOM 6034 C CA . GLY A 1 781 ? -58.873 -33.221 52.759 1.00 48.06 781 GLY A CA 1
ATOM 6035 C C . GLY A 1 781 ? -60.379 -32.931 52.736 1.00 48.06 781 GLY A C 1
ATOM 6036 O O . GLY A 1 781 ? -61.123 -33.421 51.884 1.00 48.06 781 GLY A O 1
ATOM 6037 N N . GLU A 1 782 ? -60.815 -32.150 53.720 1.00 42.56 782 GLU A N 1
ATOM 6038 C CA . GLU A 1 782 ? -62.209 -31.903 54.095 1.00 42.56 782 GLU A CA 1
ATOM 6039 C C . GLU A 1 782 ? -63.034 -31.184 53.016 1.00 42.56 782 GLU A C 1
ATOM 6041 O O . GLU A 1 782 ? -64.208 -31.503 52.805 1.00 42.56 782 GLU A O 1
ATOM 6046 N N . GLN A 1 783 ? -62.440 -30.224 52.297 1.00 42.97 783 GLN A N 1
ATOM 6047 C CA . GLN A 1 783 ? -63.196 -29.393 51.348 1.00 42.97 783 GLN A CA 1
ATOM 6048 C C . GLN A 1 783 ? -63.692 -30.202 50.139 1.00 42.97 783 GLN A C 1
ATOM 6050 O O . GLN A 1 783 ? -64.756 -29.918 49.583 1.00 42.97 783 GLN A O 1
ATOM 6055 N N . LYS A 1 784 ? -62.954 -31.254 49.769 1.00 43.50 784 LYS A N 1
ATOM 6056 C CA . LYS A 1 784 ? -63.276 -32.132 48.640 1.00 43.50 784 LYS A CA 1
ATOM 6057 C C . LYS A 1 784 ? -64.576 -32.912 48.876 1.00 43.50 784 LYS A C 1
ATOM 6059 O O . LYS A 1 784 ? -65.430 -32.955 47.994 1.00 43.50 784 LYS A O 1
ATOM 6064 N N . GLN A 1 785 ? -64.788 -33.408 50.101 1.00 46.12 785 GLN A N 1
ATOM 6065 C CA . GLN A 1 785 ? -66.007 -34.135 50.480 1.00 46.12 785 GLN A CA 1
ATOM 6066 C C . GLN A 1 785 ? -67.275 -33.278 50.317 1.00 46.12 785 GLN A C 1
ATOM 6068 O O . GLN A 1 785 ? -68.279 -33.753 49.783 1.00 46.12 785 GLN A O 1
ATOM 6073 N N . LYS A 1 786 ? -67.229 -31.995 50.713 1.00 43.88 786 LYS A N 1
ATOM 6074 C CA . LYS A 1 786 ? -68.354 -31.056 50.535 1.00 43.88 786 LYS A CA 1
ATOM 6075 C C . LYS A 1 786 ? -68.680 -30.793 49.059 1.00 43.88 786 LYS A C 1
ATOM 6077 O O . LYS A 1 786 ? -69.849 -30.588 48.732 1.00 43.88 786 LYS A O 1
ATOM 6082 N N . TYR A 1 787 ? -67.686 -30.822 48.170 1.00 45.31 787 TYR A N 1
ATOM 6083 C CA . TYR A 1 787 ? -67.896 -30.619 46.734 1.00 45.31 787 TYR A CA 1
ATOM 6084 C C . TYR A 1 787 ? -68.540 -31.850 46.069 1.00 45.31 787 TYR A C 1
ATOM 6086 O O . TYR A 1 787 ? -69.539 -31.720 45.357 1.00 45.31 787 TYR A O 1
ATOM 6094 N N . ASP A 1 788 ? -68.046 -33.054 46.378 1.00 49.19 788 ASP A N 1
ATOM 6095 C CA . ASP A 1 788 ? -68.599 -34.314 45.857 1.00 49.19 788 ASP A CA 1
ATOM 6096 C C . ASP A 1 788 ? -70.031 -34.586 46.367 1.00 49.19 788 ASP A C 1
ATOM 6098 O O . ASP A 1 788 ? -70.890 -35.043 45.605 1.00 49.19 788 ASP A O 1
ATOM 6102 N N . LEU A 1 789 ? -70.337 -34.216 47.619 1.00 47.12 789 LEU A N 1
ATOM 6103 C CA . LEU A 1 789 ? -71.705 -34.226 48.164 1.00 47.12 789 LEU A CA 1
ATOM 6104 C C . LEU A 1 789 ? -72.663 -33.320 47.377 1.00 47.12 789 LEU A C 1
ATOM 6106 O O . LEU A 1 789 ? -73.819 -33.687 47.164 1.00 47.12 789 LEU A O 1
ATOM 6110 N N . LYS A 1 790 ? -72.192 -32.152 46.918 1.00 43.06 790 LYS A N 1
ATOM 6111 C CA . LYS A 1 790 ? -73.009 -31.215 46.132 1.00 43.06 790 LYS A CA 1
ATOM 6112 C C . LYS A 1 790 ? -73.301 -31.775 44.736 1.00 43.06 790 LYS A C 1
ATOM 6114 O O . LYS A 1 790 ? -74.441 -31.710 44.282 1.00 43.06 790 LYS A O 1
ATOM 6119 N N . ARG A 1 791 ? -72.306 -32.407 44.100 1.00 41.12 791 ARG A N 1
ATOM 6120 C CA . ARG A 1 791 ? -72.438 -33.022 42.767 1.00 41.12 791 ARG A CA 1
ATOM 6121 C C . ARG A 1 791 ? -73.376 -34.237 42.758 1.00 41.12 791 ARG A C 1
ATOM 6123 O O . ARG A 1 791 ? -74.114 -34.422 41.794 1.00 41.12 791 ARG A O 1
ATOM 6130 N N . LYS A 1 792 ? -73.425 -35.021 43.845 1.00 42.56 792 LYS A N 1
ATOM 6131 C CA . LYS A 1 792 ? -74.368 -36.151 43.996 1.00 42.56 792 LYS A CA 1
ATOM 6132 C C . LYS A 1 792 ? -75.853 -35.754 44.041 1.00 42.56 792 LYS A C 1
ATOM 6134 O O . LYS A 1 792 ? -76.690 -36.623 43.830 1.00 42.56 792 LYS A O 1
ATOM 6139 N N . ARG A 1 793 ? -76.197 -34.481 44.284 1.00 39.31 793 ARG A N 1
ATOM 6140 C CA . ARG A 1 793 ? -77.594 -33.991 44.291 1.00 39.31 793 ARG A CA 1
ATOM 6141 C C . ARG A 1 793 ? -78.121 -33.511 42.929 1.00 39.31 793 ARG A C 1
ATOM 6143 O O . ARG A 1 793 ? -79.279 -33.130 42.856 1.00 39.31 793 ARG A O 1
ATOM 6150 N N . GLN A 1 794 ? -77.305 -33.512 41.871 1.00 37.75 794 GLN A N 1
ATOM 6151 C CA . GLN A 1 794 ? -77.689 -33.027 40.530 1.00 37.75 794 GLN A CA 1
ATOM 6152 C C . GLN A 1 794 ? -77.694 -34.137 39.459 1.00 37.75 794 GLN A C 1
ATOM 6154 O O . GLN A 1 794 ? -77.582 -33.855 38.272 1.00 37.75 794 GLN A O 1
ATOM 6159 N N . LEU A 1 795 ? -77.773 -35.404 39.878 1.00 35.12 795 LEU A N 1
ATOM 6160 C CA . LEU A 1 795 ? -77.641 -36.593 39.018 1.00 35.12 795 LEU A CA 1
ATOM 6161 C C . LEU A 1 795 ? -78.826 -37.572 39.160 1.00 35.12 795 LEU A C 1
ATOM 6163 O O . LEU A 1 795 ? -78.692 -38.756 38.863 1.00 35.12 795 LEU A O 1
ATOM 6167 N N . SER A 1 796 ? -79.970 -37.089 39.655 1.00 32.28 796 SER A N 1
ATOM 6168 C CA . SER A 1 796 ? -81.149 -37.898 40.007 1.00 32.28 796 SER A CA 1
ATOM 6169 C C . SER A 1 796 ? -82.402 -37.618 39.166 1.00 32.28 796 SER A C 1
ATOM 6171 O O . SER A 1 796 ? -83.454 -38.170 39.465 1.00 32.28 796 SER A O 1
ATOM 6173 N N . GLU A 1 797 ? -82.303 -36.797 38.119 1.00 32.09 797 GLU A N 1
ATOM 6174 C CA . GLU A 1 797 ? -83.367 -36.565 37.132 1.00 32.09 797 GLU A CA 1
ATOM 6175 C C . GLU A 1 797 ? -82.789 -36.682 35.709 1.00 32.09 797 GLU A C 1
ATOM 6177 O O . GLU A 1 797 ? -81.580 -36.552 35.533 1.00 32.09 797 GLU A O 1
ATOM 6182 N N . SER A 1 798 ? -83.658 -36.978 34.730 1.00 29.53 798 SER A N 1
ATOM 6183 C CA . SER A 1 798 ? -83.357 -37.338 33.325 1.00 29.53 798 SER A CA 1
ATOM 6184 C C . SER A 1 798 ? -82.455 -38.575 33.109 1.00 29.53 798 SER A C 1
ATOM 6186 O O . SER A 1 798 ? -81.288 -38.498 32.731 1.00 29.53 798 SER A O 1
ATOM 6188 N N . GLY A 1 799 ? -83.051 -39.765 33.258 1.00 25.73 799 GLY A N 1
ATOM 6189 C CA . GLY A 1 799 ? -82.450 -41.046 32.863 1.00 25.73 799 GLY A CA 1
ATOM 6190 C C . GLY A 1 799 ? -83.245 -41.808 31.789 1.00 25.73 799 GLY A C 1
ATOM 6191 O O . GLY A 1 799 ? -84.454 -41.649 31.677 1.00 25.73 799 GLY A O 1
ATOM 6192 N N . GLN A 1 800 ? -82.539 -42.702 31.082 1.00 27.83 800 GLN A N 1
ATOM 6193 C CA . GLN A 1 800 ? -83.038 -43.854 30.299 1.00 27.83 800 GLN A CA 1
ATOM 6194 C C . GLN A 1 800 ? -83.856 -43.618 29.007 1.00 27.83 800 GLN A C 1
ATOM 6196 O O . GLN A 1 800 ? -85.081 -43.518 29.022 1.00 27.83 800 GLN A O 1
ATOM 6201 N N . LYS A 1 801 ? -83.167 -43.745 27.861 1.00 24.39 801 LYS A N 1
ATOM 6202 C CA . LYS A 1 801 ? -83.182 -44.889 26.901 1.00 24.39 801 LYS A CA 1
ATOM 6203 C C . LYS A 1 801 ? -82.064 -44.620 25.863 1.00 24.39 801 LYS A C 1
ATOM 6205 O O . LYS A 1 801 ? -81.829 -43.457 25.560 1.00 24.39 801 LYS A O 1
ATOM 6210 N N . GLY A 1 802 ? -81.266 -45.558 25.341 1.00 22.20 802 GLY A N 1
ATOM 6211 C CA . GLY A 1 802 ? -81.332 -47.030 25.310 1.00 22.20 802 GLY A CA 1
ATOM 6212 C C . GLY A 1 802 ? -81.676 -47.493 23.883 1.00 22.20 802 GLY A C 1
ATOM 6213 O O . GLY A 1 802 ? -82.684 -47.023 23.369 1.00 22.20 802 GLY A O 1
ATOM 6214 N N . GLU A 1 803 ? -80.919 -48.342 23.175 1.00 21.92 803 GLU A N 1
ATOM 6215 C CA . GLU A 1 803 ? -79.629 -49.041 23.426 1.00 21.92 803 GLU A CA 1
ATOM 6216 C C . GLU A 1 803 ? -78.775 -48.978 22.114 1.00 21.92 803 GLU A C 1
ATOM 6218 O O . GLU A 1 803 ? -79.249 -48.419 21.129 1.00 21.92 803 GLU A O 1
ATOM 6223 N N . ASP A 1 804 ? -77.476 -49.312 22.035 1.00 24.83 804 ASP A N 1
ATOM 6224 C CA . ASP A 1 804 ? -76.961 -50.693 21.881 1.00 24.83 804 ASP A CA 1
ATOM 6225 C C . ASP A 1 804 ? -75.408 -50.818 22.060 1.00 24.83 804 ASP A C 1
ATOM 6227 O O . ASP A 1 804 ? -74.695 -49.831 22.265 1.00 24.83 804 ASP A O 1
ATOM 6231 N N . ILE A 1 805 ? -74.873 -52.049 22.013 1.00 21.11 805 ILE A N 1
ATOM 6232 C CA . ILE A 1 805 ? -73.515 -52.515 22.437 1.00 21.11 805 ILE A CA 1
ATOM 6233 C C . ILE A 1 805 ? -72.918 -53.450 21.331 1.00 21.11 805 ILE A C 1
ATOM 6235 O O . ILE A 1 805 ? -73.734 -53.981 20.584 1.00 21.11 805 ILE A O 1
ATOM 6239 N N . PRO A 1 806 ? -71.587 -53.749 21.148 1.00 30.91 806 PRO A N 1
ATOM 6240 C CA . PRO A 1 806 ? -70.384 -53.678 22.022 1.00 30.91 806 PRO A CA 1
ATOM 6241 C C . PRO A 1 806 ? -69.191 -52.869 21.416 1.00 30.91 806 PRO A C 1
ATOM 6243 O O . PRO A 1 806 ? -69.275 -52.384 20.301 1.00 30.91 806 PRO A O 1
ATOM 6246 N N . THR A 1 807 ? -68.051 -52.541 22.056 1.00 21.81 807 THR A N 1
ATOM 6247 C CA . THR A 1 807 ? -67.030 -53.207 22.921 1.00 21.81 807 THR A CA 1
ATOM 6248 C C . THR A 1 807 ? -66.152 -54.311 22.283 1.00 21.81 807 THR A C 1
ATOM 6250 O O . THR A 1 807 ? -66.646 -55.162 21.557 1.00 21.81 807 THR A O 1
ATOM 6253 N N . LYS A 1 808 ? -64.866 -54.386 22.711 1.00 21.25 808 LYS A N 1
ATOM 6254 C CA . LYS A 1 808 ? -63.867 -55.478 22.479 1.00 21.25 808 LYS A CA 1
ATOM 6255 C C . LYS A 1 808 ? -63.189 -55.468 21.079 1.00 21.25 808 LYS A C 1
ATOM 6257 O O . LYS A 1 808 ? -63.800 -55.053 20.116 1.00 21.25 808 LYS A O 1
ATOM 6262 N N . LYS A 1 809 ? -61.937 -55.934 20.884 1.00 20.97 809 LYS A N 1
ATOM 6263 C CA . LYS A 1 809 ? -60.837 -56.323 21.812 1.00 20.97 809 LYS A CA 1
ATOM 6264 C C . LYS A 1 809 ? -59.467 -56.366 21.089 1.00 20.97 809 LYS A C 1
ATOM 6266 O O . LYS A 1 809 ? -59.376 -56.837 19.969 1.00 20.97 809 LYS A O 1
ATOM 6271 N N . LYS A 1 810 ? -58.406 -56.040 21.844 1.00 21.83 810 LYS A N 1
ATOM 6272 C CA . LYS A 1 810 ? -57.053 -56.662 21.901 1.00 21.83 810 LYS A CA 1
ATOM 6273 C C . LYS A 1 810 ? -56.663 -57.723 20.838 1.00 21.83 810 LYS A C 1
ATOM 6275 O O . LYS A 1 810 ? -57.304 -58.773 20.801 1.00 21.83 810 LYS A O 1
ATOM 6280 N N . LYS A 1 811 ? -55.418 -57.628 20.330 1.00 20.38 811 LYS A N 1
ATOM 6281 C CA . LYS A 1 811 ? -54.272 -58.574 20.546 1.00 20.38 811 LYS A CA 1
ATOM 6282 C C . LYS A 1 811 ? -52.992 -57.987 19.884 1.00 20.38 811 LYS A C 1
ATOM 6284 O O . LYS A 1 811 ? -53.125 -57.294 18.893 1.00 20.38 811 LYS A O 1
ATOM 6289 N N . LYS A 1 812 ? -51.812 -57.956 20.538 1.00 20.23 812 LYS A N 1
ATOM 6290 C CA . LYS A 1 812 ? -50.788 -59.023 20.779 1.00 20.23 812 LYS A CA 1
ATOM 6291 C C . LYS A 1 812 ? -50.054 -59.446 19.477 1.00 20.23 812 LYS A C 1
ATOM 6293 O O . LYS A 1 812 ? -50.720 -59.561 18.465 1.00 20.23 812 LYS A O 1
ATOM 6298 N N . LYS A 1 813 ? -48.738 -59.747 19.464 1.00 20.33 813 LYS A N 1
ATOM 6299 C CA . LYS A 1 813 ? -47.851 -60.224 20.562 1.00 20.33 813 LYS A CA 1
ATOM 6300 C C . LYS A 1 813 ? -46.333 -60.070 20.243 1.00 20.33 813 LYS A C 1
ATOM 6302 O O . LYS A 1 813 ? -45.963 -60.213 19.094 1.00 20.33 813 LYS A O 1
ATOM 6307 N N . GLU A 1 814 ? -45.501 -59.887 21.284 1.00 21.30 814 GLU A N 1
ATOM 6308 C CA . GLU A 1 814 ? -44.173 -60.526 21.552 1.00 21.30 814 GLU A CA 1
ATOM 6309 C C . GLU A 1 814 ? -43.239 -60.950 20.382 1.00 21.30 814 GLU A C 1
ATOM 6311 O O . GLU A 1 814 ? -43.615 -61.825 19.615 1.00 21.30 814 GLU A O 1
ATOM 6316 N N . LYS A 1 815 ? -41.967 -60.506 20.276 1.00 22.38 815 LYS A N 1
ATOM 6317 C CA . LYS A 1 815 ? -40.699 -60.938 20.976 1.00 22.38 815 LYS A CA 1
ATOM 6318 C C . LYS A 1 815 ? -39.584 -61.039 19.873 1.00 22.38 815 LYS A C 1
ATOM 6320 O O . LYS A 1 815 ? -39.957 -61.076 18.713 1.00 22.38 815 LYS A O 1
ATOM 6325 N N . ARG A 1 816 ? -38.248 -61.096 20.081 1.00 21.03 816 ARG A N 1
ATOM 6326 C CA . ARG A 1 816 ? -37.363 -61.356 21.250 1.00 21.03 816 ARG A CA 1
ATOM 6327 C C . ARG A 1 816 ? -35.903 -60.860 20.982 1.00 21.03 816 ARG A C 1
ATOM 6329 O O . ARG A 1 816 ? -35.422 -61.047 19.881 1.00 21.03 816 ARG A O 1
ATOM 6336 N N . ARG A 1 817 ? -35.194 -60.388 22.027 1.00 21.02 817 ARG A N 1
ATOM 6337 C CA . ARG A 1 817 ? -33.719 -60.464 22.308 1.00 21.02 817 ARG A CA 1
ATOM 6338 C C . ARG A 1 817 ? -32.627 -60.117 21.241 1.00 21.02 817 ARG A C 1
ATOM 6340 O O . ARG A 1 817 ? -32.246 -60.978 20.469 1.00 21.02 817 ARG A O 1
ATOM 6347 N N . ALA A 1 818 ? -31.969 -58.965 21.463 1.00 22.22 818 ALA A N 1
ATOM 6348 C CA . ALA A 1 818 ? -30.584 -58.779 21.987 1.00 22.22 818 ALA A CA 1
ATOM 6349 C C . ALA A 1 818 ? -29.279 -59.089 21.184 1.00 22.22 818 ALA A C 1
ATOM 6351 O O . ALA A 1 818 ? -29.010 -60.246 20.889 1.00 22.22 818 ALA A O 1
ATOM 6352 N N . LYS A 1 819 ? -28.384 -58.065 21.166 1.00 23.31 819 LYS A N 1
ATOM 6353 C CA . LYS A 1 819 ? -26.895 -58.051 21.003 1.00 23.31 819 LYS A CA 1
ATOM 6354 C C . LYS A 1 819 ? -26.315 -58.493 19.628 1.00 23.31 819 LYS A C 1
ATOM 6356 O O . LYS A 1 819 ? -26.967 -59.255 18.933 1.00 23.31 819 LYS A O 1
ATOM 6361 N N . ALA A 1 820 ? -25.131 -58.041 19.175 1.00 23.36 820 ALA A N 1
ATOM 6362 C CA . ALA A 1 820 ? -24.067 -57.222 19.801 1.00 23.36 820 ALA A CA 1
ATOM 6363 C C . ALA A 1 820 ? -23.322 -56.305 18.783 1.00 23.36 820 ALA A C 1
ATOM 6365 O O . ALA A 1 820 ? -23.437 -56.546 17.589 1.00 23.36 820 ALA A O 1
ATOM 6366 N N . ASP A 1 821 ? -22.571 -55.325 19.314 1.00 23.03 821 ASP A N 1
ATOM 6367 C CA . ASP A 1 821 ? -21.284 -54.711 18.885 1.00 23.03 821 ASP A CA 1
ATOM 6368 C C . ASP A 1 821 ? -21.036 -54.223 17.425 1.00 23.03 821 ASP A C 1
ATOM 6370 O O . ASP A 1 821 ? -21.374 -54.895 16.456 1.00 23.03 821 ASP A O 1
ATOM 6374 N N . GLY A 1 822 ? -20.367 -53.062 17.266 1.00 24.33 822 GLY A N 1
ATOM 6375 C CA . GLY A 1 822 ? -19.906 -52.530 15.963 1.00 24.33 822 GLY A CA 1
ATOM 6376 C C . GLY A 1 822 ? -19.610 -51.014 15.907 1.00 24.33 822 GLY A C 1
ATOM 6377 O O . GLY A 1 822 ? -20.529 -50.208 15.794 1.00 24.33 822 GLY A O 1
ATOM 6378 N N . GLU A 1 823 ? -18.325 -50.653 15.963 1.00 25.69 823 GLU A N 1
ATOM 6379 C CA . GLU A 1 823 ? -17.691 -49.351 15.626 1.00 25.69 823 GLU A CA 1
ATOM 6380 C C . GLU A 1 823 ? -17.719 -49.076 14.091 1.00 25.69 823 GLU A C 1
ATOM 6382 O O . GLU A 1 823 ? -17.923 -50.025 13.336 1.00 25.69 823 GLU A O 1
ATOM 6387 N N . ASP A 1 824 ? -17.528 -47.881 13.495 1.00 25.88 824 ASP A N 1
ATOM 6388 C CA . ASP A 1 824 ? -17.262 -46.480 13.923 1.00 25.88 824 ASP A CA 1
ATOM 6389 C C . ASP A 1 824 ? -17.753 -45.479 12.811 1.00 25.88 824 ASP A C 1
ATOM 6391 O O . ASP A 1 824 ? -18.319 -45.902 11.806 1.00 25.88 824 ASP A O 1
ATOM 6395 N N . SER A 1 825 ? -17.578 -44.165 13.035 1.00 30.84 825 SER A N 1
ATOM 6396 C CA . SER A 1 825 ? -17.660 -42.949 12.186 1.00 30.84 825 SER A CA 1
ATOM 6397 C C . SER A 1 825 ? -17.810 -43.025 10.640 1.00 30.84 825 SER A C 1
ATOM 6399 O O . SER A 1 825 ? -17.312 -43.919 9.967 1.00 30.84 825 SER A O 1
ATOM 6401 N N . GLY A 1 826 ? -18.429 -42.027 9.978 1.00 26.03 826 GLY A N 1
ATOM 6402 C CA . GLY A 1 826 ? -19.122 -40.830 10.495 1.00 26.03 826 GLY A CA 1
ATOM 6403 C C . GLY A 1 826 ? -19.400 -39.734 9.437 1.00 26.03 826 GLY A C 1
ATOM 6404 O O . GLY A 1 826 ? -18.913 -39.824 8.319 1.00 26.03 826 GLY A O 1
ATOM 6405 N N . VAL A 1 827 ? -20.174 -38.709 9.842 1.00 27.64 827 VAL A N 1
ATOM 6406 C CA . VAL A 1 827 ? -20.378 -37.344 9.265 1.00 27.64 827 VAL A CA 1
ATOM 6407 C C . VAL A 1 827 ? -20.526 -37.230 7.725 1.00 27.64 827 VAL A C 1
ATOM 6409 O O . VAL A 1 827 ? -19.545 -37.317 7.002 1.00 27.64 827 VAL A O 1
ATOM 6412 N N . GLU A 1 828 ? -21.714 -37.105 7.118 1.00 29.05 828 GLU A N 1
ATOM 6413 C CA . GLU A 1 828 ? -22.764 -36.047 7.145 1.00 29.05 828 GLU A CA 1
ATOM 6414 C C . GLU A 1 828 ? -22.626 -34.842 6.175 1.00 29.05 828 GLU A C 1
ATOM 6416 O O . GLU A 1 828 ? -21.605 -34.166 6.122 1.00 29.05 828 GLU A O 1
ATOM 6421 N N . VAL A 1 829 ? -23.788 -34.524 5.564 1.00 25.98 829 VAL A N 1
ATOM 6422 C CA . VAL A 1 829 ? -24.292 -33.230 5.030 1.00 25.98 829 VAL A CA 1
ATOM 6423 C C . VAL A 1 829 ? -24.139 -32.891 3.523 1.00 25.98 829 VAL A C 1
ATOM 6425 O O . VAL A 1 829 ? -23.097 -32.437 3.076 1.00 25.98 829 VAL A O 1
ATOM 6428 N N . TYR A 1 830 ? -25.278 -33.046 2.809 1.00 25.50 830 TYR A N 1
ATOM 6429 C CA . TYR A 1 830 ? -25.891 -32.256 1.703 1.00 25.50 830 TYR A CA 1
ATOM 6430 C C . TYR A 1 830 ? -24.988 -31.583 0.624 1.00 25.50 830 TYR A C 1
ATOM 6432 O O . TYR A 1 830 ? -24.032 -30.890 0.935 1.00 25.50 830 TYR A O 1
ATOM 6440 N N . PHE A 1 831 ? -25.328 -31.606 -0.677 1.00 23.38 831 PHE A N 1
ATOM 6441 C CA . PHE A 1 831 ? -26.598 -31.084 -1.230 1.00 23.38 831 PHE A CA 1
ATOM 6442 C C . PHE A 1 831 ? -27.110 -31.808 -2.510 1.00 23.38 831 PHE A C 1
ATOM 6444 O O . PHE A 1 831 ? -26.780 -32.962 -2.755 1.00 23.38 831 PHE A O 1
ATOM 6451 N N . ARG A 1 832 ? -28.017 -31.142 -3.238 1.00 25.92 832 ARG A N 1
ATOM 6452 C CA . ARG A 1 832 ? -28.996 -31.626 -4.238 1.00 25.92 832 ARG A CA 1
ATOM 6453 C C . ARG A 1 832 ? -28.506 -31.531 -5.698 1.00 25.92 832 ARG A C 1
ATOM 6455 O O . ARG A 1 832 ? -27.640 -30.716 -5.988 1.00 25.92 832 ARG A O 1
ATOM 6462 N N . GLU A 1 833 ? -29.119 -32.325 -6.578 1.00 26.27 833 GLU A N 1
ATOM 6463 C CA . GLU A 1 833 ? -28.866 -32.432 -8.033 1.00 26.27 833 GLU A CA 1
ATOM 6464 C C . GLU A 1 833 ? -29.454 -31.266 -8.879 1.00 26.27 833 GLU A C 1
ATOM 6466 O O . GLU A 1 833 ? -30.328 -30.532 -8.403 1.00 26.27 833 GLU A O 1
ATOM 6471 N N . GLU A 1 834 ? -28.988 -31.132 -10.133 1.00 24.66 834 GLU A N 1
ATOM 6472 C CA . GLU A 1 834 ? -29.423 -30.171 -11.182 1.00 24.66 834 GLU A CA 1
ATOM 6473 C C . GLU A 1 834 ? -30.022 -30.906 -12.427 1.00 24.66 834 GLU A C 1
ATOM 6475 O O . GLU A 1 834 ? -30.373 -32.077 -12.302 1.00 24.66 834 GLU A O 1
ATOM 6480 N N . GLU A 1 835 ? -30.104 -30.228 -13.596 1.00 25.72 835 GLU A N 1
ATOM 6481 C CA . GLU A 1 835 ? -30.399 -30.741 -14.974 1.00 25.72 835 GLU A CA 1
ATOM 6482 C C . GLU A 1 835 ? -31.895 -31.065 -15.329 1.00 25.72 835 GLU A C 1
ATOM 6484 O O . GLU A 1 835 ? -32.630 -31.572 -14.482 1.00 25.72 835 GLU A O 1
ATOM 6489 N N . GLU A 1 836 ? -32.470 -30.796 -16.532 1.00 24.31 836 GLU A N 1
ATOM 6490 C CA . GLU A 1 836 ? -32.100 -29.956 -17.721 1.00 24.31 836 GLU A CA 1
ATOM 6491 C C . GLU A 1 836 ? -33.321 -29.649 -18.689 1.00 24.31 836 GLU A C 1
ATOM 6493 O O . GLU A 1 836 ? -34.457 -29.944 -18.315 1.00 24.31 836 GLU A O 1
ATOM 6498 N N . ASP A 1 837 ? -33.072 -29.073 -19.900 1.00 21.66 837 ASP A N 1
ATOM 6499 C CA . ASP A 1 837 ? -33.914 -28.876 -21.149 1.00 21.66 837 ASP A CA 1
ATOM 6500 C C . ASP A 1 837 ? -35.094 -27.831 -21.189 1.00 21.66 837 ASP A C 1
ATOM 6502 O O . ASP A 1 837 ? -35.782 -27.665 -20.183 1.00 21.66 837 ASP A O 1
ATOM 6506 N N . GLU A 1 838 ? -35.449 -27.000 -22.221 1.00 23.31 838 GLU A N 1
ATOM 6507 C CA . GLU A 1 838 ? -35.252 -26.756 -23.713 1.00 23.31 838 GLU A CA 1
ATOM 6508 C C . GLU A 1 838 ? -36.055 -27.621 -24.743 1.00 23.31 838 GLU A C 1
ATOM 6510 O O . GLU A 1 838 ? -36.417 -28.747 -24.423 1.00 23.31 838 GLU A O 1
ATOM 6515 N N . GLU A 1 839 ? -36.450 -27.229 -25.988 1.00 24.36 839 GLU A N 1
ATOM 6516 C CA . GLU A 1 839 ? -36.405 -25.988 -26.845 1.00 24.36 839 GLU A CA 1
ATOM 6517 C C . GLU A 1 839 ? -37.855 -25.447 -27.170 1.00 24.36 839 GLU A C 1
ATOM 6519 O O . GLU A 1 839 ? -38.802 -25.842 -26.494 1.00 24.36 839 GLU A O 1
ATOM 6524 N N . GLU A 1 840 ? -38.252 -24.615 -28.173 1.00 23.14 840 GLU A N 1
ATOM 6525 C CA . GLU A 1 840 ? -37.680 -23.711 -29.224 1.00 23.14 840 GLU A CA 1
ATOM 6526 C C . GLU A 1 840 ? -38.727 -22.585 -29.498 1.00 23.14 840 GLU A C 1
ATOM 6528 O O . GLU A 1 840 ? -39.934 -22.836 -29.399 1.00 23.14 840 GLU A O 1
ATOM 6533 N N . LYS A 1 841 ? -38.330 -21.377 -29.954 1.00 20.66 841 LYS A N 1
ATOM 6534 C CA . LYS A 1 841 ? -39.107 -20.617 -30.975 1.00 20.66 841 LYS A CA 1
ATOM 6535 C C . LYS A 1 841 ? -38.246 -19.586 -31.743 1.00 20.66 841 LYS A C 1
ATOM 6537 O O . LYS A 1 841 ? -37.330 -19.030 -31.138 1.00 20.66 841 LYS A O 1
ATOM 6542 N N . PRO A 1 842 ? -38.470 -19.302 -33.054 1.00 26.69 842 PRO A N 1
ATOM 6543 C CA . PRO A 1 842 ? -37.297 -19.045 -33.905 1.00 26.69 842 PRO A CA 1
ATOM 6544 C C . PRO A 1 842 ? -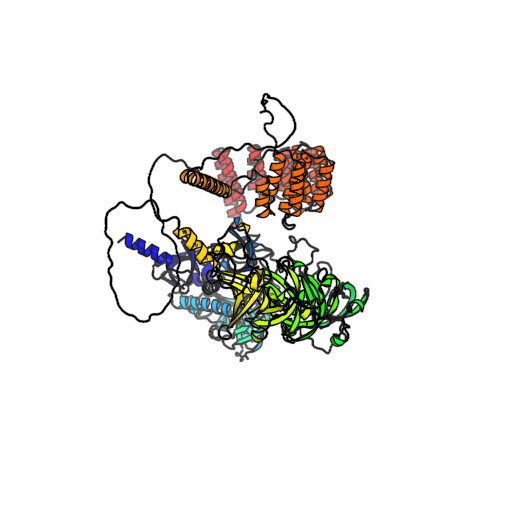37.284 -17.852 -34.881 1.00 26.69 842 PRO A C 1
ATOM 6546 O O . PRO A 1 842 ? -38.318 -17.454 -35.405 1.00 26.69 842 PRO A O 1
ATOM 6549 N N . LYS A 1 843 ? -36.043 -17.509 -35.300 1.00 23.42 843 LYS A N 1
ATOM 6550 C CA . LYS A 1 843 ? -35.615 -16.926 -36.609 1.00 23.42 843 LYS A CA 1
ATOM 6551 C C . LYS A 1 843 ? -36.143 -15.489 -36.885 1.00 23.42 843 LYS A C 1
ATOM 6553 O O . LYS A 1 843 ? -37.280 -15.167 -36.594 1.00 23.42 843 LYS A O 1
ATOM 6558 N N . ARG A 1 844 ? -35.401 -14.527 -37.460 1.00 21.73 844 ARG A N 1
ATOM 6559 C CA . ARG A 1 844 ? -34.152 -14.442 -38.271 1.00 21.73 844 ARG A CA 1
ATOM 6560 C C . ARG A 1 844 ? -33.562 -13.006 -38.075 1.00 21.73 844 ARG A C 1
ATOM 6562 O O . ARG A 1 844 ? -34.254 -12.172 -37.511 1.00 21.73 844 ARG A O 1
ATOM 6569 N N . SER A 1 845 ? -32.363 -12.578 -38.502 1.00 23.00 845 SER A N 1
ATOM 6570 C CA . SER A 1 845 ? -31.260 -13.201 -39.271 1.00 23.00 845 SER A CA 1
ATOM 6571 C C . SER A 1 845 ? -29.882 -12.745 -38.707 1.00 23.00 845 SER A C 1
ATOM 6573 O O . SER A 1 845 ? -29.608 -13.067 -37.556 1.00 23.00 845 SER A O 1
ATOM 6575 N N . LYS A 1 846 ? -29.004 -12.046 -39.460 1.00 23.59 846 LYS A N 1
ATOM 6576 C CA . LYS A 1 846 ? -27.688 -11.509 -39.030 1.00 23.59 846 LYS A CA 1
ATOM 6577 C C . LYS A 1 846 ? -27.227 -10.346 -39.924 1.00 23.59 846 LYS A C 1
ATOM 6579 O O . LYS A 1 846 ? -27.328 -10.482 -41.136 1.00 23.59 846 LYS A O 1
ATOM 6584 N N . GLU A 1 847 ? -26.580 -9.341 -39.332 1.00 23.45 847 GLU A N 1
ATOM 6585 C CA . GLU A 1 847 ? -25.363 -8.679 -39.849 1.00 23.45 847 GLU A CA 1
ATOM 6586 C C . GLU A 1 847 ? -24.460 -8.319 -38.648 1.00 23.45 847 GLU A C 1
ATOM 6588 O O . GLU A 1 847 ? -24.923 -8.330 -37.506 1.00 23.45 847 GLU A O 1
ATOM 6593 N N . THR A 1 848 ? -23.165 -8.066 -38.871 1.00 22.33 848 THR A N 1
ATOM 6594 C CA . THR A 1 848 ? -22.156 -7.931 -37.797 1.00 22.33 848 THR A CA 1
ATOM 6595 C C . THR A 1 848 ? -21.206 -6.749 -37.999 1.00 22.33 848 THR A C 1
ATOM 6597 O O . THR A 1 848 ? -20.585 -6.664 -39.060 1.00 22.33 848 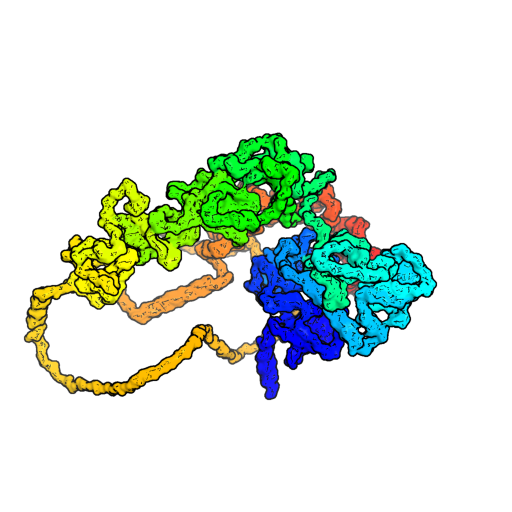THR A O 1
ATOM 6600 N N . PRO A 1 849 ? -20.925 -5.951 -36.955 1.00 24.44 849 PRO A N 1
ATOM 6601 C CA . PRO A 1 849 ? -19.649 -5.266 -36.789 1.00 24.44 849 PRO A CA 1
ATOM 6602 C C . PRO A 1 849 ? -18.698 -6.058 -35.869 1.00 24.44 849 PRO A C 1
ATOM 6604 O O . PRO A 1 849 ? -19.118 -6.877 -35.052 1.00 24.44 849 PRO A O 1
ATOM 6607 N N . ALA A 1 850 ? -17.395 -5.813 -36.016 1.00 23.20 850 ALA A N 1
ATOM 6608 C CA . ALA A 1 850 ? -16.337 -6.533 -35.308 1.00 23.20 850 ALA A CA 1
ATOM 6609 C C . ALA A 1 850 ? -15.867 -5.836 -34.013 1.00 23.20 850 ALA A C 1
ATOM 6611 O O . ALA A 1 850 ? -16.263 -4.723 -33.680 1.00 23.20 850 ALA A O 1
ATOM 6612 N N . SER A 1 851 ? -14.975 -6.522 -33.298 1.00 29.22 851 SER A N 1
ATOM 6613 C CA . SER A 1 851 ? -14.398 -6.156 -32.002 1.00 29.22 851 SER A CA 1
ATOM 6614 C C . SER A 1 851 ? -13.917 -4.704 -31.843 1.00 29.22 851 SER A C 1
ATOM 6616 O O . SER A 1 851 ? -12.985 -4.268 -32.523 1.00 29.22 851 SER A O 1
ATOM 6618 N N . SER A 1 852 ? -14.369 -4.062 -30.766 1.00 27.14 852 SER A N 1
ATOM 6619 C CA . SER A 1 852 ? -13.563 -3.114 -29.989 1.00 27.14 852 SER A CA 1
ATOM 6620 C C . SER A 1 852 ? -13.583 -3.536 -28.519 1.00 27.14 852 SER A C 1
ATOM 6622 O O . SER A 1 852 ? -14.655 -3.744 -27.956 1.00 27.14 852 SER A O 1
ATOM 6624 N N . GLY A 1 853 ? -12.411 -3.684 -27.892 1.00 28.02 853 GLY A N 1
ATOM 6625 C CA . GLY A 1 853 ? -12.323 -3.948 -26.449 1.00 28.02 853 GLY A CA 1
ATOM 6626 C C . GLY A 1 853 ? -12.843 -2.764 -25.620 1.00 28.02 853 GLY A C 1
ATOM 6627 O O . GLY A 1 853 ? -12.942 -1.661 -26.162 1.00 28.02 853 GLY A O 1
ATOM 6628 N N . PRO A 1 854 ? -13.155 -2.954 -24.322 1.00 28.34 854 PRO A N 1
ATOM 6629 C CA . PRO A 1 854 ? -13.796 -1.934 -23.497 1.00 28.34 854 PRO A CA 1
ATOM 6630 C C . PRO A 1 854 ? -12.953 -0.658 -23.432 1.00 28.34 854 PRO A C 1
ATOM 6632 O O . PRO A 1 854 ? -11.937 -0.570 -22.735 1.00 28.34 854 PRO A O 1
ATOM 6635 N N . SER A 1 855 ? -13.398 0.354 -24.172 1.00 26.89 855 SER A N 1
ATOM 6636 C CA . SER A 1 855 ? -12.867 1.701 -24.092 1.00 26.89 855 SER A CA 1
ATOM 6637 C C . SER A 1 855 ? -13.133 2.245 -22.696 1.00 26.89 855 SER A C 1
ATOM 6639 O O . SER A 1 855 ? -14.286 2.386 -22.293 1.00 26.89 855 SER A O 1
ATOM 6641 N N . ARG A 1 856 ? -12.044 2.569 -21.988 1.00 26.61 856 ARG A N 1
ATOM 6642 C CA . ARG A 1 856 ? -11.976 3.523 -20.872 1.00 26.61 856 ARG A CA 1
ATOM 6643 C C . ARG A 1 856 ? -13.196 4.447 -20.854 1.00 26.61 856 ARG A C 1
ATOM 6645 O O . ARG A 1 856 ? -13.323 5.252 -21.774 1.00 26.61 856 ARG A O 1
ATOM 6652 N N . LEU A 1 857 ? -14.014 4.367 -19.800 1.00 26.66 857 LEU A N 1
ATOM 6653 C CA . LEU A 1 857 ? -15.118 5.299 -19.566 1.00 26.66 857 LEU A CA 1
ATOM 6654 C C . LEU A 1 857 ? -14.598 6.738 -19.668 1.00 26.66 857 LEU A C 1
ATOM 6656 O O . LEU A 1 857 ? -13.909 7.245 -18.779 1.00 26.66 857 LEU A O 1
ATOM 6660 N N . GLN A 1 858 ? -14.906 7.386 -20.787 1.00 23.45 858 GLN A N 1
ATOM 6661 C CA . GLN A 1 858 ? -14.930 8.831 -20.851 1.00 23.45 858 GLN A CA 1
ATOM 6662 C C . GLN A 1 858 ? -16.246 9.241 -20.201 1.00 23.45 858 GLN A C 1
ATOM 6664 O O . GLN A 1 858 ? -17.303 8.770 -20.611 1.00 23.45 858 GLN A O 1
ATOM 6669 N N . VAL A 1 859 ? -16.196 10.126 -19.207 1.00 26.94 859 VAL A N 1
ATOM 6670 C CA . VAL A 1 859 ? -17.405 10.793 -18.711 1.00 26.94 859 VAL A CA 1
ATOM 6671 C C . VAL A 1 859 ? -17.770 11.887 -19.719 1.00 26.94 859 VAL A C 1
ATOM 6673 O O . VAL A 1 859 ? -17.561 13.078 -19.497 1.00 26.94 859 VAL A O 1
ATOM 6676 N N . THR A 1 860 ? -18.231 11.463 -20.895 1.00 22.73 860 THR A N 1
ATOM 6677 C CA . THR A 1 860 ? -18.837 12.328 -21.907 1.00 22.73 860 THR A CA 1
ATOM 6678 C C . THR A 1 860 ? -20.266 12.636 -21.487 1.00 22.73 860 THR A C 1
ATOM 6680 O O . THR A 1 860 ? -21.100 11.738 -21.483 1.00 22.73 860 THR A O 1
ATOM 6683 N N . ALA A 1 861 ? -20.496 13.899 -21.117 1.00 33.50 861 ALA A N 1
ATOM 6684 C CA . ALA A 1 861 ? -21.780 14.604 -21.041 1.00 33.50 861 ALA A CA 1
ATOM 6685 C C . ALA A 1 861 ? -23.052 13.722 -21.042 1.00 33.50 861 ALA A C 1
ATOM 6687 O O . ALA A 1 861 ? -23.601 13.412 -22.094 1.00 33.50 861 ALA A O 1
ATOM 6688 N N . GLY A 1 862 ? -23.537 13.379 -19.844 1.00 27.69 862 GLY A N 1
ATOM 6689 C CA . GLY A 1 862 ? -24.799 12.653 -19.634 1.00 27.69 862 GLY A CA 1
ATOM 6690 C C . GLY A 1 862 ? -25.578 13.099 -18.390 1.00 27.69 862 GLY A C 1
ATOM 6691 O O . GLY A 1 862 ? -26.465 12.388 -17.933 1.00 27.69 862 GLY A O 1
ATOM 6692 N N . PHE A 1 863 ? -25.223 14.252 -17.814 1.00 32.00 863 PHE A N 1
ATOM 6693 C CA . PHE A 1 863 ? -25.958 14.887 -16.720 1.00 32.00 863 PHE A CA 1
ATOM 6694 C C . PHE A 1 863 ? -25.899 16.406 -16.919 1.00 32.00 863 PHE A C 1
ATOM 6696 O O . PHE A 1 863 ? -24.957 17.064 -16.470 1.00 32.00 863 PHE A O 1
ATOM 6703 N N . SER A 1 864 ? -26.863 16.946 -17.669 1.00 27.89 864 SER A N 1
ATOM 6704 C CA . SER A 1 864 ? -27.086 18.394 -17.714 1.00 27.89 864 SER A CA 1
ATOM 6705 C C . SER A 1 864 ? -27.799 18.829 -16.435 1.00 27.89 864 SER A C 1
ATOM 6707 O O . SER A 1 864 ? -28.645 18.098 -15.924 1.00 27.89 864 SER A O 1
ATOM 6709 N N . TRP A 1 865 ? -27.463 20.017 -15.932 1.00 38.91 865 TRP A N 1
ATOM 6710 C CA . TRP A 1 865 ? -28.262 20.710 -14.914 1.00 38.91 865 TRP A CA 1
ATOM 6711 C C . TRP A 1 865 ? -29.246 21.721 -15.530 1.00 38.91 865 TRP A C 1
ATOM 6713 O O . TRP A 1 865 ? -30.049 22.290 -14.800 1.00 38.91 865 TRP A O 1
ATOM 6723 N N . ASP A 1 866 ? -29.225 21.885 -16.857 1.00 32.38 866 ASP A N 1
ATOM 6724 C CA . ASP A 1 866 ? -30.115 22.755 -17.628 1.00 32.38 866 ASP A CA 1
ATOM 6725 C C . ASP A 1 866 ? -30.705 21.992 -18.825 1.00 32.38 866 ASP A C 1
ATOM 6727 O O . ASP A 1 866 ? -29.988 21.688 -19.780 1.00 32.38 866 ASP A O 1
ATOM 6731 N N . GLU A 1 867 ? -32.007 21.695 -18.777 1.00 28.88 867 GLU A N 1
ATOM 6732 C CA . GLU A 1 867 ? -32.875 21.511 -19.953 1.00 28.88 867 GLU A CA 1
ATOM 6733 C C . GLU A 1 867 ? -34.363 21.483 -19.528 1.00 28.88 867 GLU A C 1
ATOM 6735 O O . GLU A 1 867 ? -34.749 20.725 -18.642 1.00 28.88 867 GLU A O 1
ATOM 6740 N N . GLY A 1 868 ? -35.228 22.278 -20.177 1.00 27.78 868 GLY A N 1
ATOM 6741 C CA . GLY A 1 868 ? -36.664 21.949 -20.267 1.00 27.78 868 GLY A CA 1
ATOM 6742 C C . GLY A 1 868 ? -37.677 22.537 -19.264 1.00 27.78 868 GLY A C 1
ATOM 6743 O O . GLY A 1 868 ? -38.788 22.014 -19.193 1.00 27.78 868 GLY A O 1
ATOM 6744 N N . LEU A 1 869 ? -37.407 23.645 -18.556 1.00 32.28 869 LEU A N 1
ATOM 6745 C CA . LEU A 1 869 ? -38.399 24.300 -17.660 1.00 32.28 869 LEU A CA 1
ATOM 6746 C C . LEU A 1 869 ? -39.654 24.896 -18.363 1.00 32.28 869 LEU A C 1
ATOM 6748 O O . LEU A 1 869 ? -40.480 25.547 -17.729 1.00 32.28 869 LEU A O 1
ATOM 6752 N N . SER A 1 870 ? -39.820 24.672 -19.669 1.00 29.88 870 SER A N 1
ATOM 6753 C CA . SER A 1 870 ? -40.931 25.145 -20.507 1.00 29.88 870 SER A CA 1
ATOM 6754 C C . SER A 1 870 ? -42.112 24.164 -20.629 1.00 29.88 870 SER A C 1
ATOM 6756 O O . SER A 1 870 ? -43.117 24.502 -21.251 1.00 29.88 870 SER A O 1
ATOM 6758 N N . ALA A 1 871 ? -42.033 22.969 -20.032 1.00 32.38 871 ALA A N 1
ATOM 6759 C CA . ALA A 1 871 ? -43.069 21.928 -20.115 1.00 32.38 871 ALA A CA 1
ATOM 6760 C C . ALA A 1 871 ? -44.156 22.006 -19.012 1.00 32.38 871 ALA A C 1
ATOM 6762 O O . ALA A 1 871 ? -44.742 20.991 -18.638 1.00 32.38 871 ALA A O 1
ATOM 6763 N N . LEU A 1 872 ? -44.444 23.200 -18.483 1.00 30.14 872 LEU A N 1
ATOM 6764 C CA . LEU A 1 872 ? -45.467 23.408 -17.450 1.00 30.14 872 LEU A CA 1
ATOM 6765 C C . LEU A 1 872 ? -46.834 23.765 -18.061 1.00 30.14 872 LEU A C 1
ATOM 6767 O O . LEU A 1 872 ? -47.021 24.854 -18.602 1.00 30.14 872 LEU A O 1
ATOM 6771 N N . LYS A 1 873 ? -47.823 22.878 -17.889 1.00 27.02 873 LYS A N 1
ATOM 6772 C CA . LYS A 1 873 ? -49.251 23.246 -17.874 1.00 27.02 873 LYS A CA 1
ATOM 6773 C C . LYS A 1 873 ? -49.764 23.213 -16.425 1.00 27.02 873 LYS A C 1
ATOM 6775 O O . LYS A 1 873 ? -49.335 22.343 -15.669 1.00 27.02 873 LYS A O 1
ATOM 6780 N N . PRO A 1 874 ? -50.645 24.145 -16.020 1.00 27.64 874 PRO A N 1
ATOM 6781 C CA . PRO A 1 874 ? -51.022 24.308 -14.619 1.00 27.64 874 PRO A CA 1
ATOM 6782 C C . PRO A 1 874 ? -52.023 23.238 -14.141 1.00 27.64 874 PRO A C 1
ATOM 6784 O O . PRO A 1 874 ? -52.905 22.848 -14.910 1.00 27.64 874 PRO A O 1
ATOM 6787 N N . PRO A 1 875 ? -51.963 22.820 -12.863 1.00 27.00 875 PRO A N 1
ATOM 6788 C CA . PRO A 1 875 ? -53.046 22.086 -12.218 1.00 27.00 875 PRO A CA 1
ATOM 6789 C C . PRO A 1 875 ? -54.194 23.046 -11.856 1.00 27.00 875 PRO A C 1
ATOM 6791 O O . PRO A 1 875 ? -54.015 23.986 -11.083 1.00 27.00 875 PRO A O 1
ATOM 6794 N N . SER A 1 876 ? -55.389 22.818 -12.402 1.00 26.95 876 SER A N 1
ATOM 6795 C CA . SER A 1 876 ? -56.576 23.634 -12.117 1.00 26.95 876 SER A CA 1
ATOM 6796 C C . SER A 1 876 ? -57.312 23.163 -10.851 1.00 26.95 876 SER A C 1
ATOM 6798 O O . SER A 1 876 ? -58.143 22.263 -10.915 1.00 26.95 876 SER A O 1
ATOM 6800 N N . ALA A 1 877 ? -56.952 23.794 -9.732 1.00 28.27 877 ALA A N 1
ATOM 6801 C CA . ALA A 1 877 ? -57.674 24.008 -8.467 1.00 28.27 877 ALA A CA 1
ATOM 6802 C C . ALA A 1 877 ? -58.943 23.192 -8.097 1.00 28.27 877 ALA A C 1
ATOM 6804 O O . ALA A 1 877 ? -59.974 23.268 -8.759 1.00 28.27 877 ALA A O 1
ATOM 6805 N N . ALA A 1 878 ? -58.903 22.635 -6.879 1.00 26.48 878 ALA A N 1
ATOM 6806 C CA . ALA A 1 878 ? -59.950 22.739 -5.846 1.00 26.48 878 ALA A CA 1
ATOM 6807 C C . ALA A 1 878 ? -59.231 22.664 -4.474 1.00 26.48 878 ALA A C 1
ATOM 6809 O O . ALA A 1 878 ? -58.642 21.637 -4.154 1.00 26.48 878 ALA A O 1
ATOM 6810 N N . GLN A 1 879 ? -58.911 23.795 -3.836 1.00 26.67 879 GLN A N 1
ATOM 6811 C CA . GLN A 1 879 ? -59.723 24.530 -2.842 1.00 26.67 879 GLN A CA 1
ATOM 6812 C C . GLN A 1 879 ? -59.930 23.813 -1.489 1.00 26.67 879 GLN A C 1
ATOM 6814 O O . GLN A 1 879 ? -60.868 23.049 -1.302 1.00 26.67 879 GLN A O 1
ATOM 6819 N N . GLU A 1 880 ? -58.999 24.106 -0.573 1.00 28.20 880 GLU A N 1
ATOM 6820 C CA . GLU A 1 880 ? -59.189 24.593 0.811 1.00 28.20 880 GLU A CA 1
ATOM 6821 C C . GLU A 1 880 ? -60.490 24.279 1.585 1.00 28.20 880 GLU A C 1
ATOM 6823 O O . GLU A 1 880 ? -61.575 24.701 1.193 1.00 28.20 880 GLU A O 1
ATOM 6828 N N . ALA A 1 881 ? -60.327 23.735 2.801 1.00 25.92 881 ALA A N 1
ATOM 6829 C CA . ALA A 1 881 ? -61.041 24.178 4.010 1.00 25.92 881 ALA A CA 1
ATOM 6830 C C . ALA A 1 881 ? -60.255 23.791 5.288 1.00 25.92 881 ALA A C 1
ATOM 6832 O O . ALA A 1 881 ? -59.491 22.826 5.290 1.00 25.92 881 ALA A O 1
ATOM 6833 N N . GLU A 1 882 ? -60.421 24.569 6.360 1.00 25.03 882 GLU A N 1
ATOM 6834 C CA . GLU A 1 882 ? -59.645 24.513 7.611 1.00 25.03 882 GLU A CA 1
ATOM 6835 C C . GLU A 1 882 ? -60.268 23.624 8.722 1.00 25.03 882 GLU A C 1
ATOM 6837 O O . GLU A 1 882 ? -61.431 23.240 8.653 1.00 25.03 882 GLU A O 1
ATOM 6842 N N . SER A 1 883 ? -59.522 23.494 9.834 1.00 25.66 883 SER A N 1
ATOM 6843 C CA . SER A 1 883 ? -60.019 23.660 11.223 1.00 25.66 883 SER A CA 1
ATOM 6844 C C . SER A 1 883 ? -60.410 22.445 12.105 1.00 25.66 883 SER A C 1
ATOM 6846 O O . SER A 1 883 ? -61.441 21.810 11.933 1.00 25.66 883 SER A O 1
ATOM 6848 N N . SER A 1 884 ? -59.596 22.253 13.156 1.00 27.31 884 SER A N 1
ATOM 6849 C CA . SER A 1 884 ? -59.971 22.230 14.592 1.00 27.31 884 SER A CA 1
ATOM 6850 C C . SER A 1 884 ? -60.975 21.208 15.193 1.00 27.31 884 SER A C 1
ATOM 6852 O O . SER A 1 884 ? -62.157 21.502 15.322 1.00 27.31 884 SER A O 1
ATOM 6854 N N . ASP A 1 885 ? -60.396 20.175 15.831 1.00 26.19 885 ASP A N 1
ATOM 6855 C CA . ASP A 1 885 ? -60.590 19.800 17.263 1.00 26.19 885 ASP A CA 1
ATOM 6856 C C . ASP A 1 885 ? -61.845 19.004 17.756 1.00 26.19 885 ASP A C 1
ATOM 6858 O O . ASP A 1 885 ? -62.875 18.929 17.094 1.00 26.19 885 ASP A O 1
ATOM 6862 N N . ALA A 1 886 ? -61.703 18.448 18.976 1.00 27.92 886 ALA A N 1
ATOM 6863 C CA . ALA A 1 886 ? -62.689 17.904 19.939 1.00 27.92 886 ALA A CA 1
ATOM 6864 C C . ALA A 1 886 ? -63.170 16.414 19.907 1.00 27.92 886 ALA A C 1
ATOM 6866 O O . ALA A 1 886 ? -64.106 16.043 19.205 1.00 27.92 886 ALA A O 1
ATOM 6867 N N . GLU A 1 887 ? -62.618 15.651 20.870 1.00 27.92 887 GLU A N 1
ATOM 6868 C CA . GLU A 1 887 ? -63.274 14.716 21.833 1.00 27.92 887 GLU A CA 1
ATOM 6869 C C . GLU A 1 887 ? -63.747 13.268 21.495 1.00 27.92 887 GLU A C 1
ATOM 6871 O O . GLU A 1 887 ? -63.933 12.842 20.357 1.00 27.92 887 GLU A O 1
ATOM 6876 N N . ASP A 1 888 ? -63.869 12.483 22.584 1.00 30.67 888 ASP A N 1
ATOM 6877 C CA . ASP A 1 888 ? -64.188 11.046 22.698 1.00 30.67 888 ASP A CA 1
ATOM 6878 C C . ASP A 1 888 ? -65.696 10.717 22.590 1.00 30.67 888 ASP A C 1
ATOM 6880 O O . ASP A 1 888 ? -66.526 11.416 23.168 1.00 30.67 888 ASP A O 1
ATOM 6884 N N . HIS A 1 889 ? -66.060 9.562 22.004 1.00 24.92 889 HIS A N 1
ATOM 6885 C CA . HIS A 1 889 ? -66.392 8.336 22.775 1.00 24.92 889 HIS A CA 1
ATOM 6886 C C . HIS A 1 889 ? -66.821 7.139 21.893 1.00 24.92 889 HIS A C 1
ATOM 6888 O O . HIS A 1 889 ? -67.261 7.282 20.754 1.00 24.92 889 HIS A O 1
ATOM 6894 N N . ASP A 1 890 ? -66.745 5.940 22.482 1.00 35.16 890 ASP A N 1
ATOM 6895 C CA . ASP A 1 890 ? -67.262 4.646 22.003 1.00 35.16 890 ASP A CA 1
ATOM 6896 C C . ASP A 1 890 ? -68.494 4.656 21.074 1.00 35.16 890 ASP A C 1
ATOM 6898 O O . ASP A 1 890 ? -69.598 5.053 21.461 1.00 35.16 890 ASP A O 1
ATOM 6902 N N . ARG A 1 891 ? -68.379 3.911 19.965 1.00 25.92 891 ARG A N 1
ATOM 6903 C CA . ARG A 1 891 ? -69.457 3.013 19.517 1.00 25.92 891 ARG A CA 1
ATOM 6904 C C . ARG A 1 891 ? -68.910 1.673 19.034 1.00 25.92 891 ARG A C 1
ATOM 6906 O O . ARG A 1 891 ? -67.934 1.602 18.298 1.00 25.92 891 ARG A O 1
ATOM 6913 N N . SER A 1 892 ? -69.554 0.595 19.476 1.00 33.72 892 SER A N 1
ATOM 6914 C CA . SER A 1 892 ? -69.068 -0.773 19.300 1.00 33.72 892 SER A CA 1
ATOM 6915 C C . SER A 1 892 ? -69.570 -1.420 18.009 1.00 33.72 892 SER A C 1
ATOM 6917 O O . SER A 1 892 ? -70.707 -1.889 17.932 1.00 33.72 892 SER A O 1
ATOM 6919 N N . GLU A 1 893 ? -68.689 -1.547 17.016 1.00 28.75 893 GLU A N 1
ATOM 6920 C CA . GLU A 1 893 ? -68.923 -2.443 15.882 1.00 28.75 893 GLU A CA 1
ATOM 6921 C C . GLU A 1 893 ? -68.376 -3.847 16.163 1.00 28.75 893 GLU A C 1
ATOM 6923 O O . GLU A 1 893 ? -67.213 -4.053 16.517 1.00 28.75 893 GLU A O 1
ATOM 6928 N N . LYS A 1 894 ? -69.245 -4.852 16.017 1.00 31.67 894 LYS A N 1
ATOM 6929 C CA . LYS A 1 894 ? -68.898 -6.259 16.235 1.00 31.67 894 LYS A CA 1
ATOM 6930 C C . LYS A 1 894 ? -68.132 -6.784 15.026 1.00 31.67 894 LYS A C 1
ATOM 6932 O O . LYS A 1 894 ? -68.747 -7.246 14.065 1.00 31.67 894 LYS A O 1
ATOM 6937 N N . THR A 1 895 ? -66.803 -6.774 15.096 1.00 31.45 895 THR A N 1
ATOM 6938 C CA . THR A 1 895 ? -65.956 -7.455 14.111 1.00 31.45 895 THR A CA 1
ATOM 6939 C C . THR A 1 895 ? -66.358 -8.927 14.005 1.00 31.45 895 THR A C 1
ATOM 6941 O O . THR A 1 895 ? -66.217 -9.719 14.941 1.00 31.45 895 THR A O 1
ATOM 6944 N N . GLN A 1 896 ? -66.912 -9.301 12.849 1.00 38.56 896 GLN A N 1
ATOM 6945 C CA . GLN A 1 896 ? -67.215 -10.695 12.553 1.00 38.56 896 GLN A CA 1
ATOM 6946 C C . GLN A 1 896 ? -65.914 -11.504 12.568 1.00 38.56 896 GLN A C 1
ATOM 6948 O O . GLN A 1 896 ? -64.858 -11.028 12.142 1.00 38.56 896 GLN A O 1
ATOM 6953 N N . LYS A 1 897 ? -65.976 -12.746 13.055 1.00 44.06 897 LYS A N 1
ATOM 6954 C CA . LYS A 1 897 ? -64.825 -13.652 13.014 1.00 44.06 897 LYS A CA 1
ATOM 6955 C C . LYS A 1 897 ? -64.526 -14.005 11.555 1.00 44.06 897 LYS A C 1
ATOM 6957 O O . LYS A 1 897 ? -65.155 -14.925 11.034 1.00 44.06 897 LYS A O 1
ATOM 6962 N N . LYS A 1 898 ? -63.555 -13.312 10.936 1.00 53.88 898 LYS A N 1
ATOM 6963 C CA . LYS A 1 898 ? -62.932 -13.741 9.670 1.00 53.88 898 LYS A CA 1
ATOM 6964 C C . LYS A 1 898 ? -62.633 -15.236 9.759 1.00 53.88 898 LYS A C 1
ATOM 6966 O O . LYS A 1 898 ? -62.139 -15.715 10.787 1.00 53.88 898 LYS A O 1
ATOM 6971 N N . SER A 1 899 ? -62.954 -15.979 8.708 1.00 61.28 899 SER A N 1
ATOM 6972 C CA . SER A 1 899 ? -62.731 -17.418 8.688 1.00 61.28 899 SER A CA 1
ATOM 6973 C C . SER A 1 899 ? -61.239 -17.735 8.802 1.00 61.28 899 SER A C 1
ATOM 6975 O O . SER A 1 899 ? -60.366 -16.944 8.430 1.00 61.28 899 SER A O 1
ATOM 6977 N N . ARG A 1 900 ? -60.928 -18.946 9.280 1.00 64.19 900 ARG A N 1
ATOM 6978 C CA . ARG A 1 900 ? -59.543 -19.433 9.332 1.00 64.19 900 ARG A CA 1
ATOM 6979 C C . ARG A 1 900 ? -58.868 -19.375 7.956 1.00 64.19 900 ARG A C 1
ATOM 6981 O O . ARG A 1 900 ? -57.664 -19.167 7.901 1.00 64.19 900 ARG A O 1
ATOM 6988 N N . HIS A 1 901 ? -59.628 -19.542 6.871 1.00 65.19 901 HIS A N 1
ATOM 6989 C CA . HIS A 1 901 ? -59.086 -19.508 5.519 1.00 65.19 901 HIS A CA 1
ATOM 6990 C C . HIS A 1 901 ? -58.750 -18.082 5.066 1.00 65.19 901 HIS A C 1
ATOM 6992 O O . HIS A 1 901 ? -57.645 -17.860 4.586 1.00 65.19 901 HIS A O 1
ATOM 6998 N N . GLU A 1 902 ? -59.634 -17.105 5.294 1.00 65.56 902 GLU A N 1
ATOM 6999 C CA . GLU A 1 902 ? -59.360 -15.691 4.987 1.00 65.56 902 GLU A CA 1
ATOM 7000 C C . GLU A 1 902 ? -58.145 -15.173 5.760 1.00 65.56 902 GLU A C 1
ATOM 7002 O O . GLU A 1 902 ? -57.268 -14.556 5.169 1.00 65.56 902 GLU A O 1
ATOM 7007 N N . LEU A 1 903 ? -58.025 -15.490 7.055 1.00 70.75 903 LEU A N 1
ATOM 7008 C CA . LEU A 1 903 ? -56.880 -15.056 7.867 1.00 70.75 903 LEU A CA 1
ATOM 7009 C C . LEU A 1 903 ? -55.550 -15.713 7.430 1.00 70.75 903 LEU A C 1
ATOM 7011 O O . LEU A 1 903 ? -54.469 -15.166 7.647 1.00 70.75 903 LEU A O 1
ATOM 7015 N N . GLU A 1 904 ? -55.617 -16.895 6.814 1.00 72.44 904 GLU A N 1
ATOM 7016 C CA . GLU A 1 904 ? -54.467 -17.631 6.276 1.00 72.44 904 GLU A CA 1
ATOM 7017 C C . GLU A 1 904 ? -54.106 -17.170 4.849 1.00 72.44 904 GLU A C 1
ATOM 7019 O O . GLU A 1 904 ? -52.927 -17.151 4.492 1.00 72.44 904 GLU A O 1
ATOM 7024 N N . GLN A 1 905 ? -55.088 -16.715 4.061 1.00 73.06 905 GLN A N 1
ATOM 7025 C CA . GLN A 1 905 ? -54.869 -15.978 2.811 1.00 73.06 905 GLN A CA 1
ATOM 7026 C C . GLN A 1 905 ? -54.281 -14.584 3.076 1.00 73.06 905 GLN A C 1
ATOM 7028 O O . GLN A 1 905 ? -53.314 -14.205 2.426 1.00 73.06 905 GLN A O 1
ATOM 7033 N N . GLU A 1 906 ? -54.805 -13.851 4.061 1.00 76.56 906 GLU A N 1
ATOM 7034 C CA . GLU A 1 906 ? -54.349 -12.514 4.465 1.00 76.56 906 GLU A CA 1
ATOM 7035 C C . GLU A 1 906 ? -52.906 -12.559 4.998 1.00 76.56 906 GLU A C 1
ATOM 7037 O O . GLU A 1 906 ? -52.074 -11.738 4.610 1.00 76.56 906 GLU A O 1
ATOM 7042 N N . LYS A 1 907 ? -52.550 -13.604 5.765 1.00 74.75 907 LYS A N 1
ATOM 7043 C CA . LYS A 1 907 ? -51.148 -13.902 6.104 1.00 74.75 907 LYS A CA 1
ATOM 7044 C C . LYS A 1 907 ? -50.286 -14.197 4.877 1.00 74.75 907 LYS A C 1
ATOM 7046 O O . LYS A 1 907 ? -49.226 -13.597 4.757 1.00 74.75 907 LYS A O 1
ATOM 7051 N N . LYS A 1 908 ? -50.725 -15.063 3.957 1.00 76.19 908 LYS A N 1
ATOM 7052 C CA . LYS A 1 908 ? -49.969 -15.373 2.725 1.00 76.19 908 LYS A CA 1
ATOM 7053 C C . LYS A 1 908 ? -49.833 -14.165 1.791 1.00 76.19 908 LYS A C 1
ATOM 7055 O O . LYS A 1 908 ? -48.853 -14.078 1.060 1.00 76.19 908 LYS A O 1
ATOM 7060 N N . ALA A 1 909 ? -50.781 -13.230 1.812 1.00 79.88 909 ALA A N 1
ATOM 7061 C CA . ALA A 1 909 ? -50.690 -11.964 1.094 1.00 79.88 909 ALA A CA 1
ATOM 7062 C C . ALA A 1 909 ? -49.652 -11.031 1.739 1.00 79.88 909 ALA A C 1
ATOM 7064 O O . ALA A 1 909 ? -48.796 -10.509 1.031 1.00 79.88 909 ALA A O 1
ATOM 7065 N N . ALA A 1 910 ? -49.662 -10.888 3.069 1.00 74.69 910 ALA A N 1
ATOM 7066 C CA . ALA A 1 910 ? -48.654 -10.116 3.799 1.00 74.69 910 ALA A CA 1
ATOM 7067 C C . ALA A 1 910 ? -47.238 -10.715 3.667 1.00 74.69 910 ALA A C 1
ATOM 7069 O O . ALA A 1 910 ? -46.276 -9.983 3.467 1.00 74.69 910 ALA A O 1
ATOM 7070 N N . GLU A 1 911 ? -47.117 -12.043 3.715 1.00 75.88 911 GLU A N 1
ATOM 7071 C CA . GLU A 1 911 ? -45.872 -12.791 3.497 1.00 75.88 911 GLU A CA 1
ATOM 7072 C C . GLU A 1 911 ? -45.341 -12.594 2.069 1.00 75.88 911 GLU A C 1
ATOM 7074 O O . GLU A 1 911 ? -44.175 -12.259 1.891 1.00 75.88 911 GLU A O 1
ATOM 7079 N N . ARG A 1 912 ? -46.201 -12.687 1.044 1.00 72.81 912 ARG A N 1
ATOM 7080 C CA . ARG A 1 912 ? -45.824 -12.373 -0.347 1.00 72.81 912 ARG A CA 1
ATOM 7081 C C . ARG A 1 912 ? -45.431 -10.909 -0.534 1.00 72.81 912 ARG A C 1
ATOM 7083 O O . ARG A 1 912 ? -44.463 -10.650 -1.236 1.00 72.81 912 ARG A O 1
ATOM 7090 N N . ALA A 1 913 ? -46.132 -9.972 0.103 1.00 74.50 913 ALA A N 1
ATOM 7091 C CA . ALA A 1 913 ? -45.793 -8.552 0.049 1.00 74.50 913 ALA A CA 1
ATOM 7092 C C . ALA A 1 913 ? -44.453 -8.246 0.744 1.00 74.50 913 ALA A C 1
ATOM 7094 O O . ALA A 1 913 ? -43.702 -7.400 0.266 1.00 74.50 913 ALA A O 1
ATOM 7095 N N . LEU A 1 914 ? -44.123 -8.953 1.832 1.00 59.91 914 LEU A N 1
ATOM 7096 C CA . LEU A 1 914 ? -42.798 -8.895 2.455 1.00 59.91 914 LEU A CA 1
ATOM 7097 C C . LEU A 1 914 ? -41.727 -9.482 1.531 1.00 59.91 914 LEU A C 1
ATOM 7099 O O . LEU A 1 914 ? -40.757 -8.790 1.254 1.00 59.91 914 LEU A O 1
ATOM 7103 N N . VAL A 1 915 ? -41.934 -10.678 0.971 1.00 73.25 915 VAL A N 1
ATOM 7104 C CA . VAL A 1 915 ? -40.976 -11.318 0.047 1.00 73.25 915 VAL A CA 1
ATOM 7105 C C . VAL A 1 915 ? -40.762 -10.495 -1.232 1.00 73.25 915 VAL A C 1
ATOM 7107 O O . VAL A 1 915 ? -39.634 -10.394 -1.704 1.00 73.25 915 VAL A O 1
ATOM 7110 N N . GLN A 1 916 ? -41.802 -9.854 -1.781 1.00 65.50 916 GLN A N 1
ATOM 7111 C CA . GLN A 1 916 ? -41.647 -8.913 -2.899 1.00 65.50 916 GLN A CA 1
ATOM 7112 C C . GLN A 1 916 ? -40.819 -7.691 -2.488 1.00 65.50 916 GLN A C 1
ATOM 7114 O O . GLN A 1 916 ? -39.879 -7.339 -3.191 1.00 65.50 916 GLN A O 1
ATOM 7119 N N . ARG A 1 917 ? -41.097 -7.097 -1.322 1.00 59.12 917 ARG A N 1
ATOM 7120 C CA . ARG A 1 917 ? -40.346 -5.940 -0.814 1.00 59.12 917 ARG A CA 1
ATOM 7121 C C . ARG A 1 917 ? -38.896 -6.280 -0.455 1.00 59.12 917 ARG A C 1
ATOM 7123 O O . ARG A 1 917 ? -38.015 -5.440 -0.599 1.00 59.12 917 ARG A O 1
ATOM 7130 N N . GLU A 1 918 ? -38.636 -7.501 0.001 1.00 60.28 918 GLU A N 1
ATOM 7131 C CA . GLU A 1 918 ? -37.291 -8.034 0.229 1.00 60.28 918 GLU A CA 1
ATOM 7132 C C . GLU A 1 918 ? -36.558 -8.269 -1.097 1.00 60.28 918 GLU A C 1
ATOM 7134 O O . GLU A 1 918 ? -35.397 -7.888 -1.208 1.00 60.28 918 GLU A O 1
ATOM 7139 N N . ALA A 1 919 ? -37.229 -8.796 -2.127 1.00 63.69 919 ALA A N 1
ATOM 7140 C CA . ALA A 1 919 ? -36.659 -8.941 -3.468 1.00 63.69 919 ALA A CA 1
ATOM 7141 C C . ALA A 1 919 ? -36.359 -7.582 -4.135 1.00 63.69 919 ALA A C 1
ATOM 7143 O O . ALA A 1 919 ? -35.292 -7.412 -4.720 1.00 63.69 919 ALA A O 1
ATOM 7144 N N . GLU A 1 920 ? -37.246 -6.592 -3.993 1.00 56.38 920 GLU A N 1
ATOM 7145 C CA . GLU A 1 920 ? -37.019 -5.207 -4.436 1.00 56.38 920 GLU A CA 1
ATOM 7146 C C . GLU A 1 920 ? -35.813 -4.572 -3.722 1.00 56.38 920 GLU A C 1
ATOM 7148 O O . GLU A 1 920 ? -34.994 -3.909 -4.353 1.00 56.38 920 GLU A O 1
ATOM 7153 N N . LEU A 1 921 ? -35.653 -4.819 -2.416 1.00 52.69 921 LEU A N 1
ATOM 7154 C CA . LEU A 1 921 ? -34.503 -4.359 -1.627 1.00 52.69 921 LEU A CA 1
ATOM 7155 C C . LEU A 1 921 ? -33.194 -5.125 -1.910 1.00 52.69 921 LEU A C 1
ATOM 7157 O O . LEU A 1 921 ? -32.151 -4.727 -1.387 1.00 52.69 921 LEU A O 1
ATOM 7161 N N . MET A 1 922 ? -33.232 -6.194 -2.713 1.00 46.59 922 MET A N 1
ATOM 7162 C CA . MET A 1 922 ? -32.066 -6.995 -3.109 1.00 46.59 922 MET A CA 1
ATOM 7163 C C . MET A 1 922 ? -31.510 -6.637 -4.501 1.00 46.59 922 MET A C 1
ATOM 7165 O O . MET A 1 922 ? -30.432 -7.123 -4.839 1.00 46.59 922 MET A O 1
ATOM 7169 N N . ASP A 1 923 ? -32.183 -5.802 -5.308 1.00 48.88 923 ASP A N 1
ATOM 7170 C CA . ASP A 1 923 ? -31.660 -5.366 -6.617 1.00 48.88 923 ASP A CA 1
ATOM 7171 C C . ASP A 1 923 ? -30.525 -4.329 -6.446 1.00 48.88 923 ASP A C 1
ATOM 7173 O O . ASP A 1 923 ? -30.782 -3.208 -5.991 1.00 48.88 923 ASP A O 1
ATOM 7177 N N . PRO A 1 924 ? -29.273 -4.628 -6.862 1.00 45.38 924 PRO A N 1
ATOM 7178 C CA . PRO A 1 924 ? -28.150 -3.691 -6.758 1.00 45.38 924 PRO A CA 1
ATOM 7179 C C . PRO A 1 924 ? -28.303 -2.404 -7.586 1.00 45.38 924 PRO A C 1
ATOM 7181 O O . PRO A 1 924 ? -27.505 -1.480 -7.425 1.00 45.38 924 PRO A O 1
ATOM 7184 N N . ASN A 1 925 ? -29.278 -2.342 -8.499 1.00 49.59 925 ASN A N 1
ATOM 7185 C CA . ASN A 1 925 ? -29.490 -1.225 -9.420 1.00 49.59 925 ASN A CA 1
ATOM 7186 C C . ASN A 1 925 ? -30.592 -0.256 -8.960 1.00 49.59 925 ASN A C 1
ATOM 7188 O O . ASN A 1 925 ? -30.778 0.797 -9.586 1.00 49.59 925 ASN A O 1
ATOM 7192 N N . LEU A 1 926 ? -31.332 -0.583 -7.893 1.00 53.22 926 LEU A N 1
ATOM 7193 C CA . LEU A 1 926 ? -32.469 0.220 -7.450 1.00 53.22 926 LEU A CA 1
ATOM 7194 C C . LEU A 1 926 ? -31.995 1.570 -6.882 1.00 53.22 926 LEU A C 1
ATOM 7196 O O . LEU A 1 926 ? -31.287 1.638 -5.877 1.00 53.22 926 LEU A O 1
ATOM 7200 N N . ARG A 1 927 ? -32.396 2.678 -7.518 1.00 58.00 927 ARG A N 1
ATOM 7201 C CA . ARG A 1 927 ? -32.068 4.024 -7.020 1.00 58.00 927 ARG A CA 1
ATOM 7202 C C . ARG A 1 927 ? -32.842 4.303 -5.723 1.00 58.00 927 ARG A C 1
ATOM 7204 O O . ARG A 1 927 ? -34.067 4.176 -5.744 1.00 58.00 927 ARG A O 1
ATOM 7211 N N . PRO A 1 928 ? -32.188 4.725 -4.624 1.00 66.88 928 PRO A N 1
ATOM 7212 C CA . PRO A 1 928 ? -32.887 4.989 -3.370 1.00 66.88 928 PRO A CA 1
ATOM 7213 C C . PRO A 1 928 ? -33.835 6.184 -3.515 1.00 66.88 928 PRO A C 1
ATOM 7215 O O . PRO A 1 928 ? -33.413 7.257 -3.941 1.00 66.88 928 PRO A O 1
ATOM 7218 N N . GLN A 1 929 ? -35.108 5.992 -3.161 1.00 64.31 929 GLN A N 1
ATOM 7219 C CA . GLN A 1 929 ? -36.129 7.052 -3.191 1.00 64.31 929 GLN A CA 1
ATOM 7220 C C . GLN A 1 929 ? -36.354 7.699 -1.815 1.00 64.31 929 GLN A C 1
ATOM 7222 O O . GLN A 1 929 ? -36.796 8.837 -1.745 1.00 64.31 929 GLN A O 1
ATOM 7227 N N . ASP A 1 930 ? -36.003 7.005 -0.726 1.00 76.88 930 ASP A N 1
ATOM 7228 C CA . ASP A 1 930 ? -36.149 7.498 0.646 1.00 76.88 930 ASP A CA 1
ATOM 7229 C C . ASP A 1 930 ? -34.809 7.923 1.258 1.00 76.88 930 ASP A C 1
ATOM 7231 O O . ASP A 1 930 ? -33.803 7.212 1.156 1.00 76.88 930 ASP A O 1
ATOM 7235 N N . ALA A 1 931 ? -34.818 8.996 2.054 1.00 80.31 931 ALA A N 1
ATOM 7236 C CA . ALA A 1 931 ? -33.686 9.366 2.912 1.00 80.31 931 ALA A CA 1
ATOM 7237 C C . ALA A 1 931 ? -33.245 8.205 3.836 1.00 80.31 931 ALA A C 1
ATOM 7239 O O . ALA A 1 931 ? -32.055 7.958 4.016 1.00 80.31 931 ALA A O 1
ATOM 7240 N N . SER A 1 932 ? -34.195 7.411 4.347 1.00 81.00 932 SER A N 1
ATOM 7241 C CA . SER A 1 932 ? -33.925 6.226 5.182 1.00 81.00 932 SER A CA 1
ATOM 7242 C C . SER A 1 932 ? -33.253 5.064 4.428 1.00 81.00 932 SER A C 1
ATOM 7244 O O . SER A 1 932 ? -32.669 4.171 5.050 1.00 81.00 932 SER A O 1
ATOM 7246 N N . ALA A 1 933 ? -33.316 5.044 3.094 1.00 80.81 933 ALA A N 1
ATOM 7247 C CA . ALA A 1 933 ? -32.550 4.119 2.265 1.00 80.81 933 ALA A CA 1
ATOM 7248 C C . ALA A 1 933 ? -31.118 4.636 2.045 1.00 80.81 933 ALA A C 1
ATOM 7250 O O . ALA A 1 933 ? -30.172 3.858 2.185 1.00 80.81 933 ALA A O 1
ATOM 7251 N N . PHE A 1 934 ? -30.937 5.945 1.823 1.00 84.00 934 PHE A N 1
ATOM 7252 C CA . PHE A 1 934 ? -29.605 6.559 1.755 1.00 84.00 934 PHE A CA 1
ATOM 7253 C C . PHE A 1 934 ? -28.804 6.376 3.052 1.00 84.00 934 PHE A C 1
ATOM 7255 O O . PHE A 1 934 ? -27.670 5.907 2.980 1.00 84.00 934 PHE A O 1
ATOM 7262 N N . GLU A 1 935 ? -29.378 6.642 4.234 1.00 84.81 935 GLU A N 1
ATOM 7263 C CA . GLU A 1 935 ? -28.670 6.433 5.515 1.00 84.81 935 GLU A CA 1
ATOM 7264 C C . GLU A 1 935 ? -28.217 4.967 5.694 1.00 84.81 935 GLU A C 1
ATOM 7266 O O . GLU A 1 935 ? -27.109 4.716 6.165 1.00 84.81 935 GLU A O 1
ATOM 7271 N N . ARG A 1 936 ? -29.026 3.979 5.269 1.00 82.75 936 ARG A N 1
ATOM 7272 C CA . ARG A 1 936 ? -28.655 2.549 5.331 1.00 82.75 936 ARG A CA 1
ATOM 7273 C C . ARG A 1 936 ? -27.479 2.205 4.411 1.00 82.75 936 ARG A C 1
ATOM 7275 O O . ARG A 1 936 ? -26.558 1.514 4.841 1.00 82.75 936 ARG A O 1
ATOM 7282 N N . LEU A 1 937 ? -27.477 2.707 3.176 1.00 79.94 937 LEU A N 1
ATOM 7283 C CA . LEU A 1 937 ? -26.379 2.487 2.222 1.00 79.94 937 LEU A CA 1
ATOM 7284 C C . LEU A 1 937 ? -25.093 3.213 2.645 1.00 79.94 937 LEU A C 1
ATOM 7286 O O . LEU A 1 937 ? -23.992 2.678 2.495 1.00 79.94 937 LEU A O 1
ATOM 7290 N N . ILE A 1 938 ? -25.232 4.394 3.247 1.00 86.12 938 ILE A N 1
ATOM 7291 C CA . ILE A 1 938 ? -24.135 5.160 3.847 1.00 86.12 938 ILE A CA 1
ATOM 7292 C C . ILE A 1 938 ? -23.543 4.432 5.060 1.00 86.12 938 ILE A C 1
ATOM 7294 O O . ILE A 1 938 ? -22.326 4.409 5.204 1.00 86.12 938 ILE A O 1
ATOM 7298 N N . LEU A 1 939 ? -24.353 3.781 5.902 1.00 83.56 939 LEU A N 1
ATOM 7299 C CA . LEU A 1 939 ? -23.842 2.943 6.996 1.00 83.56 939 LEU A CA 1
ATOM 7300 C C . LEU A 1 939 ? -23.046 1.730 6.485 1.00 83.56 939 LEU A C 1
ATOM 7302 O O . LEU A 1 939 ? -22.072 1.336 7.125 1.00 83.56 939 LEU A O 1
ATOM 7306 N N . ALA A 1 940 ? -23.418 1.168 5.330 1.00 80.94 940 ALA A N 1
ATOM 7307 C CA . ALA A 1 940 ? -22.676 0.081 4.689 1.00 80.94 940 ALA A CA 1
ATOM 7308 C C . ALA A 1 940 ? -21.396 0.553 3.963 1.00 80.94 940 ALA A C 1
ATOM 7310 O O . ALA A 1 940 ? -20.423 -0.194 3.888 1.00 80.94 940 ALA A O 1
ATOM 7311 N N . SER A 1 941 ? -21.378 1.779 3.427 1.00 82.56 941 SER A N 1
ATOM 7312 C CA . SER A 1 941 ? -20.288 2.286 2.573 1.00 82.56 941 SER A CA 1
ATOM 7313 C C . SER A 1 941 ? -19.978 3.787 2.788 1.00 82.56 941 SER A C 1
ATOM 7315 O O . SER A 1 941 ? -20.037 4.592 1.854 1.00 82.56 941 SER A O 1
ATOM 7317 N N . PRO A 1 942 ? -19.584 4.197 4.013 1.00 88.25 942 PRO A N 1
ATOM 7318 C CA . PRO A 1 942 ? -19.566 5.604 4.450 1.00 88.25 942 PRO A CA 1
ATOM 7319 C C . PRO A 1 942 ? -18.547 6.506 3.739 1.00 88.25 942 PRO A C 1
ATOM 7321 O O . PRO A 1 942 ? -18.623 7.730 3.868 1.00 88.25 942 PRO A O 1
ATOM 7324 N N . ASN A 1 943 ? -17.604 5.924 2.996 1.00 88.19 943 ASN A N 1
ATOM 7325 C CA . ASN A 1 943 ? -16.588 6.646 2.233 1.00 88.19 943 ASN A CA 1
ATOM 7326 C C . ASN A 1 943 ? -17.031 7.049 0.815 1.00 88.19 943 ASN A C 1
ATOM 7328 O O . ASN A 1 943 ? -16.430 7.956 0.244 1.00 88.19 943 ASN A O 1
ATOM 7332 N N . SER A 1 944 ? -18.045 6.392 0.236 1.00 87.75 944 SER A N 1
ATOM 7333 C CA . SER A 1 944 ? -18.405 6.556 -1.180 1.00 87.75 944 SER A CA 1
ATOM 7334 C C . SER A 1 944 ? -18.986 7.943 -1.458 1.00 87.75 944 SER A C 1
ATOM 7336 O O . SER A 1 944 ? -20.147 8.212 -1.133 1.00 87.75 944 SER A O 1
ATOM 7338 N N . SER A 1 945 ? -18.210 8.833 -2.089 1.00 86.31 945 SER A N 1
ATOM 7339 C CA . SER A 1 945 ? -18.706 10.173 -2.426 1.00 86.31 945 SER A CA 1
ATOM 7340 C C . SER A 1 945 ? -19.900 10.104 -3.376 1.00 86.31 945 SER A C 1
ATOM 7342 O O . SER A 1 945 ? -20.813 10.906 -3.236 1.00 86.31 945 SER A O 1
ATOM 7344 N N . LEU A 1 946 ? -19.969 9.107 -4.266 1.00 85.25 946 LEU A N 1
ATOM 7345 C CA . LEU A 1 946 ? -21.099 8.920 -5.181 1.00 85.25 946 LEU A CA 1
ATOM 7346 C C . LEU A 1 946 ? -22.446 8.807 -4.444 1.00 85.25 946 LEU A C 1
ATOM 7348 O O . LEU A 1 946 ? -23.414 9.439 -4.863 1.00 85.25 946 LEU A O 1
ATOM 7352 N N . LEU A 1 947 ? -22.510 8.063 -3.334 1.00 86.62 947 LEU A N 1
ATOM 7353 C CA . LEU A 1 947 ? -23.741 7.919 -2.546 1.00 86.62 947 LEU A CA 1
ATOM 7354 C C . LEU A 1 947 ? -24.084 9.201 -1.778 1.00 86.62 947 LEU A C 1
ATOM 7356 O O . LEU A 1 947 ? -25.240 9.622 -1.773 1.00 86.62 947 LEU A O 1
ATOM 7360 N N . TRP A 1 948 ? -23.084 9.872 -1.197 1.00 90.12 948 TRP A N 1
ATOM 7361 C CA . TRP A 1 948 ? -23.276 11.184 -0.568 1.00 90.12 948 TRP A CA 1
ATOM 7362 C C . TRP A 1 948 ? -23.779 12.236 -1.568 1.00 90.12 948 TRP A C 1
ATOM 7364 O O . TRP A 1 948 ? -24.674 13.014 -1.246 1.00 90.12 948 TRP A O 1
ATOM 7374 N N . LEU A 1 949 ? -23.259 12.225 -2.798 1.00 87.06 949 LEU A N 1
ATOM 7375 C CA . LEU A 1 949 ? -23.673 13.116 -3.882 1.00 87.06 949 LEU A CA 1
ATOM 7376 C C . LEU A 1 949 ? -25.089 12.810 -4.383 1.00 87.06 949 LEU A C 1
ATOM 7378 O O . LEU A 1 949 ? -25.847 13.743 -4.641 1.00 87.06 949 LEU A O 1
ATOM 7382 N N . GLN A 1 950 ? -25.477 11.535 -4.475 1.00 85.75 950 GLN A N 1
ATOM 7383 C CA . GLN A 1 950 ? -26.858 11.145 -4.784 1.00 85.75 950 GLN A CA 1
ATOM 7384 C C . GLN A 1 950 ? -27.830 11.586 -3.680 1.00 85.75 950 GLN A C 1
ATOM 7386 O O . GLN A 1 950 ? -28.892 12.124 -3.987 1.00 85.75 950 GLN A O 1
ATOM 7391 N N . TYR A 1 951 ? -27.447 11.456 -2.407 1.00 88.81 951 TYR A N 1
ATOM 7392 C CA . TYR A 1 951 ? -28.265 11.904 -1.276 1.00 88.81 951 TYR A CA 1
ATOM 7393 C C . TYR A 1 951 ? -28.404 13.440 -1.229 1.00 88.81 951 TYR A C 1
ATOM 7395 O O . TYR A 1 951 ? -29.498 13.966 -1.020 1.00 88.81 951 TYR A O 1
ATOM 7403 N N . MET A 1 952 ? -27.326 14.181 -1.520 1.00 87.94 952 MET A N 1
ATOM 7404 C CA . MET A 1 952 ? -27.385 15.635 -1.732 1.00 87.94 952 MET A CA 1
ATOM 7405 C C . MET A 1 952 ? -28.302 16.003 -2.909 1.00 87.94 952 MET A C 1
ATOM 7407 O O . MET A 1 952 ? -29.105 16.926 -2.785 1.00 87.94 952 MET A O 1
ATOM 7411 N N . ALA A 1 953 ? -28.210 15.287 -4.035 1.00 84.44 953 ALA A N 1
ATOM 7412 C CA . ALA A 1 953 ? -29.038 15.528 -5.215 1.00 84.44 953 ALA A CA 1
ATOM 7413 C C . ALA A 1 953 ? -30.528 15.257 -4.950 1.00 84.44 953 ALA A C 1
ATOM 7415 O O . ALA A 1 953 ? -31.362 16.042 -5.393 1.00 84.44 953 ALA A O 1
ATOM 7416 N N . HIS A 1 954 ? -30.861 14.226 -4.168 1.00 87.19 954 HIS A N 1
ATOM 7417 C CA . HIS A 1 954 ? -32.225 13.961 -3.704 1.00 87.19 954 HIS A CA 1
ATOM 7418 C C . HIS A 1 954 ? -32.794 15.148 -2.902 1.00 87.19 954 HIS A C 1
ATOM 7420 O O . HIS A 1 954 ? -33.872 15.650 -3.215 1.00 87.19 954 HIS A O 1
ATOM 7426 N N . HIS A 1 955 ? -32.045 15.683 -1.929 1.00 86.38 955 HIS A N 1
ATOM 7427 C CA . HIS A 1 955 ? -32.488 16.876 -1.193 1.00 86.38 955 HIS A CA 1
ATOM 7428 C C . HIS A 1 955 ? -32.566 18.137 -2.072 1.00 86.38 955 HIS A C 1
ATOM 7430 O O . HIS A 1 955 ? -33.440 18.969 -1.844 1.00 86.38 955 HIS A O 1
ATOM 7436 N N . LEU A 1 956 ? -31.713 18.283 -3.094 1.00 84.88 956 LEU A N 1
ATOM 7437 C CA . LEU A 1 956 ? -31.824 19.377 -4.071 1.00 84.88 956 LEU A CA 1
ATOM 7438 C C . LEU A 1 956 ? -33.073 19.240 -4.959 1.00 84.88 956 LEU A C 1
ATOM 7440 O O . LEU A 1 956 ? -33.747 20.238 -5.193 1.00 84.88 956 LEU A O 1
ATOM 7444 N N . GLN A 1 957 ? -33.429 18.024 -5.386 1.00 81.38 957 GLN A N 1
ATOM 7445 C CA . GLN A 1 957 ? -34.685 17.740 -6.098 1.00 81.38 957 GLN A CA 1
ATOM 7446 C C . GLN A 1 957 ? -35.913 18.027 -5.219 1.00 81.38 957 GLN A C 1
ATOM 7448 O O . GLN A 1 957 ? -36.895 18.582 -5.701 1.00 81.38 957 GLN A O 1
ATOM 7453 N N . ALA A 1 958 ? -35.824 17.751 -3.915 1.00 85.06 958 ALA A N 1
ATOM 7454 C CA . ALA A 1 958 ? -36.822 18.145 -2.919 1.00 85.06 958 ALA A CA 1
ATOM 7455 C C . ALA A 1 958 ? -36.767 19.643 -2.528 1.00 85.06 958 ALA A C 1
ATOM 7457 O O . ALA A 1 958 ? -37.488 20.064 -1.625 1.00 85.06 958 ALA A O 1
ATOM 7458 N N . THR A 1 959 ? -35.917 20.464 -3.162 1.00 85.25 959 THR A N 1
ATOM 7459 C CA . THR A 1 959 ? -35.653 21.894 -2.859 1.00 85.25 959 THR A CA 1
ATOM 7460 C C . THR A 1 959 ? -35.095 22.202 -1.455 1.00 85.25 959 THR A C 1
ATOM 7462 O O . THR A 1 959 ? -34.920 23.359 -1.073 1.00 85.25 959 THR A O 1
ATOM 7465 N N . GLN A 1 960 ? -34.714 21.178 -0.689 1.00 89.88 960 GLN A N 1
ATOM 7466 C CA . GLN A 1 960 ? -34.212 21.255 0.688 1.00 89.88 960 GLN A CA 1
ATOM 7467 C C . GLN A 1 960 ? -32.704 21.575 0.737 1.00 89.88 960 GLN A C 1
ATOM 7469 O O . GLN A 1 960 ? -31.888 20.795 1.237 1.00 89.88 960 GLN A O 1
ATOM 7474 N N . ILE A 1 961 ? -32.322 22.748 0.225 1.00 87.75 961 ILE A N 1
ATOM 7475 C CA . ILE A 1 961 ? -30.919 23.172 0.044 1.00 87.75 961 ILE A CA 1
ATOM 7476 C C . ILE A 1 961 ? -30.117 23.117 1.362 1.00 87.75 961 ILE A C 1
ATOM 7478 O O . ILE A 1 961 ? -28.960 22.694 1.372 1.00 87.75 961 ILE A O 1
ATOM 7482 N N . GLU A 1 962 ? -30.718 23.481 2.499 1.00 88.81 962 GLU A N 1
ATOM 7483 C CA . GLU A 1 962 ? -30.056 23.407 3.813 1.00 88.81 962 GLU A CA 1
ATOM 7484 C C . GLU A 1 962 ? -29.813 21.968 4.287 1.00 88.81 962 GLU A C 1
ATOM 7486 O O . GLU A 1 962 ? -28.773 21.678 4.884 1.00 88.81 962 GLU A O 1
ATOM 7491 N N . GLN A 1 963 ? -30.717 21.037 3.967 1.00 88.25 963 GLN A N 1
ATOM 7492 C CA . GLN A 1 963 ? -30.506 19.622 4.272 1.00 88.25 963 GLN A CA 1
ATOM 7493 C C . GLN A 1 963 ? -29.391 19.051 3.387 1.00 88.25 963 GLN A C 1
ATOM 7495 O O . GLN A 1 963 ? -28.496 18.391 3.916 1.00 88.25 963 GLN A O 1
ATOM 7500 N N . ALA A 1 964 ? -29.340 19.415 2.099 1.00 89.88 964 ALA A N 1
ATOM 7501 C CA . ALA A 1 964 ? -28.227 19.074 1.206 1.00 89.88 964 ALA A CA 1
ATOM 7502 C C . ALA A 1 964 ? -26.871 19.614 1.718 1.00 89.88 964 ALA A C 1
ATOM 7504 O O . ALA A 1 964 ? -25.887 18.870 1.740 1.00 89.88 964 ALA A O 1
ATOM 7505 N N . ARG A 1 965 ? -26.817 20.858 2.227 1.00 91.75 965 ARG A N 1
ATOM 7506 C CA . ARG A 1 965 ? -25.638 21.402 2.940 1.00 91.75 965 ARG A CA 1
ATOM 7507 C C . ARG A 1 965 ? -25.276 20.556 4.167 1.00 91.75 965 ARG A C 1
ATOM 7509 O O . ARG A 1 965 ? -24.107 20.223 4.355 1.00 91.75 965 ARG A O 1
ATOM 7516 N N . SER A 1 966 ? -26.263 20.170 4.982 1.00 92.88 966 SER A N 1
ATOM 7517 C CA . SER A 1 966 ? -26.038 19.344 6.180 1.00 92.88 966 SER A CA 1
ATOM 7518 C C . SER A 1 966 ? -25.491 17.948 5.846 1.00 92.88 966 SER A C 1
ATOM 7520 O O . SER A 1 966 ? -24.637 17.437 6.570 1.00 92.88 966 SER A O 1
ATOM 7522 N N . VAL A 1 967 ? -25.933 17.353 4.731 1.00 92.56 967 VAL A N 1
ATOM 7523 C CA . VAL A 1 967 ? -25.452 16.064 4.215 1.00 92.56 967 VAL A CA 1
ATOM 7524 C C . VAL A 1 967 ? -24.015 16.196 3.704 1.00 92.56 967 VAL A C 1
ATOM 7526 O O . VAL A 1 967 ? -23.182 15.363 4.054 1.00 92.56 967 VAL A O 1
ATOM 7529 N N . ALA A 1 968 ? -23.675 17.275 2.992 1.00 92.44 968 ALA A N 1
ATOM 7530 C CA . ALA A 1 968 ? -22.300 17.554 2.560 1.00 92.44 968 ALA A CA 1
ATOM 7531 C C . ALA A 1 968 ? -21.333 17.741 3.749 1.00 92.44 968 ALA A C 1
ATOM 7533 O O . ALA A 1 968 ? -20.266 17.129 3.807 1.00 92.44 968 ALA A O 1
ATOM 7534 N N . GLU A 1 969 ? -21.728 18.533 4.751 1.00 93.31 969 GLU A N 1
ATOM 7535 C CA . GLU A 1 969 ? -20.973 18.724 6.000 1.00 93.31 969 GLU A CA 1
ATOM 7536 C C . GLU A 1 969 ? -20.864 17.441 6.841 1.00 93.31 969 GLU A C 1
ATOM 7538 O O . GLU A 1 969 ? -19.937 17.310 7.646 1.00 93.31 969 GLU A O 1
ATOM 7543 N N . ARG A 1 970 ? -21.796 16.493 6.679 1.00 94.06 970 ARG A N 1
ATOM 7544 C CA . ARG A 1 970 ? -21.726 15.158 7.287 1.00 94.06 970 ARG A CA 1
ATOM 7545 C C . ARG A 1 970 ? -20.725 14.283 6.538 1.00 94.06 970 ARG A C 1
ATOM 7547 O O . ARG A 1 970 ? -19.800 13.784 7.172 1.00 94.06 970 ARG A O 1
ATOM 7554 N N . ALA A 1 971 ? -20.837 14.207 5.212 1.00 93.31 971 ALA A N 1
ATOM 7555 C CA . ALA A 1 971 ? -19.928 13.481 4.325 1.00 93.31 971 ALA A CA 1
ATOM 7556 C C . ALA A 1 971 ? -18.457 13.873 4.552 1.00 93.31 971 ALA A C 1
ATOM 7558 O O . ALA A 1 971 ? -17.593 13.017 4.733 1.00 93.31 971 ALA A O 1
ATOM 7559 N N . LEU A 1 972 ? -18.161 15.174 4.648 1.00 92.25 972 LEU A N 1
ATOM 7560 C CA . LEU A 1 972 ? -16.802 15.666 4.916 1.00 92.25 972 LEU A CA 1
ATOM 7561 C C . LEU A 1 972 ? -16.236 15.212 6.277 1.00 92.25 972 LEU A C 1
ATOM 7563 O O . LEU A 1 972 ? -15.011 15.139 6.425 1.00 92.25 972 LEU A O 1
ATOM 7567 N N . LYS A 1 973 ? -17.094 14.875 7.252 1.00 92.19 973 LYS A N 1
ATOM 7568 C CA . LYS A 1 973 ? -16.716 14.362 8.584 1.00 92.19 973 LYS A CA 1
ATOM 7569 C C . LYS A 1 973 ? -16.649 12.833 8.632 1.00 92.19 973 LYS A C 1
ATOM 7571 O O . LYS A 1 973 ? -15.772 12.309 9.312 1.00 92.19 973 LYS A O 1
ATOM 7576 N N . THR A 1 974 ? -17.544 12.132 7.934 1.00 90.06 974 THR A N 1
ATOM 7577 C CA . THR A 1 974 ? -17.634 10.659 7.931 1.00 90.06 974 THR A CA 1
ATOM 7578 C C . THR A 1 974 ? -16.642 9.998 6.983 1.00 90.06 974 THR A C 1
ATOM 7580 O O . THR A 1 974 ? -16.069 8.974 7.346 1.00 90.06 974 THR A O 1
ATOM 7583 N N . ILE A 1 975 ? -16.412 10.574 5.796 1.00 90.69 975 ILE A N 1
ATOM 7584 C CA . ILE A 1 975 ? -15.445 10.045 4.829 1.00 90.69 975 ILE A CA 1
ATOM 7585 C C . ILE A 1 975 ? -14.052 10.058 5.474 1.00 90.69 975 ILE A C 1
ATOM 7587 O O . ILE A 1 975 ? -13.626 11.043 6.091 1.00 90.69 975 ILE A O 1
ATOM 7591 N N . SER A 1 976 ? -13.319 8.962 5.312 1.00 87.50 976 SER A N 1
ATOM 7592 C CA . SER A 1 976 ? -11.925 8.798 5.724 1.00 87.50 976 SER A CA 1
ATOM 7593 C C . SER A 1 976 ? -11.032 9.946 5.237 1.00 87.50 976 SER A C 1
ATOM 7595 O O . SER A 1 976 ? -11.039 10.318 4.066 1.00 87.50 976 SER A O 1
ATOM 7597 N N . PHE A 1 977 ? -10.196 10.506 6.120 1.00 83.75 977 PHE A N 1
ATOM 7598 C CA . PHE A 1 977 ? -9.239 11.563 5.746 1.00 83.75 977 PHE A CA 1
ATOM 7599 C C . PHE A 1 977 ? -8.172 11.104 4.736 1.00 83.75 977 PHE A C 1
ATOM 7601 O O . PHE A 1 977 ? -7.467 11.942 4.189 1.00 83.75 977 PHE A O 1
ATOM 7608 N N . ARG A 1 978 ? -8.036 9.790 4.507 1.00 84.06 978 ARG A N 1
ATOM 7609 C CA . ARG A 1 978 ? -7.097 9.209 3.534 1.00 84.06 978 ARG A CA 1
ATOM 7610 C C . ARG A 1 978 ? -7.632 9.242 2.102 1.00 84.06 978 ARG A C 1
ATOM 7612 O O . ARG A 1 978 ? -6.864 9.056 1.166 1.00 84.06 978 ARG A O 1
ATOM 7619 N N . GLU A 1 979 ? -8.934 9.449 1.933 1.00 87.38 979 GLU A N 1
ATOM 7620 C CA . GLU A 1 979 ? -9.621 9.425 0.641 1.00 87.38 979 GLU A CA 1
ATOM 7621 C C . GLU A 1 979 ? -9.845 10.861 0.153 1.00 87.38 979 GLU A C 1
ATOM 7623 O O . GLU A 1 979 ? -10.960 11.364 0.023 1.00 87.38 979 GLU A O 1
ATOM 7628 N N . GLU A 1 980 ? -8.718 11.535 -0.093 1.00 86.81 980 GLU A N 1
ATOM 7629 C CA . GLU A 1 980 ? -8.637 12.944 -0.498 1.00 86.81 980 GLU A CA 1
ATOM 7630 C C . GLU A 1 980 ? -9.470 13.242 -1.756 1.00 86.81 980 GLU A C 1
ATOM 7632 O O . GLU A 1 980 ? -10.103 14.293 -1.834 1.00 86.81 980 GLU A O 1
ATOM 7637 N N . GLN A 1 981 ? -9.534 12.302 -2.708 1.00 85.19 981 GLN A N 1
ATOM 7638 C CA . GLN A 1 981 ? -10.349 12.436 -3.919 1.00 85.19 981 GLN A CA 1
ATOM 7639 C C . GLN A 1 981 ? -11.855 12.410 -3.614 1.00 85.19 981 GLN A C 1
ATOM 7641 O O . GLN A 1 981 ? -12.592 13.230 -4.153 1.00 85.19 981 GLN A O 1
ATOM 7646 N N . GLU A 1 982 ? -12.314 11.537 -2.715 1.00 89.31 982 GLU A N 1
ATOM 7647 C CA . GLU A 1 982 ? -13.731 11.460 -2.336 1.00 89.31 982 GLU A CA 1
ATOM 7648 C C . GLU A 1 982 ? -14.161 12.725 -1.582 1.00 89.31 982 GLU A C 1
ATOM 7650 O O . GLU A 1 982 ? -15.232 13.279 -1.841 1.00 89.31 982 GLU A O 1
ATOM 7655 N N . LYS A 1 983 ? -13.283 13.265 -0.724 1.00 91.00 983 LYS A N 1
ATOM 7656 C CA . LYS A 1 983 ? -13.509 14.576 -0.095 1.00 91.00 983 LYS A CA 1
ATOM 7657 C C . LYS A 1 983 ? -13.490 15.719 -1.101 1.00 91.00 983 LYS A C 1
ATOM 7659 O O . LYS A 1 983 ? -14.324 16.615 -0.990 1.00 91.00 983 LYS A O 1
ATOM 7664 N N . LEU A 1 984 ? -12.593 15.692 -2.088 1.00 91.31 984 LEU A N 1
ATOM 7665 C CA . LEU A 1 984 ? -12.567 16.683 -3.163 1.00 91.31 984 LEU A CA 1
ATOM 7666 C C . LEU A 1 984 ? -13.869 16.648 -3.977 1.00 91.31 984 LEU A C 1
ATOM 7668 O O . LEU A 1 984 ? -14.419 17.710 -4.249 1.00 91.31 984 LEU A O 1
ATOM 7672 N N . ASN A 1 985 ? -14.410 15.468 -4.294 1.00 91.56 985 ASN A N 1
ATOM 7673 C CA . ASN A 1 985 ? -15.695 15.332 -4.992 1.00 91.56 985 ASN A CA 1
ATOM 7674 C C . ASN A 1 985 ? -16.837 16.007 -4.201 1.00 91.56 985 ASN A C 1
ATOM 7676 O O . ASN A 1 985 ? -17.617 16.774 -4.769 1.00 91.56 985 ASN A O 1
ATOM 7680 N N . VAL A 1 986 ? -16.898 15.787 -2.879 1.00 92.88 986 VAL A N 1
ATOM 7681 C CA . VAL A 1 986 ? -17.892 16.431 -1.998 1.00 92.88 986 VAL A CA 1
ATOM 7682 C C . VAL A 1 986 ? -17.667 17.944 -1.893 1.00 92.88 986 VAL A C 1
ATOM 7684 O O . VAL A 1 986 ? -18.626 18.701 -2.027 1.00 92.88 986 VAL A O 1
ATOM 7687 N N . TRP A 1 987 ? -16.425 18.419 -1.727 1.00 94.06 987 TRP A N 1
ATOM 7688 C CA . TRP A 1 987 ? -16.115 19.858 -1.736 1.00 94.06 987 TRP A CA 1
ATOM 7689 C C . TRP A 1 987 ? -16.505 20.527 -3.058 1.00 94.06 987 TRP A C 1
ATOM 7691 O O . TRP A 1 987 ? -17.048 21.628 -3.044 1.00 94.06 987 TRP A O 1
ATOM 7701 N N . VAL A 1 988 ? -16.275 19.867 -4.197 1.00 91.31 988 VAL A N 1
ATOM 7702 C CA . VAL A 1 988 ? -16.675 20.362 -5.521 1.00 91.31 988 VAL A CA 1
ATOM 7703 C C . VAL A 1 988 ? -18.196 20.450 -5.632 1.00 91.31 988 VAL A C 1
ATOM 7705 O O . VAL A 1 988 ? -18.703 21.445 -6.145 1.00 91.31 988 VAL A O 1
ATOM 7708 N N . ALA A 1 989 ? -18.952 19.484 -5.112 1.00 89.56 989 ALA A N 1
ATOM 7709 C CA . ALA A 1 989 ? -20.411 19.584 -5.081 1.00 89.56 989 ALA A CA 1
ATOM 7710 C C . ALA A 1 989 ? -20.920 20.680 -4.132 1.00 89.56 989 ALA A C 1
ATOM 7712 O O . ALA A 1 989 ? -21.866 21.382 -4.479 1.00 89.56 989 ALA A O 1
ATOM 7713 N N . LEU A 1 990 ? -20.259 20.895 -2.990 1.00 92.00 990 LEU A N 1
ATOM 7714 C CA . LEU A 1 990 ? -20.555 22.002 -2.074 1.00 92.00 990 LEU A CA 1
ATOM 7715 C C . LEU A 1 990 ? -20.271 23.365 -2.746 1.00 92.00 990 LEU A C 1
ATOM 7717 O O . LEU A 1 990 ? -21.084 24.280 -2.652 1.00 92.00 990 LEU A O 1
ATOM 7721 N N . LEU A 1 991 ? -19.179 23.481 -3.514 1.00 91.69 991 LEU A N 1
ATOM 7722 C CA . LEU A 1 991 ? -18.876 24.661 -4.339 1.00 91.69 991 LEU A CA 1
ATOM 7723 C C . LEU A 1 991 ? -19.903 24.881 -5.463 1.00 91.69 991 LEU A C 1
ATOM 7725 O O . LEU A 1 991 ? -20.282 26.023 -5.707 1.00 91.69 991 LEU A O 1
ATOM 7729 N N . ASN A 1 992 ? -20.384 23.823 -6.128 1.00 90.44 992 ASN A N 1
ATOM 7730 C CA . ASN A 1 992 ? -21.472 23.941 -7.109 1.00 90.44 992 ASN A CA 1
ATOM 7731 C C . ASN A 1 992 ? -22.768 24.428 -6.437 1.00 90.44 992 ASN A C 1
ATOM 7733 O O . ASN A 1 992 ? -23.385 25.374 -6.923 1.00 90.44 992 ASN A O 1
ATOM 7737 N N . LEU A 1 993 ? -23.134 23.837 -5.293 1.00 89.25 993 LEU A N 1
ATOM 7738 C CA . LEU A 1 993 ? -24.324 24.195 -4.516 1.00 89.25 993 LEU A CA 1
ATOM 7739 C C . LEU A 1 993 ? -24.292 25.669 -4.090 1.00 89.25 993 LEU A C 1
ATOM 7741 O O . LEU A 1 993 ? -25.264 26.377 -4.337 1.00 89.25 993 LEU A O 1
ATOM 7745 N N . GLU A 1 994 ? -23.184 26.174 -3.535 1.00 89.44 994 GLU A N 1
ATOM 7746 C CA . GLU A 1 994 ? -23.081 27.603 -3.188 1.00 89.44 994 GLU A CA 1
ATOM 7747 C C . GLU A 1 994 ? -22.984 28.529 -4.412 1.00 89.44 994 GLU A C 1
ATOM 7749 O O . GLU A 1 994 ? -23.418 29.676 -4.348 1.00 89.44 994 GLU A O 1
ATOM 7754 N N . ASN A 1 995 ? -22.442 28.069 -5.543 1.00 89.19 995 ASN A N 1
ATOM 7755 C CA . ASN A 1 995 ? -22.364 28.881 -6.761 1.00 89.19 995 ASN A CA 1
ATOM 7756 C C . ASN A 1 995 ? -23.718 29.020 -7.492 1.00 89.19 995 ASN A C 1
ATOM 7758 O O . ASN A 1 995 ? -23.902 30.004 -8.219 1.00 89.19 995 ASN A O 1
ATOM 7762 N N . MET A 1 996 ? -24.631 28.057 -7.303 1.00 85.88 996 MET A N 1
ATOM 7763 C CA . MET A 1 996 ? -25.995 28.043 -7.859 1.00 85.88 996 MET A CA 1
ATOM 7764 C C . MET A 1 996 ? -27.056 28.587 -6.883 1.00 85.88 996 MET A C 1
ATOM 7766 O O . MET A 1 996 ? -27.932 29.334 -7.305 1.00 85.88 996 MET A O 1
ATOM 7770 N N . TYR A 1 997 ? -26.971 28.235 -5.594 1.00 85.56 997 TYR A N 1
ATOM 7771 C CA . TYR A 1 997 ? -28.000 28.486 -4.565 1.00 85.56 997 TYR A CA 1
ATOM 7772 C C . TYR A 1 997 ? -27.452 29.162 -3.287 1.00 85.56 997 TYR A C 1
ATOM 7774 O O . TYR A 1 997 ? -28.094 29.155 -2.230 1.00 85.56 997 TYR A O 1
ATOM 7782 N N . GLY A 1 998 ? -26.228 29.686 -3.341 1.00 85.81 998 GLY A N 1
ATOM 7783 C CA . GLY A 1 998 ? -25.579 30.417 -2.254 1.00 85.81 998 GLY A CA 1
ATOM 7784 C C . GLY A 1 998 ? -25.350 31.888 -2.587 1.00 85.81 998 GLY A C 1
ATOM 7785 O O . GLY A 1 998 ? -25.908 32.438 -3.535 1.00 85.81 998 GLY A O 1
ATOM 7786 N N . THR A 1 999 ? -24.500 32.533 -1.793 1.00 89.31 999 THR A N 1
ATOM 7787 C CA . THR A 1 999 ? -24.024 33.897 -2.039 1.00 89.31 999 THR A CA 1
ATOM 7788 C C . THR A 1 999 ? -22.547 33.873 -2.412 1.00 89.31 999 THR A C 1
ATOM 7790 O O . THR A 1 999 ? -21.825 32.916 -2.128 1.00 89.31 999 THR A O 1
ATOM 7793 N N . GLU A 1 1000 ? -22.045 34.957 -3.007 1.00 85.06 1000 GLU A N 1
ATOM 7794 C CA . GLU A 1 1000 ? -20.611 35.066 -3.303 1.00 85.06 1000 GLU A CA 1
ATOM 7795 C C . GLU A 1 1000 ? -19.755 34.953 -2.020 1.00 85.06 1000 GLU A C 1
ATOM 7797 O O . GLU A 1 1000 ? -18.637 34.442 -2.054 1.00 85.06 1000 GLU A O 1
ATOM 7802 N N . GLU A 1 1001 ? -20.294 35.362 -0.865 1.00 89.38 1001 GLU A N 1
ATOM 7803 C CA . GLU A 1 1001 ? -19.665 35.160 0.441 1.00 89.38 1001 GLU A CA 1
ATOM 7804 C C . GLU A 1 1001 ? -19.673 33.706 0.919 1.00 89.38 1001 GLU A C 1
ATOM 7806 O O . GLU A 1 1001 ? -18.655 33.254 1.448 1.00 89.38 1001 GLU A O 1
ATOM 7811 N N . SER A 1 1002 ? -20.787 32.970 0.791 1.00 90.44 1002 SER A N 1
ATOM 7812 C CA . SER A 1 1002 ? -20.813 31.557 1.197 1.00 90.44 1002 SER A CA 1
ATOM 7813 C C . SER A 1 1002 ? -19.886 30.734 0.304 1.00 90.44 1002 SER A C 1
ATOM 7815 O O . SER A 1 1002 ? -19.093 29.946 0.820 1.00 90.44 1002 SER A O 1
ATOM 7817 N N . LEU A 1 1003 ? -19.867 31.019 -1.002 1.00 91.00 1003 LEU A N 1
ATOM 7818 C CA . LEU A 1 1003 ? -18.932 30.427 -1.954 1.00 91.00 1003 LEU A CA 1
ATOM 7819 C C . LEU A 1 1003 ? -17.466 30.723 -1.587 1.00 91.00 1003 LEU A C 1
ATOM 7821 O O . LEU A 1 1003 ? -16.661 29.792 -1.539 1.00 91.00 1003 LEU A O 1
ATOM 7825 N N . LYS A 1 1004 ? -17.115 31.977 -1.254 1.00 89.94 1004 LYS A N 1
ATOM 7826 C CA . LYS A 1 1004 ? -15.765 32.348 -0.774 1.00 89.94 1004 LYS A CA 1
ATOM 7827 C C . LYS A 1 1004 ? -15.392 31.604 0.514 1.00 89.94 1004 LYS A C 1
ATOM 7829 O O . LYS A 1 1004 ? -14.327 30.994 0.569 1.00 89.94 1004 LYS A O 1
ATOM 7834 N N . LYS A 1 1005 ? -16.283 31.569 1.512 1.00 92.75 1005 LYS A N 1
ATOM 7835 C CA . LYS A 1 1005 ? -16.069 30.860 2.792 1.00 92.75 1005 LYS A CA 1
ATOM 7836 C C . LYS A 1 1005 ? -15.905 29.345 2.589 1.00 92.75 1005 LYS A C 1
ATOM 7838 O O . LYS A 1 1005 ? -15.056 28.725 3.224 1.00 92.75 1005 LYS A O 1
ATOM 7843 N N . VAL A 1 1006 ? -16.671 28.728 1.686 1.00 92.75 1006 VAL A N 1
ATOM 7844 C CA . VAL A 1 1006 ? -16.513 27.307 1.315 1.00 92.75 1006 VAL A CA 1
ATOM 7845 C C . VAL A 1 1006 ? -15.196 27.069 0.582 1.00 92.75 1006 VAL A C 1
ATOM 7847 O O . VAL A 1 1006 ? -14.488 26.124 0.919 1.00 92.75 1006 VAL A O 1
ATOM 7850 N N . PHE A 1 1007 ? -14.829 27.935 -0.362 1.00 93.06 1007 PHE A N 1
ATOM 7851 C CA . PHE A 1 1007 ? -13.577 27.841 -1.111 1.00 93.06 1007 PHE A CA 1
ATOM 7852 C C . PHE A 1 1007 ? -12.340 27.970 -0.214 1.00 93.06 1007 PHE A C 1
ATOM 7854 O O . PHE A 1 1007 ? -11.417 27.164 -0.324 1.00 93.06 1007 PHE A O 1
ATOM 7861 N N . GLU A 1 1008 ? -12.333 28.920 0.724 1.00 92.75 1008 GLU A N 1
ATOM 7862 C CA . GLU A 1 1008 ? -11.245 29.078 1.692 1.00 92.75 1008 GLU A CA 1
ATOM 7863 C C . GLU A 1 1008 ? -11.092 27.848 2.596 1.00 92.75 1008 GLU A C 1
ATOM 7865 O O . GLU A 1 1008 ? -9.966 27.399 2.809 1.00 92.75 1008 GLU A O 1
ATOM 7870 N N . ARG A 1 1009 ? -12.198 27.239 3.055 1.00 93.88 1009 ARG A N 1
ATOM 7871 C CA . ARG A 1 1009 ? -12.151 25.958 3.785 1.00 93.88 1009 ARG A CA 1
ATOM 7872 C C . ARG A 1 1009 ? -11.644 24.815 2.900 1.00 93.88 1009 ARG A C 1
ATOM 7874 O O . ARG A 1 1009 ? -10.762 24.072 3.322 1.00 93.88 1009 ARG A O 1
ATOM 7881 N N . ALA A 1 1010 ? -12.133 24.686 1.668 1.00 92.69 1010 ALA A N 1
ATOM 7882 C CA . ALA A 1 1010 ? -11.691 23.641 0.743 1.00 92.69 1010 ALA A CA 1
ATOM 7883 C C . ALA A 1 1010 ? -10.176 23.728 0.454 1.00 92.69 1010 ALA A C 1
ATOM 7885 O O . ALA A 1 1010 ? -9.494 22.708 0.438 1.00 92.69 1010 ALA A O 1
ATOM 7886 N N . VAL A 1 1011 ? -9.628 24.942 0.321 1.00 91.44 1011 VAL A N 1
ATOM 7887 C CA . VAL A 1 1011 ? -8.184 25.205 0.148 1.00 91.44 1011 VAL A CA 1
ATOM 7888 C C . VAL A 1 1011 ? -7.362 24.966 1.432 1.00 91.44 1011 VAL A C 1
ATOM 7890 O O . VAL A 1 1011 ? -6.145 24.812 1.348 1.00 91.44 1011 VAL A O 1
ATOM 7893 N N . GLN A 1 1012 ? -7.989 24.903 2.613 1.00 89.50 1012 GLN A N 1
ATOM 7894 C CA . GLN A 1 1012 ? -7.338 24.500 3.872 1.00 89.50 1012 GLN A CA 1
ATOM 7895 C C . GLN A 1 1012 ? -7.333 22.975 4.080 1.00 89.50 1012 GLN A C 1
ATOM 7897 O O . GLN A 1 1012 ? -6.401 22.452 4.689 1.00 89.50 1012 GLN A O 1
ATOM 7902 N N . PHE A 1 1013 ? -8.361 22.264 3.600 1.00 85.25 1013 PHE A N 1
ATOM 7903 C CA . PHE A 1 1013 ? -8.543 20.821 3.826 1.00 85.25 1013 PHE A CA 1
ATOM 7904 C C . PHE A 1 1013 ? -8.121 19.920 2.655 1.00 85.25 1013 PHE A C 1
ATOM 7906 O O . PHE A 1 1013 ? -8.035 18.705 2.833 1.00 85.25 1013 PHE A O 1
ATOM 7913 N N . CYS A 1 1014 ? -7.882 20.472 1.466 1.00 87.81 1014 CYS A N 1
ATOM 7914 C CA . CYS A 1 1014 ? -7.469 19.734 0.272 1.00 87.81 1014 CYS A CA 1
ATOM 7915 C C . CYS A 1 1014 ? -6.310 20.440 -0.440 1.00 87.81 1014 CYS A C 1
ATOM 7917 O O . CYS A 1 1014 ? -6.075 21.631 -0.241 1.00 87.81 1014 CYS A O 1
ATOM 7919 N N . GLU A 1 1015 ? -5.608 19.707 -1.309 1.00 87.75 1015 GLU A N 1
ATOM 7920 C CA . GLU A 1 1015 ? -4.557 20.273 -2.160 1.00 87.75 1015 GLU A CA 1
ATOM 7921 C C . GLU A 1 1015 ? -5.077 21.502 -2.938 1.00 87.75 1015 GLU A C 1
ATOM 7923 O O . GLU A 1 1015 ? -6.044 21.379 -3.701 1.00 87.75 1015 GLU A O 1
ATOM 7928 N N . PRO A 1 1016 ? -4.463 22.695 -2.788 1.00 88.81 1016 PRO A N 1
ATOM 7929 C CA . PRO A 1 1016 ? -5.024 23.927 -3.337 1.00 88.81 1016 PRO A CA 1
ATOM 7930 C C . PRO A 1 1016 ? -5.216 23.911 -4.857 1.00 88.81 1016 PRO A C 1
ATOM 7932 O O . PRO A 1 1016 ? -6.221 24.410 -5.357 1.00 88.81 1016 PRO A O 1
ATOM 7935 N N . MET A 1 1017 ? -4.266 23.351 -5.611 1.00 89.12 1017 MET A N 1
ATOM 7936 C CA . MET A 1 1017 ? -4.270 23.412 -7.079 1.00 89.12 1017 MET A CA 1
ATOM 7937 C C . MET A 1 1017 ? -5.533 22.769 -7.706 1.00 89.12 1017 MET A C 1
ATOM 7939 O O . MET A 1 1017 ? -6.205 23.458 -8.479 1.00 89.12 1017 MET A O 1
ATOM 7943 N N . PRO A 1 1018 ? -5.918 21.518 -7.366 1.00 89.06 1018 PRO A N 1
ATOM 7944 C CA . PRO A 1 1018 ? -7.201 20.939 -7.773 1.00 89.06 1018 PRO A CA 1
ATOM 7945 C C . PRO A 1 1018 ? -8.427 21.794 -7.424 1.00 89.06 1018 PRO A C 1
ATOM 7947 O O . PRO A 1 1018 ? -9.276 21.999 -8.288 1.00 89.06 1018 PRO A O 1
ATOM 7950 N N . VAL A 1 1019 ? -8.514 22.336 -6.202 1.00 91.06 1019 VAL A N 1
ATOM 7951 C CA . VAL A 1 1019 ? -9.675 23.134 -5.755 1.00 91.06 1019 VAL A CA 1
ATOM 7952 C C . VAL A 1 1019 ? -9.807 24.429 -6.568 1.00 91.06 1019 VAL A C 1
ATOM 7954 O O . VAL A 1 1019 ? -10.896 24.764 -7.035 1.00 91.06 1019 VAL A O 1
ATOM 7957 N N . TYR A 1 1020 ? -8.691 25.127 -6.807 1.00 92.31 1020 TYR A N 1
ATOM 7958 C CA . TYR A 1 1020 ? -8.647 26.307 -7.678 1.00 92.31 1020 TYR A CA 1
ATOM 7959 C C . TYR A 1 1020 ? -9.061 25.983 -9.122 1.00 92.31 1020 TYR A C 1
ATOM 7961 O O . TYR A 1 1020 ? -9.801 26.759 -9.726 1.00 92.31 1020 TYR A O 1
ATOM 7969 N N . GLN A 1 1021 ? -8.610 24.850 -9.675 1.00 89.81 1021 GLN A N 1
ATOM 7970 C CA . GLN A 1 1021 ? -8.996 24.440 -11.027 1.00 89.81 1021 GLN A CA 1
ATOM 7971 C C . GLN A 1 1021 ? -10.496 24.128 -11.113 1.00 89.81 1021 GLN A C 1
ATOM 7973 O O . GLN A 1 1021 ? -11.159 24.617 -12.022 1.00 89.81 1021 GLN A O 1
ATOM 7978 N N . GLN A 1 1022 ? -11.045 23.373 -10.158 1.00 89.75 1022 GLN A N 1
ATOM 7979 C CA . GLN A 1 1022 ? -12.467 23.022 -10.162 1.00 89.75 1022 GLN A CA 1
ATOM 7980 C C . GLN A 1 1022 ? -13.367 24.257 -10.028 1.00 89.75 1022 GLN A C 1
ATOM 7982 O O . GLN A 1 1022 ? -14.352 24.352 -10.754 1.00 89.75 1022 GLN A O 1
ATOM 7987 N N . LEU A 1 1023 ? -13.017 25.243 -9.190 1.00 90.62 1023 LEU A N 1
ATOM 7988 C CA . LEU A 1 1023 ? -13.780 26.498 -9.131 1.00 90.62 1023 LEU A CA 1
ATOM 7989 C C . LEU A 1 1023 ? -13.722 27.279 -10.459 1.00 90.62 1023 LEU A C 1
ATOM 7991 O O . LEU A 1 1023 ? -14.727 27.853 -10.871 1.00 90.62 1023 LEU A O 1
ATOM 7995 N N . ALA A 1 1024 ? -12.586 27.263 -11.163 1.00 88.56 1024 ALA A N 1
ATOM 7996 C CA . ALA A 1 1024 ? -12.486 27.877 -12.487 1.00 88.56 1024 ALA A CA 1
ATOM 7997 C C . ALA A 1 1024 ? -13.349 27.139 -13.528 1.00 88.56 1024 ALA A C 1
ATOM 7999 O O . ALA A 1 1024 ? -14.082 27.778 -14.279 1.00 88.56 1024 ALA A O 1
ATOM 8000 N N . ASP A 1 1025 ? -13.344 25.803 -13.516 1.00 87.31 1025 ASP A N 1
ATOM 8001 C CA . ASP A 1 1025 ? -14.197 24.979 -14.380 1.00 87.31 1025 ASP A CA 1
ATOM 8002 C C . ASP A 1 1025 ? -15.702 25.174 -14.069 1.00 87.31 1025 ASP A C 1
ATOM 8004 O O . ASP A 1 1025 ? -16.530 25.104 -14.978 1.00 87.31 1025 ASP A O 1
ATOM 8008 N N . ILE A 1 1026 ? -16.068 25.481 -12.815 1.00 88.75 1026 ILE A N 1
ATOM 8009 C CA . ILE A 1 1026 ? -17.432 25.875 -12.406 1.00 88.75 1026 ILE A CA 1
ATOM 8010 C C . ILE A 1 1026 ? -17.794 27.265 -12.953 1.00 88.75 1026 ILE A C 1
ATOM 8012 O O . ILE A 1 1026 ? -18.843 27.416 -13.579 1.00 88.75 1026 ILE A O 1
ATOM 8016 N N . TYR A 1 1027 ? -16.935 28.277 -12.784 1.00 89.31 1027 TYR A N 1
ATOM 8017 C CA . TYR A 1 1027 ? -17.195 29.618 -13.328 1.00 89.31 1027 TYR A CA 1
ATOM 8018 C C . TYR A 1 1027 ? -17.282 29.631 -14.860 1.00 89.31 1027 TYR A C 1
ATOM 8020 O O . TYR A 1 1027 ? -18.124 30.344 -15.404 1.00 89.31 1027 TYR A O 1
ATOM 8028 N N . ASN A 1 1028 ? -16.491 28.799 -15.547 1.00 86.62 1028 ASN A N 1
ATOM 8029 C CA . ASN A 1 1028 ? -16.586 28.611 -16.995 1.00 86.62 1028 ASN A CA 1
ATOM 8030 C C . ASN A 1 1028 ? -17.959 28.050 -17.405 1.00 86.62 1028 ASN A C 1
ATOM 8032 O O . ASN A 1 1028 ? -18.590 28.600 -18.302 1.00 86.62 1028 ASN A O 1
ATOM 8036 N N . LYS A 1 1029 ? -18.456 27.003 -16.725 1.00 84.88 1029 LYS A N 1
ATOM 8037 C CA . LYS A 1 1029 ? -19.791 26.425 -16.986 1.00 84.88 1029 LYS A CA 1
ATOM 8038 C C . LYS A 1 1029 ? -20.920 27.427 -16.744 1.00 84.88 1029 LYS A C 1
ATOM 8040 O O . LYS A 1 1029 ? -21.861 27.485 -17.523 1.00 84.88 1029 LYS A O 1
ATOM 8045 N N . CYS A 1 1030 ? -20.815 28.230 -15.687 1.00 84.50 1030 CYS A N 1
ATOM 8046 C CA . CYS A 1 1030 ? -21.820 29.236 -15.335 1.00 84.50 1030 CYS A CA 1
ATOM 8047 C C . CYS A 1 1030 ? -21.620 30.592 -16.039 1.00 84.50 1030 CYS A C 1
ATOM 8049 O O . CYS A 1 1030 ? -22.242 31.571 -15.633 1.00 84.50 1030 CYS A O 1
ATOM 8051 N N . ASN A 1 1031 ? -20.742 30.680 -17.048 1.00 84.25 1031 ASN A N 1
ATOM 8052 C CA . ASN A 1 1031 ? -20.427 31.901 -17.804 1.00 84.25 1031 ASN A CA 1
ATOM 8053 C C . ASN A 1 1031 ? -20.014 33.124 -16.943 1.00 84.25 1031 ASN A C 1
ATOM 8055 O O . ASN A 1 1031 ? -20.116 34.270 -17.385 1.00 84.25 1031 ASN A O 1
ATOM 8059 N N . LYS A 1 1032 ? -19.487 32.900 -15.729 1.00 87.38 1032 LYS A N 1
ATOM 8060 C CA . LYS A 1 1032 ? -18.985 33.939 -14.805 1.00 87.38 1032 LYS A CA 1
ATOM 8061 C C . LYS A 1 1032 ? -17.560 34.355 -15.206 1.00 87.38 1032 LYS A C 1
ATOM 8063 O O . LYS A 1 1032 ? -16.568 34.003 -14.566 1.00 87.38 1032 LYS A O 1
ATOM 8068 N N . THR A 1 1033 ? -17.446 35.012 -16.364 1.00 85.94 1033 THR A N 1
ATOM 8069 C CA . THR A 1 1033 ? -16.167 35.223 -17.071 1.00 85.94 1033 THR A CA 1
ATOM 8070 C C . THR A 1 1033 ? -15.210 36.182 -16.360 1.00 85.94 1033 THR A C 1
ATOM 8072 O O . THR A 1 1033 ? -13.999 35.963 -16.396 1.00 85.94 1033 THR A O 1
ATOM 8075 N N . LYS A 1 1034 ? -15.715 37.219 -15.682 1.00 87.94 1034 LYS A N 1
ATOM 8076 C CA . LYS A 1 1034 ? -14.885 38.200 -14.952 1.00 87.94 1034 LYS A CA 1
ATOM 8077 C C . LYS A 1 1034 ? -14.266 37.563 -13.707 1.00 87.94 1034 LYS A C 1
ATOM 8079 O O . LYS A 1 1034 ? -13.083 37.740 -13.411 1.00 87.94 1034 LYS A O 1
ATOM 8084 N N . GLU A 1 1035 ? -15.073 36.769 -13.018 1.00 88.06 1035 GLU A N 1
ATOM 8085 C CA . GLU A 1 1035 ? -14.738 35.994 -11.834 1.00 88.06 1035 GLU A CA 1
ATOM 8086 C C . GLU A 1 1035 ? -13.705 34.917 -12.199 1.00 88.06 1035 GLU A C 1
ATOM 8088 O O . GLU A 1 1035 ? -12.641 34.861 -11.576 1.00 88.06 1035 GLU A O 1
ATOM 8093 N N . ALA A 1 1036 ? -13.948 34.155 -13.276 1.00 88.88 1036 ALA A N 1
ATOM 8094 C CA . ALA A 1 1036 ? -13.003 33.190 -13.843 1.00 88.88 1036 ALA A CA 1
ATOM 8095 C C . ALA A 1 1036 ? -11.654 33.830 -14.210 1.00 88.88 1036 ALA A C 1
ATOM 8097 O O . ALA A 1 1036 ? -10.604 33.322 -13.813 1.00 88.88 1036 ALA A O 1
ATOM 8098 N N . GLU A 1 1037 ? -11.647 34.972 -14.906 1.00 89.00 1037 GLU A N 1
ATOM 8099 C CA . GLU A 1 1037 ? -10.401 35.652 -15.276 1.00 89.00 1037 GLU A CA 1
ATOM 8100 C C . GLU A 1 1037 ? -9.630 36.144 -14.033 1.00 89.00 1037 GLU A C 1
ATOM 8102 O O . GLU A 1 1037 ? -8.405 36.003 -13.957 1.00 89.00 1037 GLU A O 1
ATOM 8107 N N . SER A 1 1038 ? -10.329 36.658 -13.011 1.00 90.94 1038 SER A N 1
ATOM 8108 C CA . SER A 1 1038 ? -9.722 37.053 -11.728 1.00 90.94 1038 SER A CA 1
ATOM 8109 C C . SER A 1 1038 ? -9.116 35.858 -10.970 1.00 90.94 1038 SER A C 1
ATOM 8111 O O . SER A 1 1038 ? -8.019 35.957 -10.398 1.00 90.94 1038 SER A O 1
ATOM 8113 N N . LEU A 1 1039 ? -9.782 34.700 -11.034 1.00 91.31 1039 LEU A N 1
ATOM 8114 C CA . LEU A 1 1039 ? -9.336 33.455 -10.428 1.00 91.31 1039 LEU A CA 1
ATOM 8115 C C . LEU A 1 1039 ? -8.106 32.914 -11.160 1.00 91.31 1039 LEU A C 1
ATOM 8117 O O . LEU A 1 1039 ? -7.093 32.659 -10.511 1.00 91.31 1039 LEU A O 1
ATOM 8121 N N . TYR A 1 1040 ? -8.117 32.848 -12.494 1.00 92.25 1040 TYR A N 1
ATOM 8122 C CA . TYR A 1 1040 ? -6.952 32.438 -13.283 1.00 92.25 1040 TYR A CA 1
ATOM 8123 C C . TYR A 1 1040 ? -5.752 33.383 -13.100 1.00 92.25 1040 TYR A C 1
ATOM 8125 O O . TYR A 1 1040 ? -4.627 32.910 -12.912 1.00 92.25 1040 TYR A O 1
ATOM 8133 N N . LYS A 1 1041 ? -5.964 34.708 -13.046 1.00 90.88 1041 LYS A N 1
ATOM 8134 C CA . LYS A 1 1041 ? -4.917 35.687 -12.678 1.00 90.88 1041 LYS A CA 1
ATOM 8135 C C . LYS A 1 1041 ? -4.313 35.387 -11.298 1.00 90.88 1041 LYS A C 1
ATOM 8137 O O . LYS A 1 1041 ? -3.112 35.581 -11.098 1.00 90.88 1041 LYS A O 1
ATOM 8142 N N . THR A 1 1042 ? -5.114 34.886 -10.359 1.00 91.12 1042 THR A N 1
ATOM 8143 C CA . THR A 1 1042 ? -4.670 34.479 -9.014 1.00 91.12 1042 THR A CA 1
ATOM 8144 C C . THR A 1 1042 ? -3.956 33.122 -9.023 1.00 91.12 1042 THR A C 1
ATOM 8146 O O . THR A 1 1042 ? -2.894 32.992 -8.408 1.00 91.12 1042 THR A O 1
ATOM 8149 N N . MET A 1 1043 ? -4.461 32.140 -9.778 1.00 90.94 1043 MET A N 1
ATOM 8150 C CA . MET A 1 1043 ? -3.822 30.835 -9.978 1.00 90.94 1043 MET A CA 1
ATOM 8151 C C . MET A 1 1043 ? -2.432 30.992 -10.592 1.00 90.94 1043 MET A C 1
ATOM 8153 O O . MET A 1 1043 ? -1.470 30.459 -10.050 1.00 90.94 1043 MET A O 1
ATOM 8157 N N . VAL A 1 1044 ? -2.296 31.782 -11.663 1.00 90.44 1044 VAL A N 1
ATOM 8158 C CA . VAL A 1 1044 ? -1.000 32.071 -12.297 1.00 90.44 1044 VAL A CA 1
ATOM 8159 C C . VAL A 1 1044 ? -0.037 32.730 -11.306 1.00 90.44 1044 VAL A C 1
ATOM 8161 O O . VAL A 1 1044 ? 1.131 32.356 -11.254 1.00 90.44 1044 VAL A O 1
ATOM 8164 N N . LYS A 1 1045 ? -0.506 33.664 -10.464 1.00 89.62 1045 LYS A N 1
ATOM 8165 C CA . LYS A 1 1045 ? 0.336 34.309 -9.439 1.00 89.62 1045 LYS A CA 1
ATOM 8166 C C . LYS A 1 1045 ? 0.844 33.333 -8.369 1.00 89.62 1045 LYS A C 1
ATOM 8168 O O . LYS A 1 1045 ? 1.997 33.496 -7.95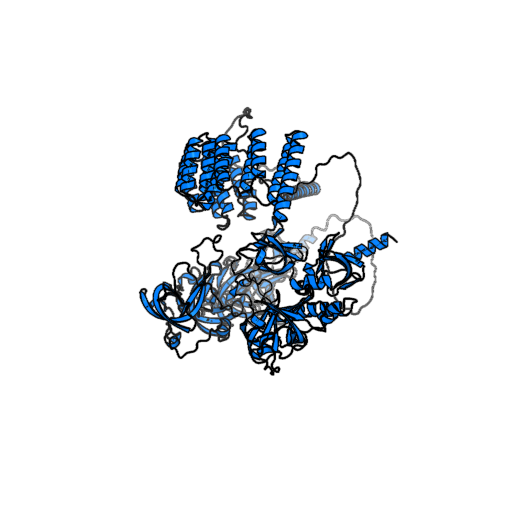6 1.00 89.62 1045 LYS A O 1
ATOM 8173 N N . ARG A 1 1046 ? 0.019 32.368 -7.926 1.00 87.88 1046 ARG A N 1
ATOM 8174 C CA . ARG A 1 1046 ? 0.350 31.377 -6.876 1.00 87.88 1046 ARG A CA 1
ATOM 8175 C C . ARG A 1 1046 ? 1.117 30.156 -7.404 1.00 87.88 1046 ARG A C 1
ATOM 8177 O O . ARG A 1 1046 ? 2.082 29.735 -6.780 1.00 87.88 1046 ARG A O 1
ATOM 8184 N N . PHE A 1 1047 ? 0.739 29.619 -8.561 1.00 90.62 1047 PHE A N 1
ATOM 8185 C CA . PHE A 1 1047 ? 1.205 28.329 -9.091 1.00 90.62 1047 PHE A CA 1
ATOM 8186 C C . PHE A 1 1047 ? 2.089 28.478 -10.345 1.00 90.62 1047 PHE A C 1
ATOM 8188 O O . PHE A 1 1047 ? 2.004 27.675 -11.272 1.00 90.62 1047 PHE A O 1
ATOM 8195 N N . ARG A 1 1048 ? 2.956 29.502 -10.380 1.00 86.62 1048 ARG A N 1
ATOM 8196 C CA . ARG A 1 1048 ? 3.778 29.899 -11.551 1.00 86.62 1048 ARG A CA 1
ATOM 8197 C C . ARG A 1 1048 ? 4.551 28.756 -12.217 1.00 86.62 1048 ARG A C 1
ATOM 8199 O O . ARG A 1 1048 ? 4.752 28.793 -13.424 1.00 86.62 1048 ARG A O 1
ATOM 8206 N N . GLN A 1 1049 ? 4.972 27.754 -11.447 1.00 86.44 1049 GLN A N 1
ATOM 8207 C CA . GLN A 1 1049 ? 5.750 26.608 -11.932 1.00 86.44 1049 GLN A CA 1
ATOM 8208 C C . GLN A 1 1049 ? 4.893 25.483 -12.548 1.00 86.44 1049 GLN A C 1
ATOM 8210 O O . GLN A 1 1049 ? 5.444 24.562 -13.141 1.00 86.44 1049 GLN A O 1
ATOM 8215 N N . ASN A 1 1050 ? 3.559 25.521 -12.428 1.00 87.69 1050 ASN A N 1
ATOM 8216 C CA . ASN A 1 1050 ? 2.686 24.462 -12.933 1.00 87.69 1050 ASN A CA 1
ATOM 8217 C C . ASN A 1 1050 ? 2.151 24.790 -14.336 1.00 87.69 1050 ASN A C 1
ATOM 8219 O O . ASN A 1 1050 ? 1.210 25.573 -14.494 1.00 87.69 1050 ASN A O 1
ATOM 8223 N N . LYS A 1 1051 ? 2.693 24.119 -15.361 1.00 88.75 1051 LYS A N 1
ATOM 8224 C CA . LYS A 1 1051 ? 2.251 24.242 -16.763 1.00 88.75 1051 LYS A CA 1
ATOM 8225 C C . LYS A 1 1051 ? 0.744 24.047 -16.985 1.00 88.75 1051 LYS A C 1
ATOM 8227 O O . LYS A 1 1051 ? 0.209 24.639 -17.917 1.00 88.75 1051 LYS A O 1
ATOM 8232 N N . ALA A 1 1052 ? 0.043 23.274 -16.148 1.00 88.12 1052 ALA A N 1
ATOM 8233 C CA . ALA A 1 1052 ? -1.402 23.068 -16.292 1.00 88.12 1052 ALA A CA 1
ATOM 8234 C C . ALA A 1 1052 ? -2.204 24.375 -16.151 1.00 88.12 1052 ALA A C 1
ATOM 8236 O O . ALA A 1 1052 ? -3.134 24.596 -16.918 1.00 88.12 1052 ALA A O 1
ATOM 8237 N N . VAL A 1 1053 ? -1.795 25.268 -15.241 1.00 90.38 1053 VAL A N 1
ATOM 8238 C CA . VAL A 1 1053 ? -2.478 26.547 -14.966 1.00 90.38 1053 VAL A CA 1
ATOM 8239 C C . VAL A 1 1053 ? -2.356 27.522 -16.136 1.00 90.38 1053 VAL A C 1
ATOM 8241 O O . VAL A 1 1053 ? -3.324 28.176 -16.523 1.00 90.38 1053 VAL A O 1
ATOM 8244 N N . TRP A 1 1054 ? -1.163 27.602 -16.728 1.00 91.31 1054 TRP A N 1
ATOM 8245 C CA . TRP A 1 1054 ? -0.923 28.420 -17.916 1.00 91.31 1054 TRP A CA 1
ATOM 8246 C C . TRP A 1 1054 ? -1.736 27.920 -19.111 1.00 91.31 1054 TRP A C 1
ATOM 8248 O O . TRP A 1 1054 ? -2.265 28.727 -19.868 1.00 91.31 1054 TRP A O 1
ATOM 8258 N N . LEU A 1 1055 ? -1.877 26.598 -19.249 1.00 91.12 1055 LEU A N 1
ATOM 8259 C CA . LEU A 1 1055 ? -2.670 25.977 -20.307 1.00 91.12 1055 LEU A CA 1
ATOM 8260 C C . LEU A 1 1055 ? -4.177 26.174 -20.102 1.00 91.12 1055 LEU A C 1
ATOM 8262 O O . LEU A 1 1055 ? -4.850 26.504 -21.072 1.00 91.12 1055 LEU A O 1
ATOM 8266 N N . SER A 1 1056 ? -4.701 26.040 -18.877 1.00 89.56 1056 SER A N 1
ATOM 8267 C CA . SER A 1 1056 ? -6.130 26.259 -18.596 1.00 89.56 1056 SER A CA 1
ATOM 8268 C C . SER A 1 1056 ? -6.543 27.721 -18.786 1.00 89.56 1056 SER A C 1
ATOM 8270 O O . SER A 1 1056 ? -7.598 27.997 -19.354 1.00 89.56 1056 SER A O 1
ATOM 8272 N N . TYR A 1 1057 ? -5.694 28.670 -18.374 1.00 91.06 1057 TYR A N 1
ATOM 8273 C CA . TYR A 1 1057 ? -5.951 30.089 -18.630 1.00 91.06 1057 TYR A CA 1
ATOM 8274 C C . TYR A 1 1057 ? -5.740 30.450 -20.111 1.00 91.06 1057 TYR A C 1
ATOM 8276 O O . TYR A 1 1057 ? -6.481 31.263 -20.653 1.00 91.06 1057 TYR A O 1
ATOM 8284 N N . GLY A 1 1058 ? -4.797 29.796 -20.800 1.00 89.81 1058 GLY A N 1
ATOM 8285 C CA . GLY A 1 1058 ? -4.629 29.912 -22.250 1.00 89.81 1058 GLY A CA 1
ATOM 8286 C C . GLY A 1 1058 ? -5.862 29.442 -23.026 1.00 89.81 1058 GLY A C 1
ATOM 8287 O O . GLY A 1 1058 ? -6.333 30.162 -23.904 1.00 89.81 1058 GLY A O 1
ATOM 8288 N N . SER A 1 1059 ? -6.436 28.286 -22.669 1.00 89.88 1059 SER A N 1
ATOM 8289 C CA . SER A 1 1059 ? -7.684 27.808 -23.277 1.00 89.88 1059 SER A CA 1
ATOM 8290 C C . SER A 1 1059 ? -8.867 28.719 -22.966 1.00 89.88 1059 SER A C 1
ATOM 8292 O O . SER A 1 1059 ? -9.643 28.993 -23.872 1.00 89.88 1059 SER A O 1
ATOM 8294 N N . PHE A 1 1060 ? -8.968 29.245 -21.739 1.00 90.69 1060 PHE A N 1
ATOM 8295 C CA . PHE A 1 1060 ? -10.003 30.215 -21.375 1.00 90.69 1060 PHE A CA 1
ATOM 8296 C C . PHE A 1 1060 ? -9.912 31.493 -22.223 1.00 90.69 1060 PHE A C 1
ATOM 8298 O O . PHE A 1 1060 ? -10.897 31.889 -22.837 1.00 90.69 1060 PHE A O 1
ATOM 8305 N N . LEU A 1 1061 ? -8.729 32.115 -22.322 1.00 89.94 1061 LEU A N 1
ATOM 8306 C CA . LEU A 1 1061 ? -8.548 33.340 -23.111 1.00 89.94 1061 LEU A CA 1
ATOM 8307 C C . LEU A 1 1061 ? -8.866 33.125 -24.597 1.00 89.94 1061 LEU A C 1
ATOM 8309 O O . LEU A 1 1061 ? -9.483 33.994 -25.207 1.00 89.94 1061 LEU A O 1
ATOM 8313 N N . LEU A 1 1062 ? -8.496 31.975 -25.168 1.00 88.75 1062 LEU A N 1
ATOM 8314 C CA . LEU A 1 1062 ? -8.812 31.643 -26.562 1.00 88.75 1062 LEU A CA 1
ATOM 8315 C C . LEU A 1 1062 ? -10.305 31.336 -26.768 1.00 88.75 1062 LEU A C 1
ATOM 8317 O O . LEU A 1 1062 ? -10.879 31.798 -27.744 1.00 88.75 1062 LEU A O 1
ATOM 8321 N N . GLN A 1 1063 ? -10.971 30.664 -25.823 1.00 87.25 1063 GLN A N 1
ATOM 8322 C CA . GLN A 1 1063 ? -12.433 30.486 -25.845 1.00 87.25 1063 GLN A CA 1
ATOM 8323 C C . GLN A 1 1063 ? -13.200 31.817 -25.730 1.00 87.25 1063 GLN A C 1
ATOM 8325 O O . GLN A 1 1063 ? -14.317 31.918 -26.224 1.00 87.25 1063 GLN A O 1
ATOM 8330 N N . GLN A 1 1064 ? -12.596 32.846 -25.124 1.00 86.06 1064 GLN A N 1
ATOM 8331 C CA . GLN A 1 1064 ? -13.111 34.222 -25.088 1.00 86.06 1064 GLN A CA 1
ATOM 8332 C C . GLN A 1 1064 ? -12.626 35.087 -26.279 1.00 86.06 1064 GLN A C 1
ATOM 8334 O O . GLN A 1 1064 ? -12.792 36.306 -26.260 1.00 86.06 1064 GLN A O 1
ATOM 8339 N N . GLY A 1 1065 ? -11.981 34.497 -27.297 1.00 84.06 1065 GLY A N 1
ATOM 8340 C CA . GLY A 1 1065 ? -11.483 35.195 -28.494 1.00 84.06 1065 GLY A CA 1
ATOM 8341 C C . GLY A 1 1065 ? -10.273 36.119 -28.274 1.00 84.06 1065 GLY A C 1
ATOM 8342 O O . GLY A 1 1065 ? -9.895 36.878 -29.165 1.00 84.06 1065 GLY A O 1
ATOM 8343 N N . GLN A 1 1066 ? -9.639 36.089 -27.099 1.00 86.50 1066 GLN A N 1
ATOM 8344 C CA . GLN A 1 1066 ? -8.582 37.028 -26.706 1.00 86.50 1066 GLN A CA 1
ATOM 8345 C C . GLN A 1 1066 ? -7.170 36.543 -27.087 1.00 86.50 1066 GLN A C 1
ATOM 8347 O O . GLN A 1 1066 ? -6.264 36.507 -26.247 1.00 86.50 1066 GLN A O 1
ATOM 8352 N N . SER A 1 1067 ? -6.937 36.194 -28.356 1.00 83.69 1067 SER A N 1
ATOM 8353 C CA . SER A 1 1067 ? -5.663 35.608 -28.825 1.00 83.69 1067 SER A CA 1
ATOM 8354 C C . SER A 1 1067 ? -4.433 36.481 -28.521 1.00 83.69 1067 SER A C 1
ATOM 8356 O O . SER A 1 1067 ? -3.379 35.971 -28.143 1.00 83.69 1067 SER A O 1
ATOM 8358 N N . ASN A 1 1068 ? -4.571 37.813 -28.557 1.00 86.00 1068 ASN A N 1
ATOM 8359 C CA . ASN A 1 1068 ? -3.502 38.739 -28.151 1.00 86.00 1068 ASN A CA 1
ATOM 8360 C C . ASN A 1 1068 ? -3.126 38.584 -26.662 1.00 86.00 1068 ASN A C 1
ATOM 8362 O O . ASN A 1 1068 ? -1.943 38.582 -26.310 1.00 86.00 1068 ASN A O 1
ATOM 8366 N N . ALA A 1 1069 ? -4.115 38.392 -25.782 1.00 87.38 1069 ALA A N 1
ATOM 8367 C CA . ALA A 1 1069 ? -3.886 38.139 -24.361 1.00 87.38 1069 ALA A CA 1
ATOM 8368 C C . ALA A 1 1069 ? -3.317 36.730 -24.115 1.00 87.38 1069 ALA A C 1
ATOM 8370 O O . ALA A 1 1069 ? -2.465 36.566 -23.239 1.00 87.38 1069 ALA A O 1
ATOM 8371 N N . ALA A 1 1070 ? -3.728 35.733 -24.909 1.00 88.56 1070 ALA A N 1
ATOM 8372 C CA . ALA A 1 1070 ? -3.182 34.375 -24.871 1.00 88.56 1070 ALA A CA 1
ATOM 8373 C C . ALA A 1 1070 ? -1.705 34.329 -25.313 1.00 88.56 1070 ALA A C 1
ATOM 8375 O O . ALA A 1 1070 ? -0.883 33.704 -24.643 1.00 88.56 1070 ALA A O 1
ATOM 8376 N N . SER A 1 1071 ? -1.326 35.073 -26.356 1.00 86.62 1071 SER A N 1
ATOM 8377 C CA . SER A 1 1071 ? 0.071 35.243 -26.784 1.00 86.62 1071 SER A CA 1
ATOM 8378 C C . SER A 1 1071 ? 0.922 35.928 -25.699 1.00 86.62 1071 SER A C 1
ATOM 8380 O O . SER A 1 1071 ? 1.975 35.420 -25.299 1.00 86.62 1071 SER A O 1
ATOM 8382 N N . ALA A 1 1072 ? 0.416 37.016 -25.105 1.00 90.12 1072 ALA A N 1
ATOM 8383 C CA . ALA A 1 1072 ? 1.057 37.675 -23.962 1.00 90.12 1072 ALA A CA 1
ATOM 8384 C C . ALA A 1 1072 ? 1.074 36.804 -22.685 1.00 90.12 1072 ALA A C 1
ATOM 8386 O O . ALA A 1 1072 ? 1.883 37.028 -21.779 1.00 90.12 1072 ALA A O 1
ATOM 8387 N N . LEU A 1 1073 ? 0.188 35.810 -22.564 1.00 91.50 1073 LEU A N 1
ATOM 8388 C CA . LEU A 1 1073 ? 0.234 34.797 -21.509 1.00 91.50 1073 LEU A CA 1
ATOM 8389 C C . LEU A 1 1073 ? 1.321 33.751 -21.783 1.00 91.50 1073 LEU A C 1
ATOM 8391 O O . LEU A 1 1073 ? 2.082 33.449 -20.866 1.00 91.50 1073 LEU A O 1
ATOM 8395 N N . LEU A 1 1074 ? 1.442 33.255 -23.018 1.00 90.06 1074 LEU A N 1
ATOM 8396 C CA . LEU A 1 1074 ? 2.471 32.293 -23.420 1.00 90.06 1074 LEU A CA 1
ATOM 8397 C C . LEU A 1 1074 ? 3.883 32.831 -23.142 1.00 90.06 1074 LEU A C 1
ATOM 8399 O O . LEU A 1 1074 ? 4.687 32.127 -22.537 1.00 90.06 1074 LEU A O 1
ATOM 8403 N N . GLN A 1 1075 ? 4.171 34.093 -23.475 1.00 90.00 1075 GLN A N 1
ATOM 8404 C CA . GLN A 1 1075 ? 5.478 34.699 -23.167 1.00 90.00 1075 GLN A CA 1
ATOM 8405 C C . GLN A 1 1075 ? 5.769 34.739 -21.655 1.00 90.00 1075 GLN A C 1
ATOM 8407 O O . GLN A 1 1075 ? 6.872 34.411 -21.216 1.00 90.00 1075 GLN A O 1
ATOM 8412 N N . ARG A 1 1076 ? 4.762 35.053 -20.827 1.00 90.50 1076 ARG A N 1
ATOM 8413 C CA . ARG A 1 1076 ? 4.893 35.022 -19.357 1.00 90.50 1076 ARG A CA 1
ATOM 8414 C C . ARG A 1 1076 ? 5.029 33.601 -18.803 1.00 90.50 1076 ARG A C 1
ATOM 8416 O O . ARG A 1 1076 ? 5.742 33.418 -17.818 1.00 90.50 1076 ARG A O 1
ATOM 8423 N N . ALA A 1 1077 ? 4.402 32.609 -19.438 1.00 91.38 1077 ALA A N 1
ATOM 8424 C CA . ALA A 1 1077 ? 4.574 31.198 -19.103 1.00 91.38 1077 ALA A CA 1
ATOM 8425 C C . ALA A 1 1077 ? 6.015 30.748 -19.382 1.00 91.38 1077 ALA A C 1
ATOM 8427 O O . ALA A 1 1077 ? 6.653 30.161 -18.513 1.00 91.38 1077 ALA A O 1
ATOM 8428 N N . LEU A 1 1078 ? 6.558 31.093 -20.553 1.00 88.06 1078 LEU A N 1
ATOM 8429 C CA . LEU A 1 1078 ? 7.928 30.755 -20.953 1.00 88.06 1078 LEU A CA 1
ATOM 8430 C C . LEU A 1 1078 ? 8.987 31.410 -20.055 1.00 88.06 1078 LEU A C 1
ATOM 8432 O O . LEU A 1 1078 ? 9.987 30.772 -19.745 1.00 88.06 1078 LEU A O 1
ATOM 8436 N N . ALA A 1 1079 ? 8.738 32.628 -19.568 1.00 88.69 1079 ALA A N 1
ATOM 8437 C CA . ALA A 1 1079 ? 9.591 33.289 -18.578 1.00 88.69 1079 ALA A CA 1
ATOM 8438 C C . ALA A 1 1079 ? 9.460 32.719 -17.145 1.00 88.69 1079 ALA A C 1
ATOM 8440 O O . ALA A 1 1079 ? 10.311 32.993 -16.301 1.00 88.69 1079 ALA A O 1
ATOM 8441 N N . SER A 1 1080 ? 8.400 31.954 -16.847 1.00 86.25 1080 SER A N 1
ATOM 8442 C CA . SER A 1 1080 ? 8.104 31.430 -15.497 1.00 86.25 1080 SER A CA 1
ATOM 8443 C C . SER A 1 1080 ? 8.361 29.928 -15.328 1.00 86.25 1080 SER A C 1
ATOM 8445 O O . SER A 1 1080 ? 8.439 29.447 -14.196 1.00 86.25 1080 SER A O 1
ATOM 8447 N N . LEU A 1 1081 ? 8.440 29.178 -16.430 1.00 87.75 1081 LEU A N 1
ATOM 8448 C CA . LEU A 1 1081 ? 8.555 27.720 -16.449 1.00 87.75 1081 LEU A CA 1
ATOM 8449 C C . LEU A 1 1081 ? 9.982 27.266 -16.809 1.00 87.75 1081 LEU A C 1
ATOM 8451 O O . LEU A 1 1081 ? 10.689 27.964 -17.536 1.00 87.75 1081 LEU A O 1
ATOM 8455 N N . PRO A 1 1082 ? 10.426 26.074 -16.363 1.00 85.50 1082 PRO A N 1
ATOM 8456 C CA . PRO A 1 1082 ? 11.739 25.551 -16.729 1.00 85.50 1082 PRO A CA 1
ATOM 8457 C C . PRO A 1 1082 ? 11.879 25.353 -18.243 1.00 85.50 1082 PRO A C 1
ATOM 8459 O O . PRO A 1 1082 ? 10.979 24.817 -18.892 1.00 85.50 1082 PRO A O 1
ATOM 8462 N N . ALA A 1 1083 ? 13.055 25.664 -18.797 1.00 79.12 1083 ALA A N 1
ATOM 8463 C CA . ALA A 1 1083 ? 13.327 25.562 -20.237 1.00 79.12 1083 ALA A CA 1
ATOM 8464 C C . ALA A 1 1083 ? 13.008 24.178 -20.845 1.00 79.12 1083 ALA A C 1
ATOM 8466 O O . ALA A 1 1083 ? 12.620 24.097 -22.007 1.00 79.12 1083 ALA A O 1
ATOM 8467 N N . LYS A 1 1084 ? 13.087 23.093 -20.057 1.00 81.25 1084 LYS A N 1
ATOM 8468 C CA . LYS A 1 1084 ? 12.705 21.731 -20.481 1.00 81.25 1084 LYS A CA 1
ATOM 8469 C C . LYS A 1 1084 ? 11.213 21.577 -20.811 1.00 81.25 1084 LYS A C 1
ATOM 8471 O O . LYS A 1 1084 ? 10.872 20.735 -21.633 1.00 81.25 1084 LYS A O 1
ATOM 8476 N N . GLU A 1 1085 ? 10.333 22.362 -20.188 1.00 83.12 1085 GLU A N 1
ATOM 8477 C CA . GLU A 1 1085 ? 8.879 22.287 -20.402 1.00 83.12 1085 GLU A CA 1
ATOM 8478 C C . GLU A 1 1085 ? 8.377 23.258 -21.479 1.00 83.12 1085 GLU A C 1
ATOM 8480 O O . GLU A 1 1085 ? 7.286 23.065 -22.014 1.00 83.12 1085 GLU A O 1
ATOM 8485 N N . SER A 1 1086 ? 9.175 24.278 -21.814 1.00 82.88 1086 SER A N 1
ATOM 8486 C CA . SER A 1 1086 ? 8.834 25.347 -22.766 1.00 82.88 1086 SER A CA 1
ATOM 8487 C C . SER A 1 1086 ? 8.242 24.823 -24.081 1.00 82.88 1086 SER A C 1
ATOM 8489 O O . SER A 1 1086 ? 7.170 25.251 -24.505 1.00 82.88 1086 SER A O 1
ATOM 8491 N N . VAL A 1 1087 ? 8.903 23.833 -24.683 1.00 87.12 1087 VAL A N 1
ATOM 8492 C CA . VAL A 1 1087 ? 8.551 23.251 -25.983 1.00 87.12 1087 VAL A CA 1
ATOM 8493 C C . VAL A 1 1087 ? 7.198 22.532 -25.939 1.00 87.12 1087 VAL A C 1
ATOM 8495 O O . VAL A 1 1087 ? 6.389 22.681 -26.852 1.00 87.12 1087 VAL A O 1
ATOM 8498 N N . ASP A 1 1088 ? 6.921 21.798 -24.858 1.00 86.75 1088 ASP A N 1
ATOM 8499 C CA . ASP A 1 1088 ? 5.646 21.095 -24.659 1.00 86.75 1088 ASP A CA 1
ATOM 8500 C C . ASP A 1 1088 ? 4.493 22.072 -24.377 1.00 86.75 1088 ASP A C 1
ATOM 8502 O O . ASP A 1 1088 ? 3.340 21.782 -24.701 1.00 86.75 1088 ASP A O 1
ATOM 8506 N N . VAL A 1 1089 ? 4.787 23.233 -23.780 1.00 90.06 1089 VAL A N 1
ATOM 8507 C CA . VAL A 1 1089 ? 3.808 24.310 -23.574 1.00 90.06 1089 VAL A CA 1
ATOM 8508 C C . VAL A 1 1089 ? 3.503 25.018 -24.892 1.00 90.06 1089 VAL A C 1
ATOM 8510 O O . VAL A 1 1089 ? 2.327 25.150 -25.220 1.00 90.06 1089 VAL A O 1
ATOM 8513 N N . ILE A 1 1090 ? 4.511 25.386 -25.694 1.00 89.25 1090 ILE A N 1
ATOM 8514 C CA . ILE A 1 1090 ? 4.298 26.005 -27.018 1.00 89.25 1090 ILE A CA 1
ATOM 8515 C C . ILE A 1 1090 ? 3.505 25.061 -27.930 1.00 89.25 1090 ILE A C 1
ATOM 8517 O O . ILE A 1 1090 ? 2.500 25.471 -28.505 1.00 89.25 1090 ILE A O 1
ATOM 8521 N N . ALA A 1 1091 ? 3.877 23.777 -27.997 1.00 89.81 1091 ALA A N 1
ATOM 8522 C CA . ALA A 1 1091 ? 3.164 22.785 -28.804 1.00 89.81 1091 ALA A CA 1
ATOM 8523 C C . ALA A 1 1091 ? 1.698 22.580 -28.368 1.00 89.81 1091 ALA A C 1
ATOM 8525 O O . ALA A 1 1091 ? 0.867 22.167 -29.178 1.00 89.81 1091 ALA A O 1
ATOM 8526 N N . LYS A 1 1092 ? 1.359 22.864 -27.101 1.00 90.56 1092 LYS A N 1
ATOM 8527 C CA . LYS A 1 1092 ? -0.023 22.830 -26.598 1.00 90.56 1092 LYS A CA 1
ATOM 8528 C C . LYS A 1 1092 ? -0.774 24.148 -26.783 1.00 90.56 1092 LYS A C 1
ATOM 8530 O O . LYS A 1 1092 ? -1.959 24.095 -27.083 1.00 90.56 1092 LYS A O 1
ATOM 8535 N N . PHE A 1 1093 ? -0.120 25.303 -26.664 1.00 91.00 1093 PHE A N 1
ATOM 8536 C CA . PHE A 1 1093 ? -0.723 26.586 -27.048 1.00 91.00 1093 PHE A CA 1
ATOM 8537 C C . PHE A 1 1093 ? -1.055 26.598 -28.544 1.00 91.00 1093 PHE A C 1
ATOM 8539 O O . PHE A 1 1093 ? -2.175 26.936 -28.906 1.00 91.00 1093 PHE A O 1
ATOM 8546 N N . ALA A 1 1094 ? -0.165 26.083 -29.395 1.00 90.75 1094 ALA A N 1
ATOM 8547 C CA . ALA A 1 1094 ? -0.445 25.884 -30.814 1.00 90.75 1094 ALA A CA 1
ATOM 8548 C C . ALA A 1 1094 ? -1.665 24.966 -31.048 1.00 90.75 1094 ALA A C 1
ATOM 8550 O O . ALA A 1 1094 ? -2.554 25.309 -31.820 1.00 90.75 1094 ALA A O 1
ATOM 8551 N N . GLN A 1 1095 ? -1.780 23.843 -30.322 1.00 91.00 1095 GLN A N 1
ATOM 8552 C CA . GLN A 1 1095 ? -2.979 22.980 -30.350 1.00 91.00 1095 GLN A CA 1
ATOM 8553 C C . GLN A 1 1095 ? -4.274 23.670 -29.886 1.00 91.00 1095 GLN A C 1
ATOM 8555 O O . GLN A 1 1095 ? -5.350 23.177 -30.218 1.00 91.00 1095 GLN A O 1
ATOM 8560 N N . LEU A 1 1096 ? -4.196 24.743 -29.092 1.00 89.88 1096 LEU A N 1
ATOM 8561 C CA . LEU A 1 1096 ? -5.357 25.534 -28.677 1.00 89.88 1096 LEU A CA 1
ATOM 8562 C C . LEU A 1 1096 ? -5.698 26.609 -29.717 1.00 89.88 1096 LEU A C 1
ATOM 8564 O O . LEU A 1 1096 ? -6.873 26.765 -30.036 1.00 89.88 1096 LEU A O 1
ATOM 8568 N N . GLU A 1 1097 ? -4.697 27.270 -30.305 1.00 88.56 1097 GLU A N 1
ATOM 8569 C CA . GLU A 1 1097 ? -4.868 28.189 -31.443 1.00 88.56 1097 GLU A CA 1
ATOM 8570 C C . GLU A 1 1097 ? -5.553 27.481 -32.626 1.00 88.56 1097 GLU A C 1
ATOM 8572 O O . GLU A 1 1097 ? -6.547 27.979 -33.134 1.00 88.56 1097 GLU A O 1
ATOM 8577 N N . PHE A 1 1098 ? -5.151 26.252 -32.977 1.00 88.38 1098 PHE A N 1
ATOM 8578 C CA . PHE A 1 1098 ? -5.842 25.456 -34.009 1.00 88.38 1098 PHE A CA 1
ATOM 8579 C C . PHE A 1 1098 ? -7.310 25.109 -33.697 1.00 88.38 1098 PHE A C 1
ATOM 8581 O O . PHE A 1 1098 ? -8.054 24.775 -34.614 1.00 88.38 1098 PHE A O 1
ATOM 8588 N N . ARG A 1 1099 ? -7.731 25.128 -32.424 1.00 87.12 1099 ARG A N 1
ATOM 8589 C CA . ARG A 1 1099 ? -9.091 24.731 -32.004 1.00 87.12 1099 ARG A CA 1
ATOM 8590 C C . ARG A 1 1099 ? -10.032 25.904 -31.760 1.00 87.12 1099 ARG A C 1
ATOM 8592 O O . ARG A 1 1099 ? -11.233 25.744 -31.944 1.00 87.12 1099 ARG A O 1
ATOM 8599 N N . TYR A 1 1100 ? -9.497 27.019 -31.268 1.00 84.81 1100 TYR A N 1
ATOM 8600 C CA . TYR A 1 1100 ? -10.267 28.153 -30.745 1.00 84.81 1100 TYR A CA 1
ATOM 8601 C C . TYR A 1 1100 ? -9.708 29.524 -31.167 1.00 84.81 1100 TYR A C 1
ATOM 8603 O O . TYR A 1 1100 ? -10.336 30.538 -30.891 1.00 84.81 1100 TYR A O 1
ATOM 8611 N N . GLY A 1 1101 ? -8.518 29.565 -31.771 1.00 82.12 1101 GLY A N 1
ATOM 8612 C CA . GLY A 1 1101 ? -7.838 30.780 -32.221 1.00 82.12 1101 GLY A CA 1
ATOM 8613 C C . GLY A 1 1101 ? -7.570 30.734 -33.724 1.00 82.12 1101 GLY A C 1
ATOM 8614 O O . GLY A 1 1101 ? -8.415 30.285 -34.497 1.00 82.12 1101 GLY A O 1
ATOM 8615 N N . ASN A 1 1102 ? -6.382 31.180 -34.140 1.00 84.62 1102 ASN A N 1
ATOM 8616 C CA . ASN A 1 1102 ? -6.027 31.236 -35.559 1.00 84.62 1102 ASN A CA 1
ATOM 8617 C C . ASN A 1 1102 ? -5.136 30.037 -35.958 1.00 84.62 1102 ASN A C 1
ATOM 8619 O O . ASN A 1 1102 ? -4.106 29.795 -35.326 1.00 84.62 1102 ASN A O 1
ATOM 8623 N N . PRO A 1 1103 ? -5.429 29.302 -37.050 1.00 85.19 1103 PRO A N 1
ATOM 8624 C CA . PRO A 1 1103 ? -4.551 28.216 -37.497 1.00 85.19 1103 PRO A CA 1
ATOM 8625 C C . PRO A 1 1103 ? -3.164 28.737 -37.915 1.00 85.19 1103 PRO A C 1
ATOM 8627 O O . PRO A 1 1103 ? -2.157 28.076 -37.684 1.00 85.19 1103 PRO A O 1
ATOM 8630 N N . GLU A 1 1104 ? -3.073 29.959 -38.448 1.00 86.69 1104 GLU A N 1
ATOM 8631 C CA . GLU A 1 1104 ? -1.811 30.595 -38.863 1.00 86.69 1104 GLU A CA 1
ATOM 8632 C C . GLU A 1 1104 ? -0.859 30.913 -37.697 1.00 86.69 1104 GLU A C 1
ATOM 8634 O O . GLU A 1 1104 ? 0.357 30.730 -37.816 1.00 86.69 1104 GLU A O 1
ATOM 8639 N N . THR A 1 1105 ? -1.385 31.327 -36.538 1.00 85.94 1105 THR A N 1
ATOM 8640 C CA . THR A 1 1105 ? -0.567 31.508 -35.326 1.00 85.94 1105 THR A CA 1
ATOM 8641 C C . THR A 1 1105 ? -0.100 30.146 -34.809 1.00 85.94 1105 THR A C 1
ATOM 8643 O O . THR A 1 1105 ? 1.084 29.995 -34.494 1.00 85.94 1105 THR A O 1
ATOM 8646 N N . GLY A 1 1106 ? -0.976 29.133 -34.829 1.00 87.88 1106 GLY A N 1
ATOM 8647 C CA . GLY A 1 1106 ? -0.646 27.736 -34.529 1.00 87.88 1106 GLY A CA 1
ATOM 8648 C C . GLY A 1 1106 ? 0.483 27.177 -35.406 1.00 87.88 1106 GLY A C 1
ATOM 8649 O O . GLY A 1 1106 ? 1.462 26.644 -34.875 1.00 87.88 1106 GLY A O 1
ATOM 8650 N N . ARG A 1 1107 ? 0.409 27.376 -36.729 1.00 89.75 1107 ARG A N 1
ATOM 8651 C CA . ARG A 1 1107 ? 1.466 27.042 -37.706 1.00 89.75 1107 ARG A CA 1
ATOM 8652 C C . ARG A 1 1107 ? 2.785 27.705 -37.343 1.00 89.75 1107 ARG A C 1
ATOM 8654 O O . ARG A 1 1107 ? 3.780 27.019 -37.128 1.00 89.75 1107 ARG A O 1
ATOM 8661 N N . SER A 1 1108 ? 2.773 29.028 -37.163 1.00 89.75 1108 SER A N 1
ATOM 8662 C CA . SER A 1 1108 ? 3.969 29.798 -36.806 1.00 89.75 1108 SER A CA 1
ATOM 8663 C C . SER A 1 1108 ? 4.618 29.315 -35.499 1.00 89.75 1108 SER A C 1
ATOM 8665 O O . SER A 1 1108 ? 5.845 29.322 -35.381 1.00 89.75 1108 SER A O 1
ATOM 8667 N N . MET A 1 1109 ? 3.823 28.870 -34.517 1.00 88.44 1109 MET A N 1
ATOM 8668 C CA . MET A 1 1109 ? 4.330 28.272 -33.276 1.00 88.44 1109 MET A CA 1
ATOM 8669 C C . MET A 1 1109 ? 4.976 26.897 -33.507 1.00 88.44 1109 MET A C 1
ATOM 8671 O O . MET A 1 1109 ? 6.083 26.670 -33.011 1.00 88.44 1109 MET A O 1
ATOM 8675 N N . PHE A 1 1110 ? 4.341 25.997 -34.269 1.00 90.69 1110 PHE A N 1
ATOM 8676 C CA . PHE A 1 1110 ? 4.944 24.700 -34.606 1.00 90.69 1110 PHE A CA 1
ATOM 8677 C C . PHE A 1 1110 ? 6.210 24.860 -35.449 1.00 90.69 1110 PHE A C 1
ATOM 8679 O O . PHE A 1 1110 ? 7.210 24.221 -35.138 1.00 90.69 1110 PHE A O 1
ATOM 8686 N N . ASP A 1 1111 ? 6.232 25.752 -36.438 1.00 88.31 1111 ASP A N 1
ATOM 8687 C CA . ASP A 1 1111 ? 7.413 25.985 -37.272 1.00 88.31 1111 ASP A CA 1
ATOM 8688 C C . ASP A 1 1111 ? 8.624 26.477 -36.476 1.00 88.31 1111 ASP A C 1
ATOM 8690 O O . ASP A 1 1111 ? 9.735 25.972 -36.659 1.00 88.31 1111 ASP A O 1
ATOM 8694 N N . LYS A 1 1112 ? 8.422 27.399 -35.527 1.00 88.12 1112 LYS A N 1
ATOM 8695 C CA . LYS A 1 1112 ? 9.483 27.864 -34.614 1.00 88.12 1112 LYS A CA 1
ATOM 8696 C C . LYS A 1 1112 ? 10.018 26.724 -33.737 1.00 88.12 1112 LYS A C 1
ATOM 8698 O O . LYS A 1 1112 ? 11.229 26.605 -33.538 1.00 88.12 1112 LYS A O 1
ATOM 8703 N N . VAL A 1 1113 ? 9.134 25.849 -33.256 1.00 88.00 1113 VAL A N 1
ATOM 8704 C CA . VAL A 1 1113 ? 9.492 24.670 -32.449 1.00 88.00 1113 VAL A CA 1
ATOM 8705 C C . VAL A 1 1113 ? 10.201 23.586 -33.271 1.00 88.00 1113 VAL A C 1
ATOM 8707 O O . VAL A 1 1113 ? 11.158 22.979 -32.798 1.00 88.00 1113 VAL A O 1
ATOM 8710 N N . LEU A 1 1114 ? 9.776 23.341 -34.506 1.00 88.00 1114 LEU A N 1
ATOM 8711 C CA . LEU A 1 1114 ? 10.324 22.282 -35.358 1.00 88.00 1114 LEU A CA 1
ATOM 8712 C C . LEU A 1 1114 ? 11.614 22.712 -36.066 1.00 88.00 1114 LEU A C 1
ATOM 8714 O O . LEU A 1 1114 ? 12.465 21.870 -36.336 1.00 88.00 1114 LEU A O 1
ATOM 8718 N N . THR A 1 1115 ? 11.815 24.016 -36.273 1.00 87.19 1115 THR A N 1
ATOM 8719 C CA . THR A 1 1115 ? 13.104 24.583 -36.706 1.00 87.19 1115 THR A CA 1
ATOM 8720 C C . THR A 1 1115 ? 14.159 24.485 -35.599 1.00 87.19 1115 THR A C 1
ATOM 8722 O O . THR A 1 1115 ? 15.317 24.190 -35.881 1.00 87.19 1115 THR A O 1
ATOM 8725 N N . SER A 1 1116 ? 13.770 24.660 -34.329 1.00 85.38 1116 SER A N 1
ATOM 8726 C CA . SER A 1 1116 ? 14.679 24.503 -33.180 1.00 85.38 1116 SER A CA 1
ATOM 8727 C C . SER A 1 1116 ? 14.883 23.043 -32.744 1.00 85.38 1116 SER A C 1
ATOM 8729 O O . SER A 1 1116 ? 15.956 22.700 -32.248 1.00 85.38 1116 SER A O 1
ATOM 8731 N N . TYR A 1 1117 ? 13.905 22.156 -32.969 1.00 85.06 1117 TYR A N 1
ATOM 8732 C CA . TYR A 1 1117 ? 13.966 20.741 -32.574 1.00 85.06 1117 TYR A CA 1
ATOM 8733 C C . TYR A 1 1117 ? 13.557 19.756 -33.694 1.00 85.06 1117 TYR A C 1
ATOM 8735 O O . TYR A 1 1117 ? 12.690 18.903 -33.475 1.00 85.06 1117 TYR A O 1
ATOM 8743 N N . PRO A 1 1118 ? 14.208 19.765 -34.876 1.00 83.31 1118 PRO A N 1
ATOM 8744 C CA . PRO A 1 1118 ? 13.764 19.001 -36.052 1.00 83.31 1118 PRO A CA 1
ATOM 8745 C C . PRO A 1 1118 ? 13.721 17.477 -35.854 1.00 83.31 1118 PRO A C 1
ATOM 8747 O O . PRO A 1 1118 ? 13.001 16.782 -36.566 1.00 83.31 1118 PRO A O 1
ATOM 8750 N N . LYS A 1 1119 ? 14.438 16.932 -34.861 1.00 82.69 1119 LYS A N 1
ATOM 8751 C CA . LYS A 1 1119 ? 14.469 15.489 -34.549 1.00 82.69 1119 LYS A CA 1
ATOM 8752 C C . LYS A 1 1119 ? 13.281 15.001 -33.684 1.00 82.69 1119 LYS A C 1
ATOM 8754 O O . LYS A 1 1119 ? 13.153 13.790 -33.470 1.00 82.69 1119 LYS A O 1
ATOM 8759 N N . ARG A 1 1120 ? 12.396 15.895 -33.205 1.00 85.69 1120 ARG A N 1
ATOM 8760 C CA . ARG A 1 1120 ? 11.175 15.570 -32.422 1.00 85.69 1120 ARG A CA 1
ATOM 8761 C C . ARG A 1 1120 ? 10.022 15.104 -33.321 1.00 85.69 1120 ARG A C 1
ATOM 8763 O O . ARG A 1 1120 ? 9.089 15.839 -33.633 1.00 85.69 1120 ARG A O 1
ATOM 8770 N N . THR A 1 1121 ? 10.097 13.844 -33.754 1.00 85.75 1121 THR A N 1
ATOM 8771 C CA . THR A 1 1121 ? 9.083 13.190 -34.611 1.00 85.75 1121 THR A CA 1
ATOM 8772 C C . THR A 1 1121 ? 7.685 13.106 -33.992 1.00 85.75 1121 THR A C 1
ATOM 8774 O O . THR A 1 1121 ? 6.697 13.034 -34.713 1.00 85.75 1121 THR A O 1
ATOM 8777 N N . ASP A 1 1122 ? 7.598 13.133 -32.667 1.00 86.50 1122 ASP A N 1
ATOM 8778 C CA . ASP A 1 1122 ? 6.365 13.318 -31.903 1.00 86.50 1122 ASP A CA 1
ATOM 8779 C C . ASP A 1 1122 ? 5.644 14.617 -32.302 1.00 86.50 1122 ASP A C 1
ATOM 8781 O O . ASP A 1 1122 ? 4.476 14.579 -32.692 1.00 86.50 1122 ASP A O 1
ATOM 8785 N N . LEU A 1 1123 ? 6.355 15.747 -32.313 1.00 88.38 1123 LEU A N 1
ATOM 8786 C CA . LEU A 1 1123 ? 5.780 17.053 -32.645 1.00 88.38 1123 LEU A CA 1
ATOM 8787 C C . LEU A 1 1123 ? 5.414 17.170 -34.131 1.00 88.38 1123 LEU A C 1
ATOM 8789 O O . LEU A 1 1123 ? 4.343 17.686 -34.444 1.00 88.38 1123 LEU A O 1
ATOM 8793 N N . TRP A 1 1124 ? 6.231 16.611 -35.033 1.00 88.88 1124 TRP A N 1
ATOM 8794 C CA . TRP A 1 1124 ? 5.880 16.494 -36.455 1.00 88.88 1124 TRP A CA 1
ATOM 8795 C C . TRP A 1 1124 ? 4.573 15.722 -36.668 1.00 88.88 1124 TRP A C 1
ATOM 8797 O O . TRP A 1 1124 ? 3.722 16.160 -37.437 1.00 88.88 1124 TRP A O 1
ATOM 8807 N N . SER A 1 1125 ? 4.376 14.600 -35.961 1.00 89.69 1125 SER A N 1
ATOM 8808 C CA . SER A 1 1125 ? 3.143 13.812 -36.094 1.00 89.69 1125 SER A CA 1
ATOM 8809 C C . SER A 1 1125 ? 1.899 14.586 -35.642 1.00 89.69 1125 SER A C 1
ATOM 8811 O O . SER A 1 1125 ? 0.896 14.567 -36.353 1.00 89.69 1125 SER A O 1
ATOM 8813 N N . ILE A 1 1126 ? 2.003 15.341 -34.539 1.00 90.75 1126 ILE A N 1
ATOM 8814 C CA . ILE A 1 1126 ? 0.930 16.205 -34.022 1.00 90.75 1126 ILE A CA 1
ATOM 8815 C C . ILE A 1 1126 ? 0.615 17.343 -34.999 1.00 90.75 1126 ILE A C 1
ATOM 8817 O O . ILE A 1 1126 ? -0.557 17.625 -35.223 1.00 90.75 1126 ILE A O 1
ATOM 8821 N N . PHE A 1 1127 ? 1.629 17.976 -35.600 1.00 90.62 1127 PHE A N 1
ATOM 8822 C CA . PHE A 1 1127 ? 1.420 19.062 -36.563 1.00 90.62 1127 PHE A CA 1
ATOM 8823 C C . PHE A 1 1127 ? 0.703 18.555 -37.827 1.00 90.62 1127 PHE A C 1
ATOM 8825 O O . PHE A 1 1127 ? -0.297 19.143 -38.233 1.00 90.62 1127 PHE A O 1
ATOM 8832 N N . ILE A 1 1128 ? 1.106 17.392 -38.360 1.00 89.50 1128 ILE A N 1
ATOM 8833 C CA . ILE A 1 1128 ? 0.382 16.701 -39.445 1.00 89.50 1128 ILE A CA 1
ATOM 8834 C C . ILE A 1 1128 ? -1.076 16.409 -39.038 1.00 89.50 1128 ILE A C 1
ATOM 8836 O O . ILE A 1 1128 ? -1.994 16.679 -39.807 1.00 89.50 1128 ILE A O 1
ATOM 8840 N N . ASP A 1 1129 ? -1.318 15.895 -37.825 1.00 89.31 1129 ASP A N 1
ATOM 8841 C CA . ASP A 1 1129 ? -2.671 15.558 -37.338 1.00 89.31 1129 ASP A CA 1
ATOM 8842 C C . ASP A 1 1129 ? -3.574 16.780 -37.050 1.00 89.31 1129 ASP A C 1
ATOM 8844 O O . ASP A 1 1129 ? -4.774 16.605 -36.798 1.00 89.31 1129 ASP A O 1
ATOM 8848 N N . LEU A 1 1130 ? -3.024 18.000 -37.087 1.00 88.19 1130 LEU A N 1
ATOM 8849 C CA . LEU A 1 1130 ? -3.758 19.270 -37.019 1.00 88.19 1130 LEU A CA 1
ATOM 8850 C C . LEU A 1 1130 ? -3.991 19.851 -38.419 1.00 88.19 1130 LEU A C 1
ATOM 8852 O O . LEU A 1 1130 ? -5.124 20.202 -38.742 1.00 88.19 1130 LEU A O 1
ATOM 8856 N N . GLU A 1 1131 ? -2.971 19.871 -39.280 1.00 87.12 1131 GLU A N 1
ATOM 8857 C CA . GLU A 1 1131 ? -3.103 20.328 -40.671 1.00 87.12 1131 GLU A CA 1
ATOM 8858 C C . GLU A 1 1131 ? -4.066 19.454 -41.486 1.00 87.12 1131 GLU A C 1
ATOM 8860 O O . GLU A 1 1131 ? -4.852 19.978 -42.266 1.00 87.12 1131 GLU A O 1
ATOM 8865 N N . ILE A 1 1132 ? -4.121 18.140 -41.234 1.00 88.50 1132 ILE A N 1
ATOM 8866 C CA . ILE A 1 1132 ? -5.126 17.242 -41.838 1.00 88.50 1132 ILE A CA 1
ATOM 8867 C C . ILE A 1 1132 ? -6.575 17.632 -41.464 1.00 88.50 1132 ILE A C 1
ATOM 8869 O O . ILE A 1 1132 ? -7.509 17.239 -42.161 1.00 88.50 1132 ILE A O 1
ATOM 8873 N N . LYS A 1 1133 ? -6.784 18.390 -40.377 1.00 86.62 1133 LYS A N 1
ATOM 8874 C CA . LYS A 1 1133 ? -8.115 18.784 -39.873 1.00 86.62 1133 LYS A CA 1
ATOM 8875 C C . LYS A 1 1133 ? -8.493 20.234 -40.162 1.00 86.62 1133 LYS A C 1
ATOM 8877 O O . LYS A 1 1133 ? -9.677 20.519 -40.296 1.00 86.62 1133 LYS A O 1
ATOM 8882 N N . HIS A 1 1134 ? -7.509 21.131 -40.197 1.00 82.38 1134 HIS A N 1
ATOM 8883 C CA . HIS A 1 1134 ? -7.718 22.583 -40.261 1.00 82.38 1134 HIS A CA 1
ATOM 8884 C C . HIS A 1 1134 ? -7.001 23.258 -41.443 1.00 82.38 1134 HIS A C 1
ATOM 8886 O O . HIS A 1 1134 ? -7.187 24.454 -41.650 1.00 82.38 1134 HIS A O 1
ATOM 8892 N N . GLY A 1 1135 ? -6.174 22.524 -42.194 1.00 80.75 1135 GLY A N 1
ATOM 8893 C CA . GLY A 1 1135 ? -5.355 23.044 -43.287 1.00 80.75 1135 GLY A CA 1
ATOM 8894 C C . GLY A 1 1135 ? -5.756 22.537 -44.669 1.00 80.75 1135 GLY A C 1
ATOM 8895 O O . GLY A 1 1135 ? -6.596 21.650 -44.831 1.00 80.75 1135 GLY A O 1
ATOM 8896 N N . SER A 1 1136 ? -5.135 23.110 -45.699 1.00 84.38 1136 SER A N 1
ATOM 8897 C CA . SER A 1 1136 ? -5.338 22.703 -47.089 1.00 84.38 1136 SER A CA 1
ATOM 8898 C C . SER A 1 1136 ? -4.457 21.509 -47.474 1.00 84.38 1136 SER A C 1
ATOM 8900 O O . SER A 1 1136 ? -3.360 21.310 -46.949 1.00 84.38 1136 SER A O 1
ATOM 8902 N N . GLN A 1 1137 ? -4.884 20.748 -48.488 1.00 83.75 1137 GLN A N 1
ATOM 8903 C CA . GLN A 1 1137 ? -4.102 19.622 -49.021 1.00 83.75 1137 GLN A CA 1
ATOM 8904 C C . GLN A 1 1137 ? -2.684 20.020 -49.474 1.00 83.75 1137 GLN A C 1
ATOM 8906 O O . GLN A 1 1137 ? -1.766 19.205 -49.411 1.00 83.75 1137 GLN A O 1
ATOM 8911 N N . LYS A 1 1138 ? -2.491 21.268 -49.932 1.00 85.56 1138 LYS A N 1
ATOM 8912 C CA . LYS A 1 1138 ? -1.178 21.784 -50.355 1.00 85.56 1138 LYS A CA 1
ATOM 8913 C C . LYS A 1 1138 ? -0.221 21.904 -49.169 1.00 85.56 1138 LYS A C 1
ATOM 8915 O O . LYS A 1 1138 ? 0.927 21.483 -49.267 1.00 85.56 1138 LYS A O 1
ATOM 8920 N N . GLU A 1 1139 ? -0.712 22.429 -48.049 1.00 84.44 1139 GLU A N 1
ATOM 8921 C CA . GLU A 1 1139 ? 0.061 22.598 -46.815 1.00 84.44 1139 GLU A CA 1
ATOM 8922 C C . GLU A 1 1139 ? 0.393 21.235 -46.194 1.00 84.44 1139 GLU A C 1
ATOM 8924 O O . GLU A 1 1139 ? 1.552 20.980 -45.870 1.00 84.44 1139 GLU A O 1
ATOM 8929 N N . VAL A 1 1140 ? -0.579 20.313 -46.144 1.00 87.44 1140 VAL A N 1
ATOM 8930 C CA . VAL A 1 1140 ? -0.367 18.934 -45.665 1.00 87.44 1140 VAL A CA 1
ATOM 8931 C C . VAL A 1 1140 ? 0.710 18.203 -46.481 1.00 87.44 1140 VAL A C 1
ATOM 8933 O O . VAL A 1 1140 ? 1.615 17.608 -45.895 1.00 87.44 1140 VAL A O 1
ATOM 8936 N N . ARG A 1 1141 ? 0.662 18.275 -47.821 1.00 88.81 1141 ARG A N 1
ATOM 8937 C CA . ARG A 1 1141 ? 1.666 17.655 -48.710 1.00 88.81 1141 ARG A CA 1
ATOM 8938 C C . ARG A 1 1141 ? 3.060 18.253 -48.527 1.00 88.81 1141 ARG A C 1
ATOM 8940 O O . ARG A 1 1141 ? 4.018 17.505 -48.346 1.00 88.81 1141 ARG A O 1
ATOM 8947 N N . ALA A 1 1142 ? 3.173 19.583 -48.496 1.00 87.50 1142 ALA A N 1
ATOM 8948 C CA . ALA A 1 1142 ? 4.449 20.266 -48.270 1.00 87.50 1142 ALA A CA 1
ATOM 8949 C C . ALA A 1 1142 ? 5.078 19.898 -46.911 1.00 87.50 1142 ALA A C 1
ATOM 8951 O O . ALA A 1 1142 ? 6.298 19.771 -46.793 1.00 87.50 1142 ALA A O 1
ATOM 8952 N N . LEU A 1 1143 ? 4.247 19.682 -45.887 1.00 88.06 1143 LEU A N 1
ATOM 8953 C CA . LEU A 1 1143 ? 4.675 19.274 -44.551 1.00 88.06 1143 LEU A CA 1
ATOM 8954 C C . LEU A 1 1143 ? 5.128 17.799 -44.524 1.00 88.06 1143 LEU A C 1
ATOM 8956 O O . LEU A 1 1143 ? 6.174 17.503 -43.947 1.00 88.06 1143 LEU A O 1
ATOM 8960 N N . PHE A 1 1144 ? 4.418 16.884 -45.200 1.00 89.31 1144 PHE A N 1
ATOM 8961 C CA . PHE A 1 1144 ? 4.873 15.496 -45.382 1.00 89.31 1144 PHE A CA 1
ATOM 8962 C C . PHE A 1 1144 ? 6.213 15.415 -46.132 1.00 89.31 1144 PHE A C 1
ATOM 8964 O O . PHE A 1 1144 ? 7.133 14.748 -45.653 1.00 89.31 1144 PHE A O 1
ATOM 8971 N N . ASP A 1 1145 ? 6.353 16.123 -47.257 1.00 87.12 1145 ASP A N 1
ATOM 8972 C CA . ASP A 1 1145 ? 7.595 16.158 -48.041 1.00 87.12 1145 ASP A CA 1
ATOM 8973 C C . ASP A 1 1145 ? 8.762 16.718 -47.202 1.00 87.12 1145 ASP A C 1
ATOM 8975 O O . ASP A 1 1145 ? 9.835 16.113 -47.132 1.00 87.12 1145 ASP A O 1
ATOM 8979 N N . ARG A 1 1146 ? 8.538 17.808 -46.452 1.00 87.31 1146 ARG A N 1
ATOM 8980 C CA . ARG A 1 1146 ? 9.539 18.376 -45.529 1.00 87.31 1146 ARG A CA 1
ATOM 8981 C C . ARG A 1 1146 ? 9.962 17.407 -44.422 1.00 87.31 1146 ARG A C 1
ATOM 8983 O O . ARG A 1 1146 ? 11.110 17.477 -43.998 1.00 87.31 1146 ARG A O 1
ATOM 8990 N N . VAL A 1 1147 ? 9.083 16.510 -43.963 1.00 86.62 1147 VAL A N 1
ATOM 8991 C CA . VAL A 1 1147 ? 9.417 15.469 -42.970 1.00 86.62 1147 VAL A CA 1
ATOM 8992 C C . VAL A 1 1147 ? 10.261 14.342 -43.572 1.00 86.62 1147 VAL A C 1
ATOM 8994 O O . VAL A 1 1147 ? 11.128 13.801 -42.883 1.00 86.62 1147 VAL A O 1
ATOM 8997 N N . ILE A 1 1148 ? 10.038 13.995 -44.842 1.00 83.94 1148 ILE A N 1
ATOM 8998 C CA . ILE A 1 1148 ? 10.769 12.928 -45.544 1.00 83.94 1148 ILE A CA 1
ATOM 8999 C C . ILE A 1 1148 ? 12.245 13.295 -45.751 1.00 83.94 1148 ILE A C 1
ATOM 9001 O O . ILE A 1 1148 ? 13.113 12.445 -45.559 1.00 83.94 1148 ILE A O 1
ATOM 9005 N N . HIS A 1 1149 ? 12.546 14.564 -46.039 1.00 81.81 1149 HIS A N 1
ATOM 9006 C CA . HIS A 1 1149 ? 13.922 15.049 -46.214 1.00 81.81 1149 HIS A CA 1
ATOM 9007 C C . HIS A 1 1149 ? 14.697 15.300 -44.897 1.00 81.81 1149 HIS A C 1
ATOM 9009 O O . HIS A 1 1149 ? 15.822 15.800 -44.930 1.00 81.81 1149 HIS A O 1
ATOM 9015 N N . LEU A 1 1150 ? 14.149 14.961 -43.721 1.00 81.56 1150 LEU A N 1
ATOM 9016 C CA . LEU A 1 1150 ? 14.860 15.118 -42.443 1.00 81.56 1150 LEU A CA 1
ATOM 9017 C C . LEU A 1 1150 ? 15.862 13.980 -42.195 1.00 81.56 1150 LEU A C 1
ATOM 9019 O O . LEU A 1 1150 ? 15.552 12.803 -42.365 1.00 81.56 1150 LEU A O 1
ATOM 9023 N N . SER A 1 1151 ? 17.039 14.313 -41.656 1.00 72.12 1151 SER A N 1
ATOM 9024 C CA . SER A 1 1151 ? 18.093 13.359 -41.270 1.00 72.12 1151 SER A CA 1
ATOM 9025 C C . SER A 1 1151 ? 17.746 12.572 -39.989 1.00 72.12 1151 SER A C 1
ATOM 9027 O O . SER A 1 1151 ? 18.293 12.780 -38.901 1.00 72.12 1151 SER A O 1
ATOM 9029 N N . ILE A 1 1152 ? 16.783 11.656 -40.123 1.00 76.69 1152 ILE A N 1
ATOM 9030 C CA . ILE A 1 1152 ? 16.195 10.834 -39.056 1.00 76.69 1152 ILE A CA 1
ATOM 9031 C C . ILE A 1 1152 ? 16.372 9.340 -39.404 1.00 76.69 1152 ILE A C 1
ATOM 9033 O O . ILE A 1 1152 ? 16.598 8.968 -40.552 1.00 76.69 1152 ILE A O 1
ATOM 9037 N N . SER A 1 1153 ? 16.310 8.446 -38.412 1.00 80.75 1153 SER A N 1
ATOM 9038 C CA . SER A 1 1153 ? 16.465 7.005 -38.644 1.00 80.75 1153 SER A CA 1
ATOM 9039 C C . SER A 1 1153 ? 15.353 6.420 -39.528 1.00 80.75 1153 SER A C 1
ATOM 9041 O O . SER A 1 1153 ? 14.165 6.695 -39.331 1.00 80.75 1153 SER A O 1
ATOM 9043 N N . ALA A 1 1154 ? 15.727 5.535 -40.460 1.00 78.94 1154 ALA A N 1
ATOM 9044 C CA . ALA A 1 1154 ? 14.826 4.969 -41.473 1.00 78.94 1154 ALA A CA 1
ATOM 9045 C C . ALA A 1 1154 ? 13.556 4.312 -40.890 1.00 78.94 1154 ALA A C 1
ATOM 9047 O O . ALA A 1 1154 ? 12.479 4.420 -41.473 1.00 78.94 1154 ALA A O 1
ATOM 9048 N N . LYS A 1 1155 ? 13.635 3.707 -39.691 1.00 80.81 1155 LYS A N 1
ATOM 9049 C CA . LYS A 1 1155 ? 12.467 3.147 -38.976 1.00 80.81 1155 LYS A CA 1
ATOM 9050 C C . LYS A 1 1155 ? 11.380 4.196 -38.682 1.00 80.81 1155 LYS A C 1
ATOM 9052 O O . LYS A 1 1155 ? 10.200 3.859 -38.708 1.00 80.81 1155 LYS A O 1
ATOM 9057 N N . LYS A 1 1156 ? 11.758 5.455 -38.420 1.00 81.38 1156 LYS A N 1
ATOM 9058 C CA . LYS A 1 1156 ? 10.825 6.573 -38.196 1.00 81.38 1156 LYS A CA 1
ATOM 9059 C C . LYS A 1 1156 ? 10.328 7.178 -39.511 1.00 81.38 1156 LYS A C 1
ATOM 9061 O O . LYS A 1 1156 ? 9.148 7.484 -39.620 1.00 81.38 1156 LYS A O 1
ATOM 9066 N N . ILE A 1 1157 ? 11.188 7.301 -40.521 1.00 84.50 1157 ILE A N 1
ATOM 9067 C CA . ILE A 1 1157 ? 10.792 7.836 -41.837 1.00 84.50 1157 ILE A CA 1
ATOM 9068 C C . ILE A 1 1157 ? 9.809 6.881 -42.541 1.00 84.50 1157 ILE A C 1
ATOM 9070 O O . ILE A 1 1157 ? 8.782 7.324 -43.050 1.00 84.50 1157 ILE A O 1
ATOM 9074 N N . LYS A 1 1158 ? 9.999 5.557 -42.418 1.00 85.38 1158 LYS A N 1
ATOM 9075 C CA . LYS A 1 1158 ? 9.036 4.531 -42.868 1.00 85.38 1158 LYS A CA 1
ATOM 9076 C C . LYS A 1 1158 ? 7.636 4.679 -42.244 1.00 85.38 1158 LYS A C 1
ATOM 9078 O O . LYS A 1 1158 ? 6.644 4.356 -42.895 1.00 85.38 1158 LYS A O 1
ATOM 9083 N N . PHE A 1 1159 ? 7.531 5.181 -41.010 1.00 87.94 1159 PHE A N 1
ATOM 9084 C CA . PHE A 1 1159 ? 6.240 5.483 -40.376 1.00 87.94 1159 PHE A CA 1
ATOM 9085 C C . PHE A 1 1159 ? 5.552 6.697 -41.022 1.00 87.94 1159 PHE A C 1
ATOM 9087 O O . PHE A 1 1159 ? 4.347 6.645 -41.269 1.00 87.94 1159 PHE A O 1
ATOM 9094 N N . PHE A 1 1160 ? 6.302 7.749 -41.367 1.00 88.56 1160 PHE A N 1
ATOM 9095 C CA . PHE A 1 1160 ? 5.750 8.905 -42.082 1.00 88.56 1160 PHE A CA 1
ATOM 9096 C C . PHE A 1 1160 ? 5.362 8.573 -43.527 1.00 88.56 1160 PHE A C 1
ATOM 9098 O O . PHE A 1 1160 ? 4.255 8.922 -43.921 1.00 88.56 1160 PHE A O 1
ATOM 9105 N N . PHE A 1 1161 ? 6.172 7.808 -44.271 1.00 88.81 1161 PHE A N 1
ATOM 9106 C CA . PHE A 1 1161 ? 5.779 7.297 -45.594 1.00 88.81 1161 PHE A CA 1
ATOM 9107 C C . PHE A 1 1161 ? 4.486 6.474 -45.538 1.00 88.81 1161 PHE A C 1
ATOM 9109 O O . PHE A 1 1161 ? 3.586 6.688 -46.349 1.00 88.81 1161 PHE A O 1
ATOM 9116 N N . LYS A 1 1162 ? 4.337 5.577 -44.547 1.00 89.19 1162 LYS A N 1
ATOM 9117 C CA . LYS A 1 1162 ? 3.082 4.832 -44.358 1.00 89.19 1162 LYS A CA 1
ATOM 9118 C C . LYS A 1 1162 ? 1.896 5.777 -44.111 1.00 89.19 1162 LYS A C 1
ATOM 9120 O O . LYS A 1 1162 ? 0.862 5.605 -44.749 1.00 89.19 1162 LYS A O 1
ATOM 9125 N N . ARG A 1 1163 ? 2.047 6.788 -43.244 1.00 89.56 1163 ARG A N 1
ATOM 9126 C CA . ARG A 1 1163 ? 0.999 7.797 -42.990 1.00 89.56 1163 ARG A CA 1
ATOM 9127 C C . ARG A 1 1163 ? 0.669 8.648 -44.223 1.00 89.56 1163 ARG A C 1
ATOM 9129 O O . ARG A 1 1163 ? -0.499 8.954 -44.430 1.00 89.56 1163 ARG A O 1
ATOM 9136 N N . TYR A 1 1164 ? 1.657 9.001 -45.044 1.00 90.00 1164 TYR A N 1
ATOM 9137 C CA . TYR A 1 1164 ? 1.451 9.780 -46.269 1.00 90.00 1164 TYR A CA 1
ATOM 9138 C C . TYR A 1 1164 ? 0.688 8.963 -47.320 1.00 90.00 1164 TYR A C 1
ATOM 9140 O O . TYR A 1 1164 ? -0.306 9.435 -47.864 1.00 90.00 1164 TYR A O 1
ATOM 9148 N N . LEU A 1 1165 ? 1.055 7.689 -47.510 1.00 88.25 1165 LEU A N 1
ATOM 9149 C CA . LEU A 1 1165 ? 0.301 6.751 -48.350 1.00 88.25 1165 LEU A CA 1
ATOM 9150 C C . LEU A 1 1165 ? -1.130 6.521 -47.831 1.00 88.25 1165 LEU A C 1
ATOM 9152 O O . LEU A 1 1165 ? -2.047 6.368 -48.631 1.00 88.25 1165 LEU A O 1
ATOM 9156 N N . GLU A 1 1166 ? -1.348 6.497 -46.514 1.00 88.19 1166 GLU A N 1
ATOM 9157 C CA . GLU A 1 1166 ? -2.692 6.412 -45.916 1.00 88.19 1166 GLU A CA 1
ATOM 9158 C C . GLU A 1 1166 ? -3.508 7.710 -46.049 1.00 88.19 1166 GLU A C 1
ATOM 9160 O O . GLU A 1 1166 ? -4.738 7.641 -46.049 1.00 88.19 1166 GLU A O 1
ATOM 9165 N N . TYR A 1 1167 ? -2.856 8.870 -46.188 1.00 88.25 1167 TYR A N 1
ATOM 9166 C CA . TYR A 1 1167 ? -3.499 10.159 -46.461 1.00 88.25 1167 TYR A CA 1
ATOM 9167 C C . TYR A 1 1167 ? -3.864 10.310 -47.944 1.00 88.25 1167 TYR A C 1
ATOM 9169 O O . TYR A 1 1167 ? -5.026 10.552 -48.270 1.00 88.25 1167 TYR A O 1
ATOM 9177 N N . GLU A 1 1168 ? -2.918 10.081 -48.859 1.00 89.00 1168 GLU A N 1
ATOM 9178 C CA . GLU A 1 1168 ? -3.159 10.183 -50.305 1.00 89.00 1168 GLU A CA 1
ATOM 9179 C C . GLU A 1 1168 ? -4.173 9.135 -50.796 1.00 89.00 1168 GLU A C 1
ATOM 9181 O O . GLU A 1 1168 ? -4.985 9.433 -51.664 1.00 89.00 1168 GLU A O 1
ATOM 9186 N N . LYS A 1 1169 ? -4.252 7.950 -50.169 1.00 87.38 1169 LYS A N 1
ATOM 9187 C CA . LYS A 1 1169 ? -5.335 6.976 -50.428 1.00 87.38 1169 LYS A CA 1
ATOM 9188 C C . LYS A 1 1169 ? -6.737 7.436 -49.999 1.00 87.38 1169 LYS A C 1
ATOM 9190 O O . LYS A 1 1169 ? -7.708 6.792 -50.383 1.00 87.38 1169 LYS A O 1
ATOM 9195 N N . LYS A 1 1170 ? -6.854 8.482 -49.174 1.00 85.88 1170 LYS A N 1
ATOM 9196 C CA . LYS A 1 1170 ? -8.134 9.030 -48.680 1.00 85.88 1170 LYS A CA 1
ATOM 9197 C C . LYS A 1 1170 ? -8.503 10.373 -49.311 1.00 85.88 1170 LYS A C 1
ATOM 9199 O O . LYS A 1 1170 ? -9.682 10.706 -49.355 1.00 85.88 1170 LYS A O 1
ATOM 9204 N N . HIS A 1 1171 ? -7.509 11.146 -49.750 1.00 81.62 1171 HIS A N 1
ATOM 9205 C CA . HIS A 1 1171 ? -7.682 12.541 -50.174 1.00 81.62 1171 HIS A CA 1
ATOM 9206 C C . HIS A 1 1171 ? -6.951 12.900 -51.485 1.00 81.62 1171 HIS A C 1
ATOM 9208 O O . HIS A 1 1171 ? -7.057 14.039 -51.939 1.00 81.62 1171 HIS A O 1
ATOM 9214 N N . GLY A 1 1172 ? -6.195 11.967 -52.071 1.00 81.38 1172 GLY A N 1
ATOM 9215 C CA . GLY A 1 1172 ? -5.359 12.166 -53.257 1.00 81.38 1172 GLY A CA 1
ATOM 9216 C C . GLY A 1 1172 ? -5.858 11.451 -54.515 1.00 81.38 1172 GLY A C 1
ATOM 9217 O O . GLY A 1 1172 ? -7.006 11.018 -54.597 1.00 81.38 1172 GLY A O 1
ATOM 9218 N N . THR A 1 1173 ? -4.974 11.339 -55.507 1.00 84.06 1173 THR A N 1
ATOM 9219 C CA . THR A 1 1173 ? -5.217 10.670 -56.795 1.00 84.06 1173 THR A CA 1
ATOM 9220 C C . THR A 1 1173 ? -4.339 9.422 -56.930 1.00 84.06 1173 THR A C 1
ATOM 9222 O O . THR A 1 1173 ? -3.397 9.217 -56.164 1.00 84.06 1173 THR A O 1
ATOM 9225 N N . ALA A 1 1174 ? -4.613 8.571 -57.924 1.00 82.25 1174 ALA A N 1
ATOM 9226 C CA . ALA A 1 1174 ? -3.759 7.413 -58.211 1.00 82.25 1174 ALA A CA 1
ATOM 9227 C C . ALA A 1 1174 ? -2.302 7.825 -58.513 1.00 82.25 1174 ALA A C 1
ATOM 9229 O O . ALA A 1 1174 ? -1.367 7.157 -58.072 1.00 82.25 1174 ALA A O 1
ATOM 9230 N N . GLU A 1 1175 ? -2.124 8.958 -59.196 1.00 85.69 1175 GLU A N 1
ATOM 9231 C CA . GLU A 1 1175 ? -0.829 9.561 -59.527 1.00 85.69 1175 GLU A CA 1
ATOM 9232 C C . GLU A 1 1175 ? -0.083 10.047 -58.276 1.00 85.69 1175 GLU A C 1
ATOM 9234 O O . GLU A 1 1175 ? 1.084 9.704 -58.094 1.00 85.69 1175 GLU A O 1
ATOM 9239 N N . SER A 1 1176 ? -0.744 10.774 -57.362 1.00 84.00 1176 SER A N 1
ATOM 9240 C CA . SER A 1 1176 ? -0.090 11.230 -56.125 1.00 84.00 1176 SER A CA 1
ATOM 9241 C C . SER A 1 1176 ? 0.237 10.067 -55.182 1.00 84.00 1176 SER A C 1
ATOM 9243 O O . SER A 1 1176 ? 1.300 10.054 -54.561 1.00 84.00 1176 SER A O 1
ATOM 9245 N N . VAL A 1 1177 ? -0.611 9.032 -55.138 1.00 86.56 1177 VAL A N 1
ATOM 9246 C CA . VAL A 1 1177 ? -0.311 7.774 -54.433 1.00 86.56 1177 VAL A CA 1
ATOM 9247 C C . VAL A 1 1177 ? 0.887 7.046 -55.052 1.00 86.56 1177 VAL A C 1
ATOM 9249 O O . VAL A 1 1177 ? 1.629 6.404 -54.309 1.00 86.56 1177 VAL A O 1
ATOM 9252 N N . GLN A 1 1178 ? 1.099 7.118 -56.371 1.00 86.81 1178 GLN A N 1
ATOM 9253 C CA . GLN A 1 1178 ? 2.272 6.527 -57.021 1.00 86.81 1178 GLN A CA 1
ATOM 9254 C C . GLN A 1 1178 ? 3.540 7.335 -56.719 1.00 86.81 1178 GLN A C 1
ATOM 9256 O O . GLN A 1 1178 ? 4.473 6.765 -56.162 1.00 86.81 1178 GLN A O 1
ATOM 9261 N N . ALA A 1 1179 ? 3.521 8.658 -56.906 1.00 87.56 1179 ALA A N 1
ATOM 9262 C CA . ALA A 1 1179 ? 4.665 9.533 -56.627 1.00 87.56 1179 ALA A CA 1
ATOM 9263 C C . ALA A 1 1179 ? 5.188 9.426 -55.175 1.00 87.56 1179 ALA A C 1
ATOM 9265 O O . ALA A 1 1179 ? 6.383 9.576 -54.922 1.00 87.56 1179 ALA A O 1
ATOM 9266 N N . VAL A 1 1180 ? 4.317 9.127 -54.200 1.00 86.62 1180 VAL A N 1
ATOM 9267 C CA . VAL A 1 1180 ? 4.728 8.870 -52.804 1.00 86.62 1180 VAL A CA 1
ATOM 9268 C C . VAL A 1 1180 ? 5.362 7.480 -52.609 1.00 86.62 1180 VAL A C 1
ATOM 9270 O O . VAL A 1 1180 ? 6.177 7.320 -51.699 1.00 86.62 1180 VAL A O 1
ATOM 9273 N N . LYS A 1 1181 ? 5.052 6.477 -53.446 1.00 86.56 1181 LYS A N 1
ATOM 9274 C CA . LYS A 1 1181 ? 5.814 5.211 -53.487 1.00 86.56 1181 LYS A CA 1
ATOM 9275 C C . LYS A 1 1181 ? 7.188 5.430 -54.107 1.00 86.56 1181 LYS A C 1
ATOM 9277 O O . LYS A 1 1181 ? 8.158 4.917 -53.564 1.00 86.56 1181 LYS A O 1
ATOM 9282 N N . ASP A 1 1182 ? 7.263 6.189 -55.196 1.00 88.81 1182 ASP A N 1
ATOM 9283 C CA . ASP A 1 1182 ? 8.504 6.399 -55.949 1.00 88.81 1182 ASP A CA 1
ATOM 9284 C C . ASP A 1 1182 ? 9.538 7.121 -55.064 1.00 88.81 1182 ASP A C 1
ATOM 9286 O O . ASP A 1 1182 ? 10.606 6.572 -54.791 1.00 88.81 1182 ASP A O 1
ATOM 9290 N N . LYS A 1 1183 ? 9.130 8.222 -54.409 1.00 87.38 1183 LYS A N 1
ATOM 9291 C CA . LYS A 1 1183 ? 9.882 8.890 -53.322 1.00 87.38 1183 LYS A CA 1
ATOM 9292 C C . LYS A 1 1183 ? 10.327 7.947 -52.189 1.00 87.38 1183 LYS A C 1
ATOM 9294 O O . LYS A 1 1183 ? 11.325 8.205 -51.516 1.00 87.38 1183 LYS A O 1
ATOM 9299 N N . ALA A 1 1184 ? 9.573 6.878 -51.914 1.00 85.12 1184 ALA A N 1
ATOM 9300 C CA . ALA A 1 1184 ? 9.911 5.901 -50.877 1.00 85.12 1184 ALA A CA 1
ATOM 9301 C C . ALA A 1 1184 ? 10.925 4.845 -51.349 1.00 85.12 1184 ALA A C 1
ATOM 9303 O O . ALA A 1 1184 ? 11.634 4.292 -50.508 1.00 85.12 1184 ALA A O 1
ATOM 9304 N N . VAL A 1 1185 ? 11.007 4.578 -52.658 1.00 85.94 1185 VAL A N 1
ATOM 9305 C CA . VAL A 1 1185 ? 12.052 3.746 -53.276 1.00 85.94 1185 VAL A CA 1
ATOM 9306 C C . VAL A 1 1185 ? 13.365 4.526 -53.315 1.00 85.94 1185 VAL A C 1
ATOM 9308 O O . VAL A 1 1185 ? 14.339 4.068 -52.722 1.00 85.94 1185 VAL A O 1
ATOM 9311 N N . GLU A 1 1186 ? 13.352 5.752 -53.853 1.00 85.69 1186 GLU A N 1
ATOM 9312 C CA . GLU A 1 1186 ? 14.508 6.669 -53.885 1.00 85.69 1186 GLU A CA 1
ATOM 9313 C C . GLU A 1 1186 ? 15.168 6.814 -52.500 1.00 85.69 1186 GLU A C 1
ATOM 9315 O O . GLU A 1 1186 ? 16.387 6.713 -52.348 1.00 85.69 1186 GLU A O 1
ATOM 9320 N N . PHE A 1 1187 ? 14.356 6.993 -51.449 1.00 84.50 1187 PHE A N 1
ATOM 9321 C CA . PHE A 1 1187 ? 14.845 7.100 -50.072 1.00 84.50 1187 PHE A CA 1
ATOM 9322 C C . PHE A 1 1187 ? 15.526 5.814 -49.564 1.00 84.50 1187 PHE A C 1
ATOM 9324 O O . PHE A 1 1187 ? 16.484 5.881 -48.787 1.00 84.50 1187 PHE A O 1
ATOM 9331 N N . VAL A 1 1188 ? 15.029 4.639 -49.961 1.00 81.44 1188 VAL A N 1
ATOM 9332 C CA . VAL A 1 1188 ? 15.604 3.339 -49.575 1.00 81.44 1188 VAL A CA 1
ATOM 9333 C C . VAL A 1 1188 ? 16.913 3.087 -50.319 1.00 81.44 1188 VAL A C 1
ATOM 9335 O O . VAL A 1 1188 ? 17.867 2.630 -49.695 1.00 81.44 1188 VAL A O 1
ATOM 9338 N N . GLU A 1 1189 ? 16.988 3.435 -51.602 1.00 82.81 1189 GLU A N 1
ATOM 9339 C CA . GLU A 1 1189 ? 18.199 3.309 -52.422 1.00 82.81 1189 GLU A CA 1
ATOM 9340 C C . GLU A 1 1189 ? 19.317 4.228 -51.908 1.00 82.81 1189 GLU A C 1
ATOM 9342 O O . GLU A 1 1189 ? 20.421 3.757 -51.624 1.00 82.81 1189 GLU A O 1
ATOM 9347 N N . ALA A 1 1190 ? 19.008 5.503 -51.645 1.00 78.75 1190 ALA A N 1
ATOM 9348 C CA . ALA A 1 1190 ? 19.956 6.456 -51.063 1.00 78.75 1190 ALA A CA 1
ATOM 9349 C C . ALA A 1 1190 ? 20.494 5.998 -49.691 1.00 78.75 1190 ALA A C 1
ATOM 9351 O O . ALA A 1 1190 ? 21.689 6.122 -49.414 1.00 78.75 1190 ALA A O 1
ATOM 9352 N N . LYS A 1 1191 ? 19.638 5.417 -48.832 1.00 72.12 1191 LYS A N 1
ATOM 9353 C CA . LYS A 1 1191 ? 20.070 4.840 -47.543 1.00 72.12 1191 LYS A CA 1
ATOM 9354 C C . LYS A 1 1191 ? 20.754 3.478 -47.659 1.00 72.12 1191 LYS A C 1
ATOM 9356 O O . LYS A 1 1191 ? 21.457 3.099 -46.724 1.00 72.12 1191 LYS A O 1
ATOM 9361 N N . GLY A 1 1192 ? 20.568 2.757 -48.762 1.00 65.94 1192 GLY A N 1
ATOM 9362 C CA . GLY A 1 1192 ? 21.328 1.551 -49.083 1.00 65.94 1192 GLY A CA 1
ATOM 9363 C C . GLY A 1 1192 ? 22.778 1.886 -49.426 1.00 65.94 1192 GLY A C 1
ATOM 9364 O O . GLY A 1 1192 ? 23.687 1.286 -48.860 1.00 65.94 1192 GLY A O 1
ATOM 9365 N N . ALA A 1 1193 ? 22.986 2.904 -50.270 1.00 63.50 1193 ALA A N 1
ATOM 9366 C CA . ALA A 1 1193 ? 24.314 3.372 -50.665 1.00 63.50 1193 ALA A CA 1
ATOM 9367 C C . ALA A 1 1193 ? 25.163 3.812 -49.455 1.00 63.50 1193 ALA A C 1
ATOM 9369 O O . ALA A 1 1193 ? 26.245 3.265 -49.250 1.00 63.50 1193 ALA A O 1
ATOM 9370 N N . GLU A 1 1194 ? 24.636 4.696 -48.593 1.00 56.97 1194 GLU A N 1
ATOM 9371 C CA . GLU A 1 1194 ? 25.302 5.122 -47.341 1.00 56.97 1194 GLU A CA 1
ATOM 9372 C C . GLU A 1 1194 ? 25.625 3.969 -46.365 1.00 56.97 1194 GLU A C 1
ATOM 9374 O O . GLU A 1 1194 ? 26.418 4.148 -45.446 1.00 56.97 1194 GLU A O 1
ATOM 9379 N N . GLY A 1 1195 ? 24.969 2.810 -46.499 1.00 48.88 1195 GLY A N 1
ATOM 9380 C CA . GLY A 1 1195 ? 25.222 1.623 -45.675 1.00 48.88 1195 GLY A CA 1
ATOM 9381 C C . GLY A 1 1195 ? 26.252 0.656 -46.267 1.00 48.88 1195 GLY A C 1
ATOM 9382 O O . GLY A 1 1195 ? 26.529 -0.372 -45.650 1.00 48.88 1195 GLY A O 1
ATOM 9383 N N . SER A 1 1196 ? 26.776 0.959 -47.459 1.00 43.03 1196 SER A N 1
ATOM 9384 C CA . SER A 1 1196 ? 27.756 0.146 -48.199 1.00 43.03 1196 SER A CA 1
ATOM 9385 C C . SER A 1 1196 ? 29.141 0.799 -48.325 1.00 43.03 1196 SER A C 1
ATOM 9387 O O . SER A 1 1196 ? 30.060 0.174 -48.851 1.00 43.03 1196 SER A O 1
ATOM 9389 N N . SER A 1 1197 ? 29.275 2.032 -47.820 1.00 37.38 1197 SER A N 1
ATOM 9390 C CA . SER A 1 1197 ? 30.497 2.843 -47.726 1.00 37.38 1197 SER A CA 1
ATOM 9391 C C . SER A 1 1197 ? 30.971 2.984 -46.280 1.00 37.38 1197 SER A C 1
ATOM 9393 O O . SER A 1 1197 ? 32.164 2.727 -46.027 1.00 37.38 1197 SER A O 1
#

Sequence (1197 aa):
MFVCFLFLSLNFLSNVSAIKKLEAKVVKKSVNGLEVDILPDEIRAVLPTMHLSDHTSNCPLLWEGLQEGDVISNVVCVNRKKLNITLTKKPMLRRALEEGAIAKDFSEVTVGMQLVGWVKNIMPYGVFVEFPYGLLGLAPKSAMSDKFISDVTSAFQLGQTVFAKVTNLDEEKRRFLVTLKISEIISPEGNIQTRLVNGLQERKAVKEMLSLRDATELTQNLAALSVGERLKLTVDSVKDSTAMFKSDRLTGATVLASKWHMKGVSLTVGQKVSAPVLHVDLLSTCVYVSVLPDLMGKKKTLNEGYRYTATVQHVDTDFAVVSLGDTAQLTVIQTRNHLNEVVTEASDRLEVGRKFSVQVVEASCEELQGLPLLSWESSAPKRQRTTSEGQVGSRGHRFGDILQATVSSVKPTCIQLTLEDGSKGSVHVSQIMEPDLVRIGSFPTSSVKVGSRVTARVIGGREASSHRFLPFSHPRFTYTIPELTLIPSKLDENIDLPPVKAKEKLELYKAGDEITCFVSKFHADRRSLEVTPDPCVTGTVELLAIISDLKNALHPEKLYKLGQAVRAKVVEVSAKPPRFVLSLTGVHKLEEGCSTLGMVTAIHPQLGLQVKLPFGGSGTVSVTDLADAYRPNQLQTFSKDQLVRCFLLCQENGKWHLSLRPSRLNSKQPKAVKDPEVKSLDELQAGQIIRGFVKSVGEQGVFIRLSRTITGRAQLQQTTQYFVSSHSVLAEHLPPNSLLSTKVLSIDKEKEFVELSLLPVDTGKPDVLPESLKLPLRLTGEQKQKYDLKRKRQLSESGQKGEDIPTKKKKKKEKRRAKADGEDSGVEVYFREEEEDEEEKPKRSKETPASSGPSRLQVTAGFSWDEGLSALKPPSAAQEAESSDAEDHDRSEKTQKKSRHELEQEKKAAERALVQREAELMDPNLRPQDASAFERLILASPNSSLLWLQYMAHHLQATQIEQARSVAERALKTISFREEQEKLNVWVALLNLENMYGTEESLKKVFERAVQFCEPMPVYQQLADIYNKCNKTKEAESLYKTMVKRFRQNKAVWLSYGSFLLQQGQSNAASALLQRALASLPAKESVDVIAKFAQLEFRYGNPETGRSMFDKVLTSYPKRTDLWSIFIDLEIKHGSQKEVRALFDRVIHLSISAKKIKFFFKRYLEYEKKHGTAESVQAVKDKAVEFVEAKGAEGSS

Foldseek 3Di:
DVVVVVVVVVVVVVVPDQLDKWKWAFADQDPQFTFTATPDVRHTATEGLLQAELDNVLSVLLSVLDDHGDIDTRKGWQEDDPVHTYIHNYPVLSVCSNVVLDDLDLVVDDAFRKAKFFFADWDQQWTWTAGGHGQIETEGQQQLEPDHAPGRPQFDDHSNIAMWGFHAADPPVSYTYTHRYPVSDDDDPPPFLVSVLVSLVSVLVSLVSQLVDPDDQLSVLLSPDAFFDKAKWFFADDDPFKTWIDGPSRVPATEIETPLLCPPPDDDGGDIAIWGWHDADSVRSYTYTHPDPLLVDAADFDDAQDKFKWFFAADDPFKTWIDGGSRSAIDIGTQDPHSSDGPRDPVSGRDGGDIDMWGFHARADVSSVGGTDIDDDSPPPPPQPDDDPPDDDDDDDDAFDKFKWAFADQDQQWTWTQTPVRAIAIEGQLQAEDPVPDDAQDFSSVVDDHGDIAIKGFLAWDWDFDPPDDCVVPVTPTHIHGYIHRYPVSNDSPDDDPNDALLNVLVVDDFFDKAKWFFADQDPVQRWTWTHNDPREIEIEHNQQLDPDLVCSVPSVVVHDGSGIAIWGFQDQDVVVGYTHTGRVSDNDDDAQDKGKWFFADADQLAGTWTQHPPRAIAGEGLLQQELDDDAPSSVVDDGRDMAIWHFHDDDPRYTYTHRYVCSVCVPDDDPRPADADDDLVVDDALDKHKFWFNDFDPQATWTDRHNPAIEGEGPVQQFQFDDPHSVLVCVLRPGRDMAIWGFHDADPVVSYTYIHRYCVSGVDDHSDDCVVVGHGPDDDPVVVVVVVVVVVVPPDDDDDDDDDDDDDDDDDDDDDDDDDDDDDDDDDDDDDDDDDDDDDYDDDDDDDDDDDDPDDDPPDDDDPDDDPPPDDDDDDDDDDDDDDDDDDDDDDDDDPDDPVVVVVVVVVVVVVVVVVVVQVPDPPDQDQDPVVLVVVCVVPVQALVSLVSSLVNCVVVVVLVVSVVSLVVSCVRHDLVPLVSNLSSLLVLLLSCVVPNDPVSNVVSLVVNVVSHPNLSSLVSNLVSCVVVVVLVVSLVSLVVCCVPVLADLVSLLVVLLSCLQVVNVVVSVVSLVSSCVRYDPVCNLVSLLSSLVSCLPRNPVVVSVVSLVVSCVVPVAPLVSLVVNLVSCLPRHDPVVSVVSLVVNLPDPYDPVSSVVSLVVLLVVCVPVNDPVSNVVSVVSVVVSVVVVVVVVVD

Organism: Oryzias melastigma (NCBI:txid30732)

InterPro domains:
  IPR003029 S1 domain [PF00575] (110-176)
  IPR003029 S1 domain [PS50126] (112-181)
  IPR003029 S1 domain [PS50126] (400-475)
  IPR003029 S1 domain [PS50126] (512-585)
  IPR003029 S1 domain [PS50126] (593-661)
  IPR003029 S1 domain [PS50126] (687-759)
  IPR003029 S1 domain [SM00316] (110-181)
  IPR003029 S1 domain [SM00316] (303-377)
  IPR003029 S1 domain [SM00316] (398-475)
  IPR003029 S1 domain [SM00316] (510-585)
  IPR003029 S1 domain [SM00316] (591-663)
  IPR003029 S1 domain [SM00316] (685-759)
  IPR003107 HAT (Half-A-TPR) repeat [SM00386] (925-957)
  IPR003107 HAT (Half-A-TPR) repeat [SM00386] (959-996)
  IPR003107 HAT (Half-A-TPR) repeat [SM00386] (998-1029)
  IPR003107 HAT (Half-A-TPR) repeat [SM00386] (1031-1063)
  IPR003107 HAT (Half-A-TPR) repeat [SM00386] (1065-1099)
  IPR003107 HAT (Half-A-TPR) repeat [SM00386] (1101-1133)
  IPR003107 HAT (Half-A-TPR) repeat [SM00386] (1135-1170)
  IPR011990 Tetratricopeptide-like helical domain superfamily [G3DSA:1.25.40.10] (1006-1195)